Protein AF-A0A960SYK1-F1 (afdb_monomer)

pLDDT: mean 81.1, std 14.47, range [22.91, 97.88]

Structure (mmCIF, N/CA/C/O backbone):
data_AF-A0A960SYK1-F1
#
_entry.id   AF-A0A960SYK1-F1
#
loop_
_atom_site.group_PDB
_atom_site.id
_atom_site.type_symbol
_atom_site.label_atom_id
_atom_site.label_alt_id
_atom_site.label_comp_id
_atom_site.label_asym_id
_atom_site.label_entity_id
_atom_site.label_seq_id
_atom_site.pdbx_PDB_ins_code
_atom_site.Cartn_x
_atom_site.Cartn_y
_atom_site.Cartn_z
_atom_site.occupancy
_atom_site.B_iso_or_equiv
_atom_site.auth_seq_id
_atom_site.auth_comp_id
_atom_site.auth_asym_id
_atom_site.auth_atom_id
_atom_site.pdbx_PDB_model_num
ATOM 1 N N . MET A 1 1 ? 18.061 27.638 -150.164 1.00 36.31 1 MET A N 1
ATOM 2 C CA . MET A 1 1 ? 18.779 28.460 -151.161 1.00 36.31 1 MET A CA 1
ATOM 3 C C . MET A 1 1 ? 19.740 29.383 -150.427 1.00 36.31 1 MET A C 1
ATOM 5 O O . MET A 1 1 ? 19.304 30.056 -149.511 1.00 36.31 1 MET A O 1
ATOM 9 N N . CYS A 1 2 ? 21.016 29.314 -150.814 1.00 32.56 2 CYS A N 1
ATOM 10 C CA . CYS A 1 2 ? 22.099 30.304 -150.713 1.00 32.56 2 CYS A CA 1
ATOM 11 C C . CYS A 1 2 ? 22.289 31.206 -149.468 1.00 32.56 2 CYS A C 1
ATOM 13 O O . CYS A 1 2 ? 21.503 32.104 -149.204 1.00 32.56 2 CYS A O 1
ATOM 15 N N . ASN A 1 3 ? 23.497 31.050 -148.905 1.00 34.22 3 ASN A N 1
ATOM 16 C CA . ASN A 1 3 ? 24.511 32.076 -148.598 1.00 34.22 3 ASN A CA 1
ATOM 17 C C . ASN A 1 3 ? 24.341 33.053 -147.411 1.00 34.22 3 ASN A C 1
ATOM 19 O O . ASN A 1 3 ? 23.528 33.967 -147.429 1.00 34.22 3 ASN A O 1
ATOM 23 N N . SER A 1 4 ? 25.262 32.875 -146.448 1.00 40.44 4 SER A N 1
ATOM 24 C CA . SER A 1 4 ? 26.111 33.829 -145.686 1.00 40.44 4 SER A CA 1
ATOM 25 C C . SER A 1 4 ? 26.121 35.312 -146.142 1.00 40.44 4 SER A C 1
ATOM 27 O O . SER A 1 4 ? 25.877 35.525 -147.328 1.00 40.44 4 SER A O 1
ATOM 29 N N . PRO A 1 5 ? 26.573 36.329 -145.339 1.00 52.81 5 PRO A N 1
ATOM 30 C CA . PRO A 1 5 ? 27.576 36.236 -144.250 1.00 52.81 5 PRO A CA 1
ATOM 31 C C . PRO A 1 5 ? 27.509 37.235 -143.041 1.00 52.81 5 PRO A C 1
ATOM 33 O O . PRO A 1 5 ? 26.911 38.299 -143.081 1.00 52.81 5 PRO A O 1
ATOM 36 N N . CYS A 1 6 ? 28.237 36.865 -141.975 1.00 41.69 6 CYS A N 1
ATOM 37 C CA . CYS A 1 6 ? 29.142 37.638 -141.087 1.00 41.69 6 CYS A CA 1
ATOM 38 C C . CYS A 1 6 ? 28.935 39.154 -140.800 1.00 41.69 6 CYS A C 1
ATOM 40 O O . CYS A 1 6 ? 29.053 39.968 -141.713 1.00 41.69 6 CYS A O 1
ATOM 42 N N . LYS A 1 7 ? 28.891 39.546 -139.503 1.00 37.81 7 LYS A N 1
ATOM 43 C CA . LYS A 1 7 ? 29.745 40.602 -138.882 1.00 37.81 7 LYS A CA 1
ATOM 44 C C . LYS A 1 7 ? 29.579 40.712 -137.346 1.00 37.81 7 LYS A C 1
ATOM 46 O O . LYS A 1 7 ? 28.559 40.341 -136.784 1.00 37.81 7 LYS A O 1
ATOM 51 N N . ARG A 1 8 ? 30.654 41.185 -136.699 1.00 41.72 8 ARG A N 1
ATOM 52 C CA . ARG A 1 8 ? 30.982 41.229 -135.255 1.00 41.72 8 ARG A CA 1
ATOM 53 C C . ARG A 1 8 ? 30.297 42.342 -134.425 1.00 41.72 8 ARG A C 1
ATOM 55 O O . ARG A 1 8 ? 30.127 43.443 -134.927 1.00 41.72 8 ARG A O 1
ATOM 62 N N . ALA A 1 9 ? 30.192 42.033 -133.120 1.00 43.75 9 ALA A N 1
ATOM 63 C CA . ALA A 1 9 ? 30.427 42.838 -131.895 1.00 43.75 9 ALA A CA 1
ATOM 64 C C . ALA A 1 9 ? 29.453 43.953 -131.447 1.00 43.75 9 ALA A C 1
ATOM 66 O O . ALA A 1 9 ? 29.303 44.953 -132.130 1.00 43.75 9 ALA A O 1
ATOM 67 N N . SER A 1 10 ? 28.964 43.854 -130.196 1.00 39.22 10 SER A N 1
ATOM 68 C CA . SER A 1 10 ? 29.377 44.700 -129.045 1.00 39.22 10 SER A CA 1
ATOM 69 C C . SER A 1 10 ? 28.565 44.372 -127.774 1.00 39.22 10 SER A C 1
ATOM 71 O O . SER A 1 10 ? 27.373 44.096 -127.859 1.00 39.22 10 SER A O 1
ATOM 73 N N . ALA A 1 11 ? 29.223 44.400 -126.612 1.00 50.62 11 ALA A N 1
ATOM 74 C CA . ALA A 1 11 ? 28.707 44.058 -125.282 1.00 50.62 11 ALA A CA 1
ATOM 75 C C . ALA A 1 11 ? 27.834 45.155 -124.629 1.00 50.62 11 ALA A C 1
ATOM 77 O O . ALA A 1 11 ? 28.002 46.335 -124.929 1.00 50.62 11 ALA A O 1
ATOM 78 N N . GLY A 1 12 ? 26.984 44.775 -123.658 1.00 40.69 12 GLY A N 1
ATOM 79 C CA . GLY A 1 12 ? 26.256 45.732 -122.813 1.00 40.69 12 GLY A CA 1
ATOM 80 C C . GLY A 1 12 ? 25.395 45.152 -121.674 1.00 40.69 12 GLY A C 1
ATOM 81 O O . GLY A 1 12 ? 24.224 44.874 -121.884 1.00 40.69 12 GLY A O 1
ATOM 82 N N . ARG A 1 13 ? 25.989 45.147 -120.465 1.00 42.53 13 ARG A N 1
ATOM 83 C CA . ARG A 1 13 ? 25.434 45.374 -119.101 1.00 42.53 13 ARG A CA 1
ATOM 84 C C . ARG A 1 13 ? 24.610 44.312 -118.336 1.00 42.53 13 ARG A C 1
ATOM 86 O O . ARG A 1 13 ? 23.562 43.846 -118.763 1.00 42.53 13 ARG A O 1
ATOM 93 N N . SER A 1 14 ? 25.107 44.051 -117.119 1.00 48.59 14 SER A N 1
ATOM 94 C CA . SER A 1 14 ? 24.644 43.145 -116.065 1.00 48.59 14 SER A CA 1
ATOM 95 C C . SER A 1 14 ? 23.530 43.720 -115.175 1.00 48.59 14 SER A C 1
ATOM 97 O O . SER A 1 14 ? 23.407 44.932 -114.992 1.00 48.59 14 SER A O 1
ATOM 99 N N . ARG A 1 15 ? 22.751 42.809 -114.575 1.00 50.53 15 ARG A N 1
ATOM 100 C CA . ARG A 1 15 ? 21.903 43.018 -113.392 1.00 50.53 15 ARG A CA 1
ATOM 101 C C . ARG A 1 15 ? 22.462 42.154 -112.253 1.00 50.53 15 ARG A C 1
ATOM 103 O O . ARG A 1 15 ? 22.087 40.992 -112.154 1.00 50.53 15 ARG A O 1
ATOM 110 N N . ASP A 1 16 ? 23.304 42.724 -111.395 1.00 54.47 16 ASP A N 1
ATOM 111 C CA . ASP A 1 16 ? 23.771 42.086 -110.156 1.00 54.47 16 ASP A CA 1
ATOM 112 C C . ASP A 1 16 ? 23.218 42.863 -108.952 1.00 54.47 16 ASP A C 1
ATOM 114 O O . ASP A 1 16 ? 23.528 44.037 -108.765 1.00 54.47 16 ASP A O 1
ATOM 118 N N . GLY A 1 17 ? 22.349 42.226 -108.158 1.00 58.25 17 GLY A N 1
ATOM 119 C CA . GLY A 1 17 ? 21.760 42.825 -106.948 1.00 58.25 17 GLY A CA 1
ATOM 120 C C . GLY A 1 17 ? 20.874 41.886 -106.113 1.00 58.25 17 GLY A C 1
ATOM 121 O O . GLY A 1 17 ? 20.834 42.014 -104.896 1.00 58.25 17 GLY A O 1
ATOM 122 N N . TYR A 1 18 ? 20.221 40.886 -106.722 1.00 64.06 18 TYR A N 1
ATOM 123 C CA . TYR A 1 18 ? 19.350 39.932 -106.002 1.00 64.06 18 TYR A CA 1
ATOM 124 C C . TYR A 1 18 ? 20.118 38.748 -105.381 1.00 64.06 18 TYR A C 1
ATOM 126 O O . TYR A 1 18 ? 19.773 38.275 -104.301 1.00 64.06 18 TYR A O 1
ATOM 134 N N . VAL A 1 19 ? 21.219 38.316 -106.010 1.00 70.19 19 VAL A N 1
ATOM 135 C CA . VAL A 1 19 ? 22.069 37.216 -105.514 1.00 70.19 19 VAL A CA 1
ATOM 136 C C . VAL A 1 19 ? 22.728 37.571 -104.176 1.00 70.19 19 VAL A C 1
ATOM 138 O O . VAL A 1 19 ? 22.833 36.716 -103.305 1.00 70.19 19 VAL A O 1
ATOM 141 N N . LEU A 1 20 ? 23.103 38.839 -103.965 1.00 69.94 20 LEU A N 1
ATOM 142 C CA . LEU A 1 20 ? 23.733 39.280 -102.717 1.00 69.94 20 LEU A CA 1
ATOM 143 C C . LEU A 1 20 ? 22.764 39.204 -101.524 1.00 69.94 20 LEU A C 1
ATOM 145 O O . LEU A 1 20 ? 23.153 38.734 -100.462 1.00 69.94 20 LEU A O 1
ATOM 149 N N . VAL A 1 21 ? 21.497 39.599 -101.697 1.00 72.50 21 VAL A N 1
ATOM 150 C CA . VAL A 1 21 ? 20.483 39.547 -100.625 1.00 72.50 21 VAL A CA 1
ATOM 151 C C . VAL A 1 21 ? 20.119 38.101 -100.276 1.00 72.50 21 VAL A C 1
ATOM 153 O O . VAL A 1 21 ? 20.019 37.770 -99.097 1.00 72.50 21 VAL A O 1
ATOM 156 N N . VAL A 1 22 ? 19.997 37.219 -101.277 1.00 75.12 22 VAL A N 1
ATOM 157 C CA . VAL A 1 22 ? 19.767 35.779 -101.059 1.00 75.12 22 VAL A CA 1
ATOM 158 C C . VAL A 1 22 ? 20.967 35.128 -100.367 1.00 75.12 22 VAL A C 1
ATOM 160 O O . VAL A 1 22 ? 20.771 34.365 -99.426 1.00 75.12 22 VAL A O 1
ATOM 163 N N . CYS A 1 23 ? 22.200 35.473 -100.751 1.00 79.62 23 CYS A N 1
ATOM 164 C CA . CYS A 1 23 ? 23.405 34.993 -100.072 1.00 79.62 23 CYS A CA 1
ATOM 165 C C . CYS A 1 23 ? 23.509 35.507 -98.632 1.00 79.62 23 CYS A C 1
ATOM 167 O O . CYS A 1 23 ? 23.867 34.730 -97.757 1.00 79.62 23 CYS A O 1
ATOM 169 N N . VAL A 1 24 ? 23.175 36.772 -98.354 1.00 79.56 24 VAL A N 1
ATOM 170 C CA . VAL A 1 24 ? 23.206 37.322 -96.987 1.00 79.56 24 VAL A CA 1
ATOM 171 C C . VAL A 1 24 ? 22.107 36.713 -96.114 1.00 79.56 24 VAL A C 1
ATOM 173 O O . VAL A 1 24 ? 22.388 36.372 -94.971 1.00 79.56 24 VAL A O 1
ATOM 176 N N . LEU A 1 25 ? 20.891 36.502 -96.632 1.00 82.75 25 LEU A N 1
ATOM 177 C CA . LEU A 1 25 ? 19.817 35.821 -95.894 1.00 82.75 25 LEU A CA 1
ATOM 178 C C . LEU A 1 25 ? 20.120 34.334 -95.666 1.00 82.75 25 LEU A C 1
ATOM 180 O O . LEU A 1 25 ? 19.871 33.836 -94.573 1.00 82.75 25 LEU A O 1
ATOM 184 N N . LEU A 1 26 ? 20.700 33.634 -96.648 1.00 81.25 26 LEU A N 1
ATOM 185 C CA . LEU A 1 26 ? 21.166 32.253 -96.476 1.00 81.25 26 LEU A CA 1
ATOM 186 C C . LEU A 1 26 ? 22.325 32.171 -95.482 1.00 81.25 26 LEU A C 1
ATOM 188 O O . LEU A 1 26 ? 22.309 31.305 -94.618 1.00 81.25 26 LEU A O 1
ATOM 192 N N . LEU A 1 27 ? 23.303 33.077 -95.558 1.00 83.56 27 LEU A N 1
ATOM 193 C CA . LEU A 1 27 ? 24.410 33.133 -94.604 1.00 83.56 27 LEU A CA 1
ATOM 194 C C . LEU A 1 27 ? 23.917 33.473 -93.196 1.00 83.56 27 LEU A C 1
ATOM 196 O O . LEU A 1 27 ? 24.380 32.845 -92.254 1.00 83.56 27 LEU A O 1
ATOM 200 N N . ALA A 1 28 ? 22.967 34.402 -93.045 1.00 83.31 28 ALA A N 1
ATOM 201 C CA . ALA A 1 28 ? 22.344 34.741 -91.764 1.00 83.31 28 ALA A CA 1
ATOM 202 C C . ALA A 1 28 ? 21.506 33.583 -91.196 1.00 83.31 28 ALA A C 1
ATOM 204 O O . ALA A 1 28 ? 21.539 33.322 -89.996 1.00 83.31 28 ALA A O 1
ATOM 205 N N . LEU A 1 29 ? 20.785 32.850 -92.050 1.00 86.38 29 LEU A N 1
ATOM 206 C CA . LEU A 1 29 ? 20.030 31.663 -91.651 1.00 86.38 29 LEU A CA 1
ATOM 207 C C . LEU A 1 29 ? 20.968 30.527 -91.225 1.00 86.38 29 LEU A C 1
ATOM 209 O O . LEU A 1 29 ? 20.749 29.910 -90.188 1.00 86.38 29 LEU A O 1
ATOM 213 N N . ILE A 1 30 ? 22.034 30.273 -91.990 1.00 86.75 30 ILE A N 1
ATOM 214 C CA . ILE A 1 30 ? 23.039 29.250 -91.678 1.00 86.75 30 ILE A CA 1
ATOM 215 C C . ILE A 1 30 ? 23.796 29.610 -90.398 1.00 86.75 30 ILE A C 1
ATOM 217 O O . ILE A 1 30 ? 24.015 28.731 -89.569 1.00 86.75 30 ILE A O 1
ATOM 221 N N . THR A 1 31 ? 24.162 30.878 -90.184 1.00 86.56 31 THR A N 1
ATOM 222 C CA . THR A 1 31 ? 24.811 31.298 -88.932 1.00 86.56 31 THR A CA 1
ATOM 223 C C . THR A 1 31 ? 23.863 31.204 -87.742 1.00 86.56 31 THR A C 1
ATOM 225 O O . THR A 1 31 ? 24.280 30.704 -86.702 1.00 86.56 31 THR A O 1
ATOM 228 N N . MET A 1 32 ? 22.588 31.579 -87.880 1.00 88.69 32 MET A N 1
ATOM 229 C CA . MET A 1 32 ? 21.594 31.401 -86.814 1.00 88.69 32 MET A CA 1
ATOM 230 C C . MET A 1 32 ? 21.384 29.918 -86.471 1.00 88.69 32 MET A C 1
ATOM 232 O O . MET A 1 32 ? 21.338 29.556 -85.296 1.00 88.69 32 MET A O 1
ATOM 236 N N . LEU A 1 33 ? 21.322 29.049 -87.483 1.00 88.38 33 LEU A N 1
ATOM 237 C CA . LEU A 1 33 ? 21.180 27.603 -87.314 1.00 88.38 33 LEU A CA 1
ATOM 238 C C . LEU A 1 33 ? 22.428 26.984 -86.660 1.00 88.38 33 LEU A C 1
ATOM 240 O O . LEU A 1 33 ? 22.305 26.173 -85.744 1.00 88.38 33 LEU A O 1
ATOM 244 N N . ALA A 1 34 ? 23.624 27.421 -87.065 1.00 87.31 34 ALA A N 1
ATOM 245 C CA . ALA A 1 34 ? 24.888 26.998 -86.467 1.00 87.31 34 ALA A CA 1
ATOM 246 C C . ALA A 1 34 ? 25.010 27.442 -84.998 1.00 87.31 34 ALA A C 1
ATOM 248 O O . ALA A 1 34 ? 25.412 26.647 -84.150 1.00 87.31 34 ALA A O 1
ATOM 249 N N . VAL A 1 35 ? 24.611 28.677 -84.673 1.00 87.88 35 VAL A N 1
ATOM 250 C CA . VAL A 1 35 ? 24.585 29.184 -83.289 1.00 87.88 35 VAL A CA 1
ATOM 251 C C . VAL A 1 35 ? 23.549 28.432 -82.447 1.00 87.88 35 VAL A C 1
ATOM 253 O O . VAL A 1 35 ? 23.845 28.065 -81.310 1.00 87.88 35 VAL A O 1
ATOM 256 N N . GLY A 1 36 ? 22.368 28.136 -83.000 1.00 87.81 36 GLY A N 1
ATOM 257 C CA . GLY A 1 36 ? 21.337 27.337 -82.331 1.00 87.81 36 GLY A CA 1
ATOM 258 C C . GLY A 1 36 ? 21.801 25.911 -82.013 1.00 87.81 36 GLY A C 1
ATOM 259 O O . GLY A 1 36 ? 21.644 25.451 -80.883 1.00 87.81 36 GLY A O 1
ATOM 260 N N . MET A 1 37 ? 22.447 25.232 -82.968 1.00 89.25 37 MET A N 1
ATOM 261 C CA . MET A 1 37 ? 23.020 23.896 -82.753 1.00 89.25 37 MET A CA 1
ATOM 262 C C . MET A 1 37 ? 24.177 23.908 -81.753 1.00 89.25 37 MET A C 1
ATOM 264 O O . MET A 1 37 ? 24.262 23.013 -80.917 1.00 89.25 37 MET A O 1
ATOM 268 N N . LEU A 1 38 ? 25.043 24.926 -81.794 1.00 91.50 38 LEU A N 1
ATOM 269 C CA . LEU A 1 38 ? 26.138 25.072 -80.833 1.00 91.50 38 LEU A CA 1
ATOM 270 C C . LEU A 1 38 ? 25.614 25.318 -79.410 1.00 91.50 38 LEU A C 1
ATOM 272 O O . LEU A 1 38 ? 26.159 24.781 -78.447 1.00 91.50 38 LEU A O 1
ATOM 276 N N . SER A 1 39 ? 24.538 26.098 -79.270 1.00 89.06 39 SER A N 1
ATOM 277 C CA . SER A 1 39 ? 23.869 26.319 -77.985 1.00 89.06 39 SER A CA 1
ATOM 278 C C . SER A 1 39 ? 23.270 25.022 -77.434 1.00 89.06 39 SER A C 1
ATOM 280 O O . SER A 1 39 ? 23.532 24.680 -76.281 1.00 89.06 39 SER A O 1
ATOM 282 N N . LEU A 1 40 ? 22.559 24.254 -78.267 1.00 88.94 40 LEU A N 1
ATOM 283 C CA . LEU A 1 40 ? 21.983 22.967 -77.871 1.00 88.94 40 LEU A CA 1
ATOM 284 C C . LEU A 1 40 ? 23.067 21.942 -77.506 1.00 88.94 40 LEU A C 1
ATOM 286 O O . LEU A 1 40 ? 22.951 21.275 -76.483 1.00 88.94 40 LEU A O 1
ATOM 290 N N . ALA A 1 41 ? 24.152 21.863 -78.283 1.00 88.19 41 ALA A N 1
ATOM 291 C CA . ALA A 1 41 ? 25.286 20.988 -77.993 1.00 88.19 41 ALA A CA 1
ATOM 292 C C . ALA A 1 41 ? 25.971 21.354 -76.668 1.00 88.19 41 ALA A C 1
ATOM 294 O O . ALA A 1 41 ? 26.299 20.471 -75.883 1.00 88.19 41 ALA A O 1
ATOM 295 N N . ASN A 1 42 ? 26.135 22.648 -76.370 1.00 87.31 42 ASN A N 1
ATOM 296 C CA . ASN A 1 42 ? 26.672 23.096 -75.084 1.00 87.31 42 ASN A CA 1
ATOM 297 C C . ASN A 1 42 ? 25.738 22.767 -73.910 1.00 87.31 42 ASN A C 1
ATOM 299 O O . ASN A 1 42 ? 26.224 22.418 -72.835 1.00 87.31 42 ASN A O 1
ATOM 303 N N . ILE A 1 43 ? 24.417 22.871 -74.091 1.00 87.69 43 ILE A N 1
ATOM 304 C CA . ILE A 1 43 ? 23.435 22.468 -73.073 1.00 87.69 43 ILE A CA 1
ATOM 305 C C . ILE A 1 43 ? 23.502 20.955 -72.844 1.00 87.69 43 ILE A C 1
ATOM 307 O O . ILE A 1 43 ? 23.562 20.526 -71.695 1.00 87.69 43 ILE A O 1
ATOM 311 N N . GLU A 1 44 ? 23.565 20.155 -73.909 1.00 89.06 44 GLU A N 1
ATOM 312 C CA . GLU A 1 44 ? 23.626 18.695 -73.808 1.00 89.06 44 GLU A CA 1
ATOM 313 C C . GLU A 1 44 ? 24.948 18.217 -73.189 1.00 89.06 44 GLU A C 1
ATOM 315 O O . GLU A 1 44 ? 24.941 17.349 -72.320 1.00 89.06 44 GLU A O 1
ATOM 320 N N . LEU A 1 45 ? 26.080 18.846 -73.530 1.00 88.06 45 LEU A N 1
ATOM 321 C CA . LEU A 1 45 ? 27.374 18.585 -72.889 1.00 88.06 45 LEU A CA 1
ATOM 322 C C . LEU A 1 45 ? 27.353 18.938 -71.397 1.00 88.06 45 LEU A C 1
ATOM 324 O O . LEU A 1 45 ? 27.861 18.171 -70.582 1.00 88.06 45 LEU A O 1
ATOM 328 N N . ARG A 1 46 ? 26.734 20.065 -71.016 1.00 86.00 46 ARG A N 1
ATOM 329 C CA . ARG A 1 46 ? 26.557 20.434 -69.600 1.00 86.00 46 ARG A CA 1
ATOM 330 C C . ARG A 1 46 ? 25.649 19.450 -68.872 1.00 86.00 46 ARG A C 1
ATOM 332 O O . ARG A 1 46 ? 25.976 19.061 -67.757 1.00 86.00 46 ARG A O 1
ATOM 339 N N . ARG A 1 47 ? 24.550 19.020 -69.495 1.00 88.81 47 ARG A N 1
ATOM 340 C CA . ARG A 1 47 ? 23.621 18.031 -68.933 1.00 88.81 47 ARG A CA 1
ATOM 341 C C . ARG A 1 47 ? 24.285 16.666 -68.769 1.00 88.81 47 ARG A C 1
ATOM 343 O O . ARG A 1 47 ? 24.114 16.041 -67.730 1.00 88.81 47 ARG A O 1
ATOM 350 N N . SER A 1 48 ? 25.078 16.233 -69.748 1.00 88.75 48 SER A N 1
ATOM 351 C CA . SER A 1 48 ? 25.861 14.996 -69.682 1.00 88.75 48 SER A CA 1
ATOM 352 C C . SER A 1 48 ? 26.927 15.067 -68.590 1.00 88.75 48 SER A C 1
ATOM 354 O O . SER A 1 48 ? 27.051 14.128 -67.813 1.00 88.75 48 SER A O 1
ATOM 356 N N . ALA A 1 49 ? 27.658 16.181 -68.484 1.00 85.00 49 ALA A N 1
ATOM 357 C CA . ALA A 1 49 ? 28.653 16.382 -67.432 1.00 85.00 49 ALA A CA 1
ATOM 358 C C . ALA A 1 49 ? 28.012 16.435 -66.033 1.00 85.00 49 ALA A C 1
ATOM 360 O O . ALA A 1 49 ? 28.541 15.855 -65.089 1.00 85.00 49 ALA A O 1
ATOM 361 N N . GLN A 1 50 ? 26.847 17.081 -65.897 1.00 86.69 50 GLN A N 1
ATOM 362 C CA . GLN A 1 50 ? 26.056 17.059 -64.663 1.00 86.69 50 GLN A CA 1
ATOM 363 C C . GLN A 1 50 ? 25.544 15.653 -64.338 1.00 86.69 50 GLN A C 1
ATOM 365 O O . GLN A 1 50 ? 25.599 15.247 -63.182 1.00 86.69 50 GLN A O 1
ATOM 370 N N . GLY A 1 51 ? 25.082 14.903 -65.341 1.00 90.06 51 GLY A N 1
ATOM 371 C CA . GLY A 1 51 ? 24.663 13.512 -65.185 1.00 90.06 51 GLY A CA 1
ATOM 372 C C . GLY A 1 51 ? 25.808 12.627 -64.699 1.00 90.06 51 GLY A C 1
ATOM 373 O O . GLY A 1 51 ? 25.655 11.918 -63.712 1.00 90.06 51 GLY A O 1
ATOM 374 N N . GLU A 1 52 ? 26.983 12.733 -65.320 1.00 87.88 52 GLU A N 1
ATOM 375 C CA . GLU A 1 52 ? 28.184 12.008 -64.902 1.00 87.88 52 GLU A CA 1
ATOM 376 C C . GLU A 1 52 ? 28.619 12.382 -63.476 1.00 87.88 52 GLU A C 1
ATOM 378 O O . GLU A 1 52 ? 28.896 11.498 -62.666 1.00 87.88 52 GLU A O 1
ATOM 383 N N . ALA A 1 53 ? 28.635 13.675 -63.137 1.00 84.94 53 ALA A N 1
ATOM 384 C CA . ALA A 1 53 ? 28.959 14.137 -61.789 1.00 84.94 53 ALA A CA 1
ATOM 385 C C . ALA A 1 53 ? 27.953 13.624 -60.744 1.00 84.94 53 ALA A C 1
ATOM 387 O O . ALA A 1 53 ? 28.355 13.213 -59.657 1.00 84.94 53 ALA A O 1
ATOM 388 N N . MET A 1 54 ? 26.660 13.598 -61.078 1.00 88.44 54 MET A N 1
ATOM 389 C CA . MET A 1 54 ? 25.603 13.089 -60.206 1.00 88.44 54 MET A CA 1
ATOM 390 C C . MET A 1 54 ? 25.712 11.576 -59.996 1.00 88.44 54 MET A C 1
ATOM 392 O O . MET A 1 54 ? 25.576 11.114 -58.866 1.00 88.44 54 MET A O 1
ATOM 396 N N . GLU A 1 55 ? 26.005 10.803 -61.044 1.00 89.12 55 GLU A N 1
ATOM 397 C CA . GLU A 1 55 ? 26.229 9.357 -60.923 1.00 89.12 55 GLU A CA 1
ATOM 398 C C . GLU A 1 55 ? 27.482 9.040 -60.100 1.00 89.12 55 GLU A C 1
ATOM 400 O O . GLU A 1 55 ? 27.446 8.166 -59.234 1.00 89.12 55 GLU A O 1
ATOM 405 N N . ARG A 1 56 ? 28.570 9.800 -60.284 1.00 87.94 56 ARG A N 1
ATOM 406 C CA . ARG A 1 56 ? 29.769 9.684 -59.439 1.00 87.94 56 ARG A CA 1
ATOM 407 C C . ARG A 1 56 ? 29.472 10.039 -57.982 1.00 87.94 56 ARG A C 1
ATOM 409 O O . ARG A 1 56 ? 29.857 9.288 -57.093 1.00 87.94 56 ARG A O 1
ATOM 416 N N . ALA A 1 57 ? 28.742 11.125 -57.722 1.00 87.75 57 ALA A N 1
ATOM 417 C CA . ALA A 1 57 ? 28.341 11.511 -56.368 1.00 87.75 57 ALA A CA 1
ATOM 418 C C . ALA A 1 57 ? 27.461 10.440 -55.701 1.00 87.75 57 ALA A C 1
ATOM 420 O O . ALA A 1 57 ? 27.694 10.088 -54.547 1.00 87.75 57 ALA A O 1
ATOM 421 N N . ARG A 1 58 ? 26.506 9.853 -56.437 1.00 90.06 58 ARG A N 1
ATOM 422 C CA . ARG A 1 58 ? 25.695 8.716 -55.965 1.00 90.06 58 ARG A CA 1
ATOM 423 C C . ARG A 1 58 ? 26.547 7.483 -55.672 1.00 90.06 58 ARG A C 1
ATOM 425 O O . ARG A 1 58 ? 26.330 6.825 -54.656 1.00 90.06 58 ARG A O 1
ATOM 432 N N . GLY A 1 59 ? 27.518 7.178 -56.533 1.00 91.19 59 GLY A N 1
ATOM 433 C CA . GLY A 1 59 ? 28.479 6.095 -56.324 1.00 91.19 59 GLY A CA 1
ATOM 434 C C . GLY A 1 59 ? 29.300 6.292 -55.048 1.00 91.19 59 GLY A C 1
ATOM 435 O O . GLY A 1 59 ? 29.364 5.389 -54.213 1.00 91.19 59 GLY A O 1
ATOM 436 N N . ASN A 1 60 ? 29.845 7.494 -54.856 1.00 91.31 60 ASN A N 1
ATOM 437 C CA . ASN A 1 60 ? 30.608 7.868 -53.667 1.00 91.31 60 ASN A CA 1
ATOM 438 C C . ASN A 1 60 ? 29.748 7.813 -52.401 1.00 91.31 60 ASN A C 1
ATOM 440 O O . ASN A 1 60 ? 30.192 7.264 -51.399 1.00 91.31 60 ASN A O 1
ATOM 444 N N . ALA A 1 61 ? 28.508 8.308 -52.449 1.00 91.31 61 ALA A N 1
ATOM 445 C CA . ALA A 1 61 ? 27.575 8.247 -51.325 1.00 91.31 61 ALA A CA 1
ATOM 446 C C . ALA A 1 61 ? 27.208 6.800 -50.959 1.00 91.31 61 ALA A C 1
ATOM 448 O O . ALA A 1 61 ? 27.158 6.448 -49.783 1.00 91.31 61 ALA A O 1
ATOM 449 N N . ARG A 1 62 ? 27.011 5.922 -51.953 1.00 93.69 62 ARG A N 1
ATOM 450 C CA . ARG A 1 62 ? 26.770 4.493 -51.708 1.00 93.69 62 ARG A CA 1
ATOM 451 C C . ARG A 1 62 ? 27.978 3.822 -51.054 1.00 93.69 62 ARG A C 1
ATOM 453 O O . ARG A 1 62 ? 27.790 3.012 -50.150 1.00 93.69 62 ARG A O 1
ATOM 460 N N . LEU A 1 63 ? 29.192 4.150 -51.497 1.00 92.94 63 LEU A N 1
ATOM 461 C CA . LEU A 1 63 ? 30.419 3.664 -50.867 1.00 92.94 63 LEU A CA 1
ATOM 462 C C . LEU A 1 63 ? 30.553 4.196 -49.434 1.00 92.94 63 LEU A C 1
ATOM 464 O O . LEU A 1 63 ? 30.821 3.410 -48.534 1.00 92.94 63 LEU A O 1
ATOM 468 N N . ALA A 1 64 ? 30.295 5.487 -49.210 1.00 94.31 64 ALA A N 1
ATOM 469 C CA . ALA A 1 64 ? 30.294 6.105 -47.885 1.00 94.31 64 ALA A CA 1
ATOM 470 C C . ALA A 1 64 ? 29.314 5.401 -46.938 1.00 94.31 64 ALA A C 1
ATOM 472 O O . ALA A 1 64 ? 29.678 5.043 -45.827 1.00 94.31 64 ALA A O 1
ATOM 473 N N . MET A 1 65 ? 28.100 5.106 -47.413 1.00 94.69 65 MET A N 1
ATOM 474 C CA . MET A 1 65 ? 27.102 4.345 -46.662 1.00 94.69 65 MET A CA 1
ATOM 475 C C . MET A 1 65 ? 27.582 2.922 -46.342 1.00 94.69 65 MET A C 1
ATOM 477 O O . MET A 1 65 ? 27.391 2.448 -45.227 1.00 94.69 65 MET A O 1
ATOM 481 N N . MET A 1 66 ? 28.227 2.229 -47.289 1.00 95.50 66 MET A N 1
ATOM 482 C CA . MET A 1 66 ? 28.812 0.905 -47.032 1.00 95.50 66 MET A CA 1
ATOM 483 C C . MET A 1 66 ? 29.936 0.964 -45.988 1.00 95.50 66 MET A C 1
ATOM 485 O O . MET A 1 66 ? 30.009 0.081 -45.136 1.00 95.50 66 MET A O 1
ATOM 489 N N . LEU A 1 67 ? 30.781 1.999 -46.030 1.00 94.00 67 LEU A N 1
ATOM 490 C CA . LEU A 1 67 ? 31.831 2.228 -45.034 1.00 94.00 67 LEU A CA 1
ATOM 491 C C . LEU A 1 67 ? 31.239 2.547 -43.659 1.00 94.00 67 LEU A C 1
ATOM 493 O O . LEU A 1 67 ? 31.665 1.942 -42.682 1.00 94.00 67 LEU A O 1
ATOM 497 N N . ALA A 1 68 ? 30.218 3.404 -43.591 1.00 94.62 68 ALA A N 1
ATOM 498 C CA . ALA A 1 68 ? 29.503 3.731 -42.359 1.00 94.62 68 ALA A CA 1
ATOM 499 C C . ALA A 1 68 ? 28.874 2.482 -41.720 1.00 94.62 68 ALA A C 1
ATOM 501 O O . ALA A 1 68 ? 29.057 2.229 -40.532 1.00 94.62 68 ALA A O 1
ATOM 502 N N . ILE A 1 69 ? 28.201 1.641 -42.518 1.00 95.00 69 ILE A N 1
ATOM 503 C CA . ILE A 1 69 ? 27.643 0.364 -42.044 1.00 95.00 69 ILE A CA 1
ATOM 504 C C . ILE A 1 69 ? 28.758 -0.568 -41.555 1.00 95.00 69 ILE A C 1
ATOM 506 O O . ILE A 1 69 ? 28.613 -1.191 -40.505 1.00 95.00 69 ILE A O 1
ATOM 510 N N . GLY A 1 70 ? 29.876 -0.661 -42.282 1.00 94.50 70 GLY A N 1
ATOM 511 C CA . GLY A 1 70 ? 31.026 -1.469 -41.872 1.00 94.50 70 GLY A CA 1
ATOM 512 C C . GLY A 1 70 ? 31.669 -0.976 -40.572 1.00 94.50 70 GLY A C 1
ATOM 513 O O . GLY A 1 70 ? 32.025 -1.789 -39.718 1.00 94.50 70 GLY A O 1
ATOM 514 N N . GLN A 1 71 ? 31.775 0.344 -40.394 1.00 93.88 71 GLN A N 1
ATOM 515 C CA . GLN A 1 71 ? 32.240 0.976 -39.162 1.00 93.88 71 GLN A CA 1
ATOM 516 C C . GLN A 1 71 ? 31.307 0.620 -38.004 1.00 93.88 71 GLN A C 1
ATOM 518 O O . GLN A 1 71 ? 31.771 0.063 -37.014 1.00 93.88 71 GLN A O 1
ATOM 523 N N . LEU A 1 72 ? 29.998 0.826 -38.174 1.00 92.56 72 LEU A N 1
ATOM 524 C CA . LEU A 1 72 ? 28.975 0.511 -37.178 1.00 92.56 72 LEU A CA 1
ATOM 525 C C . LEU A 1 72 ? 28.984 -0.973 -36.778 1.00 92.56 72 LEU A C 1
ATOM 527 O O . LEU A 1 72 ? 28.971 -1.294 -35.596 1.00 92.56 72 LEU A O 1
ATOM 531 N N . GLN A 1 73 ? 29.062 -1.894 -37.741 1.00 91.44 73 GLN A N 1
ATOM 532 C CA . GLN A 1 73 ? 29.121 -3.334 -37.460 1.00 91.44 73 GLN A CA 1
ATOM 533 C C . GLN A 1 73 ? 30.390 -3.736 -36.700 1.00 91.44 73 GLN A C 1
ATOM 535 O O . GLN A 1 73 ? 30.345 -4.630 -35.856 1.00 91.44 73 GLN A O 1
ATOM 540 N N . ARG A 1 74 ? 31.526 -3.088 -36.983 1.00 93.06 74 ARG A N 1
ATOM 541 C CA . ARG A 1 74 ? 32.789 -3.348 -36.283 1.00 93.06 74 ARG A CA 1
ATOM 542 C C . ARG A 1 74 ? 32.776 -2.795 -34.856 1.00 93.06 74 ARG A C 1
ATOM 544 O O . ARG A 1 74 ? 33.293 -3.458 -33.959 1.00 93.06 74 ARG A O 1
ATOM 551 N N . THR A 1 75 ? 32.230 -1.597 -34.648 1.00 92.25 75 THR A N 1
ATOM 552 C CA . THR A 1 75 ? 32.299 -0.878 -33.365 1.00 92.25 75 THR A CA 1
ATOM 553 C C . THR A 1 75 ? 31.152 -1.231 -32.422 1.00 92.25 75 THR A C 1
ATOM 555 O O . THR A 1 75 ? 31.413 -1.520 -31.256 1.00 92.25 75 THR A O 1
ATOM 558 N N . LEU A 1 76 ? 29.914 -1.269 -32.926 1.00 90.50 76 LEU A N 1
ATOM 559 C CA . LEU A 1 76 ? 28.674 -1.550 -32.186 1.00 90.50 76 LEU A CA 1
ATOM 560 C C . LEU A 1 76 ? 28.151 -2.984 -32.389 1.00 90.50 76 LEU A C 1
ATOM 562 O O . LEU A 1 76 ? 27.049 -3.307 -31.957 1.00 90.50 76 LEU A O 1
ATOM 566 N N . GLY A 1 77 ? 28.918 -3.855 -33.050 1.00 88.25 77 GLY A N 1
ATOM 567 C CA . GLY A 1 77 ? 28.554 -5.264 -33.231 1.00 88.25 77 GLY A CA 1
ATOM 568 C C . GLY A 1 77 ? 28.473 -6.071 -31.926 1.00 88.25 77 GLY A C 1
ATOM 569 O O . GLY A 1 77 ? 27.528 -6.840 -31.767 1.00 88.25 77 GLY A O 1
ATOM 570 N N . PRO A 1 78 ? 29.442 -5.950 -30.994 1.00 89.00 78 PRO A N 1
ATOM 571 C CA . PRO A 1 78 ? 29.351 -6.615 -29.695 1.00 89.00 78 PRO A CA 1
ATOM 572 C C . PRO A 1 78 ? 28.224 -6.044 -28.822 1.00 89.00 78 PRO A C 1
ATOM 574 O O . PRO A 1 78 ? 28.097 -4.830 -28.706 1.00 89.00 78 PRO A O 1
ATOM 577 N N . ASP A 1 79 ? 27.494 -6.908 -28.111 1.00 89.25 79 ASP A N 1
ATOM 578 C CA . ASP A 1 79 ? 26.359 -6.515 -27.251 1.00 89.25 79 ASP A CA 1
ATOM 579 C C . ASP A 1 79 ? 26.740 -5.539 -26.119 1.00 89.25 79 ASP A C 1
ATOM 581 O O . ASP A 1 79 ? 25.912 -4.780 -25.628 1.00 89.25 79 ASP A O 1
ATOM 585 N N . GLN A 1 80 ? 28.010 -5.535 -25.705 1.00 88.69 80 GLN A N 1
ATOM 586 C CA . GLN A 1 80 ? 28.558 -4.678 -24.645 1.00 88.69 80 GLN A CA 1
ATOM 587 C C . GLN A 1 80 ? 29.061 -3.331 -25.190 1.00 88.69 80 GLN A C 1
ATOM 589 O O . GLN A 1 80 ? 30.193 -2.901 -24.919 1.00 88.69 80 GLN A O 1
ATOM 594 N N . ARG A 1 81 ? 28.259 -2.701 -26.046 1.00 88.94 81 ARG A N 1
ATOM 595 C CA . ARG A 1 81 ? 28.564 -1.419 -26.687 1.00 88.94 81 ARG A CA 1
ATOM 596 C C . ARG A 1 81 ? 27.382 -0.481 -26.541 1.00 88.94 81 ARG A C 1
ATOM 598 O O . ARG A 1 81 ? 26.235 -0.904 -26.633 1.00 88.94 81 ARG A O 1
ATOM 605 N N . VAL A 1 82 ? 27.679 0.789 -26.306 1.00 89.75 82 VAL A N 1
ATOM 606 C CA . VAL A 1 82 ? 26.680 1.855 -26.200 1.00 89.75 82 VAL A CA 1
ATOM 607 C C . VAL A 1 82 ? 27.118 3.040 -27.049 1.00 89.75 82 VAL A C 1
ATOM 609 O O . VAL A 1 82 ? 28.315 3.305 -27.166 1.00 89.75 82 VAL A O 1
ATOM 612 N N . SER A 1 83 ? 26.160 3.727 -27.656 1.00 91.44 83 SER A N 1
ATOM 613 C CA . SER A 1 83 ? 26.373 4.970 -28.394 1.00 91.44 83 SER A CA 1
ATOM 614 C C . SER A 1 83 ? 25.763 6.152 -27.645 1.00 91.44 83 SER A C 1
ATOM 616 O O . SER A 1 83 ? 24.913 5.976 -26.772 1.00 91.44 83 SER A O 1
ATOM 618 N N . ALA A 1 84 ? 26.269 7.340 -27.948 1.00 90.19 84 ALA A N 1
ATOM 619 C CA . ALA A 1 84 ? 25.820 8.633 -27.447 1.00 90.19 84 ALA A CA 1
ATOM 620 C C . ALA A 1 84 ? 26.417 9.752 -28.318 1.00 90.19 84 ALA A C 1
ATOM 622 O O . ALA A 1 84 ? 27.430 9.569 -29.002 1.00 90.19 84 ALA A O 1
ATOM 623 N N . THR A 1 85 ? 25.786 10.917 -28.293 1.00 91.44 85 THR A N 1
ATOM 624 C CA . THR A 1 85 ? 26.242 12.149 -28.947 1.00 91.44 85 THR A CA 1
ATOM 625 C C . THR A 1 85 ? 27.403 12.790 -28.181 1.00 91.44 85 THR A C 1
ATOM 627 O O . THR A 1 85 ? 27.533 12.620 -26.969 1.00 91.44 85 THR A O 1
ATOM 630 N N . ALA A 1 86 ? 28.263 13.539 -28.876 1.00 89.69 86 ALA A N 1
ATOM 631 C CA . ALA A 1 86 ? 29.423 14.213 -28.290 1.00 89.69 86 ALA A CA 1
ATOM 632 C C . ALA A 1 86 ? 29.039 15.254 -27.227 1.00 89.69 86 ALA A C 1
ATOM 634 O O . ALA A 1 86 ? 29.833 15.529 -26.329 1.00 89.69 86 ALA A O 1
ATOM 635 N N . GLU A 1 87 ? 27.815 15.786 -27.280 1.00 87.00 87 GLU A N 1
ATOM 636 C CA . GLU A 1 87 ? 27.280 16.711 -26.274 1.00 87.00 87 GLU A CA 1
ATOM 637 C C . GLU A 1 87 ? 27.342 16.159 -24.835 1.00 87.00 87 GLU A C 1
ATOM 639 O O . GLU A 1 87 ? 27.493 16.935 -23.891 1.00 87.00 87 GLU A O 1
ATOM 644 N N . ILE A 1 88 ? 27.310 14.827 -24.655 1.00 83.62 88 ILE A N 1
ATOM 645 C CA . ILE A 1 88 ? 27.385 14.183 -23.333 1.00 83.62 88 ILE A CA 1
ATOM 646 C C . ILE A 1 88 ? 28.719 14.449 -22.615 1.00 83.62 88 ILE A C 1
ATOM 648 O O . ILE A 1 88 ? 28.803 14.319 -21.395 1.00 83.62 88 ILE A O 1
ATOM 652 N N . LEU A 1 89 ? 29.769 14.821 -23.357 1.00 77.44 89 LEU A N 1
ATOM 653 C CA . LEU A 1 89 ? 31.103 15.097 -22.820 1.00 77.44 89 LEU A CA 1
ATOM 654 C C . LEU A 1 89 ? 31.215 16.495 -22.178 1.00 77.44 89 LEU A C 1
ATOM 656 O O . LEU A 1 89 ? 32.206 16.771 -21.500 1.00 77.44 89 LEU A O 1
ATOM 660 N N . GLY A 1 90 ? 30.207 17.361 -22.345 1.00 70.44 90 GLY A N 1
ATOM 661 C CA . GLY A 1 90 ? 30.230 18.751 -21.881 1.00 70.44 90 GLY A CA 1
ATOM 662 C C . GLY A 1 90 ? 31.183 19.649 -22.688 1.00 70.44 90 GLY A C 1
ATOM 663 O O . GLY A 1 90 ? 31.798 19.224 -23.660 1.00 70.44 90 GLY A O 1
ATOM 664 N N . GLY A 1 91 ? 31.300 20.928 -22.309 1.00 71.12 91 GLY A N 1
ATOM 665 C CA . GLY A 1 91 ? 32.307 21.840 -22.882 1.00 71.12 91 GLY A CA 1
ATOM 666 C C . GLY A 1 91 ? 32.005 22.429 -24.269 1.00 71.12 91 GLY A C 1
ATOM 667 O O . GLY A 1 91 ? 32.890 23.067 -24.830 1.00 71.12 91 GLY A O 1
ATOM 668 N N . ASN A 1 92 ? 30.780 22.275 -24.788 1.00 78.69 92 ASN A N 1
ATOM 669 C CA . ASN A 1 92 ? 30.333 22.781 -26.098 1.00 78.69 92 ASN A CA 1
ATOM 670 C C . ASN A 1 92 ? 31.276 22.378 -27.252 1.00 78.69 92 ASN A C 1
ATOM 672 O O . ASN A 1 92 ? 31.943 23.245 -27.825 1.00 78.69 92 ASN A O 1
ATOM 676 N N . PRO A 1 93 ? 31.361 21.075 -27.587 1.00 85.81 93 PRO A N 1
ATOM 677 C CA . PRO A 1 93 ? 32.150 20.615 -28.728 1.00 85.81 93 PRO A CA 1
ATOM 678 C C . PRO A 1 93 ? 31.720 21.324 -30.020 1.00 85.81 93 PRO A C 1
ATOM 680 O O . PRO A 1 93 ? 30.549 21.658 -30.190 1.00 85.81 93 PRO A O 1
ATOM 683 N N . ALA A 1 94 ? 32.660 21.509 -30.950 1.00 88.50 94 ALA A N 1
ATOM 684 C CA . ALA A 1 94 ? 32.389 22.117 -32.253 1.00 88.50 94 ALA A CA 1
ATOM 685 C C . ALA A 1 94 ? 31.424 21.276 -33.107 1.00 88.50 94 ALA A C 1
ATOM 687 O O . ALA A 1 94 ? 30.760 21.811 -33.986 1.00 88.50 94 ALA A O 1
ATOM 688 N N . GLN A 1 95 ? 31.354 19.965 -32.856 1.00 90.81 95 GLN A N 1
ATOM 689 C CA . GLN A 1 95 ? 30.440 19.037 -33.521 1.00 90.81 95 GLN A CA 1
ATOM 690 C C . GLN A 1 95 ? 29.658 18.206 -32.479 1.00 90.81 95 GLN A C 1
ATOM 692 O O . GLN A 1 95 ? 29.994 17.044 -32.227 1.00 90.81 95 GLN A O 1
ATOM 697 N N . PRO A 1 96 ? 28.618 18.776 -31.835 1.00 89.56 96 PRO A N 1
ATOM 698 C CA . PRO A 1 96 ? 27.911 18.144 -30.711 1.00 89.56 96 PRO A CA 1
ATOM 699 C C . PRO A 1 96 ? 27.120 16.888 -31.095 1.00 89.56 96 PRO A C 1
ATOM 701 O O . PRO A 1 96 ? 26.964 15.978 -30.280 1.00 89.56 96 PRO A O 1
ATOM 704 N N . HIS A 1 97 ? 26.674 16.796 -32.347 1.00 91.31 97 HIS A N 1
ATOM 705 C CA . HIS A 1 97 ? 25.866 15.681 -32.842 1.00 91.31 97 HIS A CA 1
ATOM 706 C C . HIS A 1 97 ? 26.695 14.499 -33.378 1.00 91.31 97 HIS A C 1
ATOM 708 O O . HIS A 1 97 ? 26.134 13.502 -33.844 1.00 91.31 97 HIS A O 1
ATOM 714 N N . TRP A 1 98 ? 28.031 14.555 -33.324 1.00 92.88 98 TRP A N 1
ATOM 715 C CA . TRP A 1 98 ? 28.864 13.392 -33.646 1.00 92.88 98 TRP A CA 1
ATOM 716 C C . TRP A 1 98 ? 28.607 12.259 -32.655 1.00 92.88 98 TRP A C 1
ATOM 718 O O . TRP A 1 98 ? 28.571 12.473 -31.449 1.00 92.88 98 TRP A O 1
ATOM 728 N N . THR A 1 99 ? 28.403 11.044 -33.166 1.00 94.06 99 THR A N 1
ATOM 729 C CA . THR A 1 99 ? 28.082 9.882 -32.326 1.00 94.06 99 THR A CA 1
ATOM 730 C C . THR A 1 99 ? 29.345 9.092 -32.021 1.00 94.06 99 THR A C 1
ATOM 732 O O . THR A 1 99 ? 30.058 8.682 -32.938 1.00 94.06 99 THR A O 1
ATOM 735 N N . GLY A 1 100 ? 29.618 8.871 -30.740 1.00 92.50 100 GLY A N 1
ATOM 736 C CA . GLY A 1 100 ? 30.692 8.003 -30.271 1.00 92.50 100 GLY A CA 1
ATOM 737 C C . GLY A 1 100 ? 30.198 6.584 -29.999 1.00 92.50 100 GLY A C 1
ATOM 738 O O . GLY A 1 100 ? 29.001 6.341 -29.829 1.00 92.50 100 GLY A O 1
ATOM 739 N N . ALA A 1 101 ? 31.127 5.636 -29.933 1.00 92.38 101 ALA A N 1
ATOM 740 C CA . ALA A 1 101 ? 30.891 4.302 -29.393 1.00 92.38 101 ALA A CA 1
ATOM 741 C C . ALA A 1 101 ? 31.733 4.095 -28.128 1.00 92.38 101 ALA A C 1
ATOM 743 O O . ALA A 1 101 ? 32.944 4.310 -28.140 1.00 92.38 101 ALA A O 1
ATOM 744 N N . TRP A 1 102 ? 31.108 3.622 -27.052 1.00 88.31 102 TRP A N 1
ATOM 745 C CA . TRP A 1 102 ? 31.755 3.310 -25.779 1.00 88.31 102 TRP A CA 1
ATOM 746 C C . TRP A 1 102 ? 31.586 1.836 -25.427 1.00 88.31 102 TRP A C 1
ATOM 748 O O . TRP A 1 102 ? 30.637 1.160 -25.840 1.00 88.31 102 TRP A O 1
ATOM 758 N N . ARG A 1 103 ? 32.499 1.341 -24.589 1.00 86.81 103 ARG A N 1
ATOM 759 C CA . ARG A 1 103 ? 32.305 0.078 -23.880 1.00 86.81 103 ARG A CA 1
ATOM 760 C C . ARG A 1 103 ? 31.342 0.296 -22.710 1.00 86.81 103 ARG A C 1
ATOM 762 O O . ARG A 1 103 ? 31.328 1.360 -22.105 1.00 86.81 103 ARG A O 1
ATOM 769 N N . SER A 1 104 ? 30.561 -0.719 -22.367 1.00 83.75 104 SER A N 1
ATOM 770 C CA . SER A 1 104 ? 29.741 -0.758 -21.142 1.00 83.75 104 SER A CA 1
ATOM 771 C C . SER A 1 104 ? 30.465 -1.395 -19.942 1.00 83.75 104 SER A C 1
ATOM 773 O O . SER A 1 104 ? 29.899 -1.523 -18.852 1.00 83.75 104 SER A O 1
ATOM 775 N N . THR A 1 105 ? 31.721 -1.792 -20.141 1.00 84.94 105 THR A N 1
ATOM 776 C CA . THR A 1 105 ? 32.579 -2.461 -19.164 1.00 84.94 105 THR A CA 1
ATOM 777 C C . THR A 1 105 ? 33.929 -1.756 -19.072 1.00 84.94 105 THR A C 1
ATOM 779 O O . THR A 1 105 ? 34.343 -1.062 -20.003 1.00 84.94 105 THR A O 1
ATOM 782 N N . LEU A 1 106 ? 34.652 -2.012 -17.989 1.00 79.69 106 LEU A N 1
ATOM 783 C CA . LEU A 1 106 ? 36.069 -1.708 -17.852 1.00 79.69 106 LEU A CA 1
ATOM 784 C C . LEU A 1 106 ? 36.915 -2.555 -18.822 1.00 79.69 106 LEU A C 1
ATOM 786 O O . LEU A 1 106 ? 36.418 -3.455 -19.520 1.00 79.69 106 LEU A O 1
ATOM 790 N N . ASP A 1 107 ? 38.214 -2.254 -18.877 1.00 78.56 107 ASP A N 1
ATOM 791 C CA . ASP A 1 107 ? 39.157 -2.955 -19.752 1.00 78.56 107 ASP A CA 1
ATOM 792 C C . ASP A 1 107 ? 39.317 -4.441 -19.420 1.00 78.56 107 ASP A C 1
ATOM 794 O O . ASP A 1 107 ? 39.552 -5.245 -20.322 1.00 78.56 107 ASP A O 1
ATOM 798 N N . ASP A 1 108 ? 39.096 -4.807 -18.159 1.00 78.62 108 ASP A N 1
ATOM 799 C CA . ASP A 1 108 ? 39.091 -6.183 -17.656 1.00 78.62 108 ASP A CA 1
ATOM 800 C C . ASP A 1 108 ? 37.766 -6.937 -17.904 1.00 78.62 108 ASP A C 1
ATOM 802 O O . ASP A 1 108 ? 37.658 -8.120 -17.582 1.00 78.62 108 ASP A O 1
ATOM 806 N N . GLY A 1 109 ? 36.764 -6.276 -18.497 1.00 76.62 109 GLY A N 1
ATOM 807 C CA . GLY A 1 109 ? 35.449 -6.849 -18.794 1.00 76.62 109 GLY A CA 1
ATOM 808 C C . GLY A 1 109 ? 34.424 -6.739 -17.661 1.00 76.62 109 GLY A C 1
ATOM 809 O O . GLY A 1 109 ? 33.295 -7.203 -17.829 1.00 76.62 109 GLY A O 1
ATOM 810 N N . THR A 1 110 ? 34.761 -6.112 -16.531 1.00 78.00 110 THR A N 1
ATOM 811 C CA . THR A 1 110 ? 33.801 -5.878 -15.442 1.00 78.00 110 THR A CA 1
ATOM 812 C C . THR A 1 110 ? 32.795 -4.771 -15.807 1.00 78.00 110 THR A C 1
ATOM 814 O O . THR A 1 110 ? 33.189 -3.757 -16.385 1.00 78.00 110 THR A O 1
ATOM 817 N N . PRO A 1 111 ? 31.483 -4.919 -15.531 1.00 77.94 111 PRO A N 1
ATOM 818 C CA . PRO A 1 111 ? 30.496 -3.884 -15.853 1.00 77.94 111 PRO A CA 1
ATOM 819 C C . PRO A 1 111 ? 30.776 -2.561 -15.134 1.00 77.94 111 PRO A C 1
ATOM 821 O O . PRO A 1 111 ? 31.155 -2.569 -13.967 1.00 77.94 111 PRO A O 1
ATOM 824 N N . PHE A 1 112 ? 30.513 -1.423 -15.787 1.00 76.06 112 PHE A N 1
ATOM 825 C CA . PHE A 1 112 ? 30.647 -0.115 -15.128 1.00 76.06 112 PHE A CA 1
ATOM 826 C C . PHE A 1 112 ? 29.663 0.077 -13.973 1.00 76.06 112 PHE A C 1
ATOM 828 O O . PHE A 1 112 ? 29.998 0.703 -12.973 1.00 76.06 112 PHE A O 1
ATOM 835 N N . LEU A 1 113 ? 28.453 -0.469 -14.102 1.00 75.00 113 LEU A N 1
ATOM 836 C CA . LEU A 1 113 ? 27.460 -0.458 -13.036 1.00 75.00 113 LEU A CA 1
ATOM 837 C C . LEU A 1 113 ? 27.708 -1.657 -12.119 1.00 75.00 113 LEU A C 1
ATOM 839 O O . LEU A 1 113 ? 27.324 -2.785 -12.435 1.00 75.00 113 LEU A O 1
ATOM 843 N N . VAL A 1 114 ? 28.344 -1.399 -10.983 1.00 72.38 114 VAL A N 1
ATOM 844 C CA . VAL A 1 114 ? 28.585 -2.381 -9.922 1.00 72.38 114 VAL A CA 1
ATOM 845 C C . VAL A 1 114 ? 27.634 -2.129 -8.759 1.00 72.38 114 VAL A C 1
ATOM 847 O O . VAL A 1 114 ? 27.124 -1.028 -8.585 1.00 72.38 114 VAL A O 1
ATOM 850 N N . ARG A 1 115 ? 27.342 -3.150 -7.954 1.00 67.62 115 ARG A N 1
ATOM 851 C CA . ARG A 1 115 ? 26.510 -2.969 -6.760 1.00 67.62 115 ARG A CA 1
ATOM 852 C C . ARG A 1 115 ? 27.398 -2.676 -5.561 1.00 67.62 115 ARG A C 1
ATOM 854 O O . ARG A 1 115 ? 28.347 -3.410 -5.312 1.00 67.62 115 ARG A O 1
ATOM 861 N N . ASP A 1 116 ? 27.062 -1.639 -4.807 1.00 66.12 116 ASP A N 1
ATOM 862 C CA . ASP A 1 116 ? 27.736 -1.331 -3.551 1.00 66.12 116 ASP A CA 1
ATOM 863 C C . ASP A 1 116 ? 27.396 -2.415 -2.499 1.00 66.12 116 ASP A C 1
ATOM 865 O O . ASP A 1 116 ? 26.212 -2.650 -2.217 1.00 66.12 116 ASP A O 1
ATOM 869 N N . PRO A 1 117 ? 28.393 -3.085 -1.894 1.00 59.59 117 PRO A N 1
ATOM 870 C CA . PRO A 1 117 ? 28.165 -4.154 -0.918 1.00 59.59 117 PRO A CA 1
ATOM 871 C C . PRO A 1 117 ? 27.619 -3.656 0.434 1.00 59.59 117 PRO A C 1
ATOM 873 O O . PRO A 1 117 ? 27.016 -4.430 1.176 1.00 59.59 117 PRO A O 1
ATOM 876 N N . VAL A 1 118 ? 27.773 -2.369 0.754 1.00 57.62 118 VAL A N 1
ATOM 877 C CA . VAL A 1 118 ? 27.322 -1.732 2.001 1.00 57.62 118 VAL A CA 1
ATOM 878 C C . VAL A 1 118 ? 25.953 -1.082 1.818 1.00 57.62 118 VAL A C 1
ATOM 880 O O . VAL A 1 118 ? 25.023 -1.325 2.596 1.00 57.62 118 VAL A O 1
ATOM 883 N N . THR A 1 119 ? 25.797 -0.247 0.790 1.00 58.00 119 THR A N 1
ATOM 884 C CA . THR A 1 119 ? 24.554 0.517 0.591 1.00 58.00 119 THR A CA 1
ATOM 885 C C . THR A 1 119 ? 23.525 -0.242 -0.236 1.00 58.00 119 THR A C 1
ATOM 887 O O . THR A 1 119 ? 22.330 -0.062 -0.020 1.00 58.00 119 THR A O 1
ATOM 890 N N . GLY A 1 120 ? 23.974 -1.126 -1.130 1.00 57.97 120 GLY A N 1
ATOM 891 C CA . GLY A 1 120 ? 23.124 -1.908 -2.035 1.00 57.97 120 GLY A CA 1
ATOM 892 C C . GLY A 1 120 ? 22.679 -1.134 -3.259 1.00 57.97 120 GLY A C 1
ATOM 893 O O . GLY A 1 120 ? 21.971 -1.689 -4.098 1.00 57.97 120 GLY A O 1
ATOM 894 N N . SER A 1 121 ? 23.117 0.118 -3.371 1.00 61.47 121 SER A N 1
ATOM 895 C CA . SER A 1 121 ? 22.900 0.970 -4.529 1.00 61.47 121 SER A CA 1
ATOM 896 C C . SER A 1 121 ? 23.692 0.474 -5.742 1.00 61.47 121 SER A C 1
ATOM 898 O O . SER A 1 121 ? 24.641 -0.307 -5.619 1.00 61.47 121 SER A O 1
ATOM 900 N N . LEU A 1 122 ? 23.272 0.900 -6.934 1.00 68.38 122 LEU A N 1
ATOM 901 C CA . LEU A 1 122 ? 24.112 0.789 -8.120 1.00 68.38 122 LEU A CA 1
ATOM 902 C C . LEU A 1 122 ? 25.132 1.926 -8.069 1.00 68.38 122 LEU A C 1
ATOM 904 O O . LEU A 1 122 ? 24.762 3.097 -8.049 1.00 68.38 122 LEU A O 1
ATOM 908 N N . HIS A 1 123 ? 26.403 1.560 -8.044 1.00 70.06 123 HIS A N 1
ATOM 909 C CA . HIS A 1 123 ? 27.534 2.454 -8.155 1.00 70.06 123 HIS A CA 1
ATOM 910 C C . HIS A 1 123 ? 28.074 2.374 -9.581 1.00 70.06 123 HIS A C 1
ATOM 912 O O . HIS A 1 123 ? 28.513 1.324 -10.050 1.00 70.06 123 HIS A O 1
ATOM 918 N N . ASP A 1 124 ? 28.031 3.492 -10.288 1.00 74.81 124 ASP A N 1
ATOM 919 C CA . ASP A 1 124 ? 28.691 3.614 -11.578 1.00 74.81 124 ASP A CA 1
ATOM 920 C C . ASP A 1 124 ? 30.174 3.870 -11.343 1.00 74.81 124 ASP A C 1
ATOM 922 O O . ASP A 1 124 ? 30.495 4.965 -10.919 1.00 74.81 124 ASP A O 1
ATOM 926 N N . ALA A 1 125 ? 31.075 2.932 -11.646 1.00 71.12 125 ALA A N 1
ATOM 927 C CA . ALA A 1 125 ? 32.534 3.100 -11.544 1.00 71.12 125 ALA A CA 1
ATOM 928 C C . ALA A 1 125 ? 33.093 4.272 -12.393 1.00 71.12 125 ALA A C 1
ATOM 930 O O . ALA A 1 125 ? 34.242 4.671 -12.224 1.00 71.12 125 ALA A O 1
ATOM 931 N N . ARG A 1 126 ? 32.245 4.833 -13.271 1.00 69.25 126 ARG A N 1
ATOM 932 C CA . ARG A 1 126 ? 32.325 6.096 -14.022 1.00 69.25 126 ARG A CA 1
ATOM 933 C C . ARG A 1 126 ? 33.098 7.204 -13.317 1.00 69.25 126 ARG A C 1
ATOM 935 O O . ARG A 1 126 ? 34.258 7.449 -13.606 1.00 69.25 126 ARG A O 1
ATOM 942 N N . ALA A 1 127 ? 32.436 7.930 -12.435 1.00 65.88 127 ALA A N 1
ATOM 943 C CA . ALA A 1 127 ? 32.964 9.212 -11.965 1.00 65.88 127 ALA A CA 1
ATOM 944 C C . ALA A 1 127 ? 34.054 9.147 -10.877 1.00 65.88 127 ALA A C 1
ATOM 946 O O . ALA A 1 127 ? 34.247 10.131 -10.168 1.00 65.88 127 ALA A O 1
ATOM 947 N N . ASP A 1 128 ? 34.697 7.991 -10.663 1.00 64.12 128 ASP A N 1
ATOM 948 C CA . ASP A 1 128 ? 35.976 7.928 -9.940 1.00 64.12 128 ASP A CA 1
ATOM 949 C C . ASP A 1 128 ? 37.101 8.215 -10.937 1.00 64.12 128 ASP A C 1
ATOM 951 O O . ASP A 1 128 ? 38.221 8.523 -10.541 1.00 64.12 128 ASP A O 1
ATOM 955 N N . ASP A 1 129 ? 36.776 8.140 -12.232 1.00 63.47 129 ASP A N 1
ATOM 956 C CA . ASP A 1 129 ? 37.615 8.497 -13.354 1.00 63.47 129 ASP A CA 1
ATOM 957 C C . ASP A 1 129 ? 37.097 9.790 -14.010 1.00 63.47 129 ASP A C 1
ATOM 959 O O . ASP A 1 129 ? 35.905 9.952 -14.282 1.00 63.47 129 ASP A O 1
ATOM 963 N N . ALA A 1 130 ? 38.007 10.734 -14.243 1.00 53.03 130 ALA A N 1
ATOM 964 C CA . ALA A 1 130 ? 37.699 12.079 -14.722 1.00 53.03 130 ALA A CA 1
ATOM 965 C C . ALA A 1 130 ? 37.697 12.203 -16.259 1.00 53.03 130 ALA A C 1
ATOM 967 O O . ALA A 1 130 ? 37.379 13.274 -16.772 1.00 53.03 130 ALA A O 1
ATOM 968 N N . ALA A 1 131 ? 38.033 11.148 -17.008 1.00 59.69 131 ALA A N 1
ATOM 969 C CA . ALA A 1 131 ? 38.230 11.238 -18.456 1.00 59.69 131 ALA A CA 1
ATOM 970 C C . ALA A 1 131 ? 37.193 10.427 -19.259 1.00 59.69 131 ALA A C 1
ATOM 972 O O . ALA A 1 131 ? 37.452 9.323 -19.736 1.00 59.69 131 ALA A O 1
ATOM 973 N N . GLY A 1 132 ? 35.988 10.983 -19.434 1.00 60.34 132 GLY A N 1
ATOM 974 C CA . GLY A 1 132 ? 34.939 10.381 -20.274 1.00 60.34 132 GLY A CA 1
ATOM 975 C C . GLY A 1 132 ? 35.265 10.364 -21.778 1.00 60.34 132 GLY A C 1
ATOM 976 O O . GLY A 1 132 ? 34.846 9.443 -22.481 1.00 60.34 132 GLY A O 1
ATOM 977 N N . ALA A 1 133 ? 36.040 11.348 -22.257 1.00 58.03 133 ALA A N 1
ATOM 978 C CA . ALA A 1 133 ? 36.441 11.485 -23.662 1.00 58.03 133 ALA A CA 1
ATOM 979 C C . ALA A 1 133 ? 37.517 10.464 -24.077 1.00 58.03 133 ALA A C 1
ATOM 981 O O . ALA A 1 133 ? 37.397 9.848 -25.133 1.00 58.03 133 ALA A O 1
ATOM 982 N N . ASP A 1 134 ? 38.491 10.182 -23.204 1.00 65.38 134 ASP A N 1
ATOM 983 C CA . ASP A 1 134 ? 39.582 9.218 -23.456 1.00 65.38 134 ASP A CA 1
ATOM 984 C C . ASP A 1 134 ? 39.096 7.759 -23.557 1.00 65.38 134 ASP A C 1
ATOM 986 O O . ASP A 1 134 ? 39.846 6.853 -23.917 1.00 65.38 134 ASP A O 1
ATOM 990 N N . ARG A 1 135 ? 37.823 7.520 -23.222 1.00 74.19 135 ARG A N 1
ATOM 991 C CA . ARG A 1 135 ? 37.173 6.205 -23.234 1.00 74.19 135 ARG A CA 1
ATOM 992 C C . ARG A 1 135 ? 36.272 5.983 -24.449 1.00 74.19 135 ARG A C 1
ATOM 994 O O . ARG A 1 135 ? 35.686 4.902 -24.571 1.00 74.19 135 ARG A O 1
ATOM 1001 N N . VAL A 1 136 ? 36.139 6.979 -25.331 1.00 84.81 136 VAL A N 1
ATOM 1002 C CA . VAL A 1 136 ? 35.472 6.803 -26.626 1.00 84.81 136 VAL A CA 1
ATOM 1003 C C . VAL A 1 136 ? 36.308 5.825 -27.441 1.00 84.81 136 VAL A C 1
ATOM 1005 O O . VAL A 1 136 ? 37.493 6.042 -27.671 1.00 84.81 136 VAL A O 1
ATOM 1008 N N . MET A 1 137 ? 35.701 4.725 -27.873 1.00 87.75 137 MET A N 1
ATOM 1009 C CA . MET A 1 137 ? 36.402 3.745 -28.699 1.00 87.75 137 MET A CA 1
ATOM 1010 C C . MET A 1 137 ? 36.621 4.276 -30.111 1.00 87.75 137 MET A C 1
ATOM 1012 O O . MET A 1 137 ? 37.678 4.064 -30.696 1.00 87.75 137 MET A O 1
ATOM 1016 N N . GLU A 1 138 ? 35.586 4.897 -30.675 1.00 91.56 138 GLU A N 1
ATOM 1017 C CA . GLU A 1 138 ? 35.606 5.436 -32.029 1.00 91.56 138 GLU A CA 1
ATOM 1018 C C . GLU A 1 138 ? 34.438 6.406 -32.239 1.00 91.56 138 GLU A C 1
ATOM 1020 O O . GLU A 1 138 ? 33.330 6.148 -31.759 1.00 91.56 138 GLU A O 1
ATOM 1025 N N . TRP A 1 139 ? 34.662 7.482 -32.995 1.00 92.75 139 TRP A N 1
ATOM 1026 C CA . TRP A 1 139 ? 33.592 8.349 -33.491 1.00 92.75 139 TRP A CA 1
ATOM 1027 C C . TRP A 1 139 ? 33.078 7.844 -34.840 1.00 92.75 139 TRP A C 1
ATOM 1029 O O . TRP A 1 139 ? 33.852 7.568 -35.757 1.00 92.75 139 TRP A O 1
ATOM 1039 N N . LEU A 1 140 ? 31.759 7.740 -34.980 1.00 94.62 140 LEU A N 1
ATOM 1040 C CA . LEU A 1 140 ? 31.076 7.178 -36.150 1.00 94.62 140 LEU A CA 1
ATOM 1041 C C . LEU A 1 140 ? 30.913 8.214 -37.276 1.00 94.62 140 LEU A C 1
ATOM 1043 O O . LEU A 1 140 ? 29.814 8.452 -37.790 1.00 94.62 140 LEU A O 1
ATOM 1047 N N . VAL A 1 141 ? 32.026 8.847 -37.640 1.00 94.50 141 VAL A N 1
ATOM 1048 C CA . VAL A 1 141 ? 32.140 9.906 -38.646 1.00 94.50 141 VAL A CA 1
ATOM 1049 C C . VAL A 1 141 ? 33.335 9.632 -39.560 1.00 94.50 141 VAL A C 1
ATOM 1051 O O . VAL A 1 141 ? 34.273 8.925 -39.188 1.00 94.50 141 VAL A O 1
ATOM 1054 N N . SER A 1 142 ? 33.304 10.170 -40.776 1.00 93.44 142 SER A N 1
ATOM 1055 C CA . SER A 1 142 ? 34.430 10.097 -41.701 1.00 93.44 142 SER A CA 1
ATOM 1056 C C . SER A 1 142 ? 35.571 11.028 -41.293 1.00 93.44 142 SER A C 1
ATOM 1058 O O . SER A 1 142 ? 35.346 12.200 -40.994 1.00 93.44 142 SER A O 1
ATOM 1060 N N . GLY A 1 143 ? 36.803 10.522 -41.347 1.00 89.00 143 GLY A N 1
ATOM 1061 C CA . GLY A 1 143 ? 38.019 11.279 -41.054 1.00 89.00 143 GLY A CA 1
ATOM 1062 C C . GLY A 1 143 ? 39.107 10.404 -40.443 1.00 89.00 143 GLY A C 1
ATOM 1063 O O . GLY A 1 143 ? 38.827 9.309 -39.957 1.00 89.00 143 GLY A O 1
ATOM 1064 N N . ASP A 1 144 ? 40.342 10.898 -40.481 1.00 83.50 144 ASP A N 1
ATOM 1065 C CA . ASP A 1 144 ? 41.451 10.310 -39.734 1.00 83.50 144 ASP A CA 1
ATOM 1066 C C . ASP A 1 144 ? 41.483 10.966 -38.348 1.00 83.50 144 ASP A C 1
ATOM 1068 O O . ASP A 1 144 ? 41.591 12.187 -38.267 1.00 83.50 144 ASP A O 1
ATOM 1072 N N . ASP A 1 145 ? 41.367 10.157 -37.291 1.00 83.06 145 ASP A N 1
ATOM 1073 C CA . ASP A 1 145 ? 41.373 10.589 -35.880 1.00 83.06 145 ASP A CA 1
ATOM 1074 C C . ASP A 1 145 ? 40.394 11.749 -35.568 1.00 83.06 145 ASP A C 1
ATOM 1076 O O . ASP A 1 145 ? 40.808 12.852 -35.208 1.00 83.06 145 ASP A O 1
ATOM 1080 N N . PRO A 1 146 ? 39.079 11.547 -35.784 1.00 87.31 146 PRO A N 1
ATOM 1081 C CA . PRO A 1 146 ? 38.076 12.586 -35.563 1.00 87.31 146 PRO A CA 1
ATOM 1082 C C . PRO A 1 146 ? 38.016 13.031 -34.092 1.00 87.31 146 PRO A C 1
ATOM 1084 O O . PRO A 1 146 ? 37.831 12.207 -33.201 1.00 87.31 146 PRO A O 1
ATOM 1087 N N . ASP A 1 147 ? 38.067 14.344 -33.859 1.00 88.56 147 ASP A N 1
ATOM 1088 C CA . ASP A 1 147 ? 37.845 14.974 -32.553 1.00 88.56 147 ASP A CA 1
ATOM 1089 C C . ASP A 1 147 ? 36.679 15.979 -32.656 1.00 88.56 147 ASP A C 1
ATOM 1091 O O . ASP A 1 147 ? 36.790 16.962 -33.395 1.00 88.56 147 ASP A O 1
ATOM 1095 N N . PRO A 1 148 ? 35.550 15.772 -31.949 1.00 88.12 148 PRO A N 1
ATOM 1096 C CA . PRO A 1 148 ? 34.416 16.696 -31.995 1.00 88.12 148 PRO A CA 1
ATOM 1097 C C . PRO A 1 148 ? 34.710 18.064 -31.357 1.00 88.12 148 PRO A C 1
ATOM 1099 O O . PRO A 1 148 ? 33.984 19.021 -31.626 1.00 88.12 148 PRO A O 1
ATOM 1102 N N . GLY A 1 149 ? 35.742 18.182 -30.514 1.00 87.00 149 GLY A N 1
ATOM 1103 C CA . GLY A 1 149 ? 36.206 19.454 -29.954 1.00 87.00 149 GLY A CA 1
ATOM 1104 C C . GLY A 1 149 ? 37.148 20.220 -30.887 1.00 87.00 149 GLY A C 1
ATOM 1105 O O . GLY A 1 149 ? 37.193 21.450 -30.842 1.00 87.00 149 GLY A O 1
ATOM 1106 N N . ALA A 1 150 ? 37.862 19.507 -31.760 1.00 87.44 150 ALA A N 1
ATOM 1107 C CA . ALA A 1 150 ? 38.824 20.063 -32.709 1.00 87.44 150 ALA A CA 1
ATOM 1108 C C . ALA A 1 150 ? 38.717 19.381 -34.091 1.00 87.44 150 ALA A C 1
ATOM 1110 O O . ALA A 1 150 ? 39.646 18.687 -34.517 1.00 87.44 150 ALA A O 1
ATOM 1111 N N . PRO A 1 151 ? 37.600 19.573 -34.820 1.00 84.00 151 PRO A N 1
ATOM 1112 C CA . PRO A 1 151 ? 37.383 18.896 -36.089 1.00 84.00 151 PRO A CA 1
ATOM 1113 C C . PRO A 1 151 ? 38.390 19.374 -37.152 1.00 84.00 151 PRO A C 1
ATOM 1115 O O . PRO A 1 151 ? 38.880 20.509 -37.104 1.00 84.00 151 PRO A O 1
ATOM 1118 N N . PRO A 1 152 ? 38.728 18.523 -38.136 1.00 84.12 152 PRO A N 1
ATOM 1119 C CA . PRO A 1 152 ? 39.719 18.854 -39.153 1.00 84.12 152 PRO A CA 1
ATOM 1120 C C . PRO A 1 152 ? 39.212 19.955 -40.098 1.00 84.12 152 PRO A C 1
ATOM 1122 O O . PRO A 1 152 ? 38.029 20.243 -40.164 1.00 84.12 152 PRO A O 1
ATOM 1125 N N . SER A 1 153 ? 40.101 20.580 -40.875 1.00 84.44 153 SER A N 1
ATOM 1126 C CA . SER A 1 153 ? 39.726 21.720 -41.740 1.00 84.44 153 SER A CA 1
ATOM 1127 C C . SER A 1 153 ? 38.996 21.344 -43.041 1.00 84.44 153 SER A C 1
ATOM 1129 O O . SER A 1 153 ? 38.446 22.210 -43.716 1.00 84.44 153 SER A O 1
ATOM 1131 N N . ASN A 1 154 ? 39.000 20.068 -43.431 1.00 90.38 154 ASN A N 1
ATOM 1132 C CA . ASN A 1 154 ? 38.433 19.560 -44.686 1.00 90.38 154 ASN A CA 1
ATOM 1133 C C . ASN A 1 154 ? 37.006 19.021 -44.508 1.00 90.38 154 ASN A C 1
ATOM 1135 O O . ASN A 1 154 ? 36.714 17.894 -44.913 1.00 90.38 154 ASN A O 1
ATOM 1139 N N . LEU A 1 155 ? 36.126 19.807 -43.901 1.00 89.75 155 LEU A N 1
ATOM 1140 C CA . LEU A 1 155 ? 34.753 19.401 -43.623 1.00 89.75 155 LEU A CA 1
ATOM 1141 C C . LEU A 1 155 ? 33.825 19.625 -44.817 1.00 89.75 155 LEU A C 1
ATOM 1143 O O . LEU A 1 155 ? 34.037 20.499 -45.659 1.00 89.75 155 LEU A O 1
ATOM 1147 N N . VAL A 1 156 ? 32.783 18.805 -44.882 1.00 91.31 156 VAL A N 1
ATOM 1148 C CA . VAL A 1 156 ? 31.618 19.031 -45.728 1.00 91.31 156 VAL A CA 1
ATOM 1149 C C . VAL A 1 156 ? 30.364 18.932 -44.874 1.00 91.31 156 VAL A C 1
ATOM 1151 O O . VAL A 1 156 ? 30.211 17.998 -44.084 1.00 91.31 156 VAL A O 1
ATOM 1154 N N . ARG A 1 157 ? 29.452 19.886 -45.064 1.00 91.50 157 ARG A N 1
ATOM 1155 C CA . ARG A 1 157 ? 28.127 19.867 -44.449 1.00 91.50 157 ARG A CA 1
ATOM 1156 C C . ARG A 1 157 ? 27.338 18.645 -44.910 1.00 91.50 157 ARG A C 1
ATOM 1158 O O . ARG A 1 157 ? 27.162 18.432 -46.114 1.00 91.50 157 ARG A O 1
ATOM 1165 N N . LEU A 1 158 ? 26.830 17.885 -43.946 1.00 89.06 158 LEU A N 1
ATOM 1166 C CA . LEU A 1 158 ? 25.931 16.755 -44.170 1.00 89.06 158 LEU A CA 1
ATOM 1167 C C . LEU A 1 158 ? 24.489 17.073 -43.758 1.00 89.06 158 LEU A C 1
ATOM 1169 O O . LEU A 1 158 ? 23.565 16.561 -44.389 1.00 89.06 158 LEU A O 1
ATOM 1173 N N . PHE A 1 159 ? 24.299 17.917 -42.740 1.00 87.38 159 PHE A N 1
ATOM 1174 C CA . PHE A 1 159 ? 22.989 18.332 -42.236 1.00 87.38 159 PHE A CA 1
ATOM 1175 C C . PHE A 1 159 ? 23.042 19.769 -41.683 1.00 87.38 159 PHE A C 1
ATOM 1177 O O . PHE A 1 159 ? 24.116 20.222 -41.289 1.00 87.38 159 PHE A O 1
ATOM 1184 N N . GLY A 1 160 ? 21.901 20.466 -41.670 1.00 82.25 160 GLY A N 1
ATOM 1185 C CA . GLY A 1 160 ? 21.752 21.827 -41.137 1.00 82.25 160 GLY A CA 1
ATOM 1186 C C . GLY A 1 160 ? 21.791 22.944 -42.183 1.00 82.25 160 GLY A C 1
ATOM 1187 O O . GLY A 1 160 ? 21.906 22.695 -43.394 1.00 82.25 160 GLY A O 1
ATOM 1188 N N . ASP A 1 161 ? 21.682 24.188 -41.717 1.00 77.12 161 ASP A N 1
ATOM 1189 C CA . ASP A 1 161 ? 21.655 25.375 -42.576 1.00 77.12 161 ASP A CA 1
ATOM 1190 C C . ASP A 1 161 ? 23.008 25.588 -43.285 1.00 77.12 161 ASP A C 1
ATOM 1192 O O . ASP A 1 161 ? 24.032 24.990 -42.956 1.00 77.12 161 ASP A O 1
ATOM 1196 N N . ALA A 1 162 ? 23.010 26.354 -44.375 1.00 74.25 162 ALA A N 1
ATOM 1197 C CA . ALA A 1 162 ? 24.202 26.611 -45.177 1.00 74.25 162 ALA A CA 1
ATOM 1198 C C . ALA A 1 162 ? 25.182 27.537 -44.460 1.00 74.25 162 ALA A C 1
ATOM 1200 O O . ALA A 1 162 ? 26.388 27.401 -44.668 1.00 74.25 162 ALA A O 1
ATOM 1201 N N . ASP A 1 163 ? 24.651 28.446 -43.645 1.00 77.06 163 ASP A N 1
ATOM 1202 C CA . ASP A 1 163 ? 25.424 29.429 -42.894 1.00 77.06 163 ASP A CA 1
ATOM 1203 C C . ASP A 1 163 ? 25.796 28.932 -41.484 1.00 77.06 163 ASP A C 1
ATOM 1205 O O . ASP A 1 163 ? 26.772 29.423 -40.917 1.00 77.06 163 ASP A O 1
ATOM 1209 N N . ASP A 1 164 ? 25.068 27.940 -40.953 1.00 78.19 164 ASP A N 1
ATOM 1210 C CA . ASP A 1 164 ? 25.311 27.312 -39.647 1.00 78.19 164 ASP A CA 1
ATOM 1211 C C . ASP A 1 164 ? 25.016 25.795 -39.719 1.00 78.19 164 ASP A C 1
ATOM 1213 O O . ASP A 1 164 ? 23.873 25.363 -39.538 1.00 78.19 164 ASP A O 1
ATOM 1217 N N . PRO A 1 165 ? 26.002 24.971 -40.121 1.00 82.62 165 PRO A N 1
ATOM 1218 C CA . PRO A 1 165 ? 25.796 23.541 -40.305 1.00 82.62 165 PRO A CA 1
ATOM 1219 C C . PRO A 1 165 ? 25.761 22.788 -38.967 1.00 82.62 165 PRO A C 1
ATOM 1221 O O . PRO A 1 165 ? 26.764 22.723 -38.263 1.00 82.62 165 PRO A O 1
ATOM 1224 N N . ASP A 1 166 ? 24.651 22.105 -38.677 1.00 86.19 166 ASP A N 1
ATOM 1225 C CA . ASP A 1 166 ? 24.512 21.271 -37.471 1.00 86.19 166 ASP A CA 1
ATOM 1226 C C . ASP A 1 166 ? 25.451 20.054 -37.469 1.00 86.19 166 ASP A C 1
ATOM 1228 O O . ASP A 1 166 ? 25.900 19.590 -36.419 1.00 86.19 166 ASP A O 1
ATOM 1232 N N . VAL A 1 167 ? 25.710 19.479 -38.652 1.00 90.94 167 VAL A N 1
ATOM 1233 C CA . VAL A 1 167 ? 26.600 18.323 -38.807 1.00 90.94 167 VAL A CA 1
ATOM 1234 C C . VAL A 1 167 ? 27.502 18.509 -40.009 1.00 90.94 167 VAL A C 1
ATOM 1236 O O . VAL A 1 167 ? 27.056 18.531 -41.164 1.00 90.94 167 VAL A O 1
ATOM 1239 N N . GLU A 1 168 ? 28.798 18.482 -39.740 1.00 93.50 168 GLU A N 1
ATOM 1240 C CA . GLU A 1 168 ? 29.827 18.374 -40.760 1.00 93.50 168 GLU A CA 1
ATOM 1241 C C . GLU A 1 168 ? 30.686 17.127 -40.550 1.00 93.50 168 GLU A C 1
ATOM 1243 O O . GLU A 1 168 ? 30.803 16.609 -39.444 1.00 93.50 168 GLU A O 1
ATOM 1248 N N . ALA A 1 169 ? 31.296 16.623 -41.620 1.00 93.44 169 ALA A N 1
ATOM 1249 C CA . ALA A 1 169 ? 32.189 15.469 -41.553 1.00 93.44 169 ALA A CA 1
ATOM 1250 C C . ALA A 1 169 ? 33.392 15.645 -42.480 1.00 93.44 169 ALA A C 1
ATOM 1252 O O . ALA A 1 169 ? 33.305 16.332 -43.502 1.00 93.44 169 ALA A O 1
ATOM 1253 N N . ALA A 1 170 ? 34.521 15.015 -42.152 1.00 93.50 170 ALA A N 1
ATOM 1254 C CA . ALA A 1 170 ? 35.741 15.190 -42.929 1.00 93.50 170 ALA A CA 1
ATOM 1255 C C . ALA A 1 170 ? 35.638 14.481 -44.284 1.00 93.50 170 ALA A C 1
ATOM 1257 O O . ALA A 1 170 ? 35.241 13.317 -44.377 1.00 93.50 170 ALA A O 1
ATOM 1258 N N . MET A 1 171 ? 36.037 15.174 -45.348 1.00 92.19 171 MET A N 1
ATOM 1259 C CA . MET A 1 171 ? 36.098 14.619 -46.694 1.00 92.19 171 MET A CA 1
ATOM 1260 C C . MET A 1 171 ? 37.269 13.643 -46.830 1.00 92.19 171 MET A C 1
ATOM 1262 O O . MET A 1 171 ? 38.433 14.046 -46.786 1.00 92.19 171 MET A O 1
ATOM 1266 N N . VAL A 1 172 ? 36.958 12.375 -47.087 1.00 91.62 172 VAL A N 1
ATOM 1267 C CA . VAL A 1 172 ? 37.933 11.310 -47.343 1.00 91.62 172 VAL A CA 1
ATOM 1268 C C . VAL A 1 172 ? 38.127 11.143 -48.858 1.00 91.62 172 VAL A C 1
ATOM 1270 O O . VAL A 1 172 ? 37.145 10.934 -49.581 1.00 91.62 172 VAL A O 1
ATOM 1273 N N . PRO A 1 173 ? 39.368 11.224 -49.373 1.00 89.88 173 PRO A N 1
ATOM 1274 C CA . PRO A 1 173 ? 39.634 11.115 -50.802 1.00 89.88 173 PRO A CA 1
ATOM 1275 C C . PRO A 1 173 ? 39.546 9.670 -51.306 1.00 89.88 173 PRO A C 1
ATOM 1277 O O . PRO A 1 173 ? 40.164 8.757 -50.763 1.00 89.88 173 PRO A O 1
ATOM 1280 N N . ILE A 1 174 ? 38.848 9.478 -52.423 1.00 87.88 174 ILE A N 1
ATOM 1281 C CA . ILE A 1 174 ? 38.804 8.226 -53.181 1.00 87.88 174 ILE A CA 1
ATOM 1282 C C . ILE A 1 174 ? 39.930 8.257 -54.207 1.00 87.88 174 ILE A C 1
ATOM 1284 O O . ILE A 1 174 ? 39.962 9.111 -55.098 1.00 87.88 174 ILE A O 1
ATOM 1288 N N . ARG A 1 175 ? 40.864 7.316 -54.075 1.00 86.88 175 ARG A N 1
ATOM 1289 C CA . ARG A 1 175 ? 42.063 7.231 -54.909 1.00 86.88 175 ARG A CA 1
ATOM 1290 C C . ARG A 1 175 ? 41.931 6.104 -55.924 1.00 86.88 175 ARG A C 1
ATOM 1292 O O . ARG A 1 175 ? 41.453 5.020 -55.597 1.00 86.88 175 ARG A O 1
ATOM 1299 N N . ASN A 1 176 ? 42.370 6.356 -57.151 1.00 82.12 176 ASN A N 1
ATOM 1300 C CA . ASN A 1 176 ? 42.402 5.345 -58.205 1.00 82.12 176 ASN A CA 1
ATOM 1301 C C . ASN A 1 176 ? 43.687 4.502 -58.174 1.00 82.12 176 ASN A C 1
ATOM 1303 O O . ASN A 1 176 ? 44.585 4.734 -57.367 1.00 82.12 176 ASN A O 1
ATOM 1307 N N . SER A 1 177 ? 43.824 3.550 -59.103 1.00 77.50 177 SER A N 1
ATOM 1308 C CA . SER A 1 177 ? 44.997 2.662 -59.200 1.00 77.50 177 SER A CA 1
ATOM 1309 C C . SER A 1 177 ? 46.331 3.376 -59.476 1.00 77.50 177 SER A C 1
ATOM 1311 O O . SER A 1 177 ? 47.380 2.740 -59.452 1.00 77.50 177 SER A O 1
ATOM 1313 N N . THR A 1 178 ? 46.302 4.679 -59.773 1.00 83.50 178 THR A N 1
ATOM 1314 C CA . THR A 1 178 ? 47.475 5.542 -59.994 1.00 83.50 178 THR A CA 1
ATOM 1315 C C . THR A 1 178 ? 47.657 6.592 -58.892 1.00 83.50 178 THR A C 1
ATOM 1317 O O . THR A 1 178 ? 48.379 7.565 -59.095 1.00 83.50 178 THR A O 1
ATOM 1320 N N . ASP A 1 179 ? 46.985 6.411 -57.751 1.00 79.81 179 ASP A N 1
ATOM 1321 C CA . ASP A 1 179 ? 47.013 7.297 -56.581 1.00 79.81 179 ASP A CA 1
ATOM 1322 C C . ASP A 1 179 ? 46.497 8.733 -56.835 1.00 79.81 179 ASP A C 1
ATOM 1324 O O . ASP A 1 179 ? 46.803 9.678 -56.108 1.00 79.81 179 ASP A O 1
ATOM 1328 N N . ARG A 1 180 ? 45.675 8.925 -57.876 1.00 84.62 180 ARG A N 1
ATOM 1329 C CA . ARG A 1 180 ? 44.991 10.202 -58.129 1.00 84.62 180 ARG A CA 1
ATOM 1330 C C . ARG A 1 180 ? 43.640 10.231 -57.431 1.00 84.62 180 ARG A C 1
A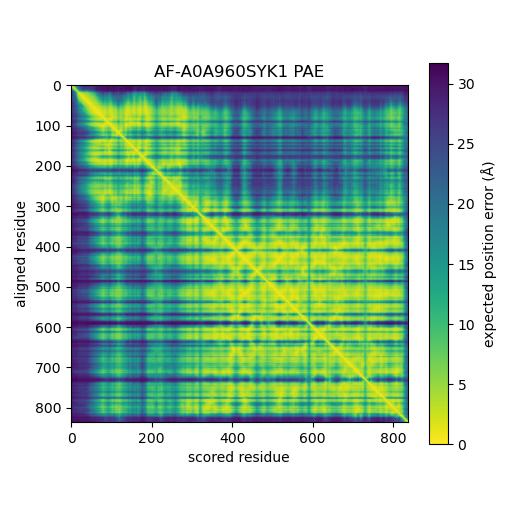TOM 1332 O O . ARG A 1 180 ? 42.908 9.245 -57.470 1.00 84.62 180 ARG A O 1
ATOM 1339 N N . ILE A 1 181 ? 43.306 11.380 -56.847 1.00 83.44 181 ILE A N 1
ATOM 1340 C CA . ILE A 1 181 ? 42.001 11.629 -56.229 1.00 83.44 181 ILE A CA 1
ATOM 1341 C C . ILE A 1 181 ? 40.956 11.763 -57.345 1.00 83.44 181 ILE A C 1
ATOM 1343 O O . ILE A 1 181 ? 41.026 12.690 -58.150 1.00 83.44 181 ILE A O 1
ATOM 1347 N N . GLU A 1 182 ? 40.009 10.829 -57.407 1.00 82.50 182 GLU A N 1
ATOM 1348 C CA . GLU A 1 182 ? 38.907 10.823 -58.385 1.00 82.50 182 GLU A CA 1
ATOM 1349 C C . GLU A 1 182 ? 37.600 11.394 -57.819 1.00 82.50 182 GLU A C 1
ATOM 1351 O O . GLU A 1 182 ? 36.698 11.762 -58.573 1.00 82.50 182 GLU A O 1
ATOM 1356 N N . GLY A 1 183 ? 37.513 11.520 -56.497 1.00 85.88 183 GLY A N 1
ATOM 1357 C CA . GLY A 1 183 ? 36.406 12.146 -55.790 1.00 85.88 183 GLY A CA 1
ATOM 1358 C C . GLY A 1 183 ? 36.630 12.100 -54.286 1.00 85.88 183 GLY A C 1
ATOM 1359 O O . GLY A 1 183 ? 37.601 11.510 -53.824 1.00 85.88 183 GLY A O 1
ATOM 1360 N N . ASN A 1 184 ? 35.716 12.700 -53.532 1.00 90.50 184 ASN A N 1
ATOM 1361 C CA . ASN A 1 184 ? 35.685 12.604 -52.078 1.00 90.50 184 ASN A CA 1
ATOM 1362 C C . ASN A 1 184 ? 34.374 11.955 -51.639 1.00 90.50 184 ASN A C 1
ATOM 1364 O O . ASN A 1 184 ? 33.376 11.980 -52.370 1.00 90.50 184 ASN A O 1
ATOM 1368 N N . LEU A 1 185 ? 34.386 11.398 -50.439 1.00 92.88 185 LEU A N 1
ATOM 1369 C CA . LEU A 1 185 ? 33.201 10.952 -49.728 1.00 92.88 185 LEU A CA 1
ATOM 1370 C C . LEU A 1 185 ? 33.259 11.435 -48.278 1.00 92.88 185 LEU A C 1
ATOM 1372 O O . LEU A 1 185 ? 34.334 11.729 -47.764 1.00 92.88 185 LEU A O 1
ATOM 1376 N N . ALA A 1 186 ? 32.105 11.526 -47.635 1.00 93.88 186 ALA A N 1
ATOM 1377 C CA . ALA A 1 186 ? 31.986 11.807 -46.213 1.00 93.88 186 ALA A CA 1
ATOM 1378 C C . ALA A 1 186 ? 30.733 11.106 -45.685 1.00 93.88 186 ALA A C 1
ATOM 1380 O O . ALA A 1 186 ? 29.786 10.879 -46.445 1.00 93.88 186 ALA A O 1
ATOM 1381 N N . TRP A 1 187 ? 30.736 10.733 -44.411 1.00 95.12 187 TRP A N 1
ATOM 1382 C CA . TRP A 1 187 ? 29.580 10.137 -43.752 1.00 95.12 187 TRP A CA 1
ATOM 1383 C C . TRP A 1 187 ? 29.543 10.518 -42.276 1.00 95.12 187 TRP A C 1
ATOM 1385 O O . TRP A 1 187 ? 30.570 10.781 -41.655 1.00 95.12 187 TRP A O 1
ATOM 1395 N N . TRP A 1 188 ? 28.340 10.488 -41.721 1.00 94.31 188 TRP A N 1
ATOM 1396 C CA . TRP A 1 188 ? 28.065 10.600 -40.297 1.00 94.31 188 TRP A CA 1
ATOM 1397 C C . TRP A 1 188 ? 26.947 9.619 -39.961 1.00 94.31 188 TRP A C 1
ATOM 1399 O O . TRP A 1 188 ? 26.005 9.451 -40.740 1.00 94.31 188 TRP A O 1
ATOM 1409 N N . THR A 1 189 ? 27.073 8.957 -38.818 1.00 93.75 189 THR A N 1
ATOM 1410 C CA . THR A 1 189 ? 26.038 8.079 -38.276 1.00 93.75 189 THR A CA 1
ATOM 1411 C C . THR A 1 189 ? 25.460 8.735 -37.035 1.00 93.75 189 THR A C 1
ATOM 1413 O O . THR A 1 189 ? 26.189 8.957 -36.074 1.00 93.75 189 THR A O 1
ATOM 1416 N N . GLY A 1 190 ? 24.165 9.047 -37.062 1.00 90.44 190 GLY A N 1
ATOM 1417 C CA . GLY A 1 190 ? 23.454 9.601 -35.913 1.00 90.44 190 GLY A CA 1
ATOM 1418 C C . GLY A 1 190 ? 22.837 8.521 -35.029 1.00 90.44 190 GLY A C 1
ATOM 1419 O O . GLY A 1 190 ? 22.354 7.503 -35.529 1.00 90.44 190 GLY A O 1
ATOM 1420 N N . ASP A 1 191 ? 22.806 8.773 -33.723 1.00 90.12 191 ASP A N 1
ATOM 1421 C CA . ASP A 1 191 ? 22.087 7.944 -32.759 1.00 90.12 191 ASP A CA 1
ATOM 1422 C C . ASP A 1 191 ? 20.584 8.290 -32.745 1.00 90.12 191 ASP A C 1
ATOM 1424 O O . ASP A 1 191 ? 20.190 9.449 -32.583 1.00 90.12 191 ASP A O 1
ATOM 1428 N N . LEU A 1 192 ? 19.729 7.282 -32.940 1.00 88.12 192 LEU A N 1
ATOM 1429 C CA . LEU A 1 192 ? 18.271 7.413 -32.822 1.00 88.12 192 LEU A CA 1
ATOM 1430 C C . LEU A 1 192 ? 17.769 7.105 -31.405 1.00 88.12 192 LEU A C 1
ATOM 1432 O O . LEU A 1 192 ? 16.651 7.484 -31.068 1.00 88.12 192 LEU A O 1
ATOM 1436 N N . GLY A 1 193 ? 18.566 6.411 -30.588 1.00 84.25 193 GLY A N 1
ATOM 1437 C CA . GLY A 1 193 ? 18.233 6.031 -29.216 1.00 84.25 193 GLY A CA 1
ATOM 1438 C C . GLY A 1 193 ? 18.225 7.204 -28.236 1.00 84.25 193 GLY A C 1
ATOM 1439 O O . GLY A 1 193 ? 17.606 7.099 -27.182 1.00 84.25 193 GLY A O 1
ATOM 1440 N N . VAL A 1 194 ? 18.851 8.325 -28.603 1.00 86.81 194 VAL A N 1
ATOM 1441 C CA . VAL A 1 194 ? 18.851 9.578 -27.826 1.00 86.81 194 VAL A CA 1
ATOM 1442 C C . VAL A 1 194 ? 17.680 10.508 -28.169 1.00 86.81 194 VAL A C 1
ATOM 1444 O O . VAL A 1 194 ? 17.560 11.576 -27.580 1.00 86.81 194 VAL A O 1
ATOM 1447 N N . ARG A 1 195 ? 16.807 10.119 -29.110 1.00 88.50 195 ARG A N 1
ATOM 1448 C CA . ARG A 1 195 ? 15.704 10.954 -29.613 1.00 88.50 195 ARG A CA 1
ATOM 1449 C C . ARG A 1 195 ? 14.346 10.471 -29.107 1.00 88.50 195 ARG A C 1
ATOM 1451 O O . ARG A 1 195 ? 14.122 9.269 -28.954 1.00 88.50 195 ARG A O 1
ATOM 1458 N N . ALA A 1 196 ? 13.403 11.388 -28.913 1.00 86.25 196 ALA A N 1
ATOM 1459 C CA . ALA A 1 196 ? 12.052 11.073 -28.459 1.00 86.25 196 ALA A CA 1
ATOM 1460 C C . ALA A 1 196 ? 11.227 10.382 -29.558 1.00 86.25 196 ALA A C 1
ATOM 1462 O O . ALA A 1 196 ? 11.089 10.896 -30.668 1.00 86.25 196 ALA A O 1
ATOM 1463 N N . ASN A 1 197 ? 10.639 9.218 -29.264 1.00 85.81 197 ASN A N 1
ATOM 1464 C CA . ASN A 1 197 ? 9.773 8.540 -30.229 1.00 85.81 197 ASN A CA 1
ATOM 1465 C C . ASN A 1 197 ? 8.359 9.145 -30.241 1.00 85.81 197 ASN A C 1
ATOM 1467 O O . ASN A 1 197 ? 7.514 8.748 -29.442 1.00 85.81 197 ASN A O 1
ATOM 1471 N N . ILE A 1 198 ? 8.095 10.043 -31.190 1.00 83.50 198 ILE A N 1
ATOM 1472 C CA . ILE A 1 198 ? 6.812 10.758 -31.334 1.00 83.50 198 ILE A CA 1
ATOM 1473 C C . ILE A 1 198 ? 5.721 9.944 -32.047 1.00 83.50 198 ILE A C 1
ATOM 1475 O O . ILE A 1 198 ? 4.578 10.377 -32.127 1.00 83.50 198 ILE A O 1
ATOM 1479 N N . SER A 1 199 ? 6.061 8.769 -32.585 1.00 80.88 199 SER A N 1
ATOM 1480 C CA . SER A 1 199 ? 5.099 7.886 -33.268 1.00 80.88 199 SER A CA 1
ATOM 1481 C C . SER A 1 199 ? 4.373 6.925 -32.319 1.00 80.88 199 SER A C 1
ATOM 1483 O O . SER A 1 199 ? 3.496 6.184 -32.746 1.00 80.88 199 SER A O 1
ATOM 1485 N N . THR A 1 200 ? 4.745 6.888 -31.033 1.00 76.38 200 THR A N 1
ATOM 1486 C CA . THR A 1 200 ? 4.105 5.991 -30.057 1.00 76.38 200 THR A CA 1
ATOM 1487 C C . THR A 1 200 ? 2.887 6.676 -29.448 1.00 76.38 200 THR A C 1
ATOM 1489 O O . THR A 1 200 ? 3.040 7.630 -28.692 1.00 76.38 200 THR A O 1
ATOM 1492 N N . GLN A 1 201 ? 1.685 6.184 -29.750 1.00 70.75 201 GLN A N 1
ATOM 1493 C CA . GLN A 1 201 ? 0.451 6.742 -29.193 1.00 70.75 201 GLN A CA 1
ATOM 1494 C C . GLN A 1 201 ? 0.198 6.307 -27.745 1.00 70.75 201 GLN A C 1
ATOM 1496 O O . GLN A 1 201 ? 0.393 5.143 -27.386 1.00 70.75 201 GLN A O 1
ATOM 1501 N N . ASP A 1 202 ? -0.333 7.233 -26.942 1.00 70.81 202 ASP A N 1
ATOM 1502 C CA . ASP A 1 202 ? -1.058 6.905 -25.713 1.00 70.81 202 ASP A CA 1
ATOM 1503 C C . ASP A 1 202 ? -2.510 6.544 -26.089 1.00 70.81 202 ASP A C 1
ATOM 1505 O O . ASP A 1 202 ? -3.278 7.437 -26.456 1.00 70.81 202 ASP A O 1
ATOM 1509 N N . PRO A 1 203 ? -2.932 5.265 -25.991 1.00 69.75 203 PRO A N 1
ATOM 1510 C CA . PRO A 1 203 ? -4.290 4.845 -26.348 1.00 69.75 203 PRO A CA 1
ATOM 1511 C C . PRO A 1 203 ? -5.372 5.421 -25.419 1.00 69.75 203 PRO A C 1
ATOM 1513 O O . PRO A 1 203 ? -6.549 5.144 -25.623 1.00 69.75 203 PRO A O 1
ATOM 1516 N N . ARG A 1 204 ? -4.984 6.165 -24.375 1.00 69.69 204 ARG A N 1
ATOM 1517 C CA . ARG A 1 204 ? -5.869 6.812 -23.400 1.00 69.69 204 ARG A CA 1
ATOM 1518 C C . ARG A 1 204 ? -5.699 8.335 -23.387 1.00 69.69 204 ARG A C 1
ATOM 1520 O O . ARG A 1 204 ? -6.101 8.974 -22.419 1.00 69.69 204 ARG A O 1
ATOM 1527 N N . ALA A 1 205 ? -5.081 8.927 -24.414 1.00 68.38 205 ALA A N 1
ATOM 1528 C CA . ALA A 1 205 ? -4.718 10.349 -24.444 1.00 68.38 205 ALA A CA 1
ATOM 1529 C C . ALA A 1 205 ? -5.898 11.315 -24.199 1.00 68.38 205 ALA A C 1
ATOM 1531 O O . ALA A 1 205 ? -5.711 12.397 -23.638 1.00 68.38 205 ALA A O 1
ATOM 1532 N N . ASP A 1 206 ? -7.109 10.908 -24.576 1.00 68.81 206 ASP A N 1
ATOM 1533 C CA . ASP A 1 206 ? -8.369 11.642 -24.446 1.00 68.81 206 ASP A CA 1
ATOM 1534 C C . ASP A 1 206 ? -8.966 11.621 -23.025 1.00 68.81 206 ASP A C 1
ATOM 1536 O O . ASP A 1 206 ? -9.829 12.440 -22.697 1.00 68.81 206 ASP A O 1
ATOM 1540 N N . LEU A 1 207 ? -8.493 10.735 -22.144 1.00 69.00 207 LEU A N 1
ATOM 1541 C CA . LEU A 1 207 ? -8.996 10.625 -20.777 1.00 69.00 207 LEU A CA 1
ATOM 1542 C C . LEU A 1 207 ? -8.324 11.658 -19.863 1.00 69.00 207 LEU A C 1
ATOM 1544 O O . LEU A 1 207 ? -7.155 11.523 -19.507 1.00 69.00 207 LEU A O 1
ATOM 1548 N N . ALA A 1 208 ? -9.051 12.691 -19.442 1.00 59.34 208 ALA A N 1
ATOM 1549 C CA . ALA A 1 208 ? -8.545 13.679 -18.488 1.00 59.34 208 ALA A CA 1
ATOM 1550 C C . ALA A 1 208 ? -8.721 13.214 -17.030 1.00 59.34 208 ALA A C 1
ATOM 1552 O O . ALA A 1 208 ? -9.776 12.700 -16.651 1.00 59.34 208 ALA A O 1
ATOM 1553 N N . PHE A 1 209 ? -7.710 13.457 -16.190 1.00 56.25 209 PHE A N 1
ATOM 1554 C CA . PHE A 1 209 ? -7.849 13.381 -14.736 1.00 56.25 209 PHE A CA 1
ATOM 1555 C C . PHE A 1 209 ? -8.114 14.788 -14.182 1.00 56.25 209 PHE A C 1
ATOM 1557 O O . PHE A 1 209 ? -7.290 15.687 -14.343 1.00 56.25 209 PHE A O 1
ATOM 1564 N N . GLY A 1 210 ? -9.285 14.991 -13.574 1.00 54.97 210 GLY A N 1
ATOM 1565 C CA . GLY A 1 210 ? -9.719 16.271 -13.005 1.00 54.97 210 GLY A CA 1
ATOM 1566 C C . GLY A 1 210 ? -9.912 16.217 -11.489 1.00 54.97 210 GLY A C 1
ATOM 1567 O O . GLY A 1 210 ? -9.820 15.158 -10.877 1.00 54.97 210 GLY A O 1
ATOM 1568 N N . LYS A 1 211 ? -10.218 17.370 -10.885 1.00 44.03 211 LYS A N 1
ATOM 1569 C CA . LYS A 1 211 ? -10.428 17.533 -9.433 1.00 44.03 211 LYS A CA 1
ATOM 1570 C C . LYS A 1 211 ? -11.665 16.790 -8.901 1.00 44.03 211 LYS A C 1
ATOM 1572 O O . LYS A 1 211 ? -11.668 16.369 -7.754 1.00 44.03 211 LYS A O 1
ATOM 1577 N N . ASP A 1 212 ? -12.645 16.544 -9.769 1.00 51.47 212 ASP A N 1
ATOM 1578 C CA . ASP A 1 212 ? -13.829 15.707 -9.500 1.00 51.47 212 ASP A CA 1
ATOM 1579 C C . ASP A 1 212 ? -13.543 14.201 -9.782 1.00 51.47 212 ASP A C 1
ATOM 1581 O O . ASP A 1 212 ? -14.419 13.331 -9.733 1.00 51.47 212 ASP A O 1
ATOM 1585 N N . GLY A 1 213 ? -12.272 13.899 -10.090 1.00 54.59 213 GLY A N 1
ATOM 1586 C CA . GLY A 1 213 ? -11.720 12.636 -10.575 1.00 54.59 213 GLY A CA 1
ATOM 1587 C C . GLY A 1 213 ? -12.167 12.264 -12.004 1.00 54.59 213 GLY A C 1
ATOM 1588 O O . GLY A 1 213 ? -13.142 12.794 -12.526 1.00 54.59 213 GLY A O 1
ATOM 1589 N N . GLY A 1 214 ? -11.465 11.329 -12.660 1.00 56.72 214 GLY A N 1
ATOM 1590 C CA . GLY A 1 214 ? -11.814 10.835 -14.013 1.00 56.72 214 GLY A CA 1
ATOM 1591 C C . GLY A 1 214 ? -12.513 9.461 -14.021 1.00 56.72 214 GLY A C 1
ATOM 1592 O O . GLY A 1 214 ? -12.938 8.990 -12.973 1.00 56.72 214 GLY A O 1
ATOM 1593 N N . THR A 1 215 ? -12.669 8.791 -15.166 1.00 61.88 215 THR A N 1
ATOM 1594 C CA . THR A 1 215 ? -13.195 7.403 -15.245 1.00 61.88 215 THR A CA 1
ATOM 1595 C C . THR A 1 215 ? -12.220 6.383 -14.629 1.00 61.88 215 THR A C 1
ATOM 1597 O O . THR A 1 215 ? -11.057 6.716 -14.401 1.00 61.88 215 THR A O 1
ATOM 1600 N N . ASP A 1 216 ? -12.639 5.132 -14.389 1.00 59.16 216 ASP A N 1
ATOM 1601 C CA . ASP A 1 216 ? -11.727 4.040 -13.976 1.00 59.16 216 ASP A CA 1
ATOM 1602 C C . ASP A 1 216 ? -10.515 3.925 -14.922 1.00 59.16 216 ASP A C 1
ATOM 1604 O O . ASP A 1 216 ? -9.397 3.654 -14.493 1.00 59.16 216 ASP A O 1
ATOM 1608 N N . GLU A 1 217 ? -10.713 4.224 -16.208 1.00 59.78 217 GLU A N 1
ATOM 1609 C CA . GLU A 1 217 ? -9.659 4.195 -17.222 1.00 59.78 217 GLU A CA 1
ATOM 1610 C C . GLU A 1 217 ? -8.679 5.379 -17.134 1.00 59.78 217 GLU A C 1
ATOM 1612 O O . GLU A 1 217 ? -7.505 5.235 -17.475 1.00 59.78 217 GLU A O 1
ATOM 1617 N N . SER A 1 218 ? -9.116 6.534 -16.622 1.00 66.69 218 SER A N 1
ATOM 1618 C CA . SER A 1 218 ? -8.253 7.713 -16.446 1.00 66.69 218 SER A CA 1
ATOM 1619 C C . SER A 1 218 ? -7.156 7.498 -15.395 1.00 66.69 218 SER A C 1
ATOM 1621 O O . SER A 1 218 ? -6.072 8.067 -15.516 1.00 66.69 218 SER A O 1
ATOM 1623 N N . TRP A 1 219 ? -7.395 6.630 -14.402 1.00 64.06 219 TRP A N 1
ATOM 1624 C CA . TRP A 1 219 ? -6.398 6.272 -13.388 1.00 64.06 219 TRP A CA 1
ATOM 1625 C C . TRP A 1 219 ? -5.176 5.590 -14.002 1.00 64.06 219 TRP A C 1
ATOM 1627 O O . TRP A 1 219 ? -4.061 5.825 -13.543 1.00 64.06 219 TRP A O 1
ATOM 1637 N N . TYR A 1 220 ? -5.344 4.841 -15.097 1.00 65.44 220 TYR A N 1
ATOM 1638 C CA . TYR A 1 220 ? -4.210 4.234 -15.796 1.00 65.44 220 TYR A CA 1
ATOM 1639 C C . TYR A 1 220 ? -3.230 5.279 -16.333 1.00 65.44 220 TYR A C 1
ATOM 1641 O O . TYR A 1 220 ? -2.033 5.014 -16.350 1.00 65.44 220 TYR A O 1
ATOM 1649 N N . ARG A 1 221 ? -3.680 6.486 -16.705 1.00 66.44 221 ARG A N 1
ATOM 1650 C CA . ARG A 1 221 ? -2.761 7.554 -17.138 1.00 66.44 221 ARG A CA 1
ATOM 1651 C C . ARG A 1 221 ? -1.884 8.089 -16.009 1.00 66.44 221 ARG A C 1
ATOM 1653 O O . ARG A 1 221 ? -0.770 8.516 -16.276 1.00 66.44 221 ARG A O 1
ATOM 1660 N N . LEU A 1 222 ? -2.355 8.043 -14.759 1.00 61.00 222 LEU A N 1
ATOM 1661 C CA . LEU A 1 222 ? -1.536 8.383 -13.586 1.00 61.00 222 LEU A CA 1
ATOM 1662 C C . LEU A 1 222 ? -0.504 7.294 -13.257 1.00 61.00 222 LEU A C 1
ATOM 1664 O O . LEU A 1 222 ? 0.446 7.550 -12.522 1.00 61.00 222 LEU A O 1
ATOM 1668 N N . MET A 1 223 ? -0.708 6.079 -13.766 1.00 60.53 223 MET A N 1
ATOM 1669 C CA . MET A 1 223 ? 0.102 4.900 -13.452 1.00 60.53 223 MET A CA 1
ATOM 1670 C C . MET A 1 223 ? 1.110 4.556 -14.556 1.00 60.53 223 MET A C 1
ATOM 1672 O O . MET A 1 223 ? 2.035 3.787 -14.307 1.00 60.53 223 MET A O 1
ATOM 1676 N N . LEU A 1 224 ? 0.936 5.101 -15.764 1.00 60.34 224 LEU A N 1
ATOM 1677 C CA . LEU A 1 224 ? 1.801 4.859 -16.918 1.00 60.34 224 LEU A CA 1
ATOM 1678 C C . LEU A 1 224 ? 2.927 5.895 -17.011 1.00 60.34 224 LEU A C 1
ATOM 1680 O O . LEU A 1 224 ? 2.770 7.057 -16.639 1.00 60.34 224 LEU A O 1
ATOM 1684 N N . SER A 1 225 ? 4.064 5.475 -17.569 1.00 55.69 225 SER A N 1
ATOM 1685 C CA . SER A 1 225 ? 5.131 6.391 -17.974 1.00 55.69 225 SER A CA 1
ATOM 1686 C C . SER A 1 225 ? 4.611 7.351 -19.045 1.00 55.69 225 SER A C 1
ATOM 1688 O O . SER A 1 225 ? 4.034 6.905 -20.039 1.00 55.69 225 SER A O 1
ATOM 1690 N N . GLN A 1 226 ? 4.834 8.651 -18.860 1.00 61.03 226 GLN A N 1
ATOM 1691 C CA . GLN A 1 226 ? 4.408 9.672 -19.817 1.00 61.03 226 GLN A CA 1
ATOM 1692 C C . GLN A 1 226 ? 5.103 9.457 -21.171 1.00 61.03 226 GLN A C 1
ATOM 1694 O O . GLN A 1 226 ? 6.325 9.308 -21.231 1.00 61.03 226 GLN A O 1
ATOM 1699 N N . ALA A 1 227 ? 4.319 9.417 -22.248 1.00 65.81 227 ALA A N 1
ATOM 1700 C CA . ALA A 1 227 ? 4.838 9.426 -23.611 1.00 65.81 227 ALA A CA 1
ATOM 1701 C C . ALA A 1 227 ? 5.304 10.847 -23.985 1.00 65.81 227 ALA A C 1
ATOM 1703 O O . ALA A 1 227 ? 4.765 11.821 -23.449 1.00 65.81 227 ALA A O 1
ATOM 1704 N N . PRO A 1 228 ? 6.292 10.992 -24.887 1.00 69.69 228 PRO A N 1
ATOM 1705 C CA . PRO A 1 228 ? 6.666 12.300 -25.406 1.00 69.69 228 PRO A CA 1
ATOM 1706 C C . PRO A 1 228 ? 5.486 12.923 -26.160 1.00 69.69 228 PRO A C 1
ATOM 1708 O O . PRO A 1 228 ? 4.906 12.300 -27.047 1.00 69.69 228 PRO A O 1
ATOM 1711 N N . ASP A 1 229 ? 5.149 14.157 -25.800 1.00 74.62 229 ASP A N 1
ATOM 1712 C CA . ASP A 1 229 ? 4.053 14.917 -26.394 1.00 74.62 229 ASP A CA 1
ATOM 1713 C C . ASP A 1 229 ? 4.619 16.006 -27.312 1.00 74.62 229 ASP A C 1
ATOM 1715 O O . ASP A 1 229 ? 5.317 16.919 -26.859 1.00 74.62 229 ASP A O 1
ATOM 1719 N N . ILE A 1 230 ? 4.320 15.900 -28.608 1.00 78.44 230 ILE A N 1
ATOM 1720 C CA . ILE A 1 230 ? 4.777 16.849 -29.627 1.00 78.44 230 ILE A CA 1
ATOM 1721 C C . ILE A 1 230 ? 4.240 18.266 -29.380 1.00 78.44 230 ILE A C 1
ATOM 1723 O O . ILE A 1 230 ? 4.931 19.239 -29.682 1.00 78.44 230 ILE A O 1
ATOM 1727 N N . GLU A 1 231 ? 3.071 18.409 -28.744 1.00 80.00 231 GLU A N 1
ATOM 1728 C CA . GLU A 1 231 ? 2.508 19.717 -28.387 1.00 80.00 231 GLU A CA 1
ATOM 1729 C C . GLU A 1 231 ? 3.315 20.416 -27.286 1.00 80.00 231 GLU A C 1
ATOM 1731 O O . GLU A 1 231 ? 3.265 21.640 -27.145 1.00 80.00 231 GLU A O 1
ATOM 1736 N N . ARG A 1 232 ? 4.072 19.646 -26.493 1.00 79.56 232 ARG A N 1
ATOM 1737 C CA . ARG A 1 232 ? 4.940 20.157 -25.423 1.00 79.56 232 ARG A CA 1
ATOM 1738 C C . ARG A 1 232 ? 6.357 20.459 -25.894 1.00 79.56 232 ARG A C 1
ATOM 1740 O O . ARG A 1 232 ? 7.103 21.093 -25.149 1.00 79.56 232 ARG A O 1
ATOM 1747 N N . MET A 1 233 ? 6.727 20.032 -27.101 1.00 80.31 233 MET A N 1
ATOM 1748 C CA . MET A 1 233 ? 7.999 20.405 -27.713 1.00 80.31 233 MET A CA 1
ATOM 1749 C C . MET A 1 233 ? 7.994 21.887 -28.101 1.00 80.31 233 MET A C 1
ATOM 1751 O O . MET A 1 233 ? 6.943 22.511 -28.282 1.00 80.31 233 MET A O 1
ATOM 1755 N N . ASN A 1 234 ? 9.184 22.473 -28.229 1.00 76.94 234 ASN A N 1
ATOM 1756 C CA . ASN A 1 234 ? 9.314 23.863 -28.644 1.00 76.94 234 ASN A CA 1
ATOM 1757 C C . ASN A 1 234 ? 8.631 24.078 -30.017 1.00 76.94 234 ASN A C 1
ATOM 1759 O O . ASN A 1 234 ? 8.624 23.209 -30.887 1.00 76.94 234 ASN A O 1
ATOM 1763 N N . GLY A 1 235 ? 7.949 25.209 -30.196 1.00 78.75 235 GLY A N 1
ATOM 1764 C CA . GLY A 1 235 ? 7.099 25.454 -31.372 1.00 78.75 235 GLY A CA 1
ATOM 1765 C C . GLY A 1 235 ? 5.687 24.839 -31.336 1.00 78.75 235 GLY A C 1
ATOM 1766 O O . GLY A 1 235 ? 4.867 25.254 -32.149 1.00 78.75 235 GLY A O 1
ATOM 1767 N N . GLY A 1 236 ? 5.376 23.939 -30.390 1.00 72.88 236 GLY A N 1
ATOM 1768 C CA . GLY A 1 236 ? 4.015 23.559 -29.973 1.00 72.88 236 GLY A CA 1
ATOM 1769 C C . GLY A 1 236 ? 3.029 23.224 -31.096 1.00 72.88 236 GLY A C 1
ATOM 1770 O O . GLY A 1 236 ? 2.010 23.903 -31.243 1.00 72.88 236 GLY A O 1
ATOM 1771 N N . ILE A 1 237 ? 3.322 22.194 -31.894 1.00 78.94 237 ILE A N 1
ATOM 1772 C CA . ILE A 1 237 ? 2.484 21.818 -33.040 1.00 78.94 237 ILE A CA 1
ATOM 1773 C C . ILE A 1 237 ? 1.493 20.724 -32.652 1.00 78.94 237 ILE A C 1
ATOM 1775 O O . ILE A 1 237 ? 1.886 19.605 -32.335 1.00 78.94 237 ILE A O 1
ATOM 1779 N N . GLY A 1 238 ? 0.202 21.045 -32.752 1.00 77.31 238 GLY A N 1
ATOM 1780 C CA . GLY A 1 238 ? -0.880 20.070 -32.636 1.00 77.31 238 GLY A CA 1
ATOM 1781 C C . GLY A 1 238 ? -0.996 19.232 -33.905 1.00 77.31 238 GLY A C 1
ATOM 1782 O O . GLY A 1 238 ? -1.321 19.757 -34.972 1.00 77.31 238 GLY A O 1
ATOM 1783 N N . ILE A 1 239 ? -0.740 17.932 -33.787 1.00 77.12 239 ILE A N 1
ATOM 1784 C CA . ILE A 1 239 ? -0.958 16.949 -34.851 1.00 77.12 239 ILE A CA 1
ATOM 1785 C C . ILE A 1 239 ? -2.022 15.973 -34.367 1.00 77.12 239 ILE A C 1
ATOM 1787 O O . ILE A 1 239 ? -1.941 15.465 -33.251 1.00 77.12 239 ILE A O 1
ATOM 1791 N N . GLU A 1 240 ? -3.015 15.689 -35.211 1.00 77.88 240 GLU A N 1
ATOM 1792 C CA . GLU A 1 240 ? -4.028 14.686 -34.881 1.00 77.88 240 GLU A CA 1
ATOM 1793 C C . GLU A 1 240 ? -3.360 13.321 -34.616 1.00 77.88 240 GLU A C 1
ATOM 1795 O O . GLU A 1 240 ? -2.559 12.874 -35.447 1.00 77.88 240 GLU A O 1
ATOM 1800 N N . PRO A 1 241 ? -3.698 12.618 -33.515 1.00 74.25 241 PRO A N 1
ATOM 1801 C CA . PRO A 1 241 ? -3.058 11.352 -33.151 1.00 74.25 241 PRO A CA 1
ATOM 1802 C C . PRO A 1 241 ? -3.058 10.312 -34.281 1.00 74.25 241 PRO A C 1
ATOM 1804 O O . PRO A 1 241 ? -2.062 9.635 -34.506 1.00 74.25 241 PRO A O 1
ATOM 1807 N N . GLU A 1 242 ? -4.129 10.256 -35.078 1.00 75.75 242 GLU A N 1
ATOM 1808 C CA . GLU A 1 242 ? -4.281 9.337 -36.217 1.00 75.75 242 GLU A CA 1
ATOM 1809 C C . GLU A 1 242 ? -3.242 9.535 -37.339 1.00 75.75 242 GLU A C 1
ATOM 1811 O O . GLU A 1 242 ? -3.038 8.644 -38.176 1.00 75.75 242 GLU A O 1
ATOM 1816 N N . ILE A 1 243 ? -2.612 10.711 -37.399 1.00 80.50 243 ILE A N 1
ATOM 1817 C CA . ILE A 1 243 ? -1.569 11.046 -38.372 1.00 80.50 243 ILE A CA 1
ATOM 1818 C C . ILE A 1 243 ? -0.198 10.567 -37.876 1.00 80.50 243 ILE A C 1
ATOM 1820 O O . ILE A 1 243 ? 0.635 10.197 -38.706 1.00 80.50 243 ILE A O 1
ATOM 1824 N N . LEU A 1 244 ? 0.023 10.492 -36.556 1.00 78.50 244 LEU A N 1
ATOM 1825 C CA . LEU A 1 244 ? 1.314 10.122 -35.959 1.00 78.50 244 LEU A CA 1
ATOM 1826 C C . LEU A 1 244 ? 1.780 8.722 -36.398 1.00 78.50 244 LEU A C 1
ATOM 1828 O O . LEU A 1 244 ? 2.938 8.554 -36.781 1.00 78.50 244 LEU A O 1
ATOM 1832 N N . ASP A 1 245 ? 0.866 7.747 -36.469 1.00 76.69 245 ASP A N 1
ATOM 1833 C CA . ASP A 1 245 ? 1.161 6.370 -36.918 1.00 76.69 245 ASP A CA 1
ATOM 1834 C C . ASP A 1 245 ? 1.512 6.271 -38.409 1.00 76.69 245 ASP A C 1
ATOM 1836 O O . ASP A 1 245 ? 2.009 5.246 -38.885 1.00 76.69 245 ASP A O 1
ATOM 1840 N N . ARG A 1 246 ? 1.224 7.320 -39.185 1.00 83.75 246 ARG A N 1
ATOM 1841 C CA . ARG A 1 246 ? 1.492 7.354 -40.628 1.00 83.75 246 ARG A CA 1
ATOM 1842 C C . ARG A 1 246 ? 2.883 7.887 -40.940 1.00 83.75 246 ARG A C 1
ATOM 1844 O O . ARG A 1 246 ? 3.304 7.811 -42.098 1.00 83.75 246 ARG A O 1
ATOM 1851 N N . PHE A 1 247 ? 3.599 8.415 -39.949 1.00 86.50 247 PHE A N 1
ATOM 1852 C CA . PHE A 1 247 ? 4.960 8.876 -40.155 1.00 86.50 247 PHE A CA 1
ATOM 1853 C C . PHE A 1 247 ? 5.912 7.691 -40.329 1.00 86.50 247 PHE A C 1
ATOM 1855 O O . PHE A 1 247 ? 6.208 6.946 -39.403 1.00 86.50 247 PHE A O 1
ATOM 1862 N N . ALA A 1 248 ? 6.414 7.524 -41.551 1.00 85.38 248 ALA A N 1
ATOM 1863 C CA . ALA A 1 248 ? 7.351 6.459 -41.905 1.00 85.38 248 ALA A CA 1
ATOM 1864 C C . ALA A 1 248 ? 8.822 6.908 -41.847 1.00 85.38 248 ALA A C 1
ATOM 1866 O O . ALA A 1 248 ? 9.728 6.076 -41.826 1.00 85.38 248 ALA A O 1
ATOM 1867 N N . SER A 1 249 ? 9.077 8.218 -41.880 1.00 86.31 249 SER A N 1
ATOM 1868 C CA . SER A 1 249 ? 10.423 8.800 -41.840 1.00 86.31 249 SER A CA 1
ATOM 1869 C C . SER A 1 249 ? 10.413 10.233 -41.303 1.00 86.31 249 SER A C 1
ATOM 1871 O O . SER A 1 249 ? 9.371 10.887 -41.268 1.00 86.31 249 SER A O 1
ATOM 1873 N N . GLN A 1 250 ? 11.589 10.762 -40.963 1.00 82.00 250 GLN A N 1
ATOM 1874 C CA . GLN A 1 250 ? 11.752 12.170 -40.585 1.00 82.00 250 GLN A CA 1
ATOM 1875 C C . GLN A 1 250 ? 11.194 13.130 -41.654 1.00 82.00 250 GLN A C 1
ATOM 1877 O O . GLN A 1 250 ? 10.554 14.121 -41.325 1.00 82.00 250 GLN A O 1
ATOM 1882 N N . LEU A 1 251 ? 11.330 12.785 -42.941 1.00 84.69 251 LEU A N 1
ATOM 1883 C CA . LEU A 1 251 ? 10.775 13.580 -44.040 1.00 84.69 251 LEU A CA 1
ATOM 1884 C C . LEU A 1 251 ? 9.240 13.568 -44.064 1.00 84.69 251 LEU A C 1
ATOM 1886 O O . LEU A 1 251 ? 8.628 14.526 -44.508 1.00 84.69 251 LEU A O 1
ATOM 1890 N N . SER A 1 252 ? 8.588 12.500 -43.601 1.00 88.19 252 SER A N 1
ATOM 1891 C CA . SER A 1 252 ? 7.121 12.498 -43.520 1.00 88.19 252 SER A CA 1
ATOM 1892 C C . SER A 1 252 ? 6.589 13.406 -42.410 1.00 88.19 252 SER A C 1
ATOM 1894 O O . SER A 1 252 ? 5.474 13.905 -42.534 1.00 88.19 252 SER A O 1
ATOM 1896 N N . VAL A 1 253 ? 7.395 13.686 -41.378 1.00 86.81 253 VAL A N 1
ATOM 1897 C CA . VAL A 1 253 ? 7.020 14.616 -40.304 1.00 86.81 253 VAL A CA 1
ATOM 1898 C C . VAL A 1 253 ? 6.905 16.040 -40.834 1.00 86.81 253 VAL A C 1
ATOM 1900 O O . VAL A 1 253 ? 5.977 16.742 -40.448 1.00 86.81 253 VAL A O 1
ATOM 1903 N N . SER A 1 254 ? 7.733 16.449 -41.802 1.00 87.31 254 SER A N 1
ATOM 1904 C CA . SER A 1 254 ? 7.617 17.788 -42.402 1.00 87.31 254 SER A CA 1
ATOM 1905 C C . SER A 1 254 ? 6.304 18.012 -43.161 1.00 87.31 254 SER A C 1
ATOM 1907 O O . SER A 1 254 ? 5.886 19.155 -43.332 1.00 87.31 254 SER A O 1
ATOM 1909 N N . LEU A 1 255 ? 5.607 16.943 -43.570 1.00 85.69 255 LEU A N 1
ATOM 1910 C CA . LEU A 1 255 ? 4.279 17.036 -44.187 1.00 85.69 255 LEU A CA 1
ATOM 1911 C C . LEU A 1 255 ? 3.168 17.321 -43.165 1.00 85.69 255 LEU A C 1
ATOM 1913 O O . LEU A 1 255 ? 2.157 17.911 -43.536 1.00 85.69 255 LEU A O 1
ATOM 1917 N N . GLY A 1 256 ? 3.335 16.875 -41.914 1.00 83.12 256 GLY A N 1
ATOM 1918 C CA . GLY A 1 256 ? 2.354 17.061 -40.838 1.00 83.12 256 GLY A CA 1
ATOM 1919 C C . GLY A 1 256 ? 2.662 18.252 -39.929 1.00 83.12 256 GLY A C 1
ATOM 1920 O O . GLY A 1 256 ? 1.751 18.975 -39.545 1.00 83.12 256 GLY A O 1
ATOM 1921 N N . ALA A 1 257 ? 3.942 18.475 -39.627 1.00 84.12 257 ALA A N 1
ATOM 1922 C CA . ALA A 1 257 ? 4.433 19.515 -38.724 1.00 84.12 257 ALA A CA 1
ATOM 1923 C C . ALA A 1 257 ? 4.988 20.758 -39.450 1.00 84.12 257 ALA A C 1
ATOM 1925 O O . ALA A 1 257 ? 5.286 21.767 -38.823 1.00 84.12 257 ALA A O 1
ATOM 1926 N N . GLY A 1 258 ? 5.142 20.705 -40.775 1.00 87.25 258 GLY A N 1
ATOM 1927 C CA . GLY A 1 258 ? 5.835 21.738 -41.546 1.00 87.25 258 GLY A CA 1
ATOM 1928 C C . GLY A 1 258 ? 7.352 21.529 -41.597 1.00 87.25 258 GLY A C 1
ATOM 1929 O O . GLY A 1 258 ? 7.951 20.881 -40.737 1.00 87.25 258 GLY A O 1
ATOM 1930 N N . THR A 1 259 ? 7.980 22.064 -42.646 1.00 86.44 259 THR A N 1
ATOM 1931 C CA . THR A 1 259 ? 9.426 21.942 -42.903 1.00 86.44 259 THR A CA 1
ATOM 1932 C C . THR A 1 259 ? 10.256 22.593 -41.811 1.00 86.44 259 THR A C 1
ATOM 1934 O O . THR A 1 259 ? 11.135 21.943 -41.260 1.00 86.44 259 THR A O 1
ATOM 1937 N N . ASP A 1 260 ? 9.908 23.819 -41.434 1.00 86.19 260 ASP A N 1
ATOM 1938 C CA . ASP A 1 260 ? 10.702 24.632 -40.511 1.00 86.19 260 ASP A CA 1
ATOM 1939 C C . ASP A 1 260 ? 10.785 23.974 -39.128 1.00 86.19 260 ASP A C 1
ATOM 1941 O O . ASP A 1 260 ? 11.851 23.903 -38.516 1.00 86.19 260 ASP A O 1
ATOM 1945 N N . TRP A 1 261 ? 9.667 23.418 -38.649 1.00 87.50 261 TRP A N 1
ATOM 1946 C CA . TRP A 1 261 ? 9.634 22.705 -37.375 1.00 87.50 261 TRP A CA 1
ATOM 1947 C C . TRP A 1 261 ? 10.419 21.394 -37.429 1.00 87.50 261 TRP A C 1
ATOM 1949 O O . TRP A 1 261 ? 11.185 21.107 -36.509 1.00 87.50 261 TRP A O 1
ATOM 1959 N N . ALA A 1 262 ? 10.245 20.612 -38.500 1.00 86.19 262 ALA A N 1
ATOM 1960 C CA . ALA A 1 262 ? 10.914 19.323 -38.660 1.00 86.19 262 ALA A CA 1
ATOM 1961 C C . ALA A 1 262 ? 12.436 19.460 -38.826 1.00 86.19 262 ALA A C 1
ATOM 1963 O O . ALA A 1 262 ? 13.172 18.571 -38.399 1.00 86.19 262 ALA A O 1
ATOM 1964 N N . GLU A 1 263 ? 12.899 20.552 -39.437 1.00 84.88 263 GLU A N 1
ATOM 1965 C CA . GLU A 1 263 ? 14.318 20.898 -39.541 1.00 84.88 263 GLU A CA 1
ATOM 1966 C C . GLU A 1 263 ? 14.867 21.370 -38.191 1.00 84.88 263 GLU A C 1
ATOM 1968 O O . GLU A 1 263 ? 15.876 20.837 -37.740 1.00 84.88 263 GLU A O 1
ATOM 1973 N N . THR A 1 264 ? 14.152 22.259 -37.492 1.00 85.62 264 THR A N 1
ATOM 1974 C CA . THR A 1 264 ? 14.565 22.766 -36.168 1.00 85.62 264 THR A CA 1
ATOM 1975 C C . THR A 1 264 ? 14.711 21.647 -35.129 1.00 85.62 264 THR A C 1
ATOM 1977 O O . THR A 1 264 ? 15.647 21.662 -34.340 1.00 85.62 264 THR A O 1
ATOM 1980 N N . HIS A 1 265 ? 13.809 20.659 -35.130 1.00 87.94 265 HIS A N 1
ATOM 1981 C CA . HIS A 1 265 ? 13.779 19.569 -34.138 1.00 87.94 265 HIS A CA 1
ATOM 1982 C C . HIS A 1 265 ? 14.365 18.258 -34.670 1.00 87.94 265 HIS A C 1
ATOM 1984 O O . HIS A 1 265 ? 14.108 17.181 -34.129 1.00 87.94 265 HIS A O 1
ATOM 1990 N N . ALA A 1 266 ? 15.142 18.314 -35.752 1.00 86.50 266 ALA A N 1
ATOM 1991 C CA . ALA A 1 266 ? 15.648 17.145 -36.461 1.00 86.50 266 ALA A CA 1
ATOM 1992 C C . ALA A 1 266 ? 16.413 16.138 -35.583 1.00 86.50 266 ALA A C 1
ATOM 1994 O O . ALA A 1 266 ? 16.470 14.951 -35.925 1.00 86.50 266 ALA A O 1
ATOM 1995 N N . PHE A 1 267 ? 17.002 16.600 -34.479 1.00 88.31 267 PHE A N 1
ATOM 1996 C CA . PHE A 1 267 ? 17.758 15.788 -33.525 1.00 88.31 267 PHE A CA 1
ATOM 1997 C C . PHE A 1 267 ? 16.964 15.411 -32.269 1.00 88.31 267 PHE A C 1
ATOM 1999 O O . PHE A 1 267 ? 17.396 14.518 -31.548 1.00 88.31 267 PHE A O 1
ATOM 2006 N N . ASP A 1 268 ? 15.784 15.993 -32.053 1.00 88.44 268 ASP A N 1
ATOM 2007 C CA . ASP A 1 268 ? 15.001 15.793 -30.829 1.00 88.44 268 ASP A CA 1
ATOM 2008 C C . ASP A 1 268 ? 14.029 14.616 -30.934 1.00 88.44 268 ASP A C 1
ATOM 2010 O O . ASP A 1 268 ? 13.663 14.018 -29.921 1.00 88.44 268 ASP A O 1
ATOM 2014 N N . PHE A 1 269 ? 13.607 14.255 -32.153 1.00 88.94 269 PHE A N 1
ATOM 2015 C CA . PHE A 1 269 ? 12.599 13.218 -32.373 1.00 88.94 269 PHE A CA 1
ATOM 2016 C C . PHE A 1 269 ? 13.052 12.076 -33.293 1.00 88.94 269 PHE A C 1
ATOM 2018 O O . PHE A 1 269 ? 13.960 12.186 -34.121 1.00 88.94 269 PHE A O 1
ATOM 2025 N N . THR A 1 270 ? 12.356 10.950 -33.166 1.00 89.31 270 THR A N 1
ATOM 2026 C CA . THR A 1 270 ? 12.365 9.834 -34.109 1.00 89.31 270 THR A CA 1
ATOM 2027 C C . THR A 1 270 ? 10.944 9.311 -34.319 1.00 89.31 270 THR A C 1
ATOM 2029 O O . THR A 1 270 ? 10.083 9.422 -33.450 1.00 89.31 270 THR A O 1
ATOM 2032 N N . VAL A 1 271 ? 10.696 8.716 -35.484 1.00 88.06 271 VAL A N 1
ATOM 2033 C CA . VAL A 1 271 ? 9.438 8.017 -35.818 1.00 88.06 271 VAL A CA 1
ATOM 2034 C C . VAL A 1 271 ? 9.610 6.497 -35.805 1.00 88.06 271 VAL A C 1
ATOM 2036 O O . VAL A 1 271 ? 8.716 5.740 -36.160 1.00 88.06 271 VAL A O 1
ATOM 2039 N N . GLY A 1 272 ? 10.803 6.028 -35.439 1.00 84.06 272 GLY A N 1
ATOM 2040 C CA . GLY A 1 272 ? 11.126 4.615 -35.397 1.00 84.06 272 GLY A CA 1
ATOM 2041 C C . GLY A 1 272 ? 12.260 4.359 -34.425 1.00 84.06 272 GLY A C 1
ATOM 2042 O O . GLY A 1 272 ? 13.391 4.785 -34.648 1.00 84.06 272 GLY A O 1
ATOM 2043 N N . SER A 1 273 ? 11.957 3.618 -33.364 1.00 80.44 273 SER A N 1
ATOM 2044 C CA . SER A 1 273 ? 12.951 3.083 -32.440 1.00 80.44 273 SER A CA 1
ATOM 2045 C C . SER A 1 273 ? 12.760 1.577 -32.338 1.00 80.44 273 SER A C 1
ATOM 2047 O O . SER A 1 273 ? 11.655 1.086 -32.099 1.00 80.44 273 SER A O 1
ATOM 2049 N N . ARG A 1 274 ? 13.828 0.824 -32.600 1.00 81.88 274 ARG A N 1
ATOM 2050 C CA . ARG A 1 274 ? 13.848 -0.635 -32.481 1.00 81.88 274 ARG A CA 1
ATOM 2051 C C . ARG A 1 274 ? 15.085 -1.020 -31.696 1.00 81.88 274 ARG A C 1
ATOM 2053 O O . ARG A 1 274 ? 16.184 -0.607 -32.044 1.00 81.88 274 ARG A O 1
ATOM 2060 N N . GLY A 1 275 ? 14.893 -1.831 -30.667 1.00 80.94 275 GLY A N 1
ATOM 2061 C CA . GLY A 1 275 ? 15.975 -2.386 -29.869 1.00 80.94 275 GLY A CA 1
ATOM 2062 C C . GLY A 1 275 ? 16.022 -3.899 -30.004 1.00 80.94 275 GLY A C 1
ATOM 2063 O O . GLY A 1 275 ? 14.987 -4.560 -30.097 1.00 80.94 275 GLY A O 1
ATOM 2064 N N . VAL A 1 276 ? 17.230 -4.451 -29.977 1.00 82.56 276 VAL A N 1
ATOM 2065 C CA . VAL A 1 276 ? 17.429 -5.859 -29.631 1.00 82.56 276 VAL A CA 1
ATOM 2066 C C . VAL A 1 276 ? 17.465 -5.938 -28.108 1.00 82.56 276 VAL A C 1
ATOM 2068 O O . VAL A 1 276 ? 18.023 -5.060 -27.450 1.00 82.56 276 VAL A O 1
ATOM 2071 N N . LEU A 1 277 ? 16.867 -6.976 -27.524 1.00 83.25 277 LEU A N 1
ATOM 2072 C CA . LEU A 1 277 ? 16.913 -7.217 -26.081 1.00 83.25 277 LEU A CA 1
ATOM 2073 C C . LEU A 1 277 ? 18.299 -7.736 -25.671 1.00 83.25 277 LEU A C 1
ATOM 2075 O O . LEU A 1 277 ? 18.400 -8.833 -25.142 1.00 83.25 277 LEU A O 1
ATOM 2079 N N . ALA A 1 278 ? 19.362 -6.985 -25.944 1.00 87.31 278 ALA A N 1
ATOM 2080 C CA . ALA A 1 278 ? 20.720 -7.323 -25.541 1.00 87.31 278 ALA A CA 1
ATOM 2081 C C . ALA A 1 278 ? 20.957 -6.957 -24.063 1.00 87.31 278 ALA A C 1
ATOM 2083 O O . ALA A 1 278 ? 20.434 -5.956 -23.559 1.00 87.31 278 ALA A O 1
ATOM 2084 N N . ASP A 1 279 ? 21.729 -7.775 -23.350 1.00 84.19 279 ASP A N 1
ATOM 2085 C CA . ASP A 1 279 ? 22.284 -7.435 -22.042 1.00 84.19 279 ASP A CA 1
ATOM 2086 C C . ASP A 1 279 ? 23.575 -6.647 -22.271 1.00 84.19 279 ASP A C 1
ATOM 2088 O O . ASP A 1 279 ? 24.653 -7.213 -22.438 1.00 84.19 279 ASP A O 1
ATOM 2092 N N . VAL A 1 280 ? 23.469 -5.318 -22.270 1.00 84.50 280 VAL A N 1
ATOM 2093 C CA . VAL A 1 280 ? 24.630 -4.445 -22.488 1.00 84.50 280 VAL A CA 1
ATOM 2094 C C . VAL A 1 280 ? 25.684 -4.576 -21.392 1.00 84.50 280 VAL A C 1
ATOM 2096 O O . VAL A 1 280 ? 26.821 -4.194 -21.619 1.00 84.50 280 VAL A O 1
ATOM 2099 N N . SER A 1 281 ? 25.366 -5.126 -20.217 1.00 78.19 281 SER A N 1
ATOM 2100 C CA . SER A 1 281 ? 26.338 -5.289 -19.132 1.00 78.19 281 SER A CA 1
ATOM 2101 C C . SER A 1 281 ? 27.162 -6.571 -19.281 1.00 78.19 281 SER A C 1
ATOM 2103 O O . SER A 1 281 ? 28.386 -6.539 -19.163 1.00 78.19 281 SER A O 1
ATOM 2105 N N . ARG A 1 282 ? 26.517 -7.703 -19.589 1.00 76.19 282 ARG A N 1
ATOM 2106 C CA . ARG A 1 282 ? 27.155 -9.036 -19.634 1.00 76.19 282 ARG A CA 1
ATOM 2107 C C . ARG A 1 282 ? 27.355 -9.594 -21.042 1.00 76.19 282 ARG A C 1
ATOM 2109 O O . ARG A 1 282 ? 28.086 -10.566 -21.209 1.00 76.19 282 ARG A O 1
ATOM 2116 N N . GLY A 1 283 ? 26.730 -8.978 -22.035 1.00 82.12 283 GLY A N 1
ATOM 2117 C CA . GLY A 1 283 ? 26.623 -9.490 -23.393 1.00 82.12 283 GLY A CA 1
ATOM 2118 C C . GLY A 1 283 ? 25.568 -10.591 -23.539 1.00 82.12 283 GLY A C 1
ATOM 2119 O O . GLY A 1 283 ? 25.089 -11.165 -22.560 1.00 82.12 283 GLY A O 1
ATOM 2120 N N . GLY A 1 284 ? 25.210 -10.901 -24.784 1.00 84.69 284 GLY A N 1
ATOM 2121 C CA . GLY A 1 284 ? 24.137 -11.826 -25.129 1.00 84.69 284 GLY A CA 1
ATOM 2122 C C . GLY A 1 284 ? 22.747 -11.191 -25.070 1.00 84.69 284 GLY A C 1
ATOM 2123 O O . GLY A 1 284 ? 22.579 -9.998 -24.826 1.00 84.69 284 GLY A O 1
ATOM 2124 N N . LEU A 1 285 ? 21.720 -12.014 -25.289 1.00 82.94 285 LEU A N 1
ATOM 2125 C CA . LEU A 1 285 ? 20.323 -11.609 -25.133 1.00 82.94 285 LEU A CA 1
ATOM 2126 C C . LEU A 1 285 ? 19.916 -11.628 -23.652 1.00 82.94 285 LEU A C 1
ATOM 2128 O O . LEU A 1 285 ? 20.352 -12.487 -22.882 1.00 82.94 285 LEU A O 1
ATOM 2132 N N . LYS A 1 286 ? 19.025 -10.712 -23.266 1.00 80.56 286 LYS A N 1
ATOM 2133 C CA . LYS A 1 286 ? 18.334 -10.716 -21.975 1.00 80.56 286 LYS A CA 1
ATOM 2134 C C . LYS A 1 286 ? 17.661 -12.073 -21.763 1.00 80.56 286 LYS A C 1
ATOM 2136 O O . LYS A 1 286 ? 17.143 -12.682 -22.699 1.00 80.56 286 LYS A O 1
ATOM 2141 N N . ARG A 1 287 ? 17.684 -12.546 -20.516 1.00 77.75 287 ARG A N 1
ATOM 2142 C CA . ARG A 1 287 ? 17.149 -13.862 -20.145 1.00 77.75 287 ARG A CA 1
ATOM 2143 C C . ARG A 1 287 ? 15.624 -13.884 -20.303 1.00 77.75 287 ARG A C 1
ATOM 2145 O O . ARG A 1 287 ? 14.944 -12.961 -19.861 1.00 77.75 287 ARG A O 1
ATOM 2152 N N . ASP A 1 288 ? 15.114 -14.958 -20.897 1.00 78.25 288 ASP A N 1
ATOM 2153 C CA . ASP A 1 288 ? 13.681 -15.230 -21.009 1.00 78.25 288 ASP A CA 1
ATOM 2154 C C . ASP A 1 288 ? 13.168 -15.895 -19.722 1.00 78.25 288 ASP A C 1
ATOM 2156 O O . ASP A 1 288 ? 13.701 -16.918 -19.283 1.00 78.25 288 ASP A O 1
ATOM 2160 N N . LEU A 1 289 ? 12.139 -15.305 -19.110 1.00 81.06 289 LEU A N 1
ATOM 2161 C CA . LEU A 1 289 ? 11.520 -15.813 -17.884 1.00 81.06 289 LEU A CA 1
ATOM 2162 C C . LEU A 1 289 ? 10.470 -16.901 -18.147 1.00 81.06 289 LEU A C 1
ATOM 2164 O O . LEU A 1 289 ? 10.096 -17.594 -17.203 1.00 81.06 289 LEU A O 1
ATOM 2168 N N . THR A 1 290 ? 10.025 -17.089 -19.395 1.00 81.88 290 THR A N 1
ATOM 2169 C CA . THR A 1 290 ? 8.939 -18.017 -19.765 1.00 81.88 290 THR A CA 1
ATOM 2170 C C . THR A 1 290 ? 9.230 -19.436 -19.295 1.00 81.88 290 THR A C 1
ATOM 2172 O O . THR A 1 290 ? 8.420 -20.042 -18.599 1.00 81.88 290 THR A O 1
ATOM 2175 N N . ALA A 1 291 ? 10.440 -19.934 -19.572 1.00 83.12 291 ALA A N 1
ATOM 2176 C CA . ALA A 1 291 ? 10.835 -21.276 -19.162 1.00 83.12 291 ALA A CA 1
ATOM 2177 C C . ALA A 1 291 ? 10.701 -21.471 -17.644 1.00 83.12 291 ALA A C 1
ATOM 2179 O O . ALA A 1 291 ? 10.258 -22.527 -17.196 1.00 83.12 291 ALA A O 1
ATOM 2180 N N . TRP A 1 292 ? 11.088 -20.469 -16.846 1.00 87.12 292 TRP A N 1
ATOM 2181 C CA . TRP A 1 292 ? 11.042 -20.562 -15.388 1.00 87.12 292 TRP A CA 1
ATOM 2182 C C . TRP A 1 292 ? 9.618 -20.413 -14.846 1.00 87.12 292 TRP A C 1
ATOM 2184 O O . TRP A 1 292 ? 9.257 -21.168 -13.941 1.00 87.12 292 TRP A O 1
ATOM 2194 N N . LEU A 1 293 ? 8.799 -19.530 -15.424 1.00 88.00 293 LEU A N 1
ATOM 2195 C CA . LEU A 1 293 ? 7.379 -19.411 -15.081 1.00 88.00 293 LEU A CA 1
ATOM 2196 C C . LEU A 1 293 ? 6.655 -20.755 -15.260 1.00 88.00 293 LEU A C 1
ATOM 2198 O O . LEU A 1 293 ? 5.961 -21.192 -14.339 1.00 88.00 293 LEU A O 1
ATOM 2202 N N . ASP A 1 294 ? 6.933 -21.451 -16.367 1.00 85.31 294 ASP A N 1
ATOM 2203 C CA . ASP A 1 294 ? 6.376 -22.772 -16.698 1.00 85.31 294 ASP A CA 1
ATOM 2204 C C . ASP A 1 294 ? 7.043 -23.939 -15.946 1.00 85.31 294 ASP A C 1
ATOM 2206 O O . ASP A 1 294 ? 6.551 -25.071 -15.958 1.00 85.31 294 ASP A O 1
ATOM 2210 N N . SER A 1 295 ? 8.184 -23.699 -15.295 1.00 88.25 295 SER A N 1
ATOM 2211 C CA . SER A 1 295 ? 8.910 -24.726 -14.541 1.00 88.25 295 SER A CA 1
ATOM 2212 C C . SER A 1 295 ? 8.200 -25.081 -13.231 1.00 88.25 295 SER A C 1
ATOM 2214 O O . SER A 1 295 ? 7.170 -24.511 -12.887 1.00 88.25 295 SER A O 1
ATOM 2216 N N . ALA A 1 296 ? 8.786 -25.986 -12.441 1.00 87.69 296 ALA A N 1
ATOM 2217 C CA . ALA A 1 296 ? 8.363 -26.268 -11.065 1.00 87.69 296 ALA A CA 1
ATOM 2218 C C . ALA A 1 296 ? 9.033 -25.349 -10.015 1.00 87.69 296 ALA A C 1
ATOM 2220 O O . ALA A 1 296 ? 9.056 -25.693 -8.836 1.00 87.69 296 ALA A O 1
ATOM 2221 N N . GLY A 1 297 ? 9.584 -24.199 -10.428 1.00 87.94 297 GLY A N 1
ATOM 2222 C CA . GLY A 1 297 ? 10.231 -23.220 -9.538 1.00 87.94 297 GLY A CA 1
ATOM 2223 C C . GLY A 1 297 ? 11.747 -23.339 -9.457 1.00 87.94 297 GLY A C 1
ATOM 2224 O O . GLY A 1 297 ? 12.387 -22.800 -8.554 1.00 87.94 297 GLY A O 1
ATOM 2225 N N . SER A 1 298 ? 12.335 -24.085 -10.389 1.00 89.94 298 SER A N 1
ATOM 2226 C CA . SER A 1 298 ? 13.776 -24.262 -10.497 1.00 89.94 298 SER A CA 1
ATOM 2227 C C . SER A 1 298 ? 14.159 -24.593 -11.932 1.00 89.94 298 SER A C 1
ATOM 2229 O O . SER A 1 298 ? 13.570 -25.480 -12.555 1.00 89.94 298 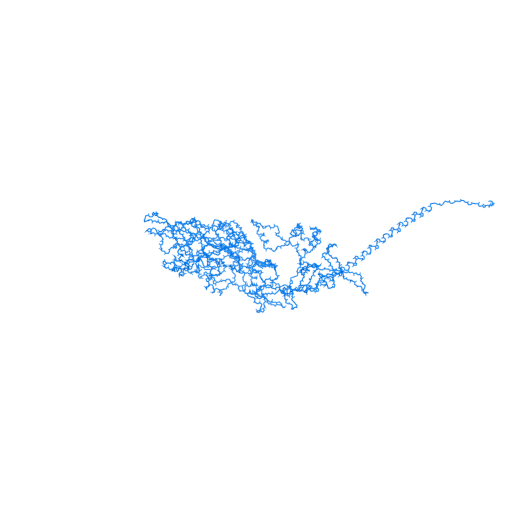SER A O 1
ATOM 2231 N N . ILE A 1 299 ? 15.168 -23.890 -12.438 1.00 88.44 299 ILE A N 1
ATOM 2232 C CA . ILE A 1 299 ? 15.817 -24.146 -13.719 1.00 88.44 299 ILE A CA 1
ATOM 2233 C C . ILE A 1 299 ? 17.317 -24.250 -13.497 1.00 88.44 299 ILE A C 1
ATOM 2235 O O . ILE A 1 299 ? 17.940 -23.352 -12.931 1.00 88.44 299 ILE A O 1
ATOM 2239 N N . ALA A 1 300 ? 17.906 -25.342 -13.982 1.00 86.25 300 ALA A N 1
ATOM 2240 C CA . ALA A 1 300 ? 19.349 -25.524 -13.978 1.00 86.25 300 ALA A CA 1
ATOM 2241 C C . ALA A 1 300 ? 20.027 -24.584 -14.985 1.00 86.25 300 ALA A C 1
ATOM 2243 O O . ALA A 1 300 ? 19.493 -24.313 -16.060 1.00 86.25 300 ALA A O 1
ATOM 2244 N N . GLY A 1 301 ? 21.234 -24.126 -14.651 1.00 82.19 301 GLY A N 1
ATOM 2245 C CA . GLY A 1 301 ? 22.037 -23.318 -15.564 1.00 82.19 301 GLY A CA 1
ATOM 2246 C C . GLY A 1 301 ? 22.356 -24.050 -16.870 1.00 82.19 301 GLY A C 1
ATOM 2247 O O . GLY A 1 301 ? 22.483 -25.277 -16.903 1.00 82.19 301 GLY A O 1
ATOM 2248 N N . TRP A 1 302 ? 22.514 -23.296 -17.957 1.00 74.81 302 TRP A N 1
ATOM 2249 C CA . TRP A 1 302 ? 22.780 -23.844 -19.287 1.00 74.81 302 TRP A CA 1
ATOM 2250 C C . TRP A 1 302 ? 23.815 -23.011 -20.043 1.00 74.81 302 TRP A C 1
ATOM 2252 O O . TRP A 1 302 ? 23.624 -21.819 -20.247 1.00 74.81 302 TRP A O 1
ATOM 2262 N N . LYS A 1 303 ? 24.914 -23.647 -20.481 1.00 75.31 303 LYS A N 1
ATOM 2263 C CA . LYS A 1 303 ? 25.980 -23.043 -21.312 1.00 75.31 303 LYS A CA 1
ATOM 2264 C C . LYS A 1 303 ? 26.411 -21.631 -20.867 1.00 75.31 303 LYS A C 1
ATOM 2266 O O . LYS A 1 303 ? 26.402 -20.698 -21.662 1.00 75.31 303 LYS A O 1
ATOM 2271 N N . GLY A 1 304 ? 26.795 -21.480 -19.600 1.00 67.06 304 GLY A N 1
ATOM 2272 C CA . GLY A 1 304 ? 27.247 -20.195 -19.046 1.00 67.06 304 GLY A CA 1
ATOM 2273 C C . GLY A 1 304 ? 26.125 -19.280 -18.540 1.00 67.06 304 GLY A C 1
ATOM 2274 O O . GLY A 1 304 ? 26.421 -18.254 -17.938 1.00 67.06 304 GLY A O 1
ATOM 2275 N N . LEU A 1 305 ? 24.853 -19.656 -18.714 1.00 72.06 305 LEU A N 1
ATOM 2276 C CA . LEU A 1 305 ? 23.729 -19.031 -18.017 1.00 72.06 305 LEU A CA 1
ATOM 2277 C C . LEU A 1 305 ? 23.568 -19.655 -16.630 1.00 72.06 305 LEU A C 1
ATOM 2279 O O . LEU A 1 305 ? 23.516 -20.880 -16.499 1.00 72.06 305 LEU A O 1
ATOM 2283 N N . GLU A 1 306 ? 23.457 -18.817 -15.605 1.00 75.50 306 GLU A N 1
ATOM 2284 C CA . GLU A 1 306 ? 23.138 -19.254 -14.245 1.00 75.50 306 GLU A CA 1
ATOM 2285 C C . GLU A 1 306 ? 21.689 -19.749 -14.165 1.00 75.50 306 GLU A C 1
ATOM 2287 O O . GLU A 1 306 ? 20.792 -19.201 -14.811 1.00 75.50 306 GLU A O 1
ATOM 2292 N N . GLY A 1 307 ? 21.472 -20.784 -13.354 1.00 80.25 307 GLY A N 1
ATOM 2293 C CA . GLY A 1 307 ? 20.133 -21.256 -13.018 1.00 80.25 307 GLY A CA 1
ATOM 2294 C C . GLY A 1 307 ? 19.394 -20.282 -12.100 1.00 80.25 307 GLY A C 1
ATOM 2295 O O . GLY A 1 307 ? 20.005 -19.412 -11.480 1.00 80.25 307 GLY A O 1
ATOM 2296 N N . ILE A 1 308 ? 18.077 -20.447 -12.004 1.00 85.75 308 ILE A N 1
ATOM 2297 C CA . ILE A 1 308 ? 17.204 -19.640 -11.141 1.00 85.75 308 ILE A CA 1
ATOM 2298 C C . ILE A 1 308 ? 16.308 -20.585 -10.345 1.00 85.75 308 ILE A C 1
ATOM 2300 O O . ILE A 1 308 ? 15.786 -21.560 -10.887 1.00 85.75 308 ILE A O 1
ATOM 2304 N N . THR A 1 309 ? 16.120 -20.281 -9.064 1.00 88.69 309 THR A N 1
ATOM 2305 C CA . THR A 1 309 ? 15.151 -20.935 -8.175 1.00 88.69 309 THR A CA 1
ATOM 2306 C C . THR A 1 309 ? 14.165 -19.915 -7.617 1.00 88.69 309 THR A C 1
ATOM 2308 O O . THR A 1 309 ? 14.448 -18.718 -7.596 1.00 88.69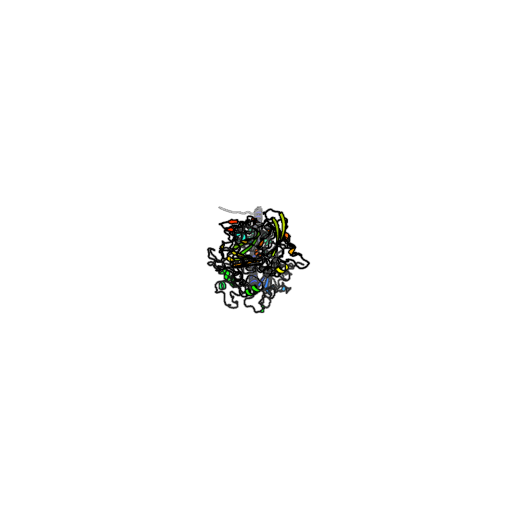 309 THR A O 1
ATOM 2311 N N . ASP A 1 310 ? 13.040 -20.380 -7.081 1.00 90.62 310 ASP A N 1
ATOM 2312 C CA . ASP A 1 310 ? 12.047 -19.508 -6.443 1.00 90.62 310 ASP A CA 1
ATOM 2313 C C . ASP A 1 310 ? 12.616 -18.700 -5.262 1.00 90.62 310 ASP A C 1
ATOM 2315 O O . ASP A 1 310 ? 12.162 -17.593 -5.006 1.00 90.62 310 ASP A O 1
ATOM 2319 N N . THR A 1 311 ? 13.651 -19.188 -4.578 1.00 87.25 311 THR A N 1
ATOM 2320 C CA . THR A 1 311 ? 14.321 -18.462 -3.483 1.00 87.25 311 THR A CA 1
ATOM 2321 C C . THR A 1 311 ? 15.414 -17.507 -3.962 1.00 87.25 311 THR A C 1
ATOM 2323 O O . THR A 1 311 ? 16.045 -16.843 -3.145 1.00 87.25 311 THR A O 1
ATOM 2326 N N . THR A 1 312 ? 15.691 -17.457 -5.267 1.00 84.56 312 THR A N 1
ATOM 2327 C CA . THR A 1 312 ? 16.696 -16.546 -5.821 1.00 84.56 312 THR A CA 1
ATOM 2328 C C . THR A 1 312 ? 16.190 -15.104 -5.676 1.00 84.56 312 THR A C 1
ATOM 2330 O O . THR A 1 312 ? 15.061 -14.828 -6.091 1.00 84.56 312 THR A O 1
ATOM 2333 N N . PRO A 1 313 ? 16.975 -14.175 -5.104 1.00 79.88 313 PRO A N 1
ATOM 2334 C CA . PRO A 1 313 ? 16.576 -12.775 -5.002 1.00 79.88 313 PRO A CA 1
ATOM 2335 C C . PRO A 1 313 ? 16.583 -12.095 -6.384 1.00 79.88 313 PRO A C 1
ATOM 2337 O O . PRO A 1 313 ? 17.460 -12.352 -7.208 1.00 79.88 313 PRO A O 1
ATOM 2340 N N . LEU A 1 314 ? 15.618 -11.206 -6.639 1.00 78.69 314 LEU A N 1
ATOM 2341 C CA . LEU A 1 314 ? 15.565 -10.341 -7.830 1.00 78.69 314 LEU A CA 1
ATOM 2342 C C . LEU A 1 314 ? 16.688 -9.304 -7.794 1.00 78.69 314 LEU A C 1
ATOM 2344 O O . LEU A 1 314 ? 17.246 -8.943 -8.829 1.00 78.69 314 LEU A O 1
ATOM 2348 N N . ILE A 1 315 ? 16.971 -8.784 -6.598 1.00 72.94 315 ILE A N 1
ATOM 2349 C CA . ILE A 1 315 ? 17.975 -7.750 -6.365 1.00 72.94 315 ILE A CA 1
ATOM 2350 C C . ILE A 1 315 ? 19.132 -8.385 -5.597 1.00 72.94 315 ILE A C 1
ATOM 2352 O O . ILE A 1 315 ? 18.947 -8.875 -4.486 1.00 72.94 315 ILE A O 1
ATOM 2356 N N . GLY A 1 316 ? 20.322 -8.359 -6.190 1.00 61.06 316 GLY A N 1
ATOM 2357 C CA . GLY A 1 316 ? 21.482 -9.113 -5.709 1.00 61.06 316 GLY A CA 1
ATOM 2358 C C . GLY A 1 316 ? 21.847 -10.210 -6.706 1.00 61.06 316 GLY A C 1
ATOM 2359 O O . GLY A 1 316 ? 21.019 -10.641 -7.506 1.00 61.06 316 GLY A O 1
ATOM 2360 N N . ARG A 1 317 ? 23.121 -10.594 -6.762 1.00 53.09 317 ARG A N 1
ATOM 2361 C CA . ARG A 1 317 ? 23.601 -11.531 -7.780 1.00 53.09 317 ARG A CA 1
ATOM 2362 C C . ARG A 1 317 ? 23.103 -12.945 -7.471 1.00 53.09 317 ARG A C 1
ATOM 2364 O O . ARG A 1 317 ? 23.355 -13.468 -6.389 1.00 53.09 317 ARG A O 1
ATOM 2371 N N . ALA A 1 318 ? 22.444 -13.584 -8.436 1.00 49.25 318 ALA A N 1
ATOM 2372 C CA . ALA A 1 318 ? 22.163 -15.014 -8.373 1.00 49.25 318 ALA A CA 1
ATOM 2373 C C . ALA A 1 318 ? 23.496 -15.783 -8.416 1.00 49.25 318 ALA A C 1
ATOM 2375 O O . ALA A 1 318 ? 24.207 -15.716 -9.410 1.00 49.25 318 ALA A O 1
ATOM 2376 N N . GLY A 1 319 ? 23.860 -16.474 -7.331 1.00 49.06 319 GLY A N 1
ATOM 2377 C CA . GLY A 1 319 ? 25.074 -17.301 -7.285 1.00 49.06 319 GLY A CA 1
ATOM 2378 C C . GLY A 1 319 ? 26.407 -16.547 -7.164 1.00 49.06 319 GLY A C 1
ATOM 2379 O O . GLY A 1 319 ? 27.434 -17.104 -7.545 1.00 49.06 319 GLY A O 1
ATOM 2380 N N . GLY A 1 320 ? 26.410 -15.306 -6.660 1.00 44.22 320 GLY A N 1
ATOM 2381 C CA . GLY A 1 320 ? 27.648 -14.590 -6.311 1.00 44.22 320 GLY A CA 1
ATOM 2382 C C . GLY A 1 320 ? 28.391 -15.210 -5.120 1.00 44.22 320 GLY A C 1
ATOM 2383 O O . GLY A 1 320 ? 27.788 -15.912 -4.307 1.00 44.22 320 GLY A O 1
ATOM 2384 N N . GLU A 1 321 ? 29.699 -14.958 -5.019 1.00 43.25 321 GLU A N 1
ATOM 2385 C CA . GLU A 1 321 ? 30.498 -15.320 -3.836 1.00 43.25 321 GLU A CA 1
ATOM 2386 C C . GLU A 1 321 ? 29.992 -14.562 -2.591 1.00 43.25 321 GLU A C 1
ATOM 2388 O O . GLU A 1 321 ? 29.274 -13.574 -2.707 1.00 43.25 321 GLU A O 1
ATOM 2393 N N . GLU A 1 322 ? 30.367 -14.989 -1.380 1.00 45.00 322 GLU A N 1
ATOM 2394 C CA . GLU A 1 322 ? 29.902 -14.415 -0.097 1.00 45.00 322 GLU A CA 1
ATOM 2395 C C . GLU A 1 322 ? 30.117 -12.883 0.014 1.00 45.00 322 GLU A C 1
ATOM 2397 O O . GLU A 1 322 ? 29.407 -12.197 0.745 1.00 45.00 322 GLU A O 1
ATOM 2402 N N . GLN A 1 323 ? 31.045 -12.331 -0.775 1.00 43.91 323 GLN A N 1
ATOM 2403 C CA . GLN A 1 323 ? 31.332 -10.896 -0.899 1.00 43.91 323 GLN A CA 1
ATOM 2404 C C . GLN A 1 323 ? 30.272 -10.101 -1.695 1.00 43.91 323 GLN A C 1
ATOM 2406 O O . GLN A 1 323 ? 30.216 -8.880 -1.565 1.00 43.91 323 GLN A O 1
ATOM 2411 N N . ASP A 1 324 ? 29.408 -10.771 -2.468 1.00 49.00 324 ASP A N 1
ATOM 2412 C CA . ASP A 1 324 ? 28.285 -10.176 -3.214 1.00 49.00 324 ASP A CA 1
ATOM 2413 C C . ASP A 1 324 ? 26.988 -10.095 -2.368 1.00 49.00 324 ASP A C 1
ATOM 2415 O O . ASP A 1 324 ? 25.978 -9.537 -2.816 1.00 49.00 324 ASP A O 1
ATOM 2419 N N . VAL A 1 325 ? 26.990 -10.642 -1.141 1.00 53.69 325 VAL A N 1
ATOM 2420 C CA . VAL A 1 325 ? 25.842 -10.627 -0.220 1.00 53.69 325 VAL A CA 1
ATOM 2421 C C . VAL A 1 325 ? 25.801 -9.297 0.533 1.00 53.69 325 VAL A C 1
ATOM 2423 O O . VAL A 1 325 ? 26.478 -9.083 1.534 1.00 53.69 325 VAL A O 1
ATOM 2426 N N . ASN A 1 326 ? 24.959 -8.382 0.062 1.00 60.22 326 ASN A N 1
ATOM 2427 C CA . ASN A 1 326 ? 24.680 -7.126 0.753 1.00 60.22 326 ASN A CA 1
ATOM 2428 C C . ASN A 1 326 ? 23.719 -7.349 1.942 1.00 60.22 326 ASN A C 1
ATOM 2430 O O . ASN A 1 326 ? 22.865 -8.237 1.881 1.00 60.22 326 ASN A O 1
ATOM 2434 N N . ARG A 1 327 ? 23.768 -6.489 2.973 1.00 61.81 327 ARG A N 1
ATOM 2435 C CA . ARG A 1 327 ? 22.773 -6.404 4.072 1.00 61.81 327 ARG A CA 1
ATOM 2436 C C . ARG A 1 327 ? 21.296 -6.385 3.628 1.00 61.81 327 ARG A C 1
ATOM 2438 O O . ARG A 1 327 ? 20.425 -6.708 4.425 1.00 61.81 327 ARG A O 1
ATOM 2445 N N . LEU A 1 328 ? 21.008 -5.983 2.389 1.00 64.75 328 LEU A N 1
ATOM 2446 C CA . LEU A 1 328 ? 19.674 -5.919 1.786 1.00 64.75 328 LEU A CA 1
ATOM 2447 C C . LEU A 1 328 ? 19.243 -7.234 1.118 1.00 64.75 328 LEU A C 1
ATOM 2449 O O . LEU A 1 328 ? 18.070 -7.379 0.790 1.00 64.75 328 LEU A O 1
ATOM 2453 N N . SER A 1 329 ? 20.154 -8.193 0.921 1.00 68.81 329 SER A N 1
ATOM 2454 C CA . SER A 1 329 ? 19.851 -9.478 0.269 1.00 68.81 329 SER A CA 1
ATOM 2455 C C . SER A 1 329 ? 18.738 -10.267 0.971 1.00 68.81 329 SER A C 1
ATOM 2457 O O . SER A 1 329 ? 17.878 -10.779 0.259 1.00 68.81 329 SER A O 1
ATOM 2459 N N . PRO A 1 330 ? 18.675 -10.326 2.321 1.00 70.06 330 PRO A N 1
ATOM 2460 C CA . PRO A 1 330 ? 17.595 -11.030 3.011 1.00 70.06 330 PRO A CA 1
ATOM 2461 C C . PRO A 1 330 ? 16.214 -10.419 2.748 1.00 70.06 330 PRO A C 1
ATOM 2463 O O . PRO A 1 330 ? 15.242 -11.136 2.607 1.00 70.06 330 PRO A O 1
ATOM 2466 N N . VAL A 1 331 ? 16.098 -9.094 2.621 1.00 70.56 331 VAL A N 1
ATOM 2467 C CA . VAL A 1 331 ? 14.802 -8.418 2.379 1.00 70.56 331 VAL A CA 1
ATOM 2468 C C . VAL A 1 331 ? 14.501 -8.206 0.891 1.00 70.56 331 VAL A C 1
ATOM 2470 O O . VAL A 1 331 ? 13.554 -7.503 0.534 1.00 70.56 331 VAL A O 1
ATOM 2473 N N . SER A 1 332 ? 15.324 -8.781 0.014 1.00 77.44 332 SER A N 1
ATOM 2474 C CA . SER A 1 332 ? 15.166 -8.671 -1.431 1.00 77.44 332 SER A CA 1
ATOM 2475 C C . SER A 1 332 ? 13.964 -9.499 -1.902 1.00 77.44 332 SER A C 1
ATOM 2477 O O . SER A 1 332 ? 13.819 -10.650 -1.479 1.00 77.44 332 SER A O 1
ATOM 2479 N N . PRO A 1 333 ? 13.103 -8.968 -2.793 1.00 83.31 333 PRO A N 1
ATOM 2480 C CA . PRO A 1 333 ? 12.048 -9.768 -3.405 1.00 83.31 333 PRO A CA 1
ATOM 2481 C C . PRO A 1 333 ? 12.629 -11.015 -4.071 1.00 83.31 333 PRO A C 1
ATOM 2483 O O . PRO A 1 333 ? 13.687 -10.943 -4.691 1.00 83.31 333 PRO A O 1
ATOM 2486 N N . THR A 1 334 ? 11.924 -12.143 -3.997 1.00 88.44 334 THR A N 1
ATOM 2487 C CA . THR A 1 334 ? 12.359 -13.405 -4.613 1.00 88.44 334 THR A CA 1
ATOM 2488 C C . THR A 1 334 ? 11.676 -13.656 -5.953 1.00 88.44 334 THR A C 1
ATOM 2490 O O . THR A 1 334 ? 10.551 -13.201 -6.187 1.00 88.44 334 THR A O 1
ATOM 2493 N N . PHE A 1 335 ? 12.335 -14.406 -6.843 1.00 88.88 335 PHE A N 1
ATOM 2494 C CA . PHE A 1 335 ? 11.740 -14.801 -8.119 1.00 88.88 335 PHE A CA 1
ATOM 2495 C C . PHE A 1 335 ? 10.457 -15.598 -7.873 1.00 88.88 335 PHE A C 1
ATOM 2497 O O . PHE A 1 335 ? 9.449 -15.339 -8.518 1.00 88.88 335 PHE A O 1
ATOM 2504 N N . GLY A 1 336 ? 10.413 -16.467 -6.864 1.00 91.19 336 GLY A N 1
ATOM 2505 C CA . GLY A 1 336 ? 9.217 -17.235 -6.511 1.00 91.19 336 GLY A CA 1
ATOM 2506 C C . GLY A 1 336 ? 7.982 -16.364 -6.298 1.00 91.19 336 GLY A C 1
ATOM 2507 O O . GLY A 1 336 ? 6.906 -16.706 -6.778 1.00 91.19 336 GLY A O 1
ATOM 2508 N N . ARG A 1 337 ? 8.151 -15.176 -5.706 1.00 91.00 337 ARG A N 1
ATOM 2509 C CA . ARG A 1 337 ? 7.062 -14.213 -5.500 1.00 91.00 337 ARG A CA 1
ATOM 2510 C C . ARG A 1 337 ? 6.472 -13.682 -6.810 1.00 91.00 337 ARG A C 1
ATOM 2512 O O . ARG A 1 337 ? 5.251 -13.556 -6.917 1.00 91.00 337 ARG A O 1
ATOM 2519 N N . LEU A 1 338 ? 7.316 -13.427 -7.817 1.00 90.50 338 LEU A N 1
ATOM 2520 C CA . LEU A 1 338 ? 6.873 -13.087 -9.176 1.00 90.50 338 LEU A CA 1
ATOM 2521 C C . LEU A 1 338 ? 6.115 -14.250 -9.827 1.00 90.50 338 LEU A C 1
ATOM 2523 O O . LEU A 1 338 ? 5.076 -14.026 -10.445 1.00 90.50 338 LEU A O 1
ATOM 2527 N N . ARG A 1 339 ? 6.609 -15.486 -9.681 1.00 90.94 339 ARG A N 1
ATOM 2528 C CA . ARG A 1 339 ? 5.952 -16.675 -10.248 1.00 90.94 339 ARG A CA 1
ATOM 2529 C C . ARG A 1 339 ? 4.600 -16.919 -9.615 1.00 90.94 339 ARG A C 1
ATOM 2531 O O . ARG A 1 339 ? 3.637 -17.169 -10.324 1.00 90.94 339 ARG A O 1
ATOM 2538 N N . ASP A 1 340 ? 4.521 -16.797 -8.297 1.00 91.94 340 ASP A N 1
ATOM 2539 C CA . ASP A 1 340 ? 3.283 -16.958 -7.547 1.00 91.94 340 ASP A CA 1
ATOM 2540 C C . ASP A 1 340 ? 2.216 -15.934 -7.964 1.00 91.94 340 ASP A C 1
ATOM 2542 O O . ASP A 1 340 ? 1.039 -16.273 -8.050 1.00 91.94 340 ASP A O 1
ATOM 2546 N N . TRP A 1 341 ? 2.628 -14.701 -8.287 1.00 91.56 341 TRP A N 1
ATOM 2547 C CA . TRP A 1 341 ? 1.738 -13.690 -8.863 1.00 91.56 341 TRP A CA 1
ATOM 2548 C C . TRP A 1 341 ? 1.313 -14.027 -10.298 1.00 91.56 341 TRP A C 1
ATOM 2550 O O . TRP A 1 341 ? 0.138 -13.910 -10.635 1.00 91.56 341 TRP A O 1
ATOM 2560 N N . ALA A 1 342 ? 2.251 -14.466 -11.144 1.00 90.50 342 ALA A N 1
ATOM 2561 C CA . ALA A 1 342 ? 1.961 -14.847 -12.528 1.00 90.50 342 ALA A CA 1
ATOM 2562 C C . ALA A 1 342 ? 1.008 -16.046 -12.628 1.00 90.50 342 ALA A C 1
ATOM 2564 O O . ALA A 1 342 ? 0.191 -16.112 -13.543 1.00 90.50 342 ALA A O 1
ATOM 2565 N N . LEU A 1 343 ? 1.118 -16.975 -11.678 1.00 89.12 343 LEU A N 1
ATOM 2566 C CA . LEU A 1 343 ? 0.300 -18.179 -11.557 1.00 89.12 343 LEU A CA 1
ATOM 2567 C C . LEU A 1 343 ? -0.868 -17.989 -10.575 1.00 89.12 343 LEU A C 1
ATOM 2569 O O . LEU A 1 343 ? -1.385 -18.970 -10.031 1.00 89.12 343 LEU A O 1
ATOM 2573 N N . ALA A 1 344 ? -1.272 -16.742 -10.305 1.00 85.94 344 ALA A N 1
ATOM 2574 C CA . ALA A 1 344 ? -2.393 -16.464 -9.421 1.00 85.94 344 ALA A CA 1
ATOM 2575 C C . ALA A 1 344 ? -3.655 -17.204 -9.915 1.00 85.94 344 ALA A C 1
ATOM 2577 O O . ALA A 1 344 ? -4.006 -17.106 -11.093 1.00 85.94 344 ALA A O 1
ATOM 2578 N N . PRO A 1 345 ? -4.371 -17.933 -9.038 1.00 80.25 345 PRO A N 1
ATOM 2579 C CA . PRO A 1 345 ? -5.509 -18.763 -9.426 1.00 80.25 345 PRO A CA 1
ATOM 2580 C C . PRO A 1 345 ? -6.788 -17.924 -9.595 1.00 80.25 345 PRO A C 1
ATOM 2582 O O . PRO A 1 345 ? -7.826 -18.235 -9.014 1.00 80.25 345 PRO A O 1
ATOM 2585 N N . ALA A 1 346 ? -6.720 -16.812 -10.330 1.00 89.75 346 ALA A N 1
ATOM 2586 C CA . ALA A 1 346 ? -7.884 -15.975 -10.585 1.00 89.75 346 ALA A CA 1
ATOM 2587 C C . ALA A 1 346 ? -8.610 -16.473 -11.846 1.00 89.75 346 ALA A C 1
ATOM 2589 O O . ALA A 1 346 ? -8.024 -16.429 -12.929 1.00 89.75 346 ALA A O 1
ATOM 2590 N N . PRO A 1 347 ? -9.885 -16.889 -11.758 1.00 89.00 347 PRO A N 1
ATOM 2591 C CA . PRO A 1 347 ? -10.615 -17.377 -12.918 1.00 89.00 347 PRO A CA 1
ATOM 2592 C C . PRO A 1 347 ? -10.850 -16.246 -13.918 1.00 89.00 347 PRO A C 1
ATOM 2594 O O . PRO A 1 347 ? -10.866 -15.064 -13.558 1.00 89.00 347 PRO A O 1
ATOM 2597 N N . MET A 1 348 ? -11.138 -16.604 -15.169 1.00 86.69 348 MET A N 1
ATOM 2598 C CA . MET A 1 348 ? -11.468 -15.638 -16.229 1.00 86.69 348 MET A CA 1
ATOM 2599 C C . MET A 1 348 ? -12.620 -14.687 -15.893 1.00 86.69 348 MET A C 1
ATOM 2601 O O . MET A 1 348 ? -12.606 -13.540 -16.328 1.00 86.69 348 MET A O 1
ATOM 2605 N N . SER A 1 349 ? -13.603 -15.134 -15.106 1.00 87.69 349 SER A N 1
ATOM 2606 C CA . SER A 1 349 ? -14.700 -14.275 -14.639 1.00 87.69 349 SER A CA 1
ATOM 2607 C C . SER A 1 349 ? -14.245 -13.202 -13.646 1.00 87.69 349 SER A C 1
ATOM 2609 O O . SER A 1 349 ? -14.950 -12.220 -13.440 1.00 87.69 349 SER A O 1
ATOM 2611 N N . GLY A 1 350 ? -13.110 -13.422 -12.979 1.00 86.31 350 GLY A N 1
ATOM 2612 C CA . GLY A 1 350 ? -12.645 -12.647 -11.834 1.00 86.31 350 GLY A CA 1
ATOM 2613 C C . GLY A 1 350 ? -13.489 -12.745 -10.578 1.00 86.31 350 GLY A C 1
ATOM 2614 O O . GLY A 1 350 ? -13.232 -11.995 -9.642 1.00 86.31 350 GLY A O 1
ATOM 2615 N N . GLY A 1 351 ? -14.458 -13.659 -10.550 1.00 90.88 351 GLY A N 1
ATOM 2616 C CA . GLY A 1 351 ? -15.315 -13.918 -9.400 1.00 90.88 351 GLY A CA 1
ATOM 2617 C C . GLY A 1 351 ? -14.755 -14.999 -8.470 1.00 90.88 351 GLY A C 1
ATOM 2618 O O . GLY A 1 351 ? -14.190 -15.976 -8.951 1.00 90.88 351 GLY A O 1
ATOM 2619 N N . GLY A 1 352 ? -14.987 -14.862 -7.162 1.00 87.38 352 GLY A N 1
ATOM 2620 C CA . GLY A 1 352 ? -14.720 -15.883 -6.141 1.00 87.38 352 GLY A CA 1
ATOM 2621 C C . GLY A 1 352 ? -13.242 -16.207 -5.922 1.00 87.38 352 GLY A C 1
ATOM 2622 O O . GLY A 1 352 ? -12.889 -17.380 -5.855 1.00 87.38 352 GLY A O 1
ATOM 2623 N N . VAL A 1 353 ? -12.371 -15.193 -5.875 1.00 93.75 353 VAL A N 1
ATOM 2624 C CA . VAL A 1 353 ? -10.945 -15.402 -5.597 1.00 93.75 353 VAL A CA 1
ATOM 2625 C C . VAL A 1 353 ? -10.716 -15.396 -4.091 1.00 93.75 353 VAL A C 1
ATOM 2627 O O . VAL A 1 353 ? -10.945 -14.385 -3.430 1.00 93.75 353 VAL A O 1
ATOM 2630 N N . ASP A 1 354 ? -10.227 -16.509 -3.552 1.00 93.19 354 ASP A N 1
ATOM 2631 C CA . ASP A 1 354 ? -9.890 -16.606 -2.134 1.00 93.19 354 ASP A CA 1
ATOM 2632 C C . ASP A 1 354 ? -8.712 -15.694 -1.775 1.00 93.19 354 ASP A C 1
ATOM 2634 O O . ASP A 1 354 ? -7.705 -15.604 -2.489 1.00 93.19 354 ASP A O 1
ATOM 2638 N N . THR A 1 355 ? -8.811 -15.042 -0.618 1.00 93.31 355 THR A N 1
ATOM 2639 C CA . THR A 1 355 ? -7.711 -14.231 -0.089 1.00 93.31 355 THR A CA 1
ATOM 2640 C C . THR A 1 355 ? -6.508 -15.082 0.327 1.00 93.31 355 THR A C 1
ATOM 2642 O O . THR A 1 355 ? -6.626 -16.184 0.870 1.00 93.31 355 THR A O 1
ATOM 2645 N N . ARG A 1 356 ? -5.301 -14.548 0.112 1.00 91.38 356 ARG A N 1
ATOM 2646 C CA . ARG A 1 356 ? -4.030 -15.237 0.383 1.00 91.38 356 ARG A CA 1
ATOM 2647 C C . ARG A 1 356 ? -3.096 -14.361 1.211 1.00 91.38 356 ARG A C 1
ATOM 2649 O O . ARG A 1 356 ? -2.776 -13.256 0.790 1.00 91.38 356 ARG A O 1
ATOM 2656 N N . VAL A 1 357 ? -2.627 -14.868 2.352 1.00 90.38 357 VAL A N 1
ATOM 2657 C CA . VAL A 1 357 ? -1.521 -14.252 3.111 1.00 90.38 357 VAL A CA 1
ATOM 2658 C C . VAL A 1 357 ? -0.177 -14.599 2.465 1.00 90.38 357 VAL A C 1
ATOM 2660 O O . VAL A 1 357 ? -0.037 -15.675 1.872 1.00 90.38 357 VAL A O 1
ATOM 2663 N N . SER A 1 358 ? 0.814 -13.723 2.637 1.00 91.38 358 SER A N 1
ATOM 2664 C CA . SER A 1 358 ? 2.236 -14.033 2.432 1.00 91.38 358 SER A CA 1
ATOM 2665 C C . SER A 1 358 ? 2.686 -15.234 3.289 1.00 91.38 358 SER A C 1
ATOM 2667 O O . SER A 1 358 ? 1.972 -15.670 4.197 1.00 91.38 358 SER A O 1
ATOM 2669 N N . GLU A 1 359 ? 3.865 -15.805 3.011 1.00 93.31 359 GLU A N 1
ATOM 2670 C CA . GLU A 1 359 ? 4.456 -16.798 3.922 1.00 93.31 359 GLU A CA 1
ATOM 2671 C C . GLU A 1 359 ? 4.637 -16.205 5.323 1.00 93.31 359 GLU A C 1
ATOM 2673 O O . GLU A 1 359 ? 4.883 -15.010 5.468 1.00 93.31 359 GLU A O 1
ATOM 2678 N N . LEU A 1 360 ? 4.530 -17.042 6.353 1.00 92.06 360 LEU A N 1
ATOM 2679 C CA . LEU A 1 360 ? 4.682 -16.639 7.751 1.00 92.06 360 LEU A CA 1
ATOM 2680 C C . LEU A 1 360 ? 5.975 -17.226 8.325 1.00 92.06 360 LEU A C 1
ATOM 2682 O O . LEU A 1 360 ? 6.402 -18.302 7.902 1.00 92.06 360 LEU A O 1
ATOM 2686 N N . ASP A 1 361 ? 6.569 -16.557 9.310 1.00 89.19 361 ASP A N 1
ATOM 2687 C CA . ASP A 1 361 ? 7.729 -17.060 10.050 1.00 89.19 361 ASP A CA 1
ATOM 2688 C C . ASP A 1 361 ? 7.464 -17.070 11.557 1.00 89.19 361 ASP A C 1
ATOM 2690 O O . ASP A 1 361 ? 7.777 -16.129 12.284 1.00 89.19 361 ASP A O 1
ATOM 2694 N N . THR A 1 362 ? 6.903 -18.173 12.052 1.00 84.88 362 THR A N 1
ATOM 2695 C CA . THR A 1 362 ? 6.611 -18.347 13.484 1.00 84.88 362 THR A CA 1
ATOM 2696 C C . THR A 1 362 ? 7.868 -18.363 14.356 1.00 84.88 362 THR A C 1
ATOM 2698 O O . THR A 1 362 ? 7.782 -18.095 15.551 1.00 84.88 362 THR A O 1
ATOM 2701 N N . ARG A 1 363 ? 9.057 -18.619 13.784 1.00 83.19 363 ARG A N 1
ATOM 2702 C CA . ARG A 1 363 ? 10.327 -18.533 14.527 1.00 83.19 363 ARG A CA 1
ATOM 2703 C C . ARG A 1 363 ? 10.697 -17.088 14.841 1.00 83.19 363 ARG A C 1
ATOM 2705 O O . ARG A 1 363 ? 11.245 -16.838 15.905 1.00 83.19 363 ARG A O 1
ATOM 2712 N N . ALA A 1 364 ? 10.360 -16.146 13.960 1.00 76.56 364 ALA A N 1
ATOM 2713 C CA . ALA A 1 364 ? 10.480 -14.716 14.244 1.00 76.56 364 ALA A CA 1
ATOM 2714 C C . ALA A 1 364 ? 9.445 -14.249 15.288 1.00 76.56 364 ALA A C 1
ATOM 2716 O O . ALA A 1 364 ? 9.648 -13.245 15.970 1.00 76.56 364 ALA A O 1
ATOM 2717 N N . GLY A 1 365 ? 8.361 -15.012 15.457 1.00 72.75 365 GLY A N 1
ATOM 2718 C CA . GLY A 1 365 ? 7.314 -14.769 16.441 1.00 72.75 365 GLY A CA 1
ATOM 2719 C C . GLY A 1 365 ? 7.768 -14.837 17.898 1.00 72.75 365 GLY A C 1
ATOM 2720 O O . GLY A 1 365 ? 7.176 -14.158 18.729 1.00 72.75 365 GLY A O 1
ATOM 2721 N N . SER A 1 366 ? 8.842 -15.563 18.239 1.00 68.31 366 SER A N 1
ATOM 2722 C CA . SER A 1 366 ? 9.325 -15.608 19.631 1.00 68.31 366 SER A CA 1
ATOM 2723 C C . SER A 1 366 ? 9.761 -14.232 20.140 1.00 68.31 366 SER A C 1
ATOM 2725 O O . SER A 1 366 ? 9.549 -13.914 21.304 1.00 68.31 366 SER A O 1
ATOM 2727 N N . SER A 1 367 ? 10.294 -13.378 19.259 1.00 68.12 367 SER A N 1
ATOM 2728 C CA . SER A 1 367 ? 10.618 -11.988 19.598 1.00 68.12 367 SER A CA 1
ATOM 2729 C C . SER A 1 367 ? 9.368 -11.136 19.850 1.00 68.12 367 SER A C 1
ATOM 2731 O O . SER A 1 367 ? 9.445 -10.143 20.563 1.00 68.12 367 SER A O 1
ATOM 2733 N N . SER A 1 368 ? 8.198 -11.513 19.320 1.00 69.06 368 SER A N 1
ATOM 2734 C CA . SER A 1 368 ? 6.946 -10.796 19.592 1.00 69.06 368 SER A CA 1
ATOM 2735 C C . SER A 1 368 ? 6.550 -10.851 21.066 1.00 69.06 368 SER A C 1
ATOM 2737 O O . SER A 1 368 ? 5.984 -9.877 21.562 1.00 69.06 368 SER A O 1
ATOM 2739 N N . ALA A 1 369 ? 6.828 -11.961 21.756 1.00 64.69 369 ALA A N 1
ATOM 2740 C CA . ALA A 1 369 ? 6.505 -12.113 23.172 1.00 64.69 369 ALA A CA 1
ATOM 2741 C C . ALA A 1 369 ? 7.352 -11.168 24.043 1.00 64.69 369 ALA A C 1
ATOM 2743 O O . ALA A 1 369 ? 6.822 -10.509 24.934 1.00 64.69 369 ALA A O 1
ATOM 2744 N N . ASP A 1 370 ? 8.640 -11.032 23.717 1.00 67.00 370 ASP A N 1
ATOM 2745 C CA . ASP A 1 370 ? 9.584 -10.183 24.455 1.00 67.00 370 ASP A CA 1
ATOM 2746 C C . ASP A 1 370 ? 9.324 -8.675 24.259 1.00 67.00 370 ASP A C 1
ATOM 2748 O O . ASP A 1 370 ? 9.643 -7.874 25.137 1.00 67.00 370 ASP A O 1
ATOM 2752 N N . PHE A 1 371 ? 8.738 -8.282 23.120 1.00 69.62 371 PHE A N 1
ATOM 2753 C CA . PHE A 1 371 ? 8.494 -6.879 22.746 1.00 69.62 371 PHE A CA 1
ATOM 2754 C C . PHE A 1 371 ? 7.006 -6.491 22.688 1.00 69.62 371 PHE A C 1
ATOM 2756 O O . PHE A 1 371 ? 6.671 -5.435 22.156 1.00 69.62 371 PHE A O 1
ATOM 2763 N N . ALA A 1 372 ? 6.106 -7.337 23.201 1.00 70.50 372 ALA A N 1
ATOM 2764 C CA . ALA A 1 372 ? 4.659 -7.099 23.228 1.00 70.50 372 ALA A CA 1
ATOM 2765 C C . ALA A 1 372 ? 4.054 -6.674 21.866 1.00 70.50 372 ALA A C 1
ATOM 2767 O O . ALA A 1 372 ? 3.227 -5.759 21.773 1.00 70.50 372 ALA A O 1
ATOM 2768 N N . LEU A 1 373 ? 4.473 -7.333 20.779 1.00 74.19 373 LEU A N 1
ATOM 2769 C CA . LEU A 1 373 ? 4.087 -6.966 19.405 1.00 74.19 373 LEU A CA 1
ATOM 2770 C C . LEU A 1 373 ? 2.742 -7.567 18.955 1.00 74.19 373 LEU A C 1
ATOM 2772 O O . LEU A 1 373 ? 2.316 -7.321 17.827 1.00 74.19 373 LEU A O 1
ATOM 2776 N N . ALA A 1 374 ? 2.073 -8.346 19.814 1.00 80.19 374 ALA A N 1
ATOM 2777 C CA . ALA A 1 374 ? 0.827 -9.059 19.514 1.00 80.19 374 ALA A CA 1
ATOM 2778 C C . ALA A 1 374 ? 0.873 -9.923 18.235 1.00 80.19 374 ALA A C 1
ATOM 2780 O O . ALA A 1 374 ? -0.145 -10.063 17.555 1.00 80.19 374 ALA A O 1
ATOM 2781 N N . ASN A 1 375 ? 2.030 -10.449 17.819 1.00 85.81 375 ASN A N 1
ATOM 2782 C CA . ASN A 1 375 ? 2.195 -11.092 16.515 1.00 85.81 375 ASN A CA 1
ATOM 2783 C C . ASN A 1 375 ? 3.224 -12.237 16.501 1.00 85.81 375 ASN A C 1
ATOM 2785 O O . ASN A 1 375 ? 4.346 -12.087 16.024 1.00 85.81 375 ASN A O 1
ATOM 2789 N N . GLU A 1 376 ? 2.811 -13.414 16.972 1.00 90.00 376 GLU A N 1
ATOM 2790 C CA . GLU A 1 376 ? 3.635 -14.632 17.002 1.00 90.00 376 GLU A CA 1
ATOM 2791 C C . GLU A 1 376 ? 3.684 -15.377 15.657 1.00 90.00 376 GLU A C 1
ATOM 2793 O O . GLU A 1 376 ? 4.469 -16.307 15.476 1.00 90.00 376 GLU A O 1
ATOM 2798 N N . SER A 1 377 ? 2.857 -14.984 14.686 1.00 91.00 377 SER A N 1
ATOM 2799 C CA . SER A 1 377 ? 2.874 -15.525 13.319 1.00 91.00 377 SER A CA 1
ATOM 2800 C C . SER A 1 377 ? 3.033 -14.404 12.284 1.00 91.00 377 SER A C 1
ATOM 2802 O O . SER A 1 377 ? 2.118 -14.182 11.479 1.00 91.00 377 SER A O 1
ATOM 2804 N N . PRO A 1 378 ? 4.171 -13.680 12.305 1.00 91.25 378 PRO A N 1
ATOM 2805 C CA . PRO A 1 378 ? 4.401 -12.555 11.415 1.00 91.25 378 PRO A CA 1
ATOM 2806 C C . PRO A 1 378 ? 4.635 -13.006 9.973 1.00 91.25 378 PRO A C 1
ATOM 2808 O O . PRO A 1 378 ? 5.061 -14.136 9.720 1.00 91.25 378 PRO A O 1
ATOM 2811 N N . VAL A 1 379 ? 4.413 -12.096 9.023 1.00 91.31 379 VAL A N 1
ATOM 2812 C CA . VAL A 1 379 ? 4.807 -12.307 7.625 1.00 91.31 379 VAL A CA 1
ATOM 2813 C C . VAL A 1 379 ? 6.328 -12.445 7.523 1.00 91.31 379 VAL A C 1
ATOM 2815 O O . VAL A 1 379 ? 7.090 -11.647 8.068 1.00 91.31 379 VAL A O 1
ATOM 2818 N N . LYS A 1 380 ? 6.766 -13.477 6.805 1.00 89.38 380 LYS A N 1
ATOM 2819 C CA . LYS A 1 380 ? 8.162 -13.780 6.511 1.00 89.38 380 LYS A CA 1
ATOM 2820 C C . LYS A 1 380 ? 8.720 -12.715 5.567 1.00 89.38 380 LYS A C 1
ATOM 2822 O O . LYS A 1 380 ? 8.200 -12.526 4.470 1.00 89.38 380 LYS A O 1
ATOM 2827 N N . LEU A 1 381 ? 9.781 -12.033 5.993 1.00 85.00 381 LEU A N 1
ATOM 2828 C CA . LEU A 1 381 ? 10.495 -11.062 5.156 1.00 85.00 381 LEU A CA 1
ATOM 2829 C C . LEU A 1 381 ? 11.598 -11.736 4.331 1.00 85.00 381 LEU A C 1
ATOM 2831 O O . LEU A 1 381 ? 11.711 -11.472 3.139 1.00 85.00 381 LEU A O 1
ATOM 2835 N N . ASP A 1 382 ? 12.369 -12.630 4.955 1.00 84.25 382 ASP A N 1
ATOM 2836 C CA . ASP A 1 382 ? 13.510 -13.288 4.315 1.00 84.25 382 ASP A CA 1
ATOM 2837 C C . ASP A 1 382 ? 13.100 -14.490 3.470 1.00 84.25 382 ASP A C 1
ATOM 2839 O O . ASP A 1 382 ? 12.510 -15.437 3.986 1.00 84.25 382 ASP A O 1
ATOM 2843 N N . GLY A 1 383 ? 13.412 -14.465 2.172 1.00 84.06 383 GLY A N 1
ATOM 2844 C CA . GLY A 1 383 ? 13.179 -15.592 1.268 1.00 84.06 383 GLY A CA 1
ATOM 2845 C C . GLY A 1 383 ? 11.700 -15.954 1.081 1.00 84.06 383 GLY A C 1
ATOM 2846 O O . GLY A 1 383 ? 11.379 -17.122 0.858 1.00 84.06 383 GLY A O 1
ATOM 2847 N N . ASN A 1 384 ? 10.790 -14.989 1.235 1.00 89.56 384 ASN A N 1
ATOM 2848 C CA . ASN A 1 384 ? 9.356 -15.181 1.015 1.00 89.56 384 ASN A CA 1
ATOM 2849 C C . ASN A 1 384 ? 9.054 -15.319 -0.484 1.00 89.56 384 ASN A C 1
ATOM 2851 O O . ASN A 1 384 ? 9.407 -14.440 -1.275 1.00 89.56 384 ASN A O 1
ATOM 2855 N N . THR A 1 385 ? 8.392 -16.413 -0.866 1.00 92.25 385 THR A N 1
ATOM 2856 C CA . THR A 1 385 ? 8.057 -16.734 -2.262 1.00 92.25 385 THR A CA 1
ATOM 2857 C C . THR A 1 385 ? 6.579 -16.550 -2.596 1.00 92.25 385 THR A C 1
ATOM 2859 O O . THR A 1 385 ? 6.176 -16.782 -3.731 1.00 92.25 385 THR A O 1
ATOM 2862 N N . ARG A 1 386 ? 5.753 -16.110 -1.640 1.00 91.19 386 ARG A N 1
ATOM 2863 C CA . ARG A 1 386 ? 4.305 -15.974 -1.814 1.00 91.19 386 ARG A CA 1
ATOM 2864 C C . ARG A 1 386 ? 3.880 -14.513 -1.897 1.00 91.19 386 ARG A C 1
ATOM 2866 O O . ARG A 1 386 ? 4.185 -13.714 -1.015 1.00 91.19 386 ARG A O 1
ATOM 2873 N N . SER A 1 387 ? 3.110 -14.193 -2.929 1.00 90.81 387 SER A N 1
ATOM 2874 C CA . SER A 1 387 ? 2.448 -12.902 -3.083 1.00 90.81 387 SER A CA 1
ATOM 2875 C C . SER A 1 387 ? 1.136 -12.880 -2.296 1.00 90.81 387 SER A C 1
ATOM 2877 O O . SER A 1 387 ? 0.294 -13.772 -2.439 1.00 90.81 387 SER A O 1
ATOM 2879 N N . ALA A 1 388 ? 0.948 -11.855 -1.464 1.00 91.38 388 ALA A N 1
ATOM 2880 C CA . ALA A 1 388 ? -0.318 -11.623 -0.777 1.00 91.38 388 ALA A CA 1
ATOM 2881 C C . ALA A 1 388 ? -1.399 -11.120 -1.749 1.00 91.38 388 ALA A C 1
ATOM 2883 O O . ALA A 1 388 ? -1.130 -10.312 -2.639 1.00 91.38 388 ALA A O 1
ATOM 2884 N N . LEU A 1 389 ? -2.636 -11.566 -1.536 1.00 93.50 389 LEU A N 1
ATOM 2885 C CA . LEU A 1 389 ? -3.827 -11.102 -2.244 1.00 93.50 389 LEU A CA 1
ATOM 2886 C C . LEU A 1 389 ? -4.952 -10.907 -1.223 1.00 93.50 389 LEU A C 1
ATOM 2888 O O . LEU A 1 389 ? -5.658 -11.855 -0.878 1.00 93.50 389 LEU A O 1
ATOM 2892 N N . GLN A 1 390 ? -5.049 -9.698 -0.665 1.00 93.94 390 GLN A N 1
ATOM 2893 C CA . GLN A 1 390 ? -5.930 -9.371 0.463 1.00 93.94 390 GLN A CA 1
ATOM 2894 C C . GLN A 1 390 ? -6.451 -7.934 0.360 1.00 93.94 390 GLN A C 1
ATOM 2896 O O . GLN A 1 390 ? -5.772 -7.096 -0.243 1.00 93.94 390 GLN A O 1
ATOM 2901 N N . PRO A 1 391 ? -7.612 -7.623 0.963 1.00 96.44 391 PRO A N 1
ATOM 2902 C CA . PRO A 1 391 ? -8.045 -6.246 1.144 1.00 96.44 391 PRO A CA 1
ATOM 2903 C C . PRO A 1 391 ? -7.035 -5.437 1.969 1.00 96.44 391 PRO A C 1
ATOM 2905 O O . PRO A 1 391 ? -6.412 -5.953 2.897 1.00 96.44 391 PRO A O 1
ATOM 2908 N N . VAL A 1 392 ? -6.906 -4.157 1.641 1.00 96.44 392 VAL A N 1
ATOM 2909 C CA . VAL A 1 392 ? -6.087 -3.177 2.359 1.00 96.44 392 VAL A CA 1
ATOM 2910 C C . VAL A 1 392 ? -6.846 -2.685 3.589 1.00 96.44 392 VAL A C 1
ATOM 2912 O O . VAL A 1 392 ? -8.017 -2.317 3.477 1.00 96.44 392 VAL A O 1
ATOM 2915 N N . LEU A 1 393 ? -6.174 -2.632 4.745 1.00 97.12 393 LEU A N 1
ATOM 2916 C CA . LEU A 1 393 ? -6.682 -1.952 5.937 1.00 97.12 393 LEU A CA 1
ATOM 2917 C C . LEU A 1 393 ? -6.561 -0.437 5.743 1.00 97.12 393 LEU A C 1
ATOM 2919 O O . LEU A 1 393 ? -5.497 0.138 5.926 1.00 97.12 393 LEU A O 1
ATOM 2923 N N . VAL A 1 394 ? -7.657 0.203 5.349 1.00 95.94 394 VAL A N 1
ATOM 2924 C CA . VAL A 1 394 ? -7.703 1.648 5.085 1.00 95.94 394 VAL A CA 1
ATOM 2925 C C . VAL A 1 394 ? -7.817 2.431 6.382 1.00 95.94 394 VAL A C 1
ATOM 2927 O O . VAL A 1 394 ? -7.194 3.473 6.536 1.00 95.94 394 VAL A O 1
ATOM 2930 N N . GLU A 1 395 ? -8.636 1.959 7.313 1.00 95.44 395 GLU A N 1
ATOM 2931 C CA . GLU A 1 395 ? -8.951 2.693 8.530 1.00 95.44 395 GLU A CA 1
ATOM 2932 C C . GLU A 1 395 ? -9.209 1.712 9.671 1.00 95.44 395 GLU A C 1
ATOM 2934 O O . GLU A 1 395 ? -9.904 0.711 9.495 1.00 95.44 395 GLU A O 1
ATOM 2939 N N . ALA A 1 396 ? -8.672 2.030 10.844 1.00 95.88 396 ALA A N 1
ATOM 2940 C CA . ALA A 1 396 ? -8.992 1.386 12.107 1.00 95.88 396 ALA A CA 1
ATOM 2941 C C . ALA A 1 396 ? -9.129 2.480 13.168 1.00 95.88 396 ALA A C 1
ATOM 2943 O O . ALA A 1 396 ? -8.137 3.022 13.664 1.00 95.88 396 ALA A O 1
ATOM 2944 N N . THR A 1 397 ? -10.373 2.835 13.482 1.00 93.38 397 THR A N 1
ATOM 2945 C CA . THR A 1 397 ? -10.697 3.899 14.434 1.00 93.38 397 THR A CA 1
ATOM 2946 C C . THR A 1 397 ? -11.713 3.441 15.452 1.00 93.38 397 THR A C 1
ATOM 2948 O O . THR A 1 397 ? -12.474 2.504 15.222 1.00 93.38 397 THR A O 1
ATOM 2951 N N . ASN A 1 398 ? -11.712 4.092 16.606 1.00 92.94 398 ASN A N 1
ATOM 2952 C CA . ASN A 1 398 ? -12.696 3.867 17.644 1.00 92.94 398 ASN A CA 1
ATOM 2953 C C . ASN A 1 398 ? -13.120 5.215 18.220 1.00 92.94 398 ASN A C 1
ATOM 2955 O O . ASN A 1 398 ? -12.280 5.970 18.712 1.00 92.94 398 ASN A O 1
ATOM 2959 N N . PHE A 1 399 ? -14.415 5.517 18.155 1.00 93.12 399 PHE A N 1
ATOM 2960 C CA . PHE A 1 399 ? -14.980 6.622 18.923 1.00 93.12 399 PHE A CA 1
ATOM 2961 C C . PHE A 1 399 ? -15.441 6.109 20.281 1.00 93.12 399 PHE A C 1
ATOM 2963 O O . PHE A 1 399 ? -15.986 5.008 20.385 1.00 93.12 399 PHE A O 1
ATOM 2970 N N . ILE A 1 400 ? -15.266 6.931 21.312 1.00 91.44 400 ILE A N 1
ATOM 2971 C CA . ILE A 1 400 ? -15.678 6.599 22.675 1.00 91.44 400 ILE A CA 1
ATOM 2972 C C . ILE A 1 400 ? -16.714 7.610 23.154 1.00 91.44 400 ILE A C 1
ATOM 2974 O O . ILE A 1 400 ? -16.496 8.816 23.102 1.00 91.44 400 ILE A O 1
ATOM 2978 N N . GLN A 1 401 ? -17.836 7.123 23.677 1.00 93.62 401 GLN A N 1
ATOM 2979 C CA . GLN A 1 401 ? -18.818 7.960 24.362 1.00 93.62 401 GLN A CA 1
ATOM 2980 C C . GLN A 1 401 ? -19.153 7.399 25.740 1.00 93.62 401 GLN A C 1
ATOM 2982 O O . GLN A 1 401 ? -19.077 6.192 25.952 1.00 93.62 401 GLN A O 1
ATOM 2987 N N . LEU A 1 402 ? -19.542 8.263 26.678 1.00 93.31 402 LEU A N 1
ATOM 2988 C CA . LEU A 1 402 ? -19.905 7.848 28.032 1.00 93.31 402 LEU A CA 1
ATOM 2989 C C . LEU A 1 402 ? -21.397 7.979 28.303 1.00 93.31 402 LEU A C 1
ATOM 2991 O O . LEU A 1 402 ? -22.039 8.971 27.957 1.00 93.31 402 LEU A O 1
ATOM 2995 N N . SER A 1 403 ? -21.924 6.994 29.018 1.00 95.00 403 SER A N 1
ATOM 2996 C CA . SER A 1 403 ? -23.200 7.093 29.714 1.00 95.00 403 SER A CA 1
ATOM 2997 C C . SER A 1 403 ? -23.024 6.708 31.181 1.00 95.00 403 SER A C 1
ATOM 2999 O O . SER A 1 403 ? -21.954 6.283 31.622 1.00 95.00 403 SER A O 1
ATOM 3001 N N . CYS A 1 404 ? -24.075 6.892 31.966 1.00 94.12 404 CYS A N 1
ATOM 3002 C CA . CYS A 1 404 ? -24.147 6.421 33.334 1.00 94.12 404 CYS A CA 1
ATOM 3003 C C . CYS A 1 404 ? -25.478 5.712 33.578 1.00 94.12 404 CYS A C 1
ATOM 3005 O O . CYS A 1 404 ? -26.464 5.942 32.879 1.00 94.12 404 CYS A O 1
ATOM 3007 N N . TYR A 1 405 ? -25.522 4.859 34.593 1.00 92.94 405 TYR A N 1
ATOM 3008 C CA . TYR A 1 405 ? -26.748 4.209 35.047 1.00 92.94 405 TYR A CA 1
ATOM 3009 C C . TYR A 1 405 ? -26.787 4.182 36.573 1.00 92.94 405 TYR A C 1
ATOM 3011 O O . TYR A 1 405 ? -25.750 4.195 37.239 1.00 92.94 405 TYR A O 1
ATOM 3019 N N . GLN A 1 406 ? -27.989 4.165 37.143 1.00 91.06 406 GLN A N 1
ATOM 3020 C CA . GLN A 1 406 ? -28.162 4.040 38.587 1.00 91.06 406 GLN A CA 1
ATOM 3021 C C . GLN A 1 406 ? -28.185 2.560 38.985 1.00 91.06 406 GLN A C 1
ATOM 3023 O O . GLN A 1 406 ? -28.917 1.767 38.399 1.00 91.06 406 GLN A O 1
ATOM 3028 N N . LEU A 1 407 ? -27.425 2.191 40.015 1.00 88.19 407 LEU A N 1
ATOM 3029 C CA . LEU A 1 407 ? -27.424 0.841 40.568 1.00 88.19 407 LEU A CA 1
ATOM 3030 C C . LEU A 1 407 ? -28.771 0.520 41.218 1.00 88.19 407 LEU A C 1
ATOM 3032 O O . LEU A 1 407 ? -29.215 1.222 42.138 1.00 88.19 407 LEU A O 1
ATOM 3036 N N . ALA A 1 408 ? -29.394 -0.572 40.776 1.00 83.88 408 ALA A N 1
ATOM 3037 C CA . ALA A 1 408 ? -30.638 -1.069 41.348 1.00 83.88 408 ALA A CA 1
ATOM 3038 C C . ALA A 1 408 ? -30.529 -1.257 42.876 1.00 83.88 408 ALA A C 1
ATOM 3040 O O . ALA A 1 408 ? -29.580 -1.850 43.386 1.00 83.88 408 ALA A O 1
ATOM 3041 N N . GLY A 1 409 ? -31.510 -0.737 43.622 1.00 80.69 409 GLY A N 1
ATOM 3042 C CA . GLY A 1 409 ? -31.584 -0.883 45.083 1.00 80.69 409 GLY A CA 1
ATOM 3043 C C . GLY A 1 409 ? -30.680 0.049 45.903 1.00 80.69 409 GLY A C 1
ATOM 3044 O O . GLY A 1 409 ? -30.651 -0.069 47.127 1.00 80.69 409 GLY A O 1
ATOM 3045 N N . SER A 1 410 ? -29.966 0.992 45.279 1.00 79.69 410 SER A N 1
ATOM 3046 C CA . SER A 1 410 ? -29.128 1.969 45.992 1.00 79.69 410 SER A CA 1
ATOM 3047 C C . SER A 1 410 ? -29.937 3.149 46.571 1.00 79.69 410 SER A C 1
ATOM 3049 O O . SER A 1 410 ? -30.739 3.767 45.870 1.00 79.69 410 SER A O 1
ATOM 3051 N N . ASN A 1 411 ? -29.723 3.484 47.855 1.00 73.44 411 ASN A N 1
ATOM 3052 C CA . ASN A 1 411 ? -30.290 4.675 48.509 1.00 73.44 411 ASN A CA 1
ATOM 3053 C C . ASN A 1 411 ? -29.286 5.324 49.501 1.00 73.44 411 ASN A C 1
ATOM 3055 O O . ASN A 1 411 ? -28.936 4.681 50.494 1.00 73.44 411 ASN A O 1
ATOM 3059 N N . PRO A 1 412 ? -28.833 6.580 49.294 1.00 73.31 412 PRO A N 1
ATOM 3060 C CA . PRO A 1 412 ? -29.070 7.405 48.106 1.00 73.31 412 PRO A CA 1
ATOM 3061 C C . PRO A 1 412 ? -28.516 6.731 46.843 1.00 73.31 412 PRO A C 1
ATOM 3063 O O . PRO A 1 412 ? -27.637 5.869 46.929 1.00 73.31 412 PRO A O 1
ATOM 3066 N N . GLY A 1 413 ? -29.075 7.093 45.687 1.00 81.00 413 GLY A N 1
ATOM 3067 C CA . GLY A 1 413 ? -28.734 6.479 44.405 1.00 81.00 413 GLY A CA 1
ATOM 3068 C C . GLY A 1 413 ? -27.232 6.509 44.136 1.00 81.00 413 GLY A C 1
ATOM 3069 O O . GLY A 1 413 ? -26.604 7.563 44.242 1.00 81.00 413 GLY A O 1
ATOM 3070 N N . ARG A 1 414 ? -26.664 5.349 43.806 1.00 88.38 414 ARG A N 1
ATOM 3071 C CA . ARG A 1 414 ? -25.289 5.220 43.324 1.00 88.38 414 ARG A CA 1
ATOM 3072 C C . ARG A 1 414 ? -25.291 5.077 41.812 1.00 88.38 414 ARG A C 1
ATOM 3074 O O . ARG A 1 414 ? -26.100 4.319 41.283 1.00 88.38 414 ARG A O 1
ATOM 3081 N N . TYR A 1 415 ? -24.386 5.775 41.144 1.00 90.69 415 TYR A N 1
ATOM 3082 C CA . TYR A 1 415 ? -24.270 5.800 39.691 1.00 90.69 415 TYR A CA 1
ATOM 3083 C C . TYR A 1 415 ? -22.970 5.140 39.249 1.00 90.69 415 TYR A C 1
ATOM 3085 O O . TYR A 1 415 ? -21.948 5.290 39.907 1.00 90.69 415 TYR A O 1
ATOM 3093 N N . GLN A 1 416 ? -23.018 4.411 38.148 1.00 90.69 416 GLN A N 1
ATOM 3094 C CA . GLN A 1 416 ? -21.867 3.764 37.526 1.00 90.69 416 GLN A CA 1
ATOM 3095 C C . GLN A 1 416 ? -21.665 4.342 36.131 1.00 90.69 416 GLN A C 1
ATOM 3097 O O . GLN A 1 416 ? -22.649 4.582 35.421 1.00 90.69 416 GLN A O 1
ATOM 3102 N N . LEU A 1 417 ? -20.410 4.559 35.751 1.00 90.56 417 LEU A N 1
ATOM 3103 C CA . LEU A 1 417 ? -20.032 4.907 34.391 1.00 90.56 417 LEU A CA 1
ATOM 3104 C C . LEU A 1 417 ? -20.099 3.683 33.466 1.00 90.56 417 LEU A C 1
ATOM 3106 O O . LEU A 1 417 ? -19.987 2.518 33.871 1.00 90.56 417 LEU A O 1
ATOM 3110 N N . ARG A 1 418 ? -20.346 3.976 32.192 1.00 91.56 418 ARG A N 1
ATOM 3111 C CA . ARG A 1 418 ? -20.358 3.020 31.093 1.00 91.56 418 ARG A CA 1
ATOM 3112 C C . ARG A 1 418 ? -19.683 3.649 29.886 1.00 91.56 418 ARG A C 1
ATOM 3114 O O . ARG A 1 418 ? -20.058 4.745 29.466 1.00 91.56 418 ARG A O 1
ATOM 3121 N N . HIS A 1 419 ? -18.743 2.918 29.306 1.00 91.31 419 HIS A N 1
ATOM 3122 C CA . HIS A 1 419 ? -18.083 3.299 28.064 1.00 91.31 419 HIS A CA 1
ATOM 3123 C C . HIS A 1 419 ? -18.825 2.680 26.886 1.00 91.31 419 HIS A C 1
ATOM 3125 O O . HIS A 1 419 ? -19.253 1.533 26.961 1.00 91.31 419 HIS A O 1
ATOM 3131 N N . HIS A 1 420 ? -18.983 3.438 25.809 1.00 94.31 420 HIS A N 1
ATOM 3132 C CA . HIS A 1 420 ? -19.556 3.004 24.543 1.00 94.31 420 HIS A CA 1
ATOM 3133 C C . HIS A 1 420 ? -18.487 3.109 23.465 1.00 94.31 420 HIS A C 1
ATOM 3135 O O . HIS A 1 420 ? -17.993 4.202 23.194 1.00 94.31 420 HIS A O 1
ATOM 3141 N N . LEU A 1 421 ? -18.145 1.972 22.869 1.00 94.94 421 LEU A N 1
ATOM 3142 C CA . LEU A 1 421 ? -17.169 1.843 21.798 1.00 94.94 421 LEU A CA 1
ATOM 3143 C C . LEU A 1 421 ? -17.900 1.807 20.456 1.00 94.94 421 LEU A C 1
ATOM 3145 O O . LEU A 1 421 ? -18.786 0.970 20.243 1.00 94.94 421 LEU A O 1
ATOM 3149 N N . TYR A 1 422 ? -17.489 2.682 19.546 1.00 96.56 422 TYR A N 1
ATOM 3150 C CA . TYR A 1 422 ? -17.957 2.722 18.165 1.00 96.56 422 TYR A CA 1
ATOM 3151 C C . TYR A 1 422 ? -16.759 2.509 17.239 1.00 96.56 422 TYR A C 1
ATOM 3153 O O . TYR A 1 422 ? -16.220 3.471 16.677 1.00 96.56 422 TYR A O 1
ATOM 3161 N N . PRO A 1 423 ? -16.300 1.254 17.109 1.00 96.00 423 PRO A N 1
ATOM 3162 C CA . PRO A 1 423 ? -15.247 0.913 16.175 1.00 96.00 423 PRO A CA 1
ATOM 3163 C C . PRO A 1 423 ? -15.708 1.145 14.742 1.00 96.00 423 PRO A C 1
ATOM 3165 O O . PRO A 1 423 ? -16.839 0.825 14.364 1.00 96.00 423 PRO A O 1
ATOM 3168 N N . ARG A 1 424 ? -14.791 1.643 13.927 1.00 95.31 424 ARG A N 1
ATOM 3169 C CA . ARG A 1 424 ? -14.945 1.740 12.490 1.00 95.31 424 ARG A CA 1
ATOM 3170 C C . ARG A 1 424 ? -13.704 1.178 11.822 1.00 95.31 424 ARG A C 1
ATOM 3172 O O . ARG A 1 424 ? -12.588 1.647 12.034 1.00 95.31 424 ARG A O 1
ATOM 3179 N N . VAL A 1 425 ? -13.927 0.153 11.013 1.00 97.50 425 VAL A N 1
ATOM 3180 C CA . VAL A 1 425 ? -12.871 -0.545 10.285 1.00 97.50 425 VAL A CA 1
ATOM 3181 C C . VAL A 1 425 ? -13.203 -0.470 8.812 1.00 97.50 425 VAL A C 1
ATOM 3183 O O . VAL A 1 425 ? -14.298 -0.857 8.414 1.00 97.50 425 VAL A O 1
ATOM 3186 N N . VAL A 1 426 ? -12.288 0.042 7.999 1.00 97.00 426 VAL A N 1
ATOM 3187 C CA . VAL A 1 426 ? -12.503 0.168 6.556 1.00 97.00 426 VAL A CA 1
ATOM 3188 C C . VAL A 1 426 ? -11.528 -0.738 5.831 1.00 97.00 426 VAL A C 1
ATOM 3190 O O . VAL A 1 426 ? -10.316 -0.645 6.031 1.00 97.00 426 VAL A O 1
ATOM 3193 N N . LEU A 1 427 ? -12.072 -1.617 4.991 1.00 97.88 427 LEU A N 1
ATOM 3194 C CA . LEU A 1 427 ? -11.303 -2.521 4.146 1.00 97.88 427 LEU A CA 1
ATOM 3195 C C . LEU A 1 427 ? -11.606 -2.232 2.681 1.00 97.88 427 LEU A C 1
ATOM 3197 O O . LEU A 1 427 ? -12.764 -2.058 2.301 1.00 97.88 427 LEU A O 1
ATOM 3201 N N . TRP A 1 428 ? -10.567 -2.222 1.857 1.00 96.88 428 TRP A N 1
ATOM 3202 C CA . TRP A 1 428 ? -10.682 -1.938 0.432 1.00 96.88 428 TRP A CA 1
ATOM 3203 C C . TRP A 1 428 ? -10.054 -3.047 -0.399 1.00 96.88 428 TRP A C 1
ATOM 3205 O O . TRP A 1 428 ? -8.925 -3.454 -0.142 1.00 96.88 428 TRP A O 1
ATOM 3215 N N . ASN A 1 429 ? -10.777 -3.531 -1.404 1.00 96.38 429 ASN A N 1
ATOM 3216 C CA . ASN A 1 429 ? -10.253 -4.431 -2.419 1.00 96.38 429 ASN A CA 1
ATOM 3217 C C . ASN A 1 429 ? -9.677 -3.611 -3.586 1.00 96.38 429 ASN A C 1
ATOM 3219 O O . ASN A 1 429 ? -10.453 -3.120 -4.402 1.00 96.38 429 ASN A O 1
ATOM 3223 N N . PRO A 1 430 ? -8.345 -3.481 -3.724 1.00 94.31 430 PRO A N 1
ATOM 3224 C CA . PRO A 1 430 ? -7.755 -2.651 -4.769 1.00 94.31 430 PRO A CA 1
ATOM 3225 C C . PRO A 1 430 ? -7.603 -3.379 -6.117 1.00 94.31 430 PRO A C 1
ATOM 3227 O O . PRO A 1 430 ? -6.988 -2.837 -7.039 1.00 94.31 430 PRO A O 1
ATOM 3230 N N . TYR A 1 431 ? -8.100 -4.615 -6.235 1.00 94.62 431 TYR A N 1
ATOM 3231 C CA . TYR A 1 431 ? -7.865 -5.489 -7.382 1.00 94.62 431 TYR A CA 1
ATOM 3232 C C . TYR A 1 431 ? -9.044 -5.521 -8.362 1.00 94.62 431 TYR A C 1
ATOM 3234 O O . TYR A 1 431 ? -10.194 -5.264 -8.007 1.00 94.62 431 TYR A O 1
ATOM 3242 N N . ASN A 1 432 ? -8.764 -5.920 -9.604 1.00 92.12 432 ASN A N 1
ATOM 3243 C CA . ASN A 1 432 ? -9.759 -6.154 -10.660 1.00 92.12 432 ASN A CA 1
ATOM 3244 C C . ASN A 1 432 ? -10.525 -7.496 -10.524 1.00 92.12 432 ASN A C 1
ATOM 3246 O O . ASN A 1 432 ? -11.124 -7.980 -11.491 1.00 92.12 432 ASN A O 1
ATOM 3250 N N . VAL A 1 433 ? -10.473 -8.132 -9.352 1.00 94.56 433 VAL A N 1
ATOM 3251 C CA . VAL A 1 433 ? -11.103 -9.426 -9.044 1.00 94.56 433 VAL A CA 1
ATOM 3252 C C . VAL A 1 433 ? -11.877 -9.314 -7.741 1.00 94.56 433 VAL A C 1
ATOM 3254 O O . VAL A 1 433 ? -11.505 -8.521 -6.880 1.00 94.56 433 VAL A O 1
ATOM 3257 N N . SER A 1 434 ? -12.949 -10.085 -7.577 1.00 96.25 434 SER A N 1
ATOM 3258 C CA . SER A 1 434 ? -13.639 -10.153 -6.291 1.00 96.25 434 SER A CA 1
ATOM 3259 C C . SER A 1 434 ? -12.815 -10.979 -5.307 1.00 96.25 434 SER A C 1
ATOM 3261 O O . SER A 1 434 ? -12.345 -12.054 -5.687 1.00 96.25 434 SER A O 1
ATOM 3263 N N . LEU A 1 435 ? -12.708 -10.524 -4.063 1.00 96.69 435 LEU A N 1
ATOM 3264 C CA . LEU A 1 435 ? -11.981 -11.221 -3.007 1.00 96.69 435 LEU A CA 1
ATOM 3265 C C . LEU A 1 435 ? -12.930 -11.802 -1.962 1.00 96.69 435 LEU A C 1
ATOM 3267 O O . LEU A 1 435 ? -13.743 -11.074 -1.395 1.00 96.69 435 LEU A O 1
ATOM 3271 N N . ASP A 1 436 ? -12.762 -13.084 -1.659 1.00 96.12 436 ASP A N 1
ATOM 3272 C CA . ASP A 1 436 ? -13.423 -13.762 -0.549 1.00 96.12 436 ASP A CA 1
ATOM 3273 C C . ASP A 1 436 ? -12.498 -13.711 0.682 1.00 96.12 436 ASP A C 1
ATOM 3275 O O . ASP A 1 436 ? -11.527 -14.466 0.825 1.00 96.12 436 ASP A O 1
ATOM 3279 N N . LEU A 1 437 ? -12.757 -12.726 1.549 1.00 95.88 437 LEU A N 1
ATOM 3280 C CA . LEU A 1 437 ? -12.051 -12.547 2.812 1.00 95.88 437 LEU A CA 1
ATOM 3281 C C . LEU A 1 437 ? -12.662 -13.470 3.861 1.00 95.88 437 LEU A C 1
ATOM 3283 O O . LEU A 1 437 ? -13.839 -13.342 4.204 1.00 95.88 437 LEU A O 1
ATOM 3287 N N . ASP A 1 438 ? -11.841 -14.352 4.417 1.00 95.56 438 ASP A N 1
ATOM 3288 C CA . ASP A 1 438 ? -12.237 -15.152 5.569 1.00 95.56 438 ASP A CA 1
ATOM 3289 C C . ASP A 1 438 ? -12.469 -14.297 6.806 1.00 95.56 438 ASP A C 1
ATOM 3291 O O . ASP A 1 438 ? -11.920 -13.201 6.951 1.00 95.56 438 ASP A O 1
ATOM 3295 N N . ARG A 1 439 ? -13.215 -14.859 7.763 1.00 96.00 439 ARG A N 1
ATOM 3296 C CA . ARG A 1 439 ? -13.383 -14.244 9.076 1.00 96.00 439 ARG A CA 1
ATOM 3297 C C . ARG A 1 439 ? -12.028 -13.796 9.628 1.00 96.00 439 ARG A C 1
ATOM 3299 O O . ARG A 1 439 ? -11.082 -14.581 9.759 1.00 96.00 439 ARG A O 1
ATOM 3306 N N . SER A 1 440 ? -11.961 -12.513 9.937 1.00 97.25 440 SER A N 1
ATOM 3307 C CA . SER A 1 440 ? -10.746 -11.824 10.349 1.00 97.25 440 SER A CA 1
ATOM 3308 C C . SER A 1 440 ? -10.997 -11.089 11.658 1.00 97.25 440 SER A C 1
ATOM 3310 O O . SER A 1 440 ? -12.138 -10.931 12.082 1.00 97.25 440 SER A O 1
ATOM 3312 N N . MET A 1 441 ? -9.940 -10.676 12.337 1.00 97.50 441 MET A N 1
ATOM 3313 C CA . MET A 1 441 ? -10.031 -9.914 13.575 1.00 97.50 441 MET A CA 1
ATOM 3314 C C . MET A 1 441 ? -9.017 -8.786 13.542 1.00 97.50 441 MET A C 1
ATOM 3316 O O . MET A 1 441 ? -7.875 -8.992 13.129 1.00 97.50 441 MET A O 1
ATOM 3320 N N . VAL A 1 442 ? -9.440 -7.603 13.972 1.00 97.31 442 VAL A N 1
ATOM 3321 C CA . VAL A 1 442 ? -8.583 -6.429 14.090 1.00 97.31 442 VAL A CA 1
ATOM 3322 C C . VAL A 1 442 ? -8.434 -6.032 15.549 1.00 97.31 442 VAL A C 1
ATOM 3324 O O . VAL A 1 442 ? -9.421 -5.904 16.271 1.00 97.31 442 VAL A O 1
ATOM 3327 N N . MET A 1 443 ? -7.191 -5.834 15.972 1.00 95.88 443 MET A N 1
ATOM 3328 C CA . MET A 1 443 ? -6.858 -5.120 17.196 1.00 95.88 443 MET A CA 1
ATOM 3329 C C . MET A 1 443 ? -6.668 -3.644 16.853 1.00 95.88 443 MET A C 1
ATOM 3331 O O . MET A 1 443 ? -5.890 -3.335 15.954 1.00 95.88 443 MET A O 1
ATOM 3335 N N . ILE A 1 444 ? -7.339 -2.747 17.570 1.00 94.69 444 ILE A N 1
ATOM 3336 C CA . ILE A 1 444 ? -7.160 -1.293 17.495 1.00 94.69 444 ILE A CA 1
ATOM 3337 C C . ILE A 1 444 ? -6.602 -0.841 18.839 1.00 94.69 444 ILE A C 1
ATOM 3339 O O . ILE A 1 444 ? -7.250 -1.053 19.861 1.00 94.69 444 ILE A O 1
ATOM 3343 N N . GLN A 1 445 ? -5.418 -0.235 18.843 1.00 90.62 445 GLN A N 1
ATOM 3344 C CA . GLN A 1 445 ? -4.768 0.277 20.044 1.00 90.62 445 GLN A CA 1
ATOM 3345 C C . GLN A 1 445 ? -4.512 1.780 19.918 1.00 90.62 445 GLN A C 1
ATOM 3347 O O . GLN A 1 445 ? -3.889 2.231 18.957 1.00 90.62 445 GLN A O 1
ATOM 3352 N N . GLY A 1 446 ? -4.990 2.537 20.903 1.00 87.38 446 GLY A N 1
ATOM 3353 C CA . GLY A 1 446 ? -4.766 3.977 21.040 1.00 87.38 446 GLY A CA 1
ATOM 3354 C C . GLY A 1 446 ? -4.540 4.360 22.502 1.00 87.38 446 GLY A C 1
ATOM 3355 O O . GLY A 1 446 ? -4.042 3.558 23.290 1.00 87.38 446 GLY A O 1
ATOM 3356 N N . ASN A 1 447 ? -4.919 5.577 22.896 1.00 83.81 447 ASN A N 1
ATOM 3357 C CA . ASN A 1 447 ? -4.752 6.039 24.277 1.00 83.81 447 ASN A CA 1
ATOM 3358 C C . ASN A 1 447 ? -5.640 5.255 25.265 1.00 83.81 447 ASN A C 1
ATOM 3360 O O . ASN A 1 447 ? -6.853 5.438 25.285 1.00 83.81 447 ASN A O 1
ATOM 3364 N N . GLY A 1 448 ? -5.021 4.435 26.123 1.00 83.75 448 GLY A N 1
ATOM 3365 C CA . GLY A 1 448 ? -5.706 3.616 27.134 1.00 83.75 448 GLY A CA 1
ATOM 3366 C C . GLY A 1 448 ? -5.673 4.153 28.568 1.00 83.75 448 GLY A C 1
ATOM 3367 O O . GLY A 1 448 ? -6.481 3.727 29.380 1.00 83.75 448 GLY A O 1
ATOM 3368 N N . ARG A 1 449 ? -4.759 5.079 28.902 1.00 82.75 449 ARG A N 1
ATOM 3369 C CA . ARG A 1 449 ? -4.584 5.679 30.247 1.00 82.75 449 ARG A CA 1
ATOM 3370 C C . ARG A 1 449 ? -5.009 7.146 30.230 1.00 82.75 449 ARG A C 1
ATOM 3372 O O . ARG A 1 449 ? -4.179 8.053 30.312 1.00 82.75 449 ARG A O 1
ATOM 3379 N N . GLN A 1 450 ? -6.289 7.396 30.012 1.00 81.88 450 GLN A N 1
ATOM 3380 C CA . GLN A 1 450 ? -6.793 8.734 29.726 1.00 81.88 450 GLN A CA 1
ATOM 3381 C C . GLN A 1 450 ? -7.055 9.538 31.005 1.00 81.88 450 GLN A C 1
ATOM 3383 O O . GLN A 1 450 ? -7.630 9.060 31.981 1.00 81.88 450 GLN A O 1
ATOM 3388 N N . GLU A 1 451 ? -6.655 10.805 30.981 1.00 82.69 451 GLU A N 1
ATOM 3389 C CA . GLU A 1 451 ? -6.968 11.777 32.027 1.00 82.69 451 GLU A CA 1
ATOM 3390 C C . GLU A 1 451 ? -8.301 12.456 31.716 1.00 82.69 451 GLU A C 1
ATOM 3392 O O . GLU A 1 451 ? -8.417 13.215 30.751 1.00 82.69 451 GLU A O 1
ATOM 3397 N N . MET A 1 452 ? -9.314 12.161 32.526 1.00 87.31 452 MET A N 1
ATOM 3398 C CA . MET A 1 452 ? -10.697 12.552 32.277 1.00 87.31 452 MET A CA 1
ATOM 3399 C C . MET A 1 452 ? -11.236 13.410 33.411 1.00 87.31 452 MET A C 1
ATOM 3401 O O . MET A 1 452 ? -10.914 13.226 34.579 1.00 87.31 452 MET A O 1
ATOM 3405 N N . TRP A 1 453 ? -12.124 14.328 33.073 1.00 89.44 453 TRP A N 1
ATOM 3406 C CA . TRP A 1 453 ? -12.897 15.097 34.027 1.00 89.44 453 TRP A CA 1
ATOM 3407 C C . TRP A 1 453 ? -14.376 14.853 33.816 1.00 89.44 453 TRP A C 1
ATOM 3409 O O . TRP A 1 453 ? -14.822 14.718 32.679 1.00 89.44 453 TRP A O 1
ATOM 3419 N N . THR A 1 454 ? -15.141 14.869 34.904 1.00 92.25 454 THR A N 1
ATOM 3420 C CA . THR A 1 454 ? -16.601 14.909 34.840 1.00 92.25 454 THR A CA 1
ATOM 3421 C C . THR A 1 454 ? -17.150 16.105 35.602 1.00 92.25 454 THR A C 1
ATOM 3423 O O . THR A 1 454 ? -16.630 16.483 36.651 1.00 92.25 454 THR A O 1
ATOM 3426 N N . GLU A 1 455 ? -18.221 16.705 35.086 1.00 94.31 455 GLU A N 1
ATOM 3427 C CA . GLU A 1 455 ? -19.078 17.613 35.846 1.00 94.31 455 GLU A CA 1
ATOM 3428 C C . GLU A 1 455 ? -20.253 16.815 36.398 1.00 94.31 455 GLU A C 1
ATOM 3430 O O . GLU A 1 455 ? -20.961 16.144 35.648 1.00 94.31 455 GLU A O 1
ATOM 3435 N N . ASN A 1 456 ? -20.445 16.882 37.712 1.00 94.06 456 ASN A N 1
ATOM 3436 C CA . ASN A 1 456 ? -21.308 15.967 38.439 1.00 94.06 456 ASN A CA 1
ATOM 3437 C C . ASN A 1 456 ? -22.383 16.705 39.233 1.00 94.06 456 ASN A C 1
ATOM 3439 O O . ASN A 1 456 ? -22.127 17.755 39.827 1.00 94.06 456 ASN A O 1
ATOM 3443 N N . GLN A 1 457 ? -23.563 16.099 39.320 1.00 92.75 457 GLN A N 1
ATOM 3444 C CA . GLN A 1 457 ? -24.681 16.538 40.142 1.00 92.75 457 GLN A CA 1
ATOM 3445 C C . GLN A 1 457 ? -24.805 15.658 41.394 1.00 92.75 457 GLN A C 1
ATOM 3447 O O . GLN A 1 457 ? -24.867 14.430 41.307 1.00 92.75 457 GLN A O 1
ATOM 3452 N N . TYR A 1 458 ? -24.859 16.292 42.566 1.00 90.31 458 TYR A N 1
ATOM 3453 C CA . TYR A 1 458 ? -25.004 15.615 43.858 1.00 90.31 458 TYR A CA 1
ATOM 3454 C C . TYR A 1 458 ? -26.440 15.705 44.355 1.00 90.31 458 TYR A C 1
ATOM 3456 O O . TYR A 1 458 ? -27.075 16.754 44.232 1.00 90.31 458 TYR A O 1
ATOM 3464 N N . PHE A 1 459 ? -26.923 14.625 44.969 1.00 86.69 459 PHE A N 1
ATOM 3465 C CA . PHE A 1 459 ? -28.302 14.510 45.435 1.00 86.69 459 PHE A CA 1
ATOM 3466 C C . PHE A 1 459 ? -28.379 14.320 46.948 1.00 86.69 459 PHE A C 1
ATOM 3468 O O . PHE A 1 459 ? -27.495 13.721 47.562 1.00 86.69 459 PHE A O 1
ATOM 3475 N N . ASP A 1 460 ? -29.457 14.820 47.549 1.00 83.75 460 ASP A N 1
ATOM 3476 C CA . ASP A 1 460 ? -29.808 14.498 48.930 1.00 83.75 460 ASP A CA 1
ATOM 3477 C C . ASP A 1 460 ? -30.478 13.116 49.039 1.00 83.75 460 ASP A C 1
ATOM 3479 O O . ASP A 1 460 ? -30.750 12.437 48.047 1.00 83.75 460 ASP A O 1
ATOM 3483 N N . ALA A 1 461 ? -30.787 12.697 50.268 1.00 79.50 461 ALA A N 1
ATOM 3484 C CA . ALA A 1 461 ? -31.483 11.436 50.537 1.00 79.50 461 ALA A CA 1
ATOM 3485 C C . ALA A 1 461 ? -32.917 11.367 49.961 1.00 79.50 461 ALA A C 1
ATOM 3487 O O . ALA A 1 461 ? -33.545 10.314 50.019 1.00 79.50 461 ALA A O 1
ATOM 3488 N N . LYS A 1 462 ? -33.455 12.474 49.431 1.00 79.94 462 LYS A N 1
ATOM 3489 C CA . LYS A 1 462 ? -34.761 12.554 48.761 1.00 79.94 462 LYS A CA 1
ATOM 3490 C C . LYS A 1 462 ? -34.621 12.635 47.234 1.00 79.94 462 LYS A C 1
ATOM 3492 O O . LYS A 1 462 ? -35.629 12.807 46.553 1.00 79.94 462 LYS A O 1
ATOM 3497 N N . GLY A 1 463 ? -33.401 12.526 46.700 1.00 76.69 463 GLY A N 1
ATOM 3498 C CA . GLY A 1 463 ? -33.122 12.597 45.267 1.00 76.69 463 GLY A CA 1
ATOM 3499 C C . GLY A 1 463 ? -33.150 14.016 44.692 1.00 76.69 463 GLY A C 1
ATOM 3500 O O . GLY A 1 463 ? -33.254 14.171 43.478 1.00 76.69 463 GLY A O 1
ATOM 3501 N N . LYS A 1 464 ? -33.068 15.064 45.523 1.00 84.00 464 LYS A N 1
ATOM 3502 C CA . LYS A 1 464 ? -33.043 16.456 45.053 1.00 84.00 464 LYS A CA 1
ATOM 3503 C C . LYS A 1 464 ? -31.601 16.928 44.806 1.00 84.00 464 LYS A C 1
ATOM 3505 O O . LYS A 1 464 ? -30.759 16.712 45.679 1.00 84.00 464 LYS A O 1
ATOM 3510 N N . PRO A 1 465 ? -31.309 17.618 43.684 1.00 86.19 465 PRO A N 1
ATOM 3511 C CA . PRO A 1 465 ? -29.995 18.211 43.443 1.00 86.19 465 PRO A CA 1
ATOM 3512 C C . PRO A 1 465 ? -29.614 19.230 44.525 1.00 86.19 465 PRO A C 1
ATOM 3514 O O . PRO A 1 465 ? -30.409 20.122 44.834 1.00 86.19 465 PRO A O 1
ATOM 3517 N N . ILE A 1 466 ? -28.402 19.118 45.072 1.00 88.56 466 ILE A N 1
ATOM 3518 C CA . ILE A 1 466 ? -27.876 20.025 46.105 1.00 88.56 466 ILE A CA 1
ATOM 3519 C C . ILE A 1 466 ? -26.848 20.992 45.510 1.00 88.56 466 ILE A C 1
ATOM 3521 O O . ILE A 1 466 ? -26.981 22.204 45.658 1.00 88.56 466 ILE A O 1
ATOM 3525 N N . TYR A 1 467 ? -25.815 20.460 44.853 1.00 91.75 467 TYR A N 1
ATOM 3526 C CA . TYR A 1 467 ? -24.725 21.234 44.257 1.00 91.75 467 TYR A CA 1
ATOM 3527 C C . TYR A 1 467 ? -24.097 20.486 43.075 1.00 91.75 467 TYR A C 1
ATOM 3529 O O . TYR A 1 467 ? -24.363 19.298 42.859 1.00 91.75 467 TYR A O 1
ATOM 3537 N N . ARG A 1 468 ? -23.265 21.205 42.316 1.00 92.00 468 ARG A N 1
ATOM 3538 C CA . ARG A 1 468 ? -22.439 20.664 41.234 1.00 92.00 468 ARG A CA 1
ATOM 3539 C C . ARG A 1 468 ? -20.967 20.720 41.606 1.00 92.00 468 ARG A C 1
ATOM 3541 O O . ARG A 1 468 ? -20.539 21.664 42.268 1.00 92.00 468 ARG A O 1
ATOM 3548 N N . TRP A 1 469 ? -20.210 19.719 41.178 1.00 92.25 469 TRP A N 1
ATOM 3549 C CA . TRP A 1 469 ? -18.770 19.646 41.409 1.00 92.25 469 TRP A CA 1
ATOM 3550 C C . TRP A 1 469 ? -18.076 18.925 40.258 1.00 92.25 469 TRP A C 1
ATOM 3552 O O . TRP A 1 469 ? -18.682 18.076 39.604 1.00 92.25 469 TRP A O 1
ATOM 3562 N N . THR A 1 470 ? -16.810 19.251 40.018 1.00 90.56 470 THR A N 1
ATOM 3563 C CA . THR A 1 470 ? -15.990 18.585 39.009 1.00 90.56 470 THR A CA 1
ATOM 3564 C C . THR A 1 470 ? -15.071 17.551 39.648 1.00 90.56 470 THR A C 1
ATOM 3566 O O . THR A 1 470 ? -14.414 17.818 40.653 1.00 90.56 470 THR A O 1
ATOM 3569 N N . THR A 1 471 ? -15.013 16.362 39.059 1.00 88.00 471 THR A N 1
ATOM 3570 C CA . THR A 1 471 ? -14.155 15.269 39.533 1.00 88.00 471 THR A CA 1
ATOM 3571 C C . THR A 1 471 ? -13.119 14.956 38.467 1.00 88.00 471 THR A C 1
ATOM 3573 O O . THR A 1 471 ? -13.461 14.853 37.290 1.00 88.00 471 THR A O 1
ATOM 3576 N N . ALA A 1 472 ? -11.861 14.835 38.886 1.00 85.44 472 ALA A N 1
ATOM 3577 C CA . ALA A 1 472 ? -10.769 14.346 38.056 1.00 85.44 472 ALA A CA 1
ATOM 3578 C C . ALA A 1 472 ? -10.671 12.823 38.171 1.00 85.44 472 ALA A C 1
ATOM 3580 O O . ALA A 1 472 ? -10.797 12.275 39.267 1.00 85.44 472 ALA A O 1
ATOM 3581 N N . TRP A 1 473 ? -10.393 12.172 37.051 1.00 82.25 473 TRP A N 1
ATOM 3582 C CA . TRP A 1 473 ? -10.326 10.729 36.897 1.00 82.25 473 TRP A CA 1
ATOM 3583 C C . TRP A 1 473 ? -9.070 10.333 36.141 1.00 82.25 473 TRP A C 1
ATOM 3585 O O . TRP A 1 473 ? -8.634 11.027 35.219 1.00 82.25 473 TRP A O 1
ATOM 3595 N N . VAL A 1 474 ? -8.553 9.158 36.481 1.00 80.25 474 VAL A N 1
ATOM 3596 C CA . VAL A 1 474 ? -7.671 8.411 35.592 1.00 80.25 474 VAL A CA 1
ATOM 3597 C C . VAL A 1 474 ? -8.465 7.211 35.099 1.00 80.25 474 VAL A C 1
ATOM 3599 O O . VAL A 1 474 ? -8.840 6.354 35.894 1.00 80.25 474 VAL A O 1
ATOM 3602 N N . SER A 1 475 ? -8.788 7.211 33.811 1.00 79.88 475 SER A N 1
ATOM 3603 C CA . SER A 1 475 ? -9.560 6.164 33.148 1.00 79.88 475 SER A CA 1
ATOM 3604 C C . SER A 1 475 ? -8.598 5.185 32.476 1.00 79.88 475 SER A C 1
ATOM 3606 O O . SER A 1 475 ? -7.685 5.607 31.762 1.00 79.88 475 SER A O 1
ATOM 3608 N N . PHE A 1 476 ? -8.789 3.892 32.746 1.00 79.06 476 PHE A N 1
ATOM 3609 C CA . PHE A 1 476 ? -8.033 2.796 32.142 1.00 79.06 476 PHE A CA 1
ATOM 3610 C C . PHE A 1 476 ? -8.995 1.929 31.363 1.00 79.06 476 PHE A C 1
ATOM 3612 O O . PHE A 1 476 ? -9.887 1.329 31.956 1.00 79.06 476 PHE A O 1
ATOM 3619 N N . GLU A 1 477 ? -8.815 1.869 30.054 1.00 75.88 477 GLU A N 1
ATOM 3620 C CA . GLU A 1 477 ? -9.707 1.109 29.191 1.00 75.88 477 GLU A CA 1
ATOM 3621 C C . GLU A 1 477 ? -8.915 0.360 28.121 1.00 75.88 477 GLU A C 1
ATOM 3623 O O . GLU A 1 477 ? -7.851 0.806 27.679 1.00 75.88 477 GLU A O 1
ATOM 3628 N N . GLY A 1 478 ? -9.444 -0.793 27.709 1.00 81.75 478 GLY A N 1
ATOM 3629 C CA . GLY A 1 478 ? -8.732 -1.745 26.858 1.00 81.75 478 GLY A CA 1
ATOM 3630 C C . GLY A 1 478 ? -7.547 -2.412 27.569 1.00 81.75 478 GLY A C 1
ATOM 3631 O O . GLY A 1 478 ? -7.236 -2.106 28.718 1.00 81.75 478 GLY A O 1
ATOM 3632 N N . GLY A 1 479 ? -6.869 -3.326 26.880 1.00 86.56 479 GLY A N 1
ATOM 3633 C CA . GLY A 1 479 ? -5.778 -4.118 27.460 1.00 86.56 479 GLY A CA 1
ATOM 3634 C C . GLY A 1 479 ? -6.167 -5.534 27.854 1.00 86.56 479 GLY A C 1
ATOM 3635 O O . GLY A 1 479 ? -7.265 -6.012 27.573 1.00 86.56 479 GLY A O 1
ATOM 3636 N N . ARG A 1 480 ? -5.199 -6.230 28.444 1.00 87.50 480 ARG A N 1
ATOM 3637 C CA . ARG A 1 480 ? -5.232 -7.663 28.736 1.00 87.50 480 ARG A CA 1
ATOM 3638 C C . ARG A 1 480 ? -5.158 -7.966 30.227 1.00 87.50 480 ARG A C 1
ATOM 3640 O O . ARG A 1 480 ? -5.671 -9.000 30.644 1.00 87.50 480 ARG A O 1
ATOM 3647 N N . SER A 1 481 ? -4.557 -7.092 31.035 1.00 86.88 481 SER A N 1
ATOM 3648 C CA . SER A 1 481 ? -4.460 -7.292 32.484 1.00 86.88 481 SER A CA 1
ATOM 3649 C C . SER A 1 481 ? -5.582 -6.581 33.244 1.00 86.88 481 SER A C 1
ATOM 3651 O O . SER A 1 481 ? -5.898 -5.417 33.012 1.00 86.88 481 SER A O 1
ATOM 3653 N N . THR A 1 482 ? -6.177 -7.284 34.210 1.00 83.75 482 THR A N 1
ATOM 3654 C CA . THR A 1 482 ? -7.226 -6.750 35.098 1.00 83.75 482 THR A CA 1
ATOM 3655 C C . THR A 1 482 ? -6.691 -6.346 36.470 1.00 83.75 482 THR A C 1
ATOM 3657 O O . THR A 1 482 ? -7.454 -5.956 37.355 1.00 83.75 482 THR A O 1
ATOM 3660 N N . ALA A 1 483 ? -5.386 -6.491 36.694 1.00 85.69 483 ALA A N 1
ATOM 3661 C CA . ALA A 1 483 ? -4.768 -6.350 38.001 1.00 85.69 483 ALA A CA 1
ATOM 3662 C C . ALA A 1 483 ? -4.358 -4.894 38.277 1.00 85.69 483 ALA A C 1
ATOM 3664 O O . ALA A 1 483 ? -3.177 -4.563 38.243 1.00 85.69 483 ALA A O 1
ATOM 3665 N N . PHE A 1 484 ? -5.333 -4.031 38.583 1.00 78.88 484 PHE A N 1
ATOM 3666 C CA . PHE A 1 484 ? -5.115 -2.616 38.949 1.00 78.88 484 PHE A CA 1
ATOM 3667 C C . PHE A 1 484 ? -4.920 -2.373 40.460 1.00 78.88 484 PHE A C 1
ATOM 3669 O O . PHE A 1 484 ? -4.620 -1.258 40.882 1.00 78.88 484 PHE A O 1
ATOM 3676 N N . GLY A 1 485 ? -5.040 -3.421 41.286 1.00 68.88 485 GLY A N 1
ATOM 3677 C CA . GLY A 1 485 ? -4.891 -3.344 42.746 1.00 68.88 485 GLY A CA 1
ATOM 3678 C C . GLY A 1 485 ? -6.047 -2.623 43.460 1.00 68.88 485 GLY A C 1
ATOM 3679 O O . GLY A 1 485 ? -6.984 -2.141 42.835 1.00 68.88 485 GLY A O 1
ATOM 3680 N N . SER A 1 486 ? -5.995 -2.575 44.796 1.00 58.38 486 SER A N 1
ATOM 3681 C CA . SER A 1 486 ? -7.001 -1.919 45.658 1.00 58.38 486 SER A CA 1
ATOM 3682 C C . SER A 1 486 ? -6.440 -0.714 46.434 1.00 58.38 486 SER A C 1
ATOM 3684 O O . SER A 1 486 ? -6.986 -0.334 47.471 1.00 58.38 486 SER A O 1
ATOM 3686 N N . GLY A 1 487 ? -5.288 -0.184 46.011 1.00 53.50 487 GLY A N 1
ATOM 3687 C CA . GLY A 1 487 ? -4.561 0.883 46.706 1.00 53.50 487 GLY A CA 1
ATOM 3688 C C . GLY A 1 487 ? -5.142 2.263 46.400 1.00 53.50 487 GLY A C 1
ATOM 3689 O O . GLY A 1 487 ? -5.317 2.622 45.240 1.00 53.50 487 GLY A O 1
ATOM 3690 N N . GLY A 1 488 ? -5.456 3.046 47.435 1.00 60.09 488 GLY A N 1
ATOM 3691 C CA . GLY A 1 488 ? -6.136 4.343 47.315 1.00 60.09 488 GLY A CA 1
ATOM 3692 C C . GLY A 1 488 ? -5.261 5.504 46.820 1.00 60.09 488 GLY A C 1
ATOM 3693 O O . GLY A 1 488 ? -5.713 6.649 46.860 1.00 60.09 488 GLY A O 1
ATOM 3694 N N . SER A 1 489 ? -4.014 5.252 46.400 1.00 70.56 489 SER A N 1
ATOM 3695 C CA . SER A 1 489 ? -3.086 6.277 45.902 1.00 70.56 489 SER A CA 1
ATOM 3696 C C . SER A 1 489 ? -2.684 6.058 44.438 1.00 70.56 489 SER A C 1
ATOM 3698 O O . SER A 1 489 ? -2.484 4.929 43.992 1.00 70.56 489 SER A O 1
ATOM 3700 N N . LEU A 1 490 ? -2.481 7.151 43.687 1.00 71.81 490 LEU A N 1
ATOM 3701 C CA . LEU A 1 490 ? -2.025 7.082 42.290 1.00 71.81 490 LEU A CA 1
ATOM 3702 C C . LEU A 1 490 ? -0.665 6.369 42.153 1.00 71.81 490 LEU A C 1
ATOM 3704 O O . LEU A 1 490 ? -0.437 5.667 41.175 1.00 71.81 490 LEU A O 1
ATOM 3708 N N . SER A 1 491 ? 0.227 6.506 43.138 1.00 73.00 491 SER A N 1
ATOM 3709 C CA . SER A 1 491 ? 1.536 5.839 43.139 1.00 73.00 491 SER A CA 1
ATOM 3710 C C . SER A 1 491 ? 1.442 4.315 43.201 1.00 73.00 491 SER A C 1
ATOM 3712 O O . SER A 1 491 ? 2.253 3.635 42.583 1.00 73.00 491 SER A O 1
ATOM 3714 N N . GLU A 1 492 ? 0.466 3.778 43.936 1.00 76.56 492 GLU A N 1
ATOM 3715 C CA . GLU A 1 492 ? 0.237 2.331 44.005 1.00 76.56 492 GLU A CA 1
ATOM 3716 C C . GLU A 1 492 ? -0.357 1.824 42.693 1.00 76.56 492 GLU A C 1
ATOM 3718 O O . GLU A 1 492 ? 0.115 0.826 42.153 1.00 76.56 492 GLU A O 1
ATOM 3723 N N . LEU A 1 493 ? -1.321 2.564 42.137 1.00 77.38 493 LEU A N 1
ATOM 3724 C CA . LEU A 1 493 ? -1.934 2.268 40.846 1.00 77.38 493 LEU A CA 1
ATOM 3725 C C . LEU A 1 493 ? -0.897 2.203 39.719 1.00 77.38 493 LEU A C 1
ATOM 3727 O O . LEU A 1 493 ? -0.868 1.235 38.964 1.00 77.38 493 LEU A O 1
ATOM 3731 N N . MET A 1 494 ? 0.011 3.182 39.657 1.00 78.38 494 MET A N 1
ATOM 3732 C CA . MET A 1 494 ? 1.099 3.220 38.672 1.00 78.38 494 MET A CA 1
ATOM 3733 C C . MET A 1 494 ? 2.091 2.054 38.796 1.00 78.38 494 MET A C 1
ATOM 3735 O O . MET A 1 494 ? 2.823 1.781 37.848 1.00 78.38 494 MET A O 1
ATOM 3739 N N . GLY A 1 495 ? 2.141 1.371 39.942 1.00 79.31 495 GLY A N 1
ATOM 3740 C CA . GLY A 1 495 ? 2.976 0.187 40.157 1.00 79.31 495 GLY A CA 1
ATOM 3741 C C . GLY A 1 495 ? 2.302 -1.134 39.782 1.00 79.31 495 GLY A C 1
ATOM 3742 O O . GLY A 1 495 ? 2.933 -2.182 39.890 1.00 79.31 495 GLY A O 1
ATOM 3743 N N . THR A 1 496 ? 1.032 -1.111 39.376 1.00 84.06 496 THR A N 1
ATOM 3744 C CA . THR A 1 496 ? 0.263 -2.334 39.113 1.00 84.06 496 THR A CA 1
ATOM 3745 C C . THR A 1 496 ? 0.495 -2.903 37.719 1.00 84.06 496 THR A C 1
ATOM 3747 O O . THR A 1 496 ? 0.916 -2.194 36.803 1.00 84.06 496 THR A O 1
ATOM 3750 N N . GLU A 1 497 ? 0.216 -4.196 37.557 1.00 87.38 497 GLU A N 1
ATOM 3751 C CA . GLU A 1 497 ? 0.333 -4.888 36.270 1.00 87.38 497 GLU A CA 1
ATOM 3752 C C . GLU A 1 497 ? -0.659 -4.321 35.245 1.00 87.38 497 GLU A C 1
ATOM 3754 O O . GLU A 1 497 ? -0.256 -4.016 34.131 1.00 87.38 497 GLU A O 1
ATOM 3759 N N . GLY A 1 498 ? -1.911 -4.063 35.646 1.00 84.75 498 GLY A N 1
ATOM 3760 C CA . GLY A 1 498 ? -2.925 -3.451 34.779 1.00 84.75 498 GLY A CA 1
ATOM 3761 C C . GLY A 1 498 ? -2.512 -2.074 34.261 1.00 84.75 498 GLY A C 1
ATOM 3762 O O . GLY A 1 498 ? -2.646 -1.782 33.076 1.00 84.75 498 GLY A O 1
ATOM 3763 N N . TYR A 1 499 ? -1.934 -1.227 35.120 1.00 82.31 499 TYR A N 1
ATOM 3764 C CA . TYR A 1 499 ? -1.438 0.081 34.685 1.00 82.31 499 TYR A CA 1
ATOM 3765 C C . TYR A 1 499 ? -0.255 -0.042 33.716 1.00 82.31 499 TYR A C 1
ATOM 3767 O O . TYR A 1 499 ? -0.170 0.718 32.750 1.00 82.31 499 TYR A O 1
ATOM 3775 N N . ASN A 1 500 ? 0.668 -0.972 33.968 1.00 83.19 500 ASN A N 1
ATOM 3776 C CA . ASN A 1 500 ? 1.878 -1.166 33.163 1.00 83.19 500 ASN A CA 1
ATOM 3777 C C . ASN A 1 500 ? 1.688 -2.135 31.987 1.00 83.19 500 ASN A C 1
ATOM 3779 O O . ASN A 1 500 ? 2.663 -2.459 31.316 1.00 83.19 500 ASN A O 1
ATOM 3783 N N . ASP A 1 501 ? 0.454 -2.556 31.709 1.00 86.44 501 ASP A N 1
ATOM 3784 C CA . ASP A 1 501 ? 0.136 -3.416 30.577 1.00 86.44 501 ASP A CA 1
ATOM 3785 C C . ASP A 1 501 ? 0.535 -2.730 29.251 1.00 86.44 501 ASP A C 1
ATOM 3787 O O . ASP A 1 501 ? 0.031 -1.634 28.951 1.00 86.44 501 ASP A O 1
ATOM 3791 N N . PRO A 1 502 ? 1.424 -3.332 28.436 1.00 84.81 502 PRO A N 1
ATOM 3792 C CA . PRO A 1 502 ? 1.796 -2.782 27.130 1.00 84.81 502 PRO A CA 1
ATOM 3793 C C . PRO A 1 502 ? 0.618 -2.752 26.142 1.00 84.81 502 PRO A C 1
ATOM 3795 O O . PRO A 1 502 ? 0.649 -2.023 25.152 1.00 84.81 502 PRO A O 1
ATOM 3798 N N . TYR A 1 503 ? -0.449 -3.507 26.413 1.00 87.56 503 TYR A N 1
ATOM 3799 C CA . TYR A 1 503 ? -1.641 -3.580 25.575 1.00 87.56 503 TYR A CA 1
ATOM 3800 C C . TYR A 1 503 ? -2.775 -2.660 26.025 1.00 87.56 503 TYR A C 1
ATOM 3802 O O . TYR A 1 503 ? -3.835 -2.691 25.399 1.00 87.56 503 TYR A O 1
ATOM 3810 N N . ILE A 1 504 ? -2.615 -1.847 27.076 1.00 87.25 504 ILE A N 1
ATOM 3811 C CA . ILE A 1 504 ? -3.683 -0.923 27.489 1.00 87.25 504 ILE A CA 1
ATOM 3812 C C . ILE A 1 504 ? -4.146 -0.066 26.295 1.00 87.25 504 ILE A C 1
ATOM 3814 O O . ILE A 1 504 ? -3.341 0.334 25.448 1.00 87.25 504 ILE A O 1
ATOM 3818 N N . GLY A 1 505 ? -5.447 0.207 26.209 1.00 88.19 505 GLY A N 1
ATOM 3819 C CA . GLY A 1 505 ? -6.040 0.905 25.068 1.00 88.19 505 GLY A CA 1
ATOM 3820 C C . GLY A 1 505 ? -6.274 0.025 23.842 1.00 88.19 505 GLY A C 1
ATOM 3821 O O . GLY A 1 505 ? -6.718 0.553 22.824 1.00 88.19 505 GLY A O 1
ATOM 3822 N N . SER A 1 506 ? -5.987 -1.284 23.912 1.00 91.56 506 SER A N 1
ATOM 3823 C CA . SER A 1 506 ? -6.304 -2.238 22.845 1.00 91.56 506 SER A CA 1
ATOM 3824 C C . SER A 1 506 ? -7.730 -2.780 22.948 1.00 91.56 506 SER A C 1
ATOM 3826 O O . SER A 1 506 ? -8.185 -3.206 24.012 1.00 91.56 506 SER A O 1
ATOM 3828 N N . TYR A 1 507 ? -8.412 -2.798 21.805 1.00 94.25 507 TYR A N 1
ATOM 3829 C CA . TYR A 1 507 ? -9.727 -3.399 21.606 1.00 94.25 507 TYR A CA 1
ATOM 3830 C C . TYR A 1 507 ? -9.705 -4.318 20.387 1.00 94.25 507 TYR A C 1
ATOM 3832 O O . TYR A 1 507 ? -8.973 -4.063 19.435 1.00 94.25 507 TYR A O 1
ATOM 3840 N N . PHE A 1 508 ? -10.515 -5.371 20.406 1.00 96.38 508 PHE A N 1
ATOM 3841 C CA . PHE A 1 508 ? -10.506 -6.455 19.433 1.00 96.38 508 PHE A CA 1
ATOM 3842 C C . PHE A 1 508 ? -11.895 -6.609 18.832 1.00 96.38 508 PHE A C 1
ATOM 3844 O O . PHE A 1 508 ? -12.877 -6.784 19.556 1.00 96.38 508 PHE A O 1
ATOM 3851 N N . PHE A 1 509 ? -11.964 -6.570 17.506 1.00 97.69 509 PHE A N 1
ATOM 3852 C CA . PHE A 1 509 ? -13.217 -6.639 16.767 1.00 97.69 509 PHE A CA 1
ATOM 3853 C C . PHE A 1 509 ? -13.126 -7.673 15.654 1.00 97.69 509 PHE A C 1
ATOM 3855 O O . PHE A 1 509 ? -12.152 -7.708 14.898 1.00 97.69 509 PHE A O 1
ATOM 3862 N N . ALA A 1 510 ? -14.149 -8.515 15.544 1.00 97.62 510 ALA A N 1
ATOM 3863 C CA . ALA A 1 510 ? -14.245 -9.511 14.492 1.00 97.62 510 ALA A CA 1
ATOM 3864 C C . ALA A 1 510 ? -14.884 -8.906 13.235 1.00 97.62 510 ALA A C 1
ATOM 3866 O O . ALA A 1 510 ? -15.858 -8.157 13.299 1.00 97.62 510 ALA A O 1
ATOM 3867 N N . ILE A 1 511 ? -14.340 -9.269 12.082 1.00 97.50 511 ILE A N 1
ATOM 3868 C CA . ILE A 1 511 ? -14.859 -8.954 10.757 1.00 97.50 511 ILE A CA 1
ATOM 3869 C C . ILE A 1 511 ? -15.417 -10.263 10.190 1.00 97.50 511 ILE A C 1
ATOM 3871 O O . ILE A 1 511 ? -14.674 -11.252 10.113 1.00 97.50 511 ILE A O 1
ATOM 3875 N N . PRO A 1 512 ? -16.706 -10.314 9.819 1.00 96.25 512 PRO A N 1
ATOM 3876 C CA . PRO A 1 512 ? -17.311 -11.522 9.284 1.00 96.25 512 PRO A CA 1
ATOM 3877 C C . PRO A 1 512 ? -16.672 -11.890 7.943 1.00 96.25 512 PRO A C 1
ATOM 3879 O O . PRO A 1 512 ? -16.064 -11.055 7.268 1.00 96.25 512 PRO A O 1
ATOM 3882 N N . GLN A 1 513 ? -16.832 -13.150 7.537 1.00 96.06 513 GLN A N 1
ATOM 3883 C CA . GLN A 1 513 ? -16.457 -13.556 6.186 1.00 96.06 513 GLN A CA 1
ATOM 3884 C C . GLN A 1 513 ? -17.192 -12.661 5.183 1.00 96.06 513 GLN A C 1
ATOM 3886 O O . GLN A 1 513 ? -18.416 -12.547 5.234 1.00 96.06 513 GLN A O 1
ATOM 3891 N N . THR A 1 514 ? -16.443 -12.008 4.300 1.00 96.31 514 THR A N 1
ATOM 3892 C CA . THR A 1 514 ? -16.982 -10.965 3.426 1.00 96.31 514 THR A CA 1
ATOM 3893 C C . THR A 1 514 ? -16.440 -11.120 2.015 1.00 96.31 514 THR A C 1
ATOM 3895 O O . THR A 1 514 ? -15.230 -11.207 1.810 1.00 96.31 514 THR A O 1
ATOM 3898 N N . ARG A 1 515 ? -17.346 -11.105 1.034 1.00 96.31 515 ARG A N 1
ATOM 3899 C CA . ARG A 1 515 ? -16.997 -10.980 -0.382 1.00 96.31 515 ARG A CA 1
ATOM 3900 C C . ARG A 1 515 ? -16.929 -9.510 -0.769 1.00 96.31 515 ARG A C 1
ATOM 3902 O O . ARG A 1 515 ? -17.951 -8.822 -0.706 1.00 96.31 515 ARG A O 1
ATOM 3909 N N . PHE A 1 516 ? -15.761 -9.079 -1.222 1.00 96.31 516 PHE A N 1
ATOM 3910 C CA . PHE A 1 516 ? -15.530 -7.761 -1.796 1.00 96.31 516 PHE A CA 1
ATOM 3911 C C . PHE A 1 516 ? -15.608 -7.841 -3.314 1.00 96.31 516 PHE A C 1
ATOM 3913 O O . PHE A 1 516 ? -14.881 -8.618 -3.931 1.00 96.31 516 PHE A O 1
ATOM 3920 N N . GLU A 1 517 ? -16.437 -7.008 -3.929 1.00 94.94 517 GLU A N 1
ATOM 3921 C CA . GLU A 1 517 ? -16.422 -6.826 -5.382 1.00 94.94 517 GLU A CA 1
ATOM 3922 C C . GLU A 1 517 ? -15.130 -6.108 -5.839 1.00 94.94 517 GLU A C 1
ATOM 3924 O O . GLU A 1 517 ? -14.450 -5.483 -5.016 1.00 94.94 517 GLU A O 1
ATOM 3929 N N . PRO A 1 518 ? -14.743 -6.186 -7.130 1.00 94.50 518 PRO A N 1
ATOM 3930 C CA . PRO A 1 518 ? -13.574 -5.469 -7.643 1.00 94.50 518 PRO A CA 1
ATOM 3931 C C . PRO A 1 518 ? -13.632 -3.974 -7.315 1.00 94.50 518 PRO A C 1
ATOM 3933 O O . PRO A 1 518 ? -14.626 -3.311 -7.618 1.00 94.50 518 PRO A O 1
ATOM 3936 N N . GLY A 1 519 ? -12.578 -3.441 -6.699 1.00 92.19 519 GLY A N 1
ATOM 3937 C CA . GLY A 1 519 ? -12.496 -2.031 -6.315 1.00 92.19 519 GLY A CA 1
ATOM 3938 C C . GLY A 1 519 ? -13.356 -1.614 -5.115 1.00 92.19 519 GLY A C 1
ATOM 3939 O O . GLY A 1 519 ? -13.382 -0.427 -4.793 1.00 92.19 519 GLY A O 1
ATOM 3940 N N . GLU A 1 520 ? -14.093 -2.531 -4.482 1.00 93.50 520 GLU A N 1
ATOM 3941 C CA . GLU A 1 520 ? -15.055 -2.202 -3.426 1.00 93.50 520 GLU A CA 1
ATOM 3942 C C . GLU A 1 520 ? -14.360 -1.817 -2.111 1.00 93.50 520 GLU A C 1
ATOM 3944 O O . GLU A 1 520 ? -13.448 -2.503 -1.644 1.00 93.50 520 GLU A O 1
ATOM 3949 N N . CYS A 1 521 ? -14.814 -0.722 -1.498 1.00 95.62 521 CYS A N 1
ATOM 3950 C CA . CYS A 1 521 ? -14.371 -0.250 -0.188 1.00 95.62 521 CYS A CA 1
ATOM 3951 C C . CYS A 1 521 ? -15.551 -0.281 0.791 1.00 95.62 521 CYS A C 1
ATOM 3953 O O . CYS A 1 521 ? -16.561 0.386 0.555 1.00 95.62 521 CYS A O 1
ATOM 3955 N N . LEU A 1 522 ? -15.439 -1.062 1.869 1.00 96.12 522 LEU A N 1
ATOM 3956 C CA . LEU A 1 522 ? -16.518 -1.307 2.829 1.00 96.12 522 LEU A CA 1
ATOM 3957 C C . LEU A 1 522 ? -16.160 -0.793 4.220 1.00 96.12 522 LEU A C 1
ATOM 3959 O O . LEU A 1 522 ? -15.036 -0.966 4.690 1.00 96.12 522 LEU A O 1
ATOM 3963 N N . VAL A 1 523 ? -17.153 -0.206 4.886 1.00 95.88 523 VAL A N 1
ATOM 3964 C CA . VAL A 1 523 ? -17.065 0.303 6.256 1.00 95.88 523 VAL A CA 1
ATOM 3965 C C . VAL A 1 523 ? -17.777 -0.663 7.196 1.00 95.88 523 VAL A C 1
ATOM 3967 O O . VAL A 1 523 ? -18.983 -0.871 7.084 1.00 95.88 523 VAL A O 1
ATOM 3970 N N . PHE A 1 524 ? -17.036 -1.224 8.146 1.00 97.75 524 PHE A N 1
ATOM 3971 C CA . PHE A 1 524 ? -17.538 -2.120 9.179 1.00 97.75 524 PHE A CA 1
ATOM 3972 C C . PHE A 1 524 ? -17.730 -1.360 10.490 1.00 97.75 524 PHE A C 1
ATOM 3974 O O . PHE A 1 524 ? -16.814 -0.684 10.962 1.00 97.75 524 PHE A O 1
ATOM 3981 N N . SER A 1 525 ? -18.914 -1.493 11.084 1.00 96.31 525 SER A N 1
ATOM 3982 C CA . SER A 1 525 ? -19.295 -0.857 12.352 1.00 96.31 525 SER A CA 1
ATOM 3983 C C . SER A 1 525 ? -20.228 -1.768 13.169 1.00 96.31 525 SER A C 1
ATOM 3985 O O . SER A 1 525 ? -20.667 -2.800 12.651 1.00 96.31 525 SER A O 1
ATOM 3987 N N . PRO A 1 526 ? -20.533 -1.464 14.443 1.00 96.94 526 PRO A N 1
ATOM 3988 C CA . PRO A 1 526 ? -21.437 -2.293 15.236 1.00 96.94 526 PRO A CA 1
ATOM 3989 C C . PRO A 1 526 ? -22.847 -2.365 14.630 1.00 96.94 526 PRO A C 1
ATOM 3991 O O . PRO A 1 526 ? -23.495 -1.351 14.383 1.00 96.94 526 PRO A O 1
ATOM 3994 N N . ALA A 1 527 ? -23.372 -3.580 14.456 1.00 96.12 527 ALA A N 1
ATOM 3995 C CA . ALA A 1 527 ? -24.737 -3.789 13.957 1.00 96.12 527 ALA A CA 1
ATOM 3996 C C . ALA A 1 527 ? -25.818 -3.626 15.045 1.00 96.12 527 ALA A C 1
ATOM 3998 O O . ALA A 1 527 ? -27.009 -3.518 14.745 1.00 96.12 527 ALA A O 1
ATOM 3999 N N . ARG A 1 528 ? -25.419 -3.649 16.322 1.00 94.88 528 ARG A N 1
ATOM 4000 C CA . ARG A 1 528 ? -26.313 -3.664 17.487 1.00 94.88 528 ARG A CA 1
ATOM 4001 C C . ARG A 1 528 ? -25.641 -3.067 18.718 1.00 94.88 528 ARG A C 1
ATOM 4003 O O . ARG A 1 528 ? -24.418 -2.989 18.775 1.00 94.88 528 ARG A O 1
ATOM 4010 N N . GLN A 1 529 ? -26.451 -2.737 19.721 1.00 94.44 529 GLN A N 1
ATOM 4011 C CA . GLN A 1 529 ? -25.972 -2.553 21.087 1.00 94.44 529 GLN A CA 1
ATOM 4012 C C . GLN A 1 529 ? -25.648 -3.919 21.707 1.00 94.44 529 GLN A C 1
ATOM 4014 O O . GLN A 1 529 ? -26.488 -4.822 21.681 1.00 94.44 529 GLN A O 1
ATOM 4019 N N . ALA A 1 530 ? -24.454 -4.074 22.269 1.00 94.50 530 ALA A N 1
ATOM 4020 C CA . ALA A 1 530 ? -24.051 -5.279 22.990 1.00 94.50 530 ALA A CA 1
ATOM 4021 C C . ALA A 1 530 ? -23.033 -4.945 24.083 1.00 94.50 530 ALA A C 1
ATOM 4023 O O . ALA A 1 530 ? -22.352 -3.929 24.000 1.00 94.50 530 ALA A O 1
ATOM 4024 N N . GLU A 1 531 ? -22.909 -5.800 25.095 1.00 92.88 531 GLU A N 1
ATOM 4025 C CA . GLU A 1 531 ? -21.784 -5.714 26.029 1.00 92.88 531 GLU A CA 1
ATOM 4026 C C . GLU A 1 531 ? -20.510 -6.188 25.314 1.00 92.88 531 GLU A C 1
ATOM 4028 O O . GLU A 1 531 ? -20.534 -7.208 24.622 1.00 92.88 531 GLU A O 1
ATOM 4033 N N . TYR A 1 532 ? -19.414 -5.448 25.465 1.00 94.00 532 TYR A N 1
ATOM 4034 C CA . TYR A 1 532 ? -18.112 -5.806 24.918 1.00 94.00 532 TYR A CA 1
ATOM 4035 C C . TYR A 1 532 ? -17.588 -7.070 25.612 1.00 94.00 532 TYR A C 1
ATOM 4037 O O . TYR A 1 532 ? -17.599 -7.181 26.843 1.00 94.00 532 TYR A O 1
ATOM 4045 N N . ASP A 1 533 ? -17.167 -8.053 24.821 1.00 93.38 533 ASP A N 1
ATOM 4046 C CA . ASP A 1 533 ? -16.710 -9.343 25.321 1.00 93.38 533 ASP A CA 1
ATOM 4047 C C . ASP A 1 533 ? -15.182 -9.398 25.347 1.00 93.38 533 ASP A C 1
ATOM 4049 O O . ASP A 1 533 ? -14.522 -9.633 24.335 1.00 93.38 533 ASP A O 1
ATOM 4053 N N . CYS A 1 534 ? -14.615 -9.110 26.515 1.00 90.38 534 CYS A N 1
ATOM 4054 C CA . CYS A 1 534 ? -13.187 -9.198 26.784 1.00 90.38 534 CYS A CA 1
ATOM 4055 C C . CYS A 1 534 ? -12.946 -9.527 28.258 1.00 90.38 534 CYS A C 1
ATOM 4057 O O . CYS A 1 534 ? -13.852 -9.438 29.095 1.00 90.38 534 CYS A O 1
ATOM 4059 N N . LEU A 1 535 ? -11.699 -9.853 28.591 1.00 86.44 535 LEU A N 1
ATOM 4060 C CA . LEU A 1 535 ? -11.266 -9.855 29.980 1.00 86.44 535 LEU A CA 1
ATOM 4061 C C . LEU A 1 535 ? -11.271 -8.413 30.505 1.00 86.44 535 LEU A C 1
ATOM 4063 O O . LEU A 1 535 ? -10.667 -7.531 29.900 1.00 86.44 535 LEU A O 1
ATOM 4067 N N . SER A 1 536 ? -11.964 -8.158 31.613 1.00 78.25 536 SER A N 1
ATOM 4068 C CA . SER A 1 536 ? -12.047 -6.826 32.219 1.00 78.25 536 SER A CA 1
ATOM 4069 C C . SER A 1 536 ? -12.058 -6.928 33.740 1.00 78.25 536 SER A C 1
ATOM 4071 O O . SER A 1 536 ? -12.577 -7.895 34.302 1.00 78.25 536 SER A O 1
ATOM 4073 N N . ALA A 1 537 ? -11.524 -5.910 34.423 1.00 73.94 537 ALA A N 1
ATOM 4074 C CA . ALA A 1 537 ? -11.557 -5.815 35.885 1.00 73.94 537 ALA A CA 1
ATOM 4075 C C . ALA A 1 537 ? -12.989 -5.849 36.447 1.00 73.94 537 ALA A C 1
ATOM 4077 O O . ALA A 1 537 ? -13.207 -6.283 37.577 1.00 73.94 537 ALA A O 1
ATOM 4078 N N . TYR A 1 538 ? -13.965 -5.448 35.632 1.00 72.25 538 TYR A N 1
ATOM 4079 C CA . TYR A 1 538 ? -15.376 -5.343 35.999 1.00 72.25 538 TYR A CA 1
ATOM 4080 C C . TYR A 1 538 ? -16.201 -6.566 35.567 1.00 72.25 538 TYR A C 1
ATOM 4082 O O . TYR A 1 538 ? -17.317 -6.768 36.045 1.00 72.25 538 TYR A O 1
ATOM 4090 N N . ARG A 1 539 ? -15.637 -7.416 34.698 1.00 72.50 539 ARG A N 1
ATOM 4091 C CA . ARG A 1 539 ? -16.244 -8.653 34.193 1.00 72.50 539 ARG A CA 1
ATOM 4092 C C . ARG A 1 539 ? -15.224 -9.788 34.291 1.00 72.50 539 ARG A C 1
ATOM 4094 O O . ARG A 1 539 ? -14.565 -10.146 33.319 1.00 72.50 539 ARG A O 1
ATOM 4101 N N . THR A 1 540 ? -15.094 -10.357 35.488 1.00 67.06 540 THR A N 1
ATOM 4102 C CA . THR A 1 540 ? -14.220 -11.511 35.726 1.00 67.06 540 THR A CA 1
ATOM 4103 C C . THR A 1 540 ? -14.904 -12.797 35.250 1.00 67.06 540 THR A C 1
ATOM 4105 O O . THR A 1 540 ? -16.036 -13.093 35.630 1.00 67.06 540 THR A O 1
ATOM 4108 N N . GLY A 1 541 ? -14.245 -13.564 34.377 1.00 78.94 541 GLY A N 1
ATOM 4109 C CA . GLY A 1 541 ? -14.800 -14.806 33.833 1.00 78.94 541 GLY A CA 1
ATOM 4110 C C . GLY A 1 541 ? -14.248 -15.177 32.458 1.00 78.94 541 GLY A C 1
ATOM 4111 O O . GLY A 1 541 ? -13.295 -14.573 31.972 1.00 78.94 541 GLY A O 1
ATOM 4112 N N . SER A 1 542 ? -14.856 -16.190 31.836 1.00 87.81 542 SER A N 1
ATOM 4113 C CA . SER A 1 542 ? -14.590 -16.540 30.439 1.00 87.81 542 SER A CA 1
ATOM 4114 C C . SER A 1 542 ? -15.076 -15.428 29.511 1.00 87.81 542 SER A C 1
ATOM 4116 O O . SER A 1 542 ? -16.187 -14.922 29.695 1.00 87.81 542 SER A O 1
ATOM 4118 N N . TYR A 1 543 ? -14.280 -15.117 28.498 1.00 92.44 543 TYR A N 1
ATOM 4119 C CA . TYR A 1 543 ? -14.583 -14.126 27.474 1.00 92.44 543 TYR A CA 1
ATOM 4120 C C . TYR A 1 543 ? -14.284 -14.701 26.088 1.00 92.44 543 TYR A C 1
ATOM 4122 O O . TYR A 1 543 ? -13.576 -15.704 25.964 1.00 92.44 543 TYR A O 1
ATOM 4130 N N . ASP A 1 544 ? -14.833 -14.068 25.060 1.00 95.00 544 ASP A N 1
ATOM 4131 C CA . ASP A 1 544 ? -14.600 -14.433 23.667 1.00 95.00 544 ASP A CA 1
ATOM 4132 C C . ASP A 1 544 ? -14.540 -13.183 22.787 1.00 95.00 544 ASP A C 1
ATOM 4134 O O . ASP A 1 544 ? -15.568 -12.601 22.434 1.00 95.00 544 ASP A O 1
ATOM 4138 N N . LEU A 1 545 ? -13.327 -12.810 22.367 1.00 95.31 545 LEU A N 1
ATOM 4139 C CA . LEU A 1 545 ? -13.103 -11.638 21.514 1.00 95.31 545 LEU A CA 1
ATOM 4140 C C . LEU A 1 545 ? -13.845 -11.753 20.172 1.00 95.31 545 LEU A C 1
ATOM 4142 O O . LEU A 1 545 ? -14.122 -10.750 19.514 1.00 95.31 545 LEU A O 1
ATOM 4146 N N . ASN A 1 546 ? -14.194 -12.976 19.764 1.00 94.69 546 ASN A N 1
ATOM 4147 C CA . ASN A 1 546 ? -14.887 -13.260 18.517 1.00 94.69 546 ASN A CA 1
ATOM 4148 C C . ASN A 1 546 ? -16.351 -12.785 18.507 1.00 94.69 546 ASN A C 1
ATOM 4150 O O . ASN A 1 546 ? -16.935 -12.671 17.428 1.00 94.69 546 ASN A O 1
ATOM 4154 N N . GLN A 1 547 ? -16.936 -12.498 19.678 1.00 95.00 547 GLN A N 1
ATOM 4155 C CA . GLN A 1 547 ? -18.308 -11.987 19.819 1.00 95.00 547 GLN A CA 1
ATOM 4156 C C . GLN A 1 547 ? -18.441 -10.500 19.469 1.00 95.00 547 GLN A C 1
ATOM 4158 O O . GLN A 1 547 ? -19.551 -10.025 19.209 1.00 95.00 547 GLN A O 1
ATOM 4163 N N . ASN A 1 548 ? -17.324 -9.767 19.432 1.00 96.56 548 ASN A N 1
ATOM 4164 C CA . ASN A 1 548 ? -17.279 -8.341 19.107 1.00 96.56 548 ASN A CA 1
ATOM 4165 C C . ASN A 1 548 ? -17.324 -8.125 17.582 1.00 96.56 548 ASN A C 1
ATOM 4167 O O . ASN A 1 548 ? -16.428 -7.526 16.991 1.00 96.56 548 ASN A O 1
ATOM 4171 N N . GLU A 1 549 ? -18.338 -8.691 16.926 1.00 97.06 549 GLU A N 1
ATOM 4172 C CA . GLU A 1 549 ? -18.466 -8.724 15.468 1.00 97.06 549 GLU A CA 1
ATOM 4173 C C . GLU A 1 549 ? -19.047 -7.426 14.889 1.00 97.06 549 GLU A C 1
ATOM 4175 O O . GLU A 1 549 ? -20.103 -6.944 15.310 1.00 97.06 549 GLU A O 1
ATOM 4180 N N . LEU A 1 550 ? -18.364 -6.886 13.881 1.00 97.88 550 LEU A N 1
ATOM 4181 C CA . LEU A 1 550 ? -18.799 -5.735 13.095 1.00 97.88 550 LEU A CA 1
ATOM 4182 C C . LEU A 1 550 ? -19.596 -6.168 11.862 1.00 97.88 550 LEU A C 1
ATOM 4184 O O . LEU A 1 550 ? -19.528 -7.308 11.419 1.00 97.88 550 LEU A O 1
ATOM 4188 N N . SER A 1 551 ? -20.312 -5.232 11.250 1.00 97.25 551 SER A N 1
ATOM 4189 C CA . SER A 1 551 ? -21.033 -5.454 9.999 1.00 97.25 551 SER A CA 1
ATOM 4190 C C . SER A 1 551 ? -20.841 -4.282 9.049 1.00 97.25 551 SER A C 1
ATOM 4192 O O . SER A 1 551 ? -20.743 -3.130 9.474 1.00 97.25 551 SER A O 1
ATOM 4194 N N . CYS A 1 552 ? -20.808 -4.595 7.756 1.00 96.25 552 CYS A N 1
ATOM 4195 C CA . CYS A 1 552 ? -20.897 -3.608 6.688 1.00 96.25 552 CYS A CA 1
ATOM 4196 C C . CYS A 1 552 ? -22.319 -3.475 6.125 1.00 96.25 552 CYS A C 1
ATOM 4198 O O . CYS A 1 552 ? -22.540 -2.622 5.281 1.00 96.25 552 CYS A O 1
ATOM 4200 N N . ASP A 1 553 ? -23.299 -4.255 6.585 1.00 95.44 553 ASP A N 1
ATOM 4201 C CA . ASP A 1 553 ? -24.676 -4.225 6.058 1.00 95.44 553 ASP A CA 1
ATOM 4202 C C . ASP A 1 553 ? -25.541 -3.144 6.721 1.00 95.44 553 ASP A C 1
ATOM 4204 O O . ASP A 1 553 ? -26.685 -2.890 6.340 1.00 95.44 553 ASP A O 1
ATOM 4208 N N . VAL A 1 554 ? -25.008 -2.527 7.773 1.00 91.44 554 VAL A N 1
ATOM 4209 C CA . VAL A 1 554 ? -25.724 -1.590 8.626 1.00 91.44 554 VAL A CA 1
ATOM 4210 C C . VAL A 1 554 ? -24.871 -0.330 8.787 1.00 91.44 554 VAL A C 1
ATOM 4212 O O . VAL A 1 554 ? -23.677 -0.442 9.077 1.00 91.44 554 VAL A O 1
ATOM 4215 N N . PRO A 1 555 ? -25.440 0.873 8.593 1.00 89.25 555 PRO A N 1
ATOM 4216 C CA . PRO A 1 555 ? -24.704 2.103 8.834 1.00 89.25 555 PRO A CA 1
ATOM 4217 C C . PRO A 1 555 ? -24.485 2.331 10.344 1.00 89.25 555 PRO A C 1
ATOM 4219 O O . PRO A 1 555 ? -25.335 1.923 11.153 1.00 89.25 555 PRO A O 1
ATOM 4222 N N . PRO A 1 556 ? -23.390 3.016 10.726 1.00 92.06 556 PRO A N 1
ATOM 4223 C CA . PRO A 1 556 ? -23.144 3.457 12.093 1.00 92.06 556 PRO A CA 1
ATOM 4224 C C . PRO A 1 556 ? -24.326 4.254 12.649 1.00 92.06 556 PRO A C 1
ATOM 4226 O O . PRO A 1 556 ? -24.877 5.122 11.973 1.00 92.06 556 PRO A O 1
ATOM 4229 N N . ASP A 1 557 ? -24.693 3.980 13.898 1.00 93.62 557 ASP A N 1
ATOM 4230 C CA . ASP A 1 557 ? -25.752 4.686 14.618 1.00 93.62 557 ASP A CA 1
ATOM 4231 C C . ASP A 1 557 ? -25.361 4.809 16.102 1.00 93.62 557 ASP A C 1
ATOM 4233 O O . ASP A 1 557 ? -24.823 3.842 16.651 1.00 93.62 557 ASP A O 1
ATOM 4237 N N . PRO A 1 558 ? -25.619 5.948 16.776 1.00 93.69 558 PRO A N 1
ATOM 4238 C CA . PRO A 1 558 ? -25.345 6.098 18.207 1.00 93.69 558 PRO A CA 1
ATOM 4239 C C . PRO A 1 558 ? -25.999 5.023 19.091 1.00 93.69 558 PRO A C 1
ATOM 4241 O O . PRO A 1 558 ? -25.467 4.681 20.142 1.00 93.69 558 PRO A O 1
ATOM 4244 N N . SER A 1 559 ? -27.114 4.425 18.670 1.00 94.38 559 SER A N 1
ATOM 4245 C CA . SER A 1 559 ? -27.777 3.356 19.418 1.00 94.38 559 SER A CA 1
ATOM 4246 C C . SER A 1 559 ? -27.099 1.984 19.264 1.00 94.38 559 SER A C 1
ATOM 4248 O O . SER A 1 559 ? -27.603 0.991 19.795 1.00 94.38 559 SER A O 1
ATOM 4250 N N . ARG A 1 560 ? -26.021 1.875 18.475 1.00 94.94 560 ARG A N 1
ATOM 4251 C CA . ARG A 1 560 ? -25.309 0.625 18.174 1.00 94.94 560 ARG A CA 1
ATOM 4252 C C . ARG A 1 560 ? -23.845 0.753 18.580 1.00 94.94 560 ARG A C 1
ATOM 4254 O O . ARG A 1 560 ? -23.020 1.277 17.839 1.00 94.94 560 ARG A O 1
ATOM 4261 N N . SER A 1 561 ? -23.524 0.242 19.761 1.00 95.81 561 SER A N 1
ATOM 4262 C CA . SER A 1 561 ? -22.161 0.238 20.298 1.00 95.81 561 SER A CA 1
ATOM 4263 C C . SER A 1 561 ? -21.853 -1.042 21.058 1.00 95.81 561 SER A C 1
ATOM 4265 O O . SER A 1 561 ? -22.760 -1.733 21.534 1.00 95.81 561 SER A O 1
ATOM 4267 N N . PHE A 1 562 ? -20.564 -1.312 21.245 1.00 95.50 562 PHE A N 1
ATOM 4268 C CA . PHE A 1 562 ? -20.131 -2.233 22.288 1.00 95.50 562 PHE A CA 1
ATOM 4269 C C . PHE A 1 562 ? -19.947 -1.450 23.583 1.00 95.50 562 PHE A C 1
ATOM 4271 O O . PHE A 1 562 ? -19.137 -0.528 23.627 1.00 95.50 562 PHE A O 1
ATOM 4278 N N . CYS A 1 563 ? -20.709 -1.768 24.627 1.00 92.56 563 CYS A N 1
ATOM 4279 C CA . CYS A 1 563 ? -20.579 -1.107 25.917 1.00 92.56 563 CYS A CA 1
ATOM 4280 C C . CYS A 1 563 ? -19.741 -1.907 26.911 1.00 92.56 563 CYS A C 1
ATOM 4282 O O . CYS A 1 563 ? -19.821 -3.129 26.954 1.00 92.56 563 CYS A O 1
ATOM 4284 N N . ILE A 1 564 ? -18.978 -1.199 27.737 1.00 90.12 564 ILE A N 1
ATOM 4285 C CA . ILE A 1 564 ? -18.298 -1.744 28.911 1.00 90.12 564 ILE A CA 1
ATOM 4286 C C . ILE A 1 564 ? -19.007 -1.165 30.131 1.00 90.12 564 ILE A C 1
ATOM 4288 O O . ILE A 1 564 ? -18.988 0.046 30.367 1.00 90.12 564 ILE A O 1
ATOM 4292 N N . THR A 1 565 ? -19.701 -2.022 30.869 1.00 87.44 565 THR A N 1
ATOM 4293 C CA . THR A 1 565 ? -20.528 -1.647 32.012 1.00 87.44 565 THR A CA 1
ATOM 4294 C C . THR A 1 565 ? -19.739 -1.748 33.317 1.00 87.44 565 THR A C 1
ATOM 4296 O O . THR A 1 565 ? -19.071 -2.743 33.579 1.00 87.44 565 THR A O 1
ATOM 4299 N N . GLY A 1 566 ? -19.911 -0.751 34.193 1.00 76.69 566 GLY A N 1
ATOM 4300 C CA . GLY A 1 56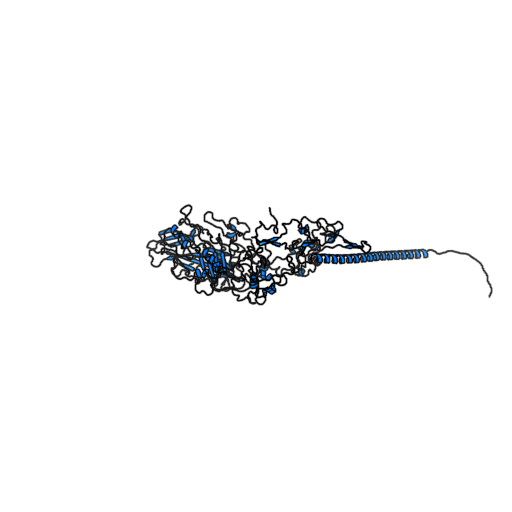6 ? -19.404 -0.820 35.563 1.00 76.69 566 GLY A CA 1
ATOM 4301 C C . GLY A 1 566 ? -17.953 -0.382 35.700 1.00 76.69 566 GLY A C 1
ATOM 4302 O O . GLY A 1 566 ? -17.233 -0.982 36.486 1.00 76.69 566 GLY A O 1
ATOM 4303 N N . THR A 1 567 ? -17.533 0.640 34.949 1.00 71.25 567 THR A N 1
ATOM 4304 C CA . THR A 1 567 ? -16.130 1.075 34.862 1.00 71.25 567 THR A CA 1
ATOM 4305 C C . THR A 1 567 ? -15.615 1.831 36.098 1.00 71.25 567 THR A C 1
ATOM 4307 O O . THR A 1 567 ? -14.490 2.324 36.097 1.00 71.25 567 THR A O 1
ATOM 4310 N N . ASP A 1 568 ? -16.396 1.894 37.185 1.00 69.62 568 ASP A N 1
ATOM 4311 C CA . ASP A 1 568 ? -15.952 2.379 38.494 1.00 69.62 568 ASP A CA 1
ATOM 4312 C C . ASP A 1 568 ? -15.646 1.221 39.467 1.00 69.62 568 ASP A C 1
ATOM 4314 O O . ASP A 1 568 ? -16.525 0.417 39.801 1.00 69.62 568 ASP A O 1
ATOM 4318 N N . ILE A 1 569 ? -14.433 1.217 40.036 1.00 59.75 569 ILE A N 1
ATOM 4319 C CA . ILE A 1 569 ? -13.897 0.156 40.918 1.00 59.75 569 ILE A CA 1
ATOM 4320 C C . ILE A 1 569 ? -14.641 0.040 42.278 1.00 59.75 569 ILE A C 1
ATOM 4322 O O . ILE A 1 569 ? -14.684 -1.038 42.866 1.00 59.75 569 ILE A O 1
ATOM 4326 N N . ASP A 1 570 ? -15.322 1.093 42.756 1.00 66.25 570 ASP A N 1
ATOM 4327 C CA . ASP A 1 570 ? -15.877 1.174 44.130 1.00 66.25 570 ASP A CA 1
ATOM 4328 C C . ASP A 1 570 ? -17.394 0.894 44.266 1.00 66.25 570 ASP A C 1
ATOM 4330 O O . ASP A 1 570 ? -18.051 1.311 45.232 1.00 66.25 570 ASP A O 1
ATOM 4334 N N . GLY A 1 571 ? -18.003 0.196 43.302 1.00 70.69 571 GLY A N 1
ATOM 4335 C CA . GLY A 1 571 ? -19.432 -0.144 43.383 1.00 70.69 571 GLY A CA 1
ATOM 4336 C C . GLY A 1 571 ? -20.350 1.086 43.289 1.00 70.69 571 GLY A C 1
ATOM 4337 O O . GLY A 1 571 ? -21.391 1.156 43.951 1.00 70.69 571 GLY A O 1
ATOM 4338 N N . GLY A 1 572 ? -19.951 2.058 42.465 1.00 81.12 572 GLY A N 1
ATOM 4339 C CA . GLY A 1 572 ? -20.732 3.219 42.048 1.00 81.12 572 GLY A CA 1
ATOM 4340 C C . GLY A 1 572 ? -20.552 4.465 42.919 1.00 81.12 572 GLY A C 1
ATOM 4341 O O . GLY A 1 572 ? -20.399 4.401 44.141 1.00 81.12 572 GLY A O 1
ATOM 4342 N N . GLN A 1 573 ? -20.639 5.619 42.267 1.00 86.88 573 GLN A N 1
ATOM 4343 C CA . GLN A 1 573 ? -20.441 6.953 42.818 1.00 86.88 573 GLN A CA 1
ATOM 4344 C C . GLN A 1 573 ? -21.716 7.542 43.416 1.00 86.88 573 GLN A C 1
ATOM 4346 O O . GLN A 1 573 ? -22.827 7.270 42.972 1.00 86.88 573 GLN A O 1
ATOM 4351 N N . LYS A 1 574 ? -21.569 8.423 44.410 1.00 87.75 574 LYS A N 1
ATOM 4352 C CA . LYS A 1 574 ? -22.697 9.123 45.069 1.00 87.75 574 LYS A CA 1
ATOM 4353 C C . LYS A 1 574 ? -23.232 10.325 44.279 1.00 87.75 574 LYS A C 1
ATOM 4355 O O . LYS A 1 574 ? -24.087 11.058 44.774 1.00 87.75 574 LYS A O 1
ATOM 4360 N N . PHE A 1 575 ? -22.690 10.568 43.096 1.00 89.88 575 PHE A N 1
ATOM 4361 C CA . PHE A 1 575 ? -23.042 11.679 42.226 1.00 89.88 575 PHE A CA 1
ATOM 4362 C C . PHE A 1 575 ? -23.352 11.153 40.832 1.00 89.88 575 PHE A C 1
ATOM 4364 O O . PHE A 1 575 ? -22.839 10.110 40.436 1.00 89.88 575 PHE A O 1
ATOM 4371 N N . ARG A 1 576 ? -24.173 11.893 40.088 1.00 91.94 576 ARG A N 1
ATOM 4372 C CA . ARG A 1 576 ? -24.460 11.605 38.683 1.00 91.94 576 ARG A CA 1
ATOM 4373 C C . ARG A 1 576 ? -23.575 12.478 37.794 1.00 91.94 576 ARG A C 1
ATOM 4375 O O . ARG A 1 576 ? -23.703 13.701 37.878 1.00 91.94 576 ARG A O 1
ATOM 4382 N N . PRO A 1 577 ? -22.731 11.901 36.933 1.00 93.12 577 PRO A N 1
ATOM 4383 C CA . PRO A 1 577 ? -22.058 12.653 35.881 1.00 93.12 577 PRO A CA 1
ATOM 4384 C C . PRO A 1 577 ? -23.080 13.225 34.886 1.00 93.12 577 PRO A C 1
ATOM 4386 O O . PRO A 1 577 ? -23.958 12.507 34.414 1.00 93.12 577 PRO A O 1
ATOM 4389 N N . GLU A 1 578 ? -22.995 14.523 34.594 1.00 94.06 578 GLU A N 1
ATOM 4390 C CA . GLU A 1 578 ? -23.790 15.193 33.550 1.00 94.06 578 GLU A CA 1
ATOM 4391 C C . GLU A 1 578 ? -22.956 15.429 32.285 1.00 94.06 578 GLU A C 1
ATOM 4393 O O . GLU A 1 578 ? -23.488 15.362 31.179 1.00 94.06 578 GLU A O 1
ATOM 4398 N N . PHE A 1 579 ? -21.653 15.685 32.439 1.00 94.81 579 PHE A N 1
ATOM 4399 C CA . PHE A 1 579 ? -20.742 15.919 31.323 1.00 94.81 579 PHE A CA 1
ATOM 4400 C C . PHE A 1 579 ? -19.344 15.353 31.585 1.00 94.81 579 PHE A C 1
ATOM 4402 O O . PHE A 1 579 ? -18.947 15.248 32.744 1.00 94.81 579 PHE A O 1
ATOM 4409 N N . PHE A 1 580 ? -18.572 15.085 30.529 1.00 93.19 580 PHE A N 1
ATOM 4410 C CA . PHE A 1 580 ? -17.155 14.723 30.601 1.00 93.19 580 PHE A CA 1
ATOM 4411 C C . PHE A 1 580 ? -16.289 15.433 29.550 1.00 93.19 580 PHE A C 1
ATOM 4413 O O . PHE A 1 580 ? -16.788 15.968 28.557 1.00 93.19 580 PHE A O 1
ATOM 4420 N N . TRP A 1 581 ? -14.979 15.476 29.787 1.00 91.62 581 TRP A N 1
ATOM 4421 C CA . TRP A 1 581 ? -13.966 15.898 28.815 1.00 91.62 581 TRP A CA 1
ATOM 4422 C C . TRP A 1 581 ? -12.590 15.335 29.189 1.00 91.62 581 TRP A C 1
ATOM 4424 O O . TRP A 1 581 ? -12.336 15.075 30.365 1.00 91.62 581 TRP A O 1
ATOM 4434 N N . TYR A 1 582 ? -11.687 15.187 28.217 1.00 86.06 582 TYR A N 1
ATOM 4435 C CA . TYR A 1 582 ? -10.293 14.829 28.496 1.00 86.06 582 TYR A CA 1
ATOM 4436 C C . TYR A 1 582 ? -9.427 16.083 28.649 1.00 86.06 582 TYR A C 1
ATOM 4438 O O . TYR A 1 582 ? -9.449 16.989 27.808 1.00 86.06 582 TYR A O 1
ATOM 4446 N N . ALA A 1 583 ? -8.683 16.144 29.751 1.00 80.75 583 ALA A N 1
ATOM 4447 C CA . ALA A 1 583 ? -7.713 17.192 30.052 1.00 80.75 583 ALA A CA 1
ATOM 4448 C C . ALA A 1 583 ? -6.768 16.723 31.171 1.00 80.75 583 ALA A C 1
ATOM 4450 O O . ALA A 1 583 ? -7.205 15.962 32.038 1.00 80.75 583 ALA A O 1
ATOM 4451 N N . PRO A 1 584 ? -5.514 17.215 31.220 1.00 78.06 584 PRO A N 1
ATOM 4452 C CA . PRO A 1 584 ? -4.580 16.887 32.289 1.00 78.06 584 PRO A CA 1
ATOM 4453 C C . PRO A 1 584 ? -5.185 17.111 33.678 1.00 78.06 584 PRO A C 1
ATOM 4455 O O . PRO A 1 584 ? -5.888 18.098 33.919 1.00 78.06 584 PRO A O 1
ATOM 4458 N N . THR A 1 585 ? -4.905 16.198 34.601 1.00 73.12 585 THR A N 1
ATOM 4459 C CA . THR A 1 585 ? -5.448 16.204 35.960 1.00 73.12 585 THR A CA 1
ATOM 4460 C C . THR A 1 585 ? -4.371 16.568 36.987 1.00 73.12 585 THR A C 1
ATOM 4462 O O . THR A 1 585 ? -3.192 16.245 36.819 1.00 73.12 585 THR A O 1
ATOM 4465 N N . PRO A 1 586 ? -4.746 17.211 38.109 1.00 65.69 586 PRO A N 1
ATOM 4466 C CA . PRO A 1 586 ? -3.818 17.485 39.201 1.00 65.69 586 PRO A CA 1
ATOM 4467 C C . PRO A 1 586 ? -3.452 16.229 40.004 1.00 65.69 586 PRO A C 1
ATOM 4469 O O . PRO A 1 586 ? -2.516 16.272 40.800 1.00 65.69 586 PRO A O 1
ATOM 4472 N N . LEU A 1 587 ? -4.148 15.102 39.789 1.00 59.81 587 LEU A N 1
ATOM 4473 C CA . LEU A 1 587 ? -3.854 13.822 40.441 1.00 59.81 587 LEU A CA 1
ATOM 4474 C C . LEU A 1 587 ? -2.423 13.344 40.136 1.00 59.81 587 LEU A C 1
ATOM 4476 O O . LEU A 1 587 ? -1.834 12.665 40.968 1.00 59.81 587 LEU A O 1
ATOM 4480 N N . GLY A 1 588 ? -1.836 13.779 39.011 1.00 52.06 588 GLY A N 1
ATOM 4481 C CA . GLY A 1 588 ? -0.433 13.559 38.647 1.00 52.06 588 GLY A CA 1
ATOM 4482 C C . GLY A 1 588 ? 0.499 14.773 38.805 1.00 52.06 588 GLY A C 1
ATOM 4483 O O . GLY A 1 588 ? 1.654 14.703 38.399 1.00 52.06 588 GLY A O 1
ATOM 4484 N N . SER A 1 589 ? 0.072 15.912 39.357 1.00 46.91 589 SER A N 1
ATOM 4485 C CA . SER A 1 589 ? 0.896 17.138 39.372 1.00 46.91 589 SER A CA 1
ATOM 4486 C C . SER A 1 589 ? 1.633 17.397 40.692 1.00 46.91 589 SER A C 1
ATOM 4488 O O . SER A 1 589 ? 1.852 18.554 41.058 1.00 46.91 589 SER A O 1
ATOM 4490 N N . VAL A 1 590 ? 2.031 16.353 41.426 1.00 39.50 590 VAL A N 1
ATOM 4491 C CA . VAL A 1 590 ? 2.833 16.514 42.653 1.00 39.50 590 VAL A CA 1
ATOM 4492 C C . VAL A 1 590 ? 4.329 16.485 42.321 1.00 39.50 590 VAL A C 1
ATOM 4494 O O . VAL A 1 590 ? 5.005 15.465 42.408 1.00 39.50 590 VAL A O 1
ATOM 4497 N N . GLY A 1 591 ? 4.853 17.652 41.941 1.00 40.34 591 GLY A N 1
ATOM 4498 C CA . GLY A 1 591 ? 6.290 17.932 41.891 1.00 40.34 591 GLY A CA 1
ATOM 4499 C C . GLY A 1 591 ? 7.029 17.449 40.639 1.00 40.34 591 GLY A C 1
ATOM 4500 O O . GLY A 1 591 ? 6.528 16.659 39.845 1.00 40.34 591 GLY A O 1
ATOM 4501 N N . LEU A 1 592 ? 8.253 17.966 40.487 1.00 35.66 592 LEU A N 1
ATOM 4502 C CA . LEU A 1 592 ? 9.135 17.957 39.307 1.00 35.66 592 LEU A CA 1
ATOM 4503 C C . LEU A 1 592 ? 9.386 16.609 38.587 1.00 35.66 592 LEU A C 1
ATOM 4505 O O . LEU A 1 592 ? 10.110 16.622 37.598 1.00 35.66 592 LEU A O 1
ATOM 4509 N N . TRP A 1 593 ? 8.807 15.471 39.000 1.00 40.56 593 TRP A N 1
ATOM 4510 C CA . TRP A 1 593 ? 9.097 14.154 38.410 1.00 40.56 593 TRP A CA 1
ATOM 4511 C C . TRP A 1 593 ? 7.954 13.099 38.387 1.00 40.56 593 TRP A C 1
ATOM 4513 O O . TRP A 1 593 ? 8.252 11.969 37.999 1.00 40.56 593 TRP A O 1
ATOM 4523 N N . GLY A 1 594 ? 6.680 13.397 38.712 1.00 47.00 594 GLY A N 1
ATOM 4524 C CA . GLY A 1 594 ? 5.718 12.342 39.138 1.00 47.00 594 GLY A CA 1
ATOM 4525 C C . GLY A 1 594 ? 4.338 12.155 38.464 1.00 47.00 594 GLY A C 1
ATOM 4526 O O . GLY A 1 594 ? 3.551 11.389 39.006 1.00 47.00 594 GLY A O 1
ATOM 4527 N N . GLY A 1 595 ? 3.994 12.813 37.349 1.00 55.59 595 GLY A N 1
ATOM 4528 C CA . GLY A 1 595 ? 2.657 12.676 36.721 1.00 55.59 595 GLY A CA 1
ATOM 4529 C C . GLY A 1 595 ? 2.503 11.584 35.664 1.00 55.59 595 GLY A C 1
ATOM 4530 O O . GLY A 1 595 ? 3.496 10.988 35.251 1.00 55.59 595 GLY A O 1
ATOM 4531 N N . ILE A 1 596 ? 1.273 11.363 35.172 1.00 66.00 596 ILE A N 1
ATOM 4532 C CA . ILE A 1 596 ? 1.013 10.546 33.972 1.00 66.00 596 ILE A CA 1
ATOM 4533 C C . ILE A 1 596 ? 1.693 11.238 32.790 1.00 66.00 596 ILE A C 1
ATOM 4535 O O . ILE A 1 596 ? 1.291 12.321 32.362 1.00 66.00 596 ILE A O 1
ATOM 4539 N N . LYS A 1 597 ? 2.787 10.642 32.310 1.00 65.56 597 LYS A N 1
ATOM 4540 C CA . LYS A 1 597 ? 3.600 11.210 31.225 1.00 65.56 597 LYS A CA 1
ATOM 4541 C C . LYS A 1 597 ? 3.058 10.822 29.852 1.00 65.56 597 LYS A C 1
ATOM 4543 O O . LYS A 1 597 ? 3.082 11.654 28.953 1.00 65.56 597 LYS A O 1
ATOM 4548 N N . ASN A 1 598 ? 2.538 9.599 29.731 1.00 71.19 598 ASN A N 1
ATOM 4549 C CA . ASN A 1 598 ? 2.082 9.015 28.469 1.00 71.19 598 ASN A CA 1
ATOM 4550 C C . ASN A 1 598 ? 0.784 8.241 28.695 1.00 71.19 598 ASN A C 1
ATOM 4552 O O . ASN A 1 598 ? 0.621 7.616 29.747 1.00 71.19 598 ASN A O 1
ATOM 4556 N N . GLN A 1 599 ? -0.111 8.273 27.710 1.00 74.50 599 GLN A N 1
ATOM 4557 C CA . GLN A 1 599 ? -1.436 7.652 27.814 1.00 74.50 599 GLN A CA 1
ATOM 4558 C C . GLN A 1 599 ? -1.559 6.321 27.055 1.00 74.50 599 GLN A C 1
ATOM 4560 O O . GLN A 1 599 ? -2.494 5.565 27.298 1.00 74.50 599 GLN A O 1
ATOM 4565 N N . SER A 1 600 ? -0.599 5.993 26.194 1.00 75.06 600 SER A N 1
ATOM 4566 C CA . SER A 1 600 ? -0.414 4.666 25.596 1.00 75.06 600 SER A CA 1
ATOM 4567 C C . SER A 1 600 ? 1.076 4.365 25.469 1.00 75.06 600 SER A C 1
ATOM 4569 O O . SER A 1 600 ? 1.903 5.268 25.634 1.00 75.06 600 SER A O 1
ATOM 4571 N N . ASP A 1 601 ? 1.376 3.094 25.216 1.00 72.69 601 ASP A N 1
ATOM 4572 C CA . ASP A 1 601 ? 2.694 2.641 24.769 1.00 72.69 601 ASP A CA 1
ATOM 4573 C C . ASP A 1 601 ? 2.780 2.505 23.241 1.00 72.69 601 ASP A C 1
ATOM 4575 O O . ASP A 1 601 ? 3.863 2.602 22.685 1.00 72.69 601 ASP A O 1
ATOM 4579 N N . ASP A 1 602 ? 1.655 2.319 22.542 1.00 80.12 602 ASP A N 1
ATOM 4580 C CA . ASP A 1 602 ? 1.620 2.291 21.079 1.00 80.12 602 ASP A CA 1
ATOM 4581 C C . ASP A 1 602 ? 0.278 2.803 20.532 1.00 80.12 602 ASP A C 1
ATOM 4583 O O . ASP A 1 602 ? -0.779 2.587 21.135 1.00 80.12 602 ASP A O 1
ATOM 4587 N N . THR A 1 603 ? 0.316 3.423 19.348 1.00 84.31 603 THR A N 1
ATOM 4588 C CA . THR A 1 603 ? -0.860 3.629 18.487 1.00 84.31 603 THR A CA 1
ATOM 4589 C C . THR A 1 603 ? -0.734 2.713 17.278 1.00 84.31 603 THR A C 1
ATOM 4591 O O . THR A 1 603 ? 0.101 2.941 16.400 1.00 84.31 603 THR A O 1
ATOM 4594 N N . ARG A 1 604 ? -1.538 1.650 17.214 1.00 88.50 604 ARG A N 1
ATOM 4595 C CA . ARG A 1 604 ? -1.398 0.624 16.172 1.00 88.50 604 ARG A CA 1
ATOM 4596 C C . ARG A 1 604 ? -2.696 -0.107 15.865 1.00 88.50 604 ARG A C 1
ATOM 4598 O O . ARG A 1 604 ? -3.590 -0.193 16.702 1.00 88.50 604 ARG A O 1
ATOM 4605 N N . ALA A 1 605 ? -2.762 -0.684 14.673 1.00 93.94 605 ALA A N 1
ATOM 4606 C CA . ALA A 1 605 ? -3.811 -1.595 14.254 1.00 93.94 605 ALA A CA 1
ATOM 4607 C C . ALA A 1 605 ? -3.202 -2.896 13.717 1.00 93.94 605 ALA A C 1
ATOM 4609 O O . ALA A 1 605 ? -2.251 -2.863 12.938 1.00 93.94 605 ALA A O 1
ATOM 4610 N N . VAL A 1 606 ? -3.737 -4.046 14.125 1.00 94.62 606 VAL A N 1
ATOM 4611 C CA . VAL A 1 606 ? -3.245 -5.364 13.690 1.00 94.62 606 VAL A CA 1
ATOM 4612 C C . VAL A 1 606 ? -4.416 -6.198 13.198 1.00 94.62 606 VAL A C 1
ATOM 4614 O O . VAL A 1 606 ? -5.286 -6.558 13.984 1.00 94.62 606 VAL A O 1
ATOM 4617 N N . LEU A 1 607 ? -4.435 -6.506 11.904 1.00 97.00 607 LEU A N 1
ATOM 4618 C CA . LEU A 1 607 ? -5.445 -7.333 11.250 1.00 97.00 607 LEU A CA 1
ATOM 4619 C C . LEU A 1 607 ? -4.903 -8.751 11.050 1.00 97.00 607 LEU A C 1
ATOM 4621 O O . LEU A 1 607 ? -3.796 -8.938 10.534 1.00 97.00 607 LEU A O 1
ATOM 4625 N N . LYS A 1 608 ? -5.695 -9.753 11.435 1.00 96.44 608 LYS A N 1
ATOM 4626 C CA . LYS A 1 608 ? -5.325 -11.171 11.383 1.00 96.44 608 LYS A CA 1
ATOM 4627 C C . LYS A 1 608 ? -6.463 -12.060 10.907 1.00 96.44 608 LYS A C 1
ATOM 4629 O O . LYS A 1 608 ? -7.635 -11.724 11.068 1.00 96.44 608 LYS A O 1
ATOM 4634 N N . ARG A 1 609 ? -6.117 -13.227 10.361 1.00 95.62 609 ARG A N 1
ATOM 4635 C CA . ARG A 1 609 ? -7.086 -14.249 9.929 1.00 95.62 609 ARG A CA 1
ATOM 4636 C C . ARG A 1 609 ? -7.456 -15.161 11.102 1.00 95.62 609 ARG A C 1
ATOM 4638 O O . ARG A 1 609 ? -6.584 -15.818 11.665 1.00 95.62 609 ARG A O 1
ATOM 4645 N N . VAL A 1 610 ? -8.747 -15.267 11.427 1.00 95.19 610 VAL A N 1
ATOM 4646 C CA . VAL A 1 610 ? -9.232 -16.081 12.565 1.00 95.19 610 VAL A CA 1
ATOM 4647 C C . VAL A 1 610 ? -9.143 -17.581 12.259 1.00 95.19 610 VAL A C 1
ATOM 4649 O O . VAL A 1 610 ? -8.758 -18.383 13.119 1.00 95.19 610 VAL A O 1
ATOM 4652 N N . GLY A 1 611 ? -9.457 -17.964 11.018 1.00 87.81 611 GLY A N 1
ATOM 4653 C CA . GLY A 1 611 ? -9.568 -19.361 10.599 1.00 87.81 611 GLY A CA 1
ATOM 4654 C C . GLY A 1 611 ? -10.822 -20.026 11.174 1.00 87.81 611 GLY A C 1
ATOM 4655 O O . GLY A 1 611 ? -11.868 -19.396 11.284 1.00 87.81 611 GLY A O 1
ATOM 4656 N N . ASN A 1 612 ? -10.716 -21.294 11.575 1.00 85.88 612 ASN A N 1
ATOM 4657 C CA . ASN A 1 612 ? -11.861 -22.103 12.026 1.00 85.88 612 ASN A CA 1
ATOM 4658 C C . ASN A 1 612 ? -12.131 -22.015 13.540 1.00 85.88 612 ASN A C 1
ATOM 4660 O O . ASN A 1 612 ? -12.801 -22.882 14.101 1.00 85.88 612 ASN A O 1
ATOM 4664 N N . ARG A 1 613 ? -11.563 -21.019 14.230 1.00 90.38 613 ARG A N 1
ATOM 4665 C CA . ARG A 1 613 ? -11.712 -20.872 15.684 1.00 90.38 613 ARG A CA 1
ATOM 4666 C C . ARG A 1 613 ? -13.112 -20.365 16.021 1.00 90.38 613 ARG A C 1
ATOM 4668 O O . ARG A 1 613 ? -13.555 -19.352 15.486 1.00 90.38 613 ARG A O 1
ATOM 4675 N N . SER A 1 614 ? -13.794 -21.065 16.924 1.00 86.75 614 SER A N 1
ATOM 4676 C CA . SER A 1 614 ? -15.106 -20.652 17.431 1.00 86.75 614 SER A CA 1
ATOM 4677 C C . SER A 1 614 ? -14.999 -19.570 18.503 1.00 86.75 614 SER A C 1
ATOM 4679 O O . SER A 1 614 ? -15.833 -18.674 18.531 1.00 86.75 614 SER A O 1
ATOM 4681 N N . THR A 1 615 ? -13.964 -19.645 19.341 1.00 93.12 615 THR A N 1
ATOM 4682 C CA . THR A 1 615 ? -13.663 -18.697 20.420 1.00 93.12 615 THR A CA 1
ATOM 4683 C C . THR A 1 615 ? -12.233 -18.197 20.284 1.00 93.12 615 THR A C 1
ATOM 4685 O O . THR A 1 615 ? -11.382 -18.928 19.770 1.00 93.12 615 THR A O 1
ATOM 4688 N N . VAL A 1 616 ? -11.968 -16.977 20.741 1.00 96.12 616 VAL A N 1
ATOM 4689 C CA . VAL A 1 616 ? -10.649 -16.342 20.638 1.00 96.12 616 VAL A CA 1
ATOM 4690 C C . VAL A 1 616 ? -10.268 -15.676 21.962 1.00 96.12 616 VAL A C 1
ATOM 4692 O O . VAL A 1 616 ? -10.942 -14.736 22.389 1.00 96.12 616 VAL A O 1
ATOM 4695 N N . SER A 1 617 ? -9.173 -16.135 22.579 1.00 94.81 617 SER A N 1
ATOM 4696 C CA . SER A 1 617 ? -8.467 -15.425 23.660 1.00 94.81 617 SER A CA 1
ATOM 4697 C C . SER A 1 617 ? -7.402 -14.453 23.121 1.00 94.81 617 SER A C 1
ATOM 4699 O O . SER A 1 617 ? -7.169 -14.368 21.912 1.00 94.81 617 SER A O 1
ATOM 4701 N N . PHE A 1 618 ? -6.719 -13.722 24.008 1.00 92.81 618 PHE A N 1
ATOM 4702 C CA . PHE A 1 618 ? -5.576 -12.887 23.614 1.00 92.81 618 PHE A CA 1
ATOM 4703 C C . PHE A 1 618 ? -4.409 -13.703 23.040 1.00 92.81 618 PHE A C 1
ATOM 4705 O O . PHE A 1 618 ? -3.832 -13.318 22.026 1.00 92.81 618 PHE A O 1
ATOM 4712 N N . GLU A 1 619 ? -4.090 -14.843 23.648 1.00 91.31 619 GLU A N 1
ATOM 4713 C CA . GLU A 1 619 ? -3.028 -15.748 23.196 1.00 91.31 619 GLU A CA 1
ATOM 4714 C C . GLU A 1 619 ? -3.391 -16.383 21.848 1.00 91.31 619 GLU A C 1
ATOM 4716 O O . GLU A 1 619 ? -2.552 -16.482 20.952 1.00 91.31 619 GLU A O 1
ATOM 4721 N N . ASP A 1 620 ? -4.667 -16.746 21.659 1.00 94.31 620 ASP A N 1
ATOM 4722 C CA . ASP A 1 620 ? -5.153 -17.206 20.358 1.00 94.31 620 ASP A CA 1
ATOM 4723 C C . ASP A 1 620 ? -4.957 -16.133 19.284 1.00 94.31 620 ASP A C 1
ATOM 4725 O O . ASP A 1 620 ? -4.518 -16.461 18.179 1.00 94.31 620 ASP A O 1
ATOM 4729 N N . PHE A 1 621 ? -5.275 -14.867 19.591 1.00 94.94 621 PHE A N 1
ATOM 4730 C CA . PHE A 1 621 ? -5.066 -13.743 18.677 1.00 94.94 621 PHE A CA 1
ATOM 4731 C C . PHE A 1 621 ? -3.587 -13.574 18.325 1.00 94.94 621 PHE A C 1
ATOM 4733 O O . PHE A 1 621 ? -3.259 -13.398 17.150 1.00 94.94 621 PHE A O 1
ATOM 4740 N N . ASP A 1 622 ? -2.676 -13.664 19.293 1.00 92.19 622 ASP A N 1
ATOM 4741 C CA . ASP A 1 622 ? -1.235 -13.524 19.061 1.00 92.19 622 ASP A CA 1
ATOM 4742 C C . ASP A 1 622 ? -0.705 -14.576 18.077 1.00 92.19 622 ASP A C 1
ATOM 4744 O O . ASP A 1 622 ? 0.043 -14.227 17.156 1.00 92.19 622 ASP A O 1
ATOM 4748 N N . ALA A 1 623 ? -1.202 -15.810 18.179 1.00 91.81 623 ALA A N 1
ATOM 4749 C CA . ALA A 1 623 ? -0.861 -16.933 17.308 1.00 91.81 623 ALA A CA 1
ATOM 4750 C C . ALA A 1 623 ? -1.594 -16.950 15.947 1.00 91.81 623 ALA A C 1
ATOM 4752 O O . ALA A 1 623 ? -1.357 -17.841 15.124 1.00 91.81 623 ALA A O 1
ATOM 4753 N N . MET A 1 624 ? -2.517 -16.019 15.677 1.00 94.25 624 MET A N 1
ATOM 4754 C CA . MET A 1 624 ? -3.196 -15.956 14.378 1.00 94.25 624 MET A CA 1
ATOM 4755 C C . MET A 1 624 ? -2.267 -15.455 13.256 1.00 94.25 624 MET A C 1
ATOM 4757 O O . MET A 1 624 ? -1.443 -14.569 13.494 1.00 94.25 624 MET A O 1
ATOM 4761 N N . PRO A 1 625 ? -2.452 -15.939 12.010 1.00 94.25 625 PRO A N 1
ATOM 4762 C CA . PRO A 1 625 ? -1.779 -15.406 10.828 1.00 94.25 625 PRO A CA 1
ATOM 4763 C C . PRO A 1 625 ? -1.970 -13.897 10.643 1.00 94.25 625 PRO A C 1
ATOM 4765 O O . PRO A 1 625 ? -3.108 -13.424 10.542 1.00 94.25 625 PRO A O 1
ATOM 4768 N N . GLN A 1 626 ? -0.863 -13.161 10.526 1.00 94.25 626 GLN A N 1
ATOM 4769 C CA . GLN A 1 626 ? -0.872 -11.743 10.165 1.00 94.25 626 GLN A CA 1
ATOM 4770 C C . GLN A 1 626 ? -1.448 -11.528 8.756 1.00 94.25 626 GLN A C 1
ATOM 4772 O O . GLN A 1 626 ? -1.047 -12.193 7.801 1.00 94.25 626 GLN A O 1
ATOM 4777 N N . ILE A 1 627 ? -2.350 -10.552 8.634 1.00 95.31 627 ILE A N 1
ATOM 4778 C CA . ILE A 1 627 ? -2.763 -9.942 7.361 1.00 95.31 627 ILE A CA 1
ATOM 4779 C C . ILE A 1 627 ? -2.029 -8.608 7.198 1.00 95.31 627 ILE A C 1
ATOM 4781 O O . ILE A 1 627 ? -1.317 -8.398 6.221 1.00 95.31 627 ILE A O 1
ATOM 4785 N N . SER A 1 628 ? -2.153 -7.717 8.186 1.00 94.06 628 SER A N 1
ATOM 4786 C CA . SER A 1 628 ? -1.504 -6.404 8.171 1.00 94.06 628 SER A CA 1
ATOM 4787 C C . SER A 1 628 ? -1.240 -5.894 9.588 1.00 94.06 628 SER A C 1
ATOM 4789 O O . SER A 1 628 ? -2.013 -6.159 10.507 1.00 94.06 628 SER A O 1
ATOM 4791 N N . VAL A 1 629 ? -0.143 -5.164 9.762 1.00 92.25 629 VAL A N 1
ATOM 4792 C CA . VAL A 1 629 ? 0.231 -4.432 10.974 1.00 92.25 629 VAL A CA 1
ATOM 4793 C C . VAL A 1 629 ? 0.489 -2.990 10.565 1.00 92.25 629 VAL A C 1
ATOM 4795 O O . VAL A 1 629 ? 1.350 -2.730 9.726 1.00 92.25 629 VAL A O 1
ATOM 4798 N N . VAL A 1 630 ? -0.231 -2.059 11.181 1.00 91.25 630 VAL A N 1
ATOM 4799 C CA . VAL A 1 630 ? -0.060 -0.619 11.008 1.00 91.25 630 VAL A CA 1
ATOM 4800 C C . VAL A 1 630 ? 0.357 -0.027 12.344 1.00 91.25 630 VAL A C 1
ATOM 4802 O O . VAL A 1 630 ? -0.378 -0.123 13.320 1.00 91.25 630 VAL A O 1
ATOM 4805 N N . SER A 1 631 ? 1.530 0.591 12.391 1.00 87.19 631 SER A N 1
ATOM 4806 C CA . SER A 1 631 ? 2.072 1.272 13.563 1.00 87.19 631 SER A CA 1
ATOM 4807 C C . SER A 1 631 ? 2.216 2.760 13.275 1.00 87.19 631 SER A C 1
ATOM 4809 O O . SER A 1 631 ? 3.042 3.164 12.456 1.00 87.19 631 SER A O 1
ATOM 4811 N N . ALA A 1 632 ? 1.453 3.561 14.010 1.00 81.75 632 ALA A N 1
ATOM 4812 C CA . ALA A 1 632 ? 1.488 5.017 14.027 1.00 81.75 632 ALA A CA 1
ATOM 4813 C C . ALA A 1 632 ? 2.035 5.535 15.375 1.00 81.75 632 ALA A C 1
ATOM 4815 O O . ALA A 1 632 ? 1.564 6.537 15.910 1.00 81.75 632 ALA A O 1
ATOM 4816 N N . SER A 1 633 ? 2.999 4.817 15.954 1.00 76.69 633 SER A N 1
ATOM 4817 C CA . SER A 1 633 ? 3.687 5.212 17.185 1.00 76.69 633 SER A CA 1
ATOM 4818 C C . SER A 1 633 ? 4.884 6.124 16.898 1.00 76.69 633 SER A C 1
ATOM 4820 O O . SER A 1 633 ? 5.664 5.883 15.972 1.00 76.69 633 SER A O 1
ATOM 4822 N N . LEU A 1 634 ? 5.104 7.129 17.755 1.00 67.69 634 LEU A N 1
ATOM 4823 C CA . LEU A 1 634 ? 6.261 8.042 17.678 1.00 67.69 634 LEU A CA 1
ATOM 4824 C C . LEU A 1 634 ? 7.622 7.323 17.711 1.00 67.69 634 LEU A C 1
ATOM 4826 O O . LEU A 1 634 ? 8.574 7.747 17.047 1.00 67.69 634 LEU A O 1
ATOM 4830 N N . GLN A 1 635 ? 7.704 6.250 18.494 1.00 61.09 635 GLN A N 1
ATOM 4831 C CA . GLN A 1 635 ? 8.874 5.399 18.671 1.00 61.09 635 GLN A CA 1
ATOM 4832 C C . GLN A 1 635 ? 8.438 3.943 18.508 1.00 61.09 635 GLN A C 1
ATOM 4834 O O . GLN A 1 635 ? 7.403 3.548 19.035 1.00 61.09 635 GLN A O 1
ATOM 4839 N N . TYR A 1 636 ? 9.230 3.148 17.791 1.00 52.66 636 TYR A N 1
ATOM 4840 C CA . TYR A 1 636 ? 8.947 1.729 17.592 1.00 52.66 636 TYR A CA 1
ATOM 4841 C C . TYR A 1 636 ? 9.012 0.963 18.924 1.00 52.66 636 TYR A C 1
ATOM 4843 O O . TYR A 1 636 ? 10.064 0.962 19.568 1.00 52.66 636 TYR A O 1
ATOM 4851 N N . GLY A 1 637 ? 7.901 0.326 19.316 1.00 50.91 637 GLY A N 1
ATOM 4852 C CA . GLY A 1 637 ? 7.815 -0.583 20.468 1.00 50.91 637 GLY A CA 1
ATOM 4853 C C . GLY A 1 637 ? 8.037 0.065 21.840 1.00 50.91 637 GLY A C 1
ATOM 4854 O O . GLY A 1 637 ? 8.458 -0.620 22.767 1.00 50.91 637 GLY A O 1
ATOM 4855 N N . ALA A 1 638 ? 7.851 1.385 21.946 1.00 53.38 638 ALA A N 1
ATOM 4856 C CA . ALA A 1 638 ? 7.980 2.161 23.189 1.00 53.38 638 ALA A CA 1
ATOM 4857 C C . ALA A 1 638 ? 7.334 3.560 23.055 1.00 53.38 638 ALA A C 1
ATOM 4859 O O . ALA A 1 638 ? 7.796 4.543 23.651 1.00 53.38 638 ALA A O 1
ATOM 4860 N N . GLY A 1 639 ? 6.353 3.689 22.159 1.00 58.28 639 GLY A N 1
ATOM 4861 C CA . GLY A 1 639 ? 5.728 4.936 21.736 1.00 58.28 639 GLY A CA 1
ATOM 4862 C C . GLY A 1 639 ? 4.952 5.612 22.858 1.00 58.28 639 GLY A C 1
ATOM 4863 O O . GLY A 1 639 ? 3.778 5.371 23.099 1.00 58.28 639 GLY A O 1
ATOM 4864 N N . ARG A 1 640 ? 5.606 6.547 23.535 1.00 67.56 640 ARG A N 1
ATOM 4865 C CA . ARG A 1 640 ? 5.019 7.342 24.613 1.00 67.56 640 ARG A CA 1
ATOM 4866 C C . ARG A 1 640 ? 3.990 8.345 24.087 1.00 67.56 640 ARG A C 1
ATOM 4868 O O . ARG A 1 640 ? 4.308 9.519 23.898 1.00 67.56 640 ARG A O 1
ATOM 4875 N N . GLU A 1 641 ? 2.763 7.878 23.868 1.00 74.44 641 GLU A N 1
ATOM 4876 C CA . GLU A 1 641 ? 1.712 8.695 23.262 1.00 74.44 641 GLU A CA 1
ATOM 4877 C C . GLU A 1 641 ? 1.351 9.904 24.135 1.00 74.44 641 GLU A C 1
ATOM 4879 O O . GLU A 1 641 ? 1.151 9.757 25.354 1.00 74.44 641 GLU A O 1
ATOM 4884 N N . PRO A 1 642 ? 1.259 11.109 23.534 1.00 69.88 642 PRO A N 1
ATOM 4885 C CA . PRO A 1 642 ? 1.001 12.330 24.271 1.00 69.88 642 PRO A CA 1
ATOM 4886 C C . PRO A 1 642 ? -0.410 12.330 24.861 1.00 69.88 642 PRO A C 1
ATOM 4888 O O . PRO A 1 642 ? -1.310 11.599 24.438 1.00 69.88 642 PRO A O 1
ATOM 4891 N N . ARG A 1 643 ? -0.609 13.197 25.855 1.00 76.12 643 ARG A N 1
ATOM 4892 C CA . ARG A 1 643 ? -1.903 13.334 26.518 1.00 76.12 643 ARG A CA 1
ATOM 4893 C C . ARG A 1 643 ? -2.917 13.990 25.587 1.00 76.12 643 ARG A C 1
ATOM 4895 O O . ARG A 1 643 ? -2.650 15.060 25.032 1.00 76.12 643 ARG A O 1
ATOM 4902 N N . ILE A 1 644 ? -4.097 13.390 25.485 1.00 75.25 644 ILE A N 1
ATOM 4903 C CA . ILE A 1 644 ? -5.258 14.023 24.860 1.00 75.25 644 ILE A CA 1
ATOM 4904 C C . ILE A 1 644 ? -5.754 15.119 25.795 1.00 75.25 644 ILE A C 1
ATOM 4906 O O . ILE A 1 644 ? -5.918 14.917 26.999 1.00 75.25 644 ILE A O 1
ATOM 4910 N N . SER A 1 645 ? -5.990 16.299 25.236 1.00 75.81 645 SER A N 1
ATOM 4911 C CA . SER A 1 645 ? -6.553 17.421 25.971 1.00 75.81 645 SER A CA 1
ATOM 4912 C C . SER A 1 645 ? -7.362 18.295 25.034 1.00 75.81 645 SER A C 1
ATOM 4914 O O . SER A 1 645 ? -6.871 18.701 23.982 1.00 75.81 645 SER A O 1
ATOM 4916 N N . TRP A 1 646 ? -8.558 18.689 25.462 1.00 79.06 646 TRP A N 1
ATOM 4917 C CA . TRP A 1 646 ? -9.277 19.799 24.844 1.00 79.06 646 TRP A CA 1
ATOM 4918 C C . TRP A 1 646 ? -9.915 20.712 25.890 1.00 79.06 646 TRP A C 1
ATOM 4920 O O . TRP A 1 646 ? -9.827 20.504 27.096 1.00 79.06 646 TRP A O 1
ATOM 4930 N N . ASN A 1 647 ? -10.521 21.790 25.404 1.00 74.12 647 ASN A N 1
ATOM 4931 C CA . ASN A 1 647 ? -11.047 22.861 26.234 1.00 74.12 647 ASN A CA 1
ATOM 4932 C C . ASN A 1 647 ? -12.267 22.420 27.069 1.00 74.12 647 ASN A C 1
ATOM 4934 O O . ASN A 1 647 ? -13.267 21.970 26.507 1.00 74.12 647 ASN A O 1
ATOM 4938 N N . GLU A 1 648 ? -12.239 22.679 28.382 1.00 78.00 648 GLU A N 1
ATOM 4939 C CA . GLU A 1 648 ? -13.358 22.462 29.316 1.00 78.00 648 GLU A CA 1
ATOM 4940 C C . GLU A 1 648 ? -14.669 23.154 28.900 1.00 78.00 648 GLU A C 1
ATOM 4942 O O . GLU A 1 648 ? -15.740 22.789 29.364 1.00 78.00 648 GLU A O 1
ATOM 4947 N N . LYS A 1 649 ? -14.628 24.147 28.007 1.00 83.75 649 LYS A N 1
ATOM 4948 C CA . LYS A 1 649 ? -15.823 24.813 27.465 1.00 83.75 649 LYS A CA 1
ATOM 4949 C C . LYS A 1 649 ? -16.624 23.940 26.500 1.00 83.75 649 LYS A C 1
ATOM 4951 O O . LYS A 1 649 ? -17.759 24.281 26.187 1.00 83.75 649 LYS A O 1
ATOM 4956 N N . ARG A 1 650 ? -16.047 22.844 25.999 1.00 83.94 650 ARG A N 1
ATOM 4957 C CA . ARG A 1 650 ? -16.691 21.921 25.057 1.00 83.94 650 ARG A CA 1
ATOM 4958 C C . ARG A 1 650 ? -16.794 20.524 25.668 1.00 83.94 650 ARG A C 1
ATOM 4960 O O . ARG A 1 650 ? -16.111 19.596 25.228 1.00 83.94 650 ARG A O 1
ATOM 4967 N N . LYS A 1 651 ? -17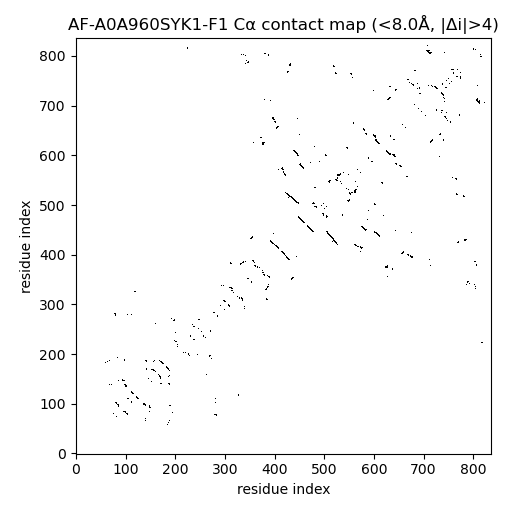.621 20.406 26.704 1.00 91.25 651 LYS A N 1
ATOM 4968 C CA . LYS A 1 651 ? -17.885 19.147 27.413 1.00 91.25 651 LYS A CA 1
ATOM 4969 C C . LYS A 1 651 ? -18.858 18.275 26.623 1.00 91.25 651 LYS A C 1
ATOM 4971 O O . LYS A 1 651 ? -19.741 18.797 25.946 1.00 91.25 651 LYS A O 1
ATOM 4976 N N . MET A 1 652 ? -18.698 16.968 26.744 1.00 93.56 652 MET A N 1
ATOM 4977 C CA . MET A 1 652 ? -19.583 15.965 26.163 1.00 93.56 652 MET A CA 1
ATOM 4978 C C . MET A 1 652 ? -20.636 15.547 27.185 1.00 93.56 652 MET A C 1
ATOM 4980 O O . MET A 1 652 ? -20.277 15.362 28.344 1.00 93.56 652 MET A O 1
ATOM 4984 N N . PRO A 1 653 ? -21.920 15.424 26.818 1.00 95.44 653 PRO A N 1
ATOM 4985 C CA . PRO A 1 653 ? -22.948 15.007 27.763 1.00 95.44 653 PRO A CA 1
ATOM 4986 C C . PRO A 1 653 ? -22.791 13.525 28.127 1.00 95.44 653 PRO A C 1
ATOM 4988 O O . PRO A 1 653 ? -22.405 12.714 27.286 1.00 95.44 653 PRO A O 1
ATOM 4991 N N . VAL A 1 654 ? -23.125 13.192 29.375 1.00 95.38 654 VAL A N 1
ATOM 4992 C CA . VAL A 1 654 ? -23.234 11.820 29.885 1.00 95.38 654 VAL A CA 1
ATOM 4993 C C . VAL A 1 654 ? -24.713 11.514 30.109 1.00 95.38 654 VAL A C 1
ATOM 4995 O O . VAL A 1 654 ? -25.367 12.097 30.979 1.00 95.38 654 VAL A O 1
ATOM 4998 N N . GLU A 1 655 ? -25.268 10.615 29.299 1.00 95.25 655 GLU A N 1
ATOM 4999 C CA . GLU A 1 655 ? -26.679 10.231 29.399 1.00 95.25 655 GLU A CA 1
ATOM 5000 C C . GLU A 1 655 ? -26.929 9.336 30.617 1.00 95.25 655 GLU A C 1
ATOM 5002 O O . GLU A 1 655 ? -26.089 8.515 30.975 1.00 95.25 655 GLU A O 1
ATOM 5007 N N . LEU A 1 656 ? -28.099 9.470 31.250 1.00 94.12 656 LEU A N 1
ATOM 5008 C CA . LEU A 1 656 ? -28.571 8.501 32.240 1.00 94.12 656 LEU A CA 1
ATOM 5009 C C . LEU A 1 656 ? -29.405 7.442 31.514 1.00 94.12 656 LEU A C 1
ATOM 5011 O O . LEU A 1 656 ? -30.517 7.738 31.080 1.00 94.12 656 LEU A O 1
ATOM 5015 N N . LEU A 1 657 ? -28.865 6.234 31.384 1.00 94.94 657 LEU A N 1
ATOM 5016 C CA . LEU A 1 657 ? -29.470 5.126 30.648 1.00 94.94 657 LEU A CA 1
ATOM 5017 C C . LEU A 1 657 ? -29.858 3.970 31.579 1.00 94.94 657 LEU A C 1
ATOM 5019 O O . LEU A 1 657 ? -29.460 3.911 32.745 1.00 94.94 657 LEU A O 1
ATOM 5023 N N . ASP A 1 658 ? -30.644 3.037 31.041 1.00 91.12 658 ASP A N 1
ATOM 5024 C CA . ASP A 1 658 ? -30.998 1.798 31.731 1.00 91.12 658 ASP A CA 1
ATOM 5025 C C . ASP A 1 658 ? -29.757 0.928 32.006 1.00 91.12 658 ASP A C 1
ATOM 5027 O O . ASP A 1 658 ? -28.785 0.907 31.238 1.00 91.12 658 ASP A O 1
ATOM 5031 N N . GLN A 1 659 ? -29.788 0.194 33.119 1.00 88.25 659 GLN A N 1
ATOM 5032 C CA . GLN A 1 659 ? -28.681 -0.661 33.534 1.00 88.25 659 GLN A CA 1
ATOM 5033 C C . GLN A 1 659 ? -28.468 -1.858 32.596 1.00 88.25 659 GLN A C 1
ATOM 5035 O O . GLN A 1 659 ? -27.322 -2.241 32.394 1.00 88.25 659 GLN A O 1
ATOM 5040 N N . PHE A 1 660 ? -29.510 -2.452 32.017 1.00 86.44 660 PHE A N 1
ATOM 5041 C CA . PHE A 1 660 ? -29.399 -3.722 31.286 1.00 86.44 660 PHE A CA 1
ATOM 5042 C C . PHE A 1 660 ? -29.575 -3.583 29.774 1.00 86.44 660 PHE A C 1
ATOM 5044 O O . PHE A 1 660 ? -29.069 -4.418 29.030 1.00 86.44 660 PHE A O 1
ATOM 5051 N N . ASN A 1 661 ? -30.267 -2.543 29.308 1.00 88.12 661 ASN A N 1
ATOM 5052 C CA . ASN A 1 661 ? -30.461 -2.299 27.879 1.00 88.12 661 ASN A CA 1
ATOM 5053 C C . ASN A 1 661 ? -30.289 -0.810 27.539 1.00 88.12 661 ASN A C 1
ATOM 5055 O O . ASN A 1 661 ? -31.283 -0.117 27.296 1.00 88.12 661 ASN A O 1
ATOM 5059 N N . PRO A 1 662 ? -29.049 -0.284 27.563 1.00 92.44 662 PRO A N 1
ATOM 5060 C CA . PRO A 1 662 ? -28.812 1.107 27.206 1.00 92.44 662 PRO A CA 1
ATOM 5061 C C . PRO A 1 662 ? -29.240 1.392 25.770 1.00 92.44 662 PRO A C 1
ATOM 5063 O O . PRO A 1 662 ? -29.002 0.594 24.870 1.00 92.44 662 PRO A O 1
ATOM 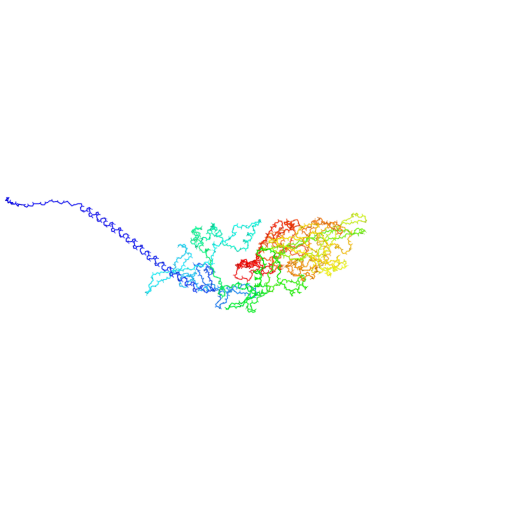5066 N N . GLN A 1 663 ? -29.818 2.570 25.561 1.00 92.25 663 GLN A N 1
ATOM 5067 C CA . GLN A 1 663 ? -30.136 3.106 24.239 1.00 92.25 663 GLN A CA 1
ATOM 5068 C C . GLN A 1 663 ? -29.513 4.500 24.141 1.00 92.25 663 GLN A C 1
ATOM 5070 O O . GLN A 1 663 ? -30.193 5.485 24.434 1.00 92.25 663 GLN A O 1
ATOM 5075 N N . PRO A 1 664 ? -28.204 4.590 23.846 1.00 93.50 664 PRO A N 1
ATOM 5076 C CA . PRO A 1 664 ? -27.532 5.875 23.708 1.00 93.50 664 PRO A CA 1
ATOM 5077 C C . PRO A 1 664 ? -28.114 6.652 22.530 1.00 93.50 664 PRO A C 1
ATOM 5079 O O . PRO A 1 664 ? -28.440 6.073 21.494 1.00 93.50 664 PRO A O 1
ATOM 5082 N N . THR A 1 665 ? -28.239 7.965 22.689 1.00 94.75 665 THR A N 1
ATOM 5083 C CA . THR A 1 665 ? -28.726 8.862 21.630 1.00 94.75 665 THR A CA 1
ATOM 5084 C C . THR A 1 665 ? -27.712 9.934 21.262 1.00 94.75 665 THR A C 1
ATOM 5086 O O . THR A 1 665 ? -27.819 10.556 20.203 1.00 94.75 665 THR A O 1
ATOM 5089 N N . VAL A 1 666 ? -26.697 10.147 22.104 1.00 94.25 666 VAL A N 1
ATOM 5090 C CA . VAL A 1 666 ? -25.669 11.146 21.833 1.00 94.25 666 VAL A CA 1
ATOM 5091 C C . VAL A 1 666 ? -24.647 10.613 20.837 1.00 94.25 666 VAL A C 1
ATOM 5093 O O . VAL A 1 666 ? -23.937 9.644 21.100 1.00 94.25 666 VAL A O 1
ATOM 5096 N N . THR A 1 667 ? -24.513 11.326 19.723 1.00 93.12 667 THR A N 1
ATOM 5097 C CA . THR A 1 667 ? -23.451 11.108 18.746 1.00 93.12 667 THR A CA 1
ATOM 5098 C C . THR A 1 667 ? -22.062 11.343 19.358 1.00 93.12 667 THR A C 1
ATOM 5100 O O . THR A 1 667 ? -21.847 12.399 19.965 1.00 93.12 667 THR A O 1
ATOM 5103 N N . PRO A 1 668 ? -21.104 10.413 19.182 1.00 92.19 668 PRO A N 1
ATOM 5104 C CA . PRO A 1 668 ? -19.720 10.626 19.590 1.00 92.19 668 PRO A CA 1
ATOM 5105 C C . PRO A 1 668 ? -19.093 11.842 18.903 1.00 92.19 668 PRO A C 1
ATOM 5107 O O . PRO A 1 668 ? -19.379 12.150 17.746 1.00 92.19 668 PRO A O 1
ATOM 5110 N N . ASP A 1 669 ? -18.207 12.533 19.610 1.00 91.44 669 ASP A N 1
ATOM 5111 C CA . ASP A 1 669 ? -17.521 13.713 19.084 1.00 91.44 669 ASP A CA 1
ATOM 5112 C C . ASP A 1 669 ? -16.165 13.334 18.488 1.00 91.44 669 ASP A C 1
ATOM 5114 O O . ASP A 1 669 ? -15.489 12.436 18.990 1.00 91.44 669 ASP A O 1
ATOM 5118 N N . VAL A 1 670 ? -15.734 14.058 17.452 1.00 89.69 670 VAL A N 1
ATOM 5119 C CA . VAL A 1 670 ? -14.433 13.860 16.790 1.00 89.69 670 VAL A CA 1
ATOM 5120 C C . VAL A 1 670 ? -13.255 13.810 17.765 1.00 89.69 670 VAL A C 1
ATOM 5122 O O . VAL A 1 670 ? -12.278 13.113 17.529 1.00 89.69 670 VAL A O 1
ATOM 5125 N N . ARG A 1 671 ? -13.349 14.497 18.904 1.00 86.81 671 ARG A N 1
ATOM 5126 C CA . ARG A 1 671 ? -12.292 14.542 19.921 1.00 86.81 671 ARG A CA 1
ATOM 5127 C C . ARG A 1 671 ? -12.132 13.254 20.720 1.00 86.81 671 ARG A C 1
ATOM 5129 O O . ARG A 1 671 ? -11.138 13.093 21.415 1.00 86.81 671 ARG A O 1
ATOM 5136 N N . THR A 1 672 ? -13.112 12.364 20.636 1.00 88.19 672 THR A N 1
ATOM 5137 C CA . THR A 1 672 ? -13.094 11.033 21.261 1.00 88.19 672 THR A CA 1
ATOM 5138 C C . THR A 1 672 ? -12.645 9.937 20.296 1.00 88.19 672 THR A C 1
ATOM 5140 O O . THR A 1 672 ? -12.640 8.763 20.661 1.00 88.19 672 THR A O 1
ATOM 5143 N N . ARG A 1 673 ? -12.312 10.313 19.056 1.00 88.62 673 ARG A N 1
ATOM 5144 C CA . ARG A 1 673 ? -11.837 9.415 18.011 1.00 88.62 673 ARG A CA 1
ATOM 5145 C C . ARG A 1 673 ? -10.357 9.121 18.218 1.00 88.62 673 ARG A C 1
ATOM 5147 O O . ARG A 1 673 ? -9.518 9.991 18.007 1.00 88.62 673 ARG A O 1
ATOM 5154 N N . GLU A 1 674 ? -10.042 7.872 18.521 1.00 85.12 674 GLU A N 1
ATOM 5155 C CA . GLU A 1 674 ? -8.681 7.345 18.430 1.00 85.12 674 GLU A CA 1
ATOM 5156 C C . GLU A 1 674 ? -8.541 6.562 17.126 1.00 85.12 674 GLU A C 1
ATOM 5158 O O . GLU A 1 674 ? -9.421 5.776 16.773 1.00 85.12 674 GLU A O 1
ATOM 5163 N N . SER A 1 675 ? -7.485 6.825 16.356 1.00 73.06 675 SER A N 1
ATOM 5164 C CA . SER A 1 675 ? -7.483 6.480 14.935 1.00 73.06 675 SER A CA 1
ATOM 5165 C C . SER A 1 675 ? -6.106 6.241 14.349 1.00 73.06 675 SER A C 1
ATOM 5167 O O . SER A 1 675 ? -5.160 6.964 14.656 1.00 73.06 675 SER A O 1
ATOM 5169 N N . VAL A 1 676 ? -6.068 5.340 13.369 1.00 88.88 676 VAL A N 1
ATOM 5170 C CA . VAL A 1 676 ? -5.105 5.362 12.269 1.00 88.88 676 VAL A CA 1
ATOM 5171 C C . VAL A 1 676 ? -5.868 5.173 10.958 1.00 88.88 676 VAL A C 1
ATOM 5173 O O . VAL A 1 676 ? -6.737 4.301 10.863 1.00 88.88 676 VAL A O 1
ATOM 5176 N N . ARG A 1 677 ? -5.550 5.977 9.940 1.00 92.50 677 ARG A N 1
ATOM 5177 C CA . ARG A 1 677 ? -6.077 5.781 8.584 1.00 92.50 677 ARG A CA 1
ATOM 5178 C C . ARG A 1 677 ? -5.026 6.015 7.514 1.00 92.50 677 ARG A C 1
ATOM 5180 O O . ARG A 1 677 ? -4.057 6.742 7.735 1.00 92.50 677 ARG A O 1
ATOM 5187 N N . LEU A 1 678 ? -5.247 5.411 6.356 1.00 92.31 678 LEU A N 1
ATOM 5188 C CA . LEU A 1 678 ? -4.517 5.694 5.137 1.00 92.31 678 LEU A CA 1
ATOM 5189 C C . LEU A 1 678 ? -4.706 7.174 4.782 1.00 92.31 678 LEU A C 1
ATOM 5191 O O . LEU A 1 678 ? -5.802 7.736 4.914 1.00 92.31 678 LEU A O 1
ATOM 5195 N N . ARG A 1 679 ? -3.617 7.819 4.368 1.00 88.62 679 ARG A N 1
ATOM 5196 C CA . ARG A 1 679 ? -3.641 9.230 3.999 1.00 88.62 679 ARG A CA 1
ATOM 5197 C C . ARG A 1 679 ? -4.571 9.451 2.808 1.00 88.62 679 ARG A C 1
ATOM 5199 O O . ARG A 1 679 ? -4.592 8.666 1.859 1.00 88.62 679 ARG A O 1
ATOM 5206 N N . TRP A 1 680 ? -5.312 10.549 2.848 1.00 88.00 680 TRP A N 1
ATOM 5207 C CA . TRP A 1 680 ? -6.111 10.983 1.709 1.00 88.00 680 TRP A CA 1
ATOM 5208 C C . TRP A 1 680 ? -5.221 11.627 0.645 1.00 88.00 680 TRP A C 1
ATOM 5210 O O . TRP A 1 680 ? -4.144 12.135 0.956 1.00 88.00 680 TRP A O 1
ATOM 5220 N N . PHE A 1 681 ? -5.651 11.612 -0.619 1.00 82.75 681 PHE A N 1
ATOM 5221 C CA . PHE A 1 681 ? -4.900 12.319 -1.668 1.00 82.75 681 PHE A CA 1
ATOM 5222 C C . PHE A 1 681 ? -4.891 13.825 -1.429 1.00 82.75 681 PHE A C 1
ATOM 5224 O O . PHE A 1 681 ? -3.883 14.481 -1.667 1.00 82.75 681 PHE A O 1
ATOM 5231 N N . GLN A 1 682 ? -5.999 14.348 -0.908 1.00 83.69 682 GLN A N 1
ATOM 5232 C CA . GLN A 1 682 ? -6.083 15.695 -0.383 1.00 83.69 682 GLN A CA 1
ATOM 5233 C C . GLN A 1 682 ? -6.357 15.608 1.117 1.00 83.69 682 GLN A C 1
ATOM 5235 O O . GLN A 1 682 ? -7.452 15.262 1.552 1.00 83.69 682 GLN A O 1
ATOM 5240 N N . GLU A 1 683 ? -5.322 15.871 1.906 1.00 87.69 683 GLU A N 1
ATOM 5241 C CA . GLU A 1 683 ? -5.388 15.784 3.362 1.00 87.69 683 GLU A CA 1
ATOM 5242 C C . GLU A 1 683 ? -6.201 16.955 3.947 1.00 87.69 683 GLU A C 1
ATOM 5244 O O . GLU A 1 683 ? -6.189 18.048 3.378 1.00 87.69 683 GLU A O 1
ATOM 5249 N N . HIS A 1 684 ? -6.920 16.759 5.058 1.00 89.12 684 HIS A N 1
ATOM 5250 C CA . HIS A 1 684 ? -7.813 17.797 5.593 1.00 89.12 684 HIS A CA 1
ATOM 5251 C C . HIS A 1 684 ? -7.044 18.965 6.231 1.00 89.12 684 HIS A C 1
ATOM 5253 O O . HIS A 1 684 ? -5.894 18.835 6.672 1.00 89.12 684 HIS A O 1
ATOM 5259 N N . LEU A 1 685 ? -7.692 20.133 6.304 1.00 88.19 685 LEU A N 1
ATOM 5260 C CA . LEU A 1 685 ? -7.038 21.401 6.644 1.00 88.19 685 LEU A CA 1
ATOM 5261 C C . LEU A 1 685 ? -6.330 21.361 8.005 1.00 88.19 685 LEU A C 1
ATOM 5263 O O . LEU A 1 685 ? -5.211 21.861 8.120 1.00 88.19 685 LEU A O 1
ATOM 5267 N N . SER A 1 686 ? -6.940 20.752 9.028 1.00 86.75 686 SER A N 1
ATOM 5268 C CA . SER A 1 686 ? -6.327 20.690 10.361 1.00 86.75 686 SER A CA 1
ATOM 5269 C C . SER A 1 686 ? -5.003 19.933 10.370 1.00 86.75 686 SER A C 1
ATOM 5271 O O . SER A 1 686 ? -4.100 20.350 11.097 1.00 86.75 686 SER A O 1
ATOM 5273 N N . ASN A 1 687 ? -4.846 18.887 9.553 1.00 86.31 687 ASN A N 1
ATOM 5274 C CA . ASN A 1 687 ? -3.577 18.172 9.428 1.00 86.31 687 ASN A CA 1
ATOM 5275 C C . ASN A 1 687 ? -2.521 19.022 8.703 1.00 86.31 687 ASN A C 1
ATOM 5277 O O . ASN A 1 687 ? -1.371 19.068 9.138 1.00 86.31 687 ASN A O 1
ATOM 5281 N N . GLN A 1 688 ? -2.917 19.758 7.660 1.00 85.12 688 GLN A N 1
ATOM 5282 C CA . GLN A 1 688 ? -2.012 20.610 6.880 1.00 85.12 688 GLN A CA 1
ATOM 5283 C C . GLN A 1 688 ? -1.457 21.798 7.681 1.00 85.12 688 GLN A C 1
ATOM 5285 O O . GLN A 1 688 ? -0.265 22.093 7.605 1.00 85.12 688 GLN A O 1
ATOM 5290 N N . ILE A 1 689 ? -2.307 22.501 8.442 1.00 85.25 689 ILE A N 1
ATOM 5291 C CA . ILE A 1 689 ? -1.902 23.741 9.129 1.00 85.25 689 ILE A CA 1
ATOM 5292 C C . ILE A 1 689 ? -1.208 23.484 10.470 1.00 85.25 689 ILE A C 1
ATOM 5294 O O . ILE A 1 689 ? -0.408 24.313 10.906 1.00 85.25 689 ILE A O 1
ATOM 5298 N N . ASN A 1 690 ? -1.489 22.351 11.124 1.00 79.62 690 ASN A N 1
ATOM 5299 C CA . ASN A 1 690 ? -0.945 22.015 12.446 1.00 79.62 690 ASN A CA 1
ATOM 5300 C C . ASN A 1 690 ? 0.198 20.984 12.390 1.00 79.62 690 ASN A C 1
ATOM 5302 O O . ASN A 1 690 ? 0.524 20.362 13.402 1.00 79.62 690 ASN A O 1
ATOM 5306 N N . SER A 1 691 ? 0.857 20.827 11.242 1.00 78.75 691 SER A N 1
ATOM 5307 C CA . SER A 1 691 ? 2.020 19.945 11.063 1.00 78.75 691 SER A CA 1
ATOM 5308 C C . SER A 1 691 ? 3.335 20.521 11.616 1.00 78.75 691 SER A C 1
ATOM 5310 O O . SER A 1 691 ? 4.428 20.045 11.303 1.00 78.75 691 SER A O 1
ATOM 5312 N N . GLY A 1 692 ? 3.253 21.518 12.502 1.00 79.31 692 GLY A N 1
ATOM 5313 C CA . GLY A 1 692 ? 4.409 22.114 13.166 1.00 79.31 692 GLY A CA 1
ATOM 5314 C C . GLY A 1 692 ? 5.355 22.788 12.161 1.00 79.31 692 GLY A C 1
ATOM 5315 O O . GLY A 1 692 ? 4.888 23.606 11.368 1.00 79.31 692 GLY A O 1
ATOM 5316 N N . PRO A 1 693 ? 6.666 22.470 12.161 1.00 78.88 693 PRO A N 1
ATOM 5317 C CA . PRO A 1 693 ? 7.631 23.045 11.217 1.00 78.88 693 PRO A CA 1
ATOM 5318 C C . PRO A 1 693 ? 7.327 22.779 9.736 1.00 78.88 693 PRO A C 1
ATOM 5320 O O . PRO A 1 693 ? 7.852 23.486 8.883 1.00 78.88 693 PRO A O 1
ATOM 5323 N N . LEU A 1 694 ? 6.503 21.769 9.429 1.00 80.19 694 LEU A N 1
ATOM 5324 C CA . LEU A 1 694 ? 6.104 21.434 8.060 1.00 80.19 694 LEU A CA 1
ATOM 5325 C C . LEU A 1 694 ? 4.886 22.236 7.576 1.00 80.19 694 LEU A C 1
ATOM 5327 O O . LEU A 1 694 ? 4.503 22.124 6.410 1.00 80.19 694 LEU A O 1
ATOM 5331 N N . SER A 1 695 ? 4.279 23.058 8.435 1.00 84.50 695 SER A N 1
ATOM 5332 C CA . SER A 1 695 ? 3.118 23.870 8.067 1.00 84.50 695 SER A CA 1
ATOM 5333 C C . SER A 1 695 ? 3.465 24.821 6.916 1.00 84.50 695 SER A C 1
ATOM 5335 O O . SER A 1 695 ? 4.487 25.507 6.948 1.00 84.50 695 SER A O 1
ATOM 5337 N N . GLY A 1 696 ? 2.633 24.834 5.870 1.00 83.00 696 GLY A N 1
ATOM 5338 C CA . GLY A 1 696 ? 2.866 25.618 4.650 1.00 83.00 696 GLY A CA 1
ATOM 5339 C C . GLY A 1 696 ? 3.888 25.026 3.667 1.00 83.00 696 GLY A C 1
ATOM 5340 O O . GLY A 1 696 ? 4.181 25.662 2.658 1.00 83.00 696 GLY A O 1
ATOM 5341 N N . THR A 1 697 ? 4.420 23.828 3.927 1.00 83.88 697 THR A N 1
ATOM 5342 C CA . THR A 1 697 ? 5.276 23.083 2.984 1.00 83.88 697 THR A CA 1
ATOM 5343 C C . THR A 1 697 ? 4.458 22.039 2.206 1.00 83.88 697 THR A C 1
ATOM 5345 O O . THR A 1 697 ? 3.444 21.571 2.728 1.00 83.88 697 THR A O 1
ATOM 5348 N N . PRO A 1 698 ? 4.907 21.583 1.022 1.00 78.56 698 PRO A N 1
ATOM 5349 C CA . PRO A 1 698 ? 4.237 20.539 0.231 1.00 78.56 698 PRO A CA 1
ATOM 5350 C C . PRO A 1 698 ? 4.444 19.109 0.785 1.00 78.56 698 PRO A C 1
ATOM 5352 O O . PRO A 1 698 ? 4.447 18.136 0.041 1.00 78.56 698 PRO A O 1
ATOM 5355 N N . HIS A 1 699 ? 4.642 18.940 2.097 1.00 78.88 699 HIS A N 1
ATOM 5356 C CA . HIS A 1 699 ? 4.927 17.649 2.749 1.00 78.88 699 HIS A CA 1
ATOM 5357 C C . HIS A 1 699 ? 3.850 16.563 2.562 1.00 78.88 699 HIS A C 1
ATOM 5359 O O . HIS A 1 699 ? 4.145 15.386 2.771 1.00 78.88 699 HIS A O 1
ATOM 5365 N N . PHE A 1 700 ? 2.627 16.939 2.173 1.00 78.50 700 PHE A N 1
ATOM 5366 C CA . PHE A 1 700 ? 1.546 16.015 1.812 1.00 78.50 700 PHE A CA 1
ATOM 5367 C C . PHE A 1 700 ? 1.349 15.844 0.297 1.00 78.50 700 PHE A C 1
ATOM 5369 O O . PHE A 1 700 ? 0.615 14.943 -0.101 1.00 78.50 700 PHE A O 1
ATOM 5376 N N . ASP A 1 701 ? 2.048 16.620 -0.538 1.00 74.12 701 ASP A N 1
ATOM 5377 C CA . ASP A 1 701 ? 1.932 16.580 -2.005 1.00 74.12 701 ASP A CA 1
ATOM 5378 C C . ASP A 1 701 ? 2.751 15.433 -2.633 1.00 74.12 701 ASP A C 1
ATOM 5380 O O . ASP A 1 701 ? 2.932 15.361 -3.849 1.00 74.12 701 ASP A O 1
ATOM 5384 N N . GLU A 1 702 ? 3.263 14.507 -1.820 1.00 74.38 702 GLU A N 1
ATOM 5385 C CA . GLU A 1 702 ? 3.891 13.294 -2.330 1.00 74.38 702 GLU A CA 1
ATOM 5386 C C . GLU A 1 702 ? 2.858 12.290 -2.861 1.00 74.38 702 GLU A C 1
ATOM 5388 O O . GLU A 1 702 ? 1.842 11.978 -2.229 1.00 74.38 702 GLU A O 1
ATOM 5393 N N . ALA A 1 703 ? 3.165 11.718 -4.025 1.00 77.25 703 ALA A N 1
ATOM 5394 C CA . ALA A 1 703 ? 2.329 10.721 -4.672 1.00 77.25 703 ALA A CA 1
ATOM 5395 C C . ALA A 1 703 ? 2.289 9.423 -3.844 1.00 77.25 703 ALA A C 1
ATOM 5397 O O . ALA A 1 703 ? 3.194 8.590 -3.910 1.00 77.25 703 ALA A O 1
ATOM 5398 N N . LEU A 1 704 ? 1.206 9.243 -3.077 1.00 79.31 704 LEU A N 1
ATOM 5399 C CA . LEU A 1 704 ? 1.031 8.136 -2.130 1.00 79.31 704 LEU A CA 1
ATOM 5400 C C . LEU A 1 704 ? 1.287 6.769 -2.781 1.00 79.31 704 LEU A C 1
ATOM 5402 O O . LEU A 1 704 ? 2.057 5.972 -2.265 1.00 79.31 704 LEU A O 1
ATOM 5406 N N . LEU A 1 705 ? 0.681 6.518 -3.943 1.00 81.50 705 LEU A N 1
ATOM 5407 C CA . LEU A 1 705 ? 0.792 5.239 -4.653 1.00 81.50 705 LEU A CA 1
ATOM 5408 C C . LEU A 1 705 ? 2.141 5.051 -5.357 1.00 81.50 705 LEU A C 1
ATOM 5410 O O . LEU A 1 705 ? 2.555 3.921 -5.606 1.00 81.50 705 LEU A O 1
ATOM 5414 N N . ALA A 1 706 ? 2.833 6.143 -5.675 1.00 77.00 706 ALA A N 1
ATOM 5415 C CA . ALA A 1 706 ? 4.169 6.069 -6.244 1.00 77.00 706 ALA A CA 1
ATOM 5416 C C . ALA A 1 706 ? 5.208 5.725 -5.180 1.00 77.00 706 ALA A C 1
ATOM 5418 O O . ALA A 1 706 ? 6.057 4.881 -5.423 1.00 77.00 706 ALA A O 1
ATOM 5419 N N . ASN A 1 707 ? 5.121 6.345 -4.002 1.00 78.75 707 ASN A N 1
ATOM 5420 C CA . ASN A 1 707 ? 6.163 6.257 -2.978 1.00 78.75 707 ASN A CA 1
ATOM 5421 C C . ASN A 1 707 ? 5.882 5.200 -1.907 1.00 78.75 707 ASN A C 1
ATOM 5423 O O . ASN A 1 707 ? 6.794 4.824 -1.169 1.00 78.75 707 ASN A O 1
ATOM 5427 N N . TRP A 1 708 ? 4.636 4.739 -1.796 1.00 84.50 708 TRP A N 1
ATOM 5428 C CA . TRP A 1 708 ? 4.202 3.808 -0.762 1.00 84.50 708 TRP A CA 1
ATOM 5429 C C . TRP A 1 708 ? 3.381 2.659 -1.344 1.00 84.50 708 TRP A C 1
ATOM 5431 O O . TRP A 1 708 ? 2.691 2.807 -2.356 1.00 84.50 708 TRP A O 1
ATOM 5441 N N . ASN A 1 709 ? 3.428 1.512 -0.671 1.00 88.75 709 ASN A N 1
ATOM 5442 C CA . ASN A 1 709 ? 2.635 0.327 -0.967 1.00 88.75 709 ASN A CA 1
ATOM 5443 C C . ASN A 1 709 ? 1.603 0.092 0.148 1.00 88.75 709 ASN A C 1
ATOM 5445 O O . ASN A 1 709 ? 1.928 -0.543 1.154 1.00 88.75 709 ASN A O 1
ATOM 5449 N N . PRO A 1 710 ? 0.340 0.530 -0.017 1.00 89.62 710 PRO A N 1
ATOM 5450 C CA . PRO A 1 710 ? -0.697 0.331 0.994 1.00 89.62 710 PRO A CA 1
ATOM 5451 C C . PRO A 1 710 ? -1.085 -1.148 1.171 1.00 89.62 710 PRO A C 1
ATOM 5453 O O . PRO A 1 710 ? -1.710 -1.497 2.165 1.00 89.62 710 PRO A O 1
ATOM 5456 N N . ARG A 1 711 ? -0.693 -2.037 0.243 1.00 91.62 711 ARG A N 1
ATOM 5457 C CA . ARG A 1 711 ? -0.911 -3.494 0.343 1.00 91.62 711 ARG A CA 1
ATOM 5458 C C . ARG A 1 711 ? 0.095 -4.204 1.251 1.00 91.62 711 ARG A C 1
ATOM 5460 O O . ARG A 1 711 ? -0.003 -5.416 1.425 1.00 91.62 711 ARG A O 1
ATOM 5467 N N . ALA A 1 712 ? 1.099 -3.490 1.752 1.00 90.81 712 ALA A N 1
ATOM 5468 C CA . ALA A 1 712 ? 2.155 -4.056 2.574 1.00 90.81 712 ALA A CA 1
ATOM 5469 C C . ALA A 1 712 ? 1.608 -4.659 3.878 1.00 90.81 712 ALA A C 1
ATOM 5471 O O . ALA A 1 712 ? 0.769 -4.063 4.559 1.00 90.81 712 ALA A O 1
ATOM 5472 N N . ALA A 1 713 ? 2.135 -5.823 4.264 1.00 92.06 713 ALA A N 1
ATOM 5473 C CA . ALA A 1 713 ? 1.783 -6.448 5.535 1.00 92.06 713 ALA A CA 1
ATOM 5474 C C . ALA A 1 713 ? 2.340 -5.670 6.739 1.00 92.06 713 ALA A C 1
ATOM 5476 O O . ALA A 1 713 ? 1.765 -5.745 7.822 1.00 92.06 713 ALA A O 1
ATOM 5477 N N . PHE A 1 714 ? 3.432 -4.922 6.562 1.00 89.81 714 PHE A N 1
ATOM 5478 C CA . PHE A 1 714 ? 4.031 -4.064 7.578 1.00 89.81 714 PHE A CA 1
ATOM 5479 C C . PHE A 1 714 ? 3.991 -2.602 7.142 1.00 89.81 714 PHE A C 1
ATOM 5481 O O . PHE A 1 714 ? 4.655 -2.193 6.186 1.00 89.81 714 PHE A O 1
ATOM 5488 N N . SER A 1 715 ? 3.250 -1.806 7.903 1.00 88.88 715 SER A N 1
ATOM 5489 C CA . SER A 1 715 ? 3.225 -0.355 7.806 1.00 88.88 715 SER A CA 1
ATOM 5490 C C . SER A 1 715 ? 3.752 0.241 9.100 1.00 88.88 715 SER A C 1
ATOM 5492 O O . SER A 1 715 ? 3.119 0.143 10.145 1.00 88.88 715 SER A O 1
ATOM 5494 N N . ALA A 1 716 ? 4.941 0.827 9.038 1.00 82.12 716 ALA A N 1
ATOM 5495 C CA . ALA A 1 716 ? 5.582 1.478 10.168 1.00 82.12 716 ALA A CA 1
ATOM 5496 C C . ALA A 1 716 ? 6.447 2.635 9.671 1.00 82.12 716 ALA A C 1
ATOM 5498 O O . ALA A 1 716 ? 6.805 2.700 8.492 1.00 82.12 716 ALA A O 1
ATOM 5499 N N . ARG A 1 717 ? 6.796 3.523 10.600 1.00 76.00 717 ARG A N 1
ATOM 5500 C CA . ARG A 1 717 ? 7.655 4.673 10.344 1.00 76.00 717 ARG A CA 1
ATOM 5501 C C . ARG A 1 717 ? 9.054 4.259 9.884 1.00 76.00 717 ARG A C 1
ATOM 5503 O O . ARG A 1 717 ? 9.649 3.348 10.461 1.00 76.00 717 ARG A O 1
ATOM 5510 N N . THR A 1 718 ? 9.630 5.014 8.950 1.00 70.62 718 THR A N 1
ATOM 5511 C CA . THR A 1 718 ? 11.063 4.945 8.620 1.00 70.62 718 THR A CA 1
ATOM 5512 C C . THR A 1 718 ? 11.847 6.162 9.139 1.00 70.62 718 THR A C 1
ATOM 5514 O O . THR A 1 718 ? 11.257 7.209 9.426 1.00 70.62 718 THR A O 1
ATOM 5517 N N . PRO A 1 719 ? 13.189 6.082 9.250 1.00 64.19 719 PRO A N 1
ATOM 5518 C CA . PRO A 1 719 ? 14.025 7.240 9.579 1.00 64.19 719 PRO A CA 1
ATOM 5519 C C . PRO A 1 719 ? 13.915 8.412 8.590 1.00 64.19 719 PRO A C 1
ATOM 5521 O O . PRO A 1 719 ? 14.300 9.523 8.945 1.00 64.19 719 PRO A O 1
ATOM 5524 N N . TRP A 1 720 ? 13.404 8.171 7.379 1.00 68.56 720 TRP A N 1
ATOM 5525 C CA . TRP A 1 720 ? 13.244 9.172 6.320 1.00 68.56 720 TRP A CA 1
ATOM 5526 C C . TRP A 1 720 ? 11.838 9.775 6.260 1.00 68.56 720 TRP A C 1
ATOM 5528 O O . TRP A 1 720 ? 11.583 10.638 5.425 1.00 68.56 720 TRP A O 1
ATOM 5538 N N . ASP A 1 721 ? 10.920 9.331 7.119 1.00 72.88 721 ASP A N 1
ATOM 5539 C CA . ASP A 1 721 ? 9.559 9.854 7.129 1.00 72.88 721 ASP A CA 1
ATOM 5540 C C . ASP A 1 721 ? 9.531 11.273 7.697 1.00 72.88 721 ASP A C 1
ATOM 5542 O O . ASP A 1 721 ? 10.137 11.567 8.735 1.00 72.88 721 ASP A O 1
ATOM 5546 N N . ASN A 1 722 ? 8.744 12.133 7.051 1.00 71.25 722 ASN A N 1
ATOM 5547 C CA . ASN A 1 722 ? 8.394 13.440 7.584 1.00 71.25 722 ASN A CA 1
ATOM 5548 C C . ASN A 1 722 ? 7.675 13.271 8.925 1.00 71.25 722 ASN A C 1
ATOM 5550 O O . ASN A 1 722 ? 6.626 12.644 9.003 1.00 71.25 722 ASN A O 1
ATOM 5554 N N . VAL A 1 723 ? 8.191 13.874 9.990 1.00 69.62 723 VAL A N 1
ATOM 5555 C CA . VAL A 1 723 ? 7.465 13.928 11.261 1.00 69.62 723 VAL A CA 1
ATOM 5556 C C . VAL A 1 723 ? 6.771 15.278 11.347 1.00 69.62 723 VAL A C 1
ATOM 5558 O O . VAL A 1 723 ? 7.384 16.284 11.700 1.00 69.62 723 VAL A O 1
ATOM 5561 N N . ALA A 1 724 ? 5.492 15.294 10.980 1.00 70.19 724 ALA A N 1
ATOM 5562 C CA . ALA A 1 724 ? 4.609 16.435 11.183 1.00 70.19 724 ALA A CA 1
ATOM 5563 C C . ALA A 1 724 ? 4.230 16.570 12.664 1.00 70.19 724 ALA A C 1
ATOM 5565 O O . ALA A 1 724 ? 4.061 15.574 13.356 1.00 70.19 724 ALA A O 1
ATOM 5566 N N . GLY A 1 725 ? 4.088 17.805 13.145 1.00 68.38 725 GLY A N 1
ATOM 5567 C CA . GLY A 1 725 ? 3.638 18.119 14.502 1.00 68.38 725 GLY A CA 1
ATOM 5568 C C . GLY A 1 725 ? 4.738 18.631 15.436 1.00 68.38 725 GLY A C 1
ATOM 5569 O O . GLY A 1 725 ? 5.927 18.623 15.126 1.00 68.38 725 GLY A O 1
ATOM 5570 N N . SER A 1 726 ? 4.337 19.139 16.602 1.00 61.44 726 SER A N 1
ATOM 5571 C CA . SER A 1 726 ? 5.253 19.588 17.657 1.00 61.44 726 SER A CA 1
ATOM 5572 C C . SER A 1 726 ? 5.380 18.531 18.748 1.00 61.44 726 SER A C 1
ATOM 5574 O O . SER A 1 726 ? 4.372 18.138 19.331 1.00 61.44 726 SER A O 1
ATOM 5576 N N . MET A 1 727 ? 6.604 18.100 19.077 1.00 56.91 727 MET A N 1
ATOM 5577 C CA . MET A 1 727 ? 6.832 17.263 20.263 1.00 56.91 727 MET A CA 1
ATOM 5578 C C . MET A 1 727 ? 6.541 18.118 21.502 1.00 56.91 727 MET A C 1
ATOM 5580 O O . MET A 1 727 ? 7.195 19.150 21.682 1.00 56.91 727 MET A O 1
ATOM 5584 N N . PRO A 1 728 ? 5.564 17.763 22.353 1.00 50.84 728 PRO A N 1
ATOM 5585 C CA . PRO A 1 728 ? 5.208 18.625 23.466 1.00 50.84 728 PRO A CA 1
ATOM 5586 C C . PRO A 1 728 ? 6.344 18.657 24.500 1.00 50.84 728 PRO A C 1
ATOM 5588 O O . PRO A 1 728 ? 6.709 17.630 25.066 1.00 50.84 728 PRO A O 1
ATOM 5591 N N . LEU A 1 729 ? 6.866 19.854 24.802 1.00 47.31 729 LEU A N 1
ATOM 5592 C CA . LEU A 1 729 ? 7.860 20.077 25.871 1.00 47.31 729 LEU A CA 1
ATOM 5593 C C . LEU A 1 729 ? 7.295 19.753 27.271 1.00 47.31 729 LEU A C 1
ATOM 5595 O O . LEU A 1 729 ? 8.046 19.471 28.202 1.00 47.31 729 LEU A O 1
ATOM 5599 N N . SER A 1 730 ? 5.966 19.784 27.421 1.00 44.97 730 SER A N 1
ATOM 5600 C CA . SER A 1 730 ? 5.236 19.446 28.647 1.00 44.97 730 SER A CA 1
ATOM 5601 C C . SER A 1 730 ? 3.834 18.900 28.341 1.00 44.97 730 SER A C 1
ATOM 5603 O O . SER A 1 730 ? 2.813 19.462 28.720 1.00 44.97 730 SER A O 1
ATOM 5605 N N . GLY A 1 731 ? 3.781 17.764 27.646 1.00 47.31 731 GLY A N 1
ATOM 5606 C CA . GLY A 1 731 ? 2.629 16.857 27.575 1.00 47.31 731 GLY A CA 1
ATOM 5607 C C . GLY A 1 731 ? 1.258 17.420 27.167 1.00 47.31 731 GLY A C 1
ATOM 5608 O O . GLY A 1 731 ? 0.275 16.743 27.419 1.00 47.31 731 GLY A O 1
ATOM 5609 N N . SER A 1 732 ? 1.128 18.600 26.573 1.00 46.62 732 SER A N 1
ATOM 5610 C CA . SER A 1 732 ? -0.165 19.069 26.060 1.00 46.62 732 SER A CA 1
ATOM 5611 C C . SER A 1 732 ? 0.018 19.556 24.627 1.00 46.62 732 SER A C 1
ATOM 5613 O O . SER A 1 732 ? 0.828 20.449 24.398 1.00 46.62 732 SER A O 1
ATOM 5615 N N . ALA A 1 733 ? -0.738 18.944 23.707 1.00 51.53 733 ALA A N 1
ATOM 5616 C CA . ALA A 1 733 ? -0.740 19.134 22.250 1.00 51.53 733 ALA A CA 1
ATOM 5617 C C . ALA A 1 733 ? 0.517 18.623 21.506 1.00 51.53 733 ALA A C 1
ATOM 5619 O O . ALA A 1 733 ? 1.500 19.340 21.328 1.00 51.53 733 ALA A O 1
ATOM 5620 N N . GLY A 1 734 ? 0.452 17.366 21.045 1.00 55.94 734 GLY A N 1
ATOM 5621 C CA . GLY A 1 734 ? 1.246 16.870 19.914 1.00 55.94 734 GLY A CA 1
ATOM 5622 C C . GLY A 1 734 ? 0.447 17.031 18.617 1.00 55.94 734 GLY A C 1
ATOM 5623 O O . GLY A 1 734 ? -0.773 16.876 18.651 1.00 55.94 734 GLY A O 1
ATOM 5624 N N . GLY A 1 735 ? 1.103 17.413 17.515 1.00 57.41 735 GLY A N 1
ATOM 5625 C CA . GLY A 1 735 ? 0.446 17.553 16.203 1.00 57.41 735 GLY A CA 1
ATOM 5626 C C . GLY A 1 735 ? 0.051 16.197 15.598 1.00 57.41 735 GLY A C 1
ATOM 5627 O O . GLY A 1 735 ? 0.312 15.167 16.222 1.00 57.41 735 GLY A O 1
ATOM 5628 N N . PRO A 1 736 ? -0.572 16.164 14.406 1.00 61.62 736 PRO A N 1
ATOM 5629 C CA . PRO A 1 736 ? -0.839 14.902 13.739 1.00 61.62 736 PRO A CA 1
ATOM 5630 C C . PRO A 1 736 ? 0.495 14.328 13.292 1.00 61.62 736 PRO A C 1
ATOM 5632 O O . PRO A 1 736 ? 1.279 14.997 12.615 1.00 61.62 736 PRO A O 1
ATOM 5635 N N . TRP A 1 737 ? 0.753 13.095 13.691 1.00 72.25 737 TRP A N 1
ATOM 5636 C CA . TRP A 1 737 ? 1.993 12.427 13.361 1.00 72.25 737 TRP A CA 1
ATOM 5637 C C . TRP A 1 737 ? 1.789 11.619 12.081 1.00 72.25 737 TRP A C 1
ATOM 5639 O O . TRP A 1 737 ? 0.933 10.733 12.007 1.00 72.25 737 TRP A O 1
ATOM 5649 N N . PHE A 1 738 ? 2.570 11.973 11.066 1.00 74.31 738 PHE A N 1
ATOM 5650 C CA . PHE A 1 738 ? 2.628 11.263 9.797 1.00 74.31 738 PHE A CA 1
ATOM 5651 C C . PHE A 1 738 ? 3.592 10.079 9.916 1.00 74.31 738 PHE A C 1
ATOM 5653 O O . PHE A 1 738 ? 4.736 10.245 10.346 1.00 74.31 738 PHE A O 1
ATOM 5660 N N . PHE A 1 739 ? 3.123 8.886 9.550 1.00 76.75 739 PHE A N 1
ATOM 5661 C CA . PHE A 1 739 ? 3.885 7.642 9.642 1.00 76.75 739 PHE A CA 1
ATOM 5662 C C . PHE A 1 739 ? 3.727 6.848 8.351 1.00 76.75 739 PHE A C 1
ATOM 5664 O O . PHE A 1 739 ? 2.801 6.050 8.178 1.00 76.75 739 PHE A O 1
ATOM 5671 N N . GLY A 1 740 ? 4.638 7.096 7.420 1.00 78.81 740 GLY A N 1
ATOM 5672 C CA . GLY A 1 740 ? 4.557 6.591 6.063 1.00 78.81 740 GLY A CA 1
ATOM 5673 C C . GLY A 1 740 ? 3.199 6.837 5.413 1.00 78.81 740 GLY A C 1
ATOM 5674 O O . GLY A 1 740 ? 2.689 7.940 5.441 1.00 78.81 740 GLY A O 1
ATOM 5675 N N . ALA A 1 741 ? 2.555 5.821 4.848 1.00 85.25 741 ALA A N 1
ATOM 5676 C CA . ALA A 1 741 ? 1.262 5.998 4.176 1.00 85.25 741 ALA A CA 1
ATOM 5677 C C . ALA A 1 741 ? 0.075 6.343 5.106 1.00 85.25 741 ALA A C 1
ATOM 5679 O O . ALA A 1 741 ? -1.029 6.576 4.613 1.00 85.25 741 ALA A O 1
ATOM 5680 N N . TYR A 1 742 ? 0.271 6.345 6.428 1.00 89.56 742 TYR A N 1
ATOM 5681 C CA . TYR A 1 742 ? -0.798 6.461 7.417 1.00 89.56 742 TYR A CA 1
ATOM 5682 C C . TYR A 1 742 ? -0.658 7.720 8.274 1.00 89.56 742 TYR A C 1
ATOM 5684 O O . TYR A 1 742 ? 0.437 8.231 8.515 1.00 89.56 742 TYR A O 1
ATOM 5692 N N . THR A 1 743 ? -1.794 8.210 8.762 1.00 85.31 743 THR A N 1
ATOM 5693 C CA . THR A 1 743 ? -1.871 9.392 9.620 1.00 85.31 743 THR A CA 1
ATOM 5694 C C . THR A 1 743 ? -2.740 9.128 10.846 1.00 85.31 743 THR A C 1
ATOM 5696 O O . THR A 1 743 ? -3.751 8.415 10.784 1.00 85.31 743 THR A O 1
ATOM 5699 N N . ARG A 1 744 ? -2.339 9.724 11.973 1.00 83.62 744 ARG A N 1
ATOM 5700 C CA . ARG A 1 744 ? -3.212 9.949 13.127 1.00 83.62 744 ARG A CA 1
ATOM 5701 C C . ARG A 1 744 ? -3.784 11.356 13.006 1.00 83.62 744 ARG A C 1
ATOM 5703 O O . ARG A 1 744 ? -3.039 12.331 13.043 1.00 83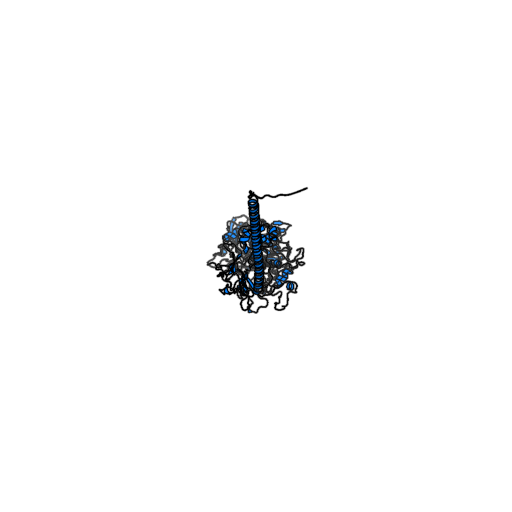.62 744 ARG A O 1
ATOM 5710 N N . ASP A 1 745 ? -5.099 11.450 12.881 1.00 83.38 745 ASP A N 1
ATOM 5711 C CA . ASP A 1 745 ? -5.761 12.721 12.603 1.00 83.38 745 ASP A CA 1
ATOM 5712 C C . ASP A 1 745 ? -5.833 13.647 13.814 1.00 83.38 745 ASP A C 1
ATOM 5714 O O . ASP A 1 745 ? -6.057 13.218 14.949 1.00 83.38 745 ASP A O 1
ATOM 5718 N N . LEU A 1 746 ? -5.740 14.946 13.537 1.00 81.69 746 LEU A N 1
ATOM 5719 C CA . LEU A 1 746 ? -6.257 15.970 14.433 1.00 81.69 746 LEU A CA 1
ATOM 5720 C C . LEU A 1 746 ? -7.778 16.106 14.331 1.00 81.69 746 LEU A C 1
ATOM 5722 O O . LEU A 1 746 ? -8.434 15.600 13.425 1.00 81.69 746 LEU A O 1
ATOM 5726 N N . PHE A 1 747 ? -8.337 16.857 15.276 1.00 84.88 747 PHE A N 1
ATOM 5727 C CA . PHE A 1 747 ? -9.757 17.177 15.297 1.00 84.88 747 PHE A CA 1
ATOM 5728 C C . PHE A 1 747 ? -10.124 18.074 14.112 1.00 84.88 747 PHE A C 1
ATOM 5730 O O . PHE A 1 747 ? -9.730 19.238 14.072 1.00 84.88 747 PHE A O 1
ATOM 5737 N N . ASP A 1 748 ? -10.919 17.542 13.190 1.00 89.25 748 ASP A N 1
ATOM 5738 C CA . ASP A 1 748 ? -11.433 18.254 12.023 1.00 89.25 748 ASP A CA 1
ATOM 5739 C C . ASP A 1 748 ? -12.894 17.865 11.770 1.00 89.25 748 ASP A C 1
ATOM 5741 O O . ASP A 1 748 ? -13.328 16.772 12.144 1.00 89.25 748 ASP A O 1
ATOM 5745 N N . GLN A 1 749 ? -13.662 18.756 11.147 1.00 91.50 749 GLN A N 1
ATOM 5746 C CA . GLN A 1 749 ? -15.029 18.447 10.744 1.00 91.50 749 GLN A CA 1
ATOM 5747 C C . GLN A 1 749 ? -15.047 17.299 9.731 1.00 91.50 749 GLN A C 1
ATOM 5749 O O . GLN A 1 749 ? -15.899 16.4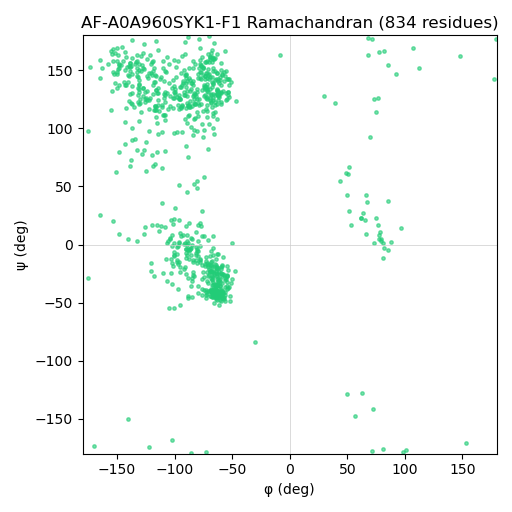21 9.854 1.00 91.50 749 GLN A O 1
ATOM 5754 N N . ASP A 1 750 ? -14.070 17.244 8.822 1.00 91.44 750 ASP A N 1
ATOM 5755 C CA . ASP A 1 750 ? -13.998 16.223 7.770 1.00 91.44 750 ASP A CA 1
ATOM 5756 C C . ASP A 1 750 ? -13.877 14.803 8.338 1.00 91.44 750 ASP A C 1
ATOM 5758 O O . ASP A 1 750 ? -14.310 13.845 7.705 1.00 91.44 750 ASP A O 1
ATOM 5762 N N . VAL A 1 751 ? -13.346 14.648 9.557 1.00 91.75 751 VAL A N 1
ATOM 5763 C CA . VAL A 1 751 ? -13.223 13.357 10.261 1.00 91.75 751 VAL A CA 1
ATOM 5764 C C . VAL A 1 751 ? -14.195 13.213 11.441 1.00 91.75 751 VAL A C 1
ATOM 5766 O O . VAL A 1 751 ? -14.046 12.321 12.281 1.00 91.75 751 VAL A O 1
ATOM 5769 N N . SER A 1 752 ? -15.207 14.081 11.511 1.00 92.25 752 SER A N 1
ATOM 5770 C CA . SER A 1 752 ? -16.304 13.984 12.477 1.00 92.25 752 SER A CA 1
ATOM 5771 C C . SER A 1 752 ? -17.222 12.797 12.190 1.00 92.25 752 SER A C 1
ATOM 5773 O O . SER A 1 752 ? -17.263 12.281 11.078 1.00 92.25 752 SER A O 1
ATOM 5775 N N . TRP A 1 753 ? -18.011 12.382 13.184 1.00 91.94 753 TRP A N 1
ATOM 5776 C CA . TRP A 1 753 ? -18.977 11.290 13.028 1.00 91.94 753 TRP A CA 1
ATOM 5777 C C . TRP A 1 753 ? -19.903 11.477 11.816 1.00 91.94 753 TRP A C 1
ATOM 5779 O O . TRP A 1 753 ? -20.150 10.537 11.063 1.00 91.94 753 TRP A O 1
ATOM 5789 N N . GLN A 1 754 ? -20.420 12.695 11.626 1.00 90.44 754 GLN A N 1
ATOM 5790 C CA . GLN A 1 754 ? -21.368 13.000 10.558 1.00 90.44 754 GLN A CA 1
ATOM 5791 C C . GLN A 1 754 ? -20.716 12.863 9.178 1.00 90.44 754 GLN A C 1
ATOM 5793 O O . GLN A 1 754 ? -21.233 12.123 8.345 1.00 90.44 754 GLN A O 1
ATOM 5798 N N . GLU A 1 755 ? -19.555 13.486 8.963 1.00 91.62 755 GLU A N 1
ATOM 5799 C CA . GLU A 1 755 ? -18.851 13.427 7.668 1.00 91.62 755 GLU A CA 1
ATOM 5800 C C . GLU A 1 755 ? -18.275 12.035 7.369 1.00 91.62 755 GLU A C 1
ATOM 5802 O O . GLU A 1 755 ? -18.094 11.642 6.218 1.00 91.62 755 GLU A O 1
ATOM 5807 N N . GLN A 1 756 ? -18.035 11.246 8.415 1.00 91.12 756 GLN A N 1
ATOM 5808 C CA . GLN A 1 756 ? -17.559 9.871 8.318 1.00 91.12 756 GLN A CA 1
ATOM 5809 C C . GLN A 1 756 ? -18.679 8.826 8.223 1.00 91.12 756 GLN A C 1
ATOM 5811 O O . GLN A 1 756 ? -18.401 7.624 8.170 1.00 91.12 756 GLN A O 1
ATOM 5816 N N . THR A 1 757 ? -19.943 9.253 8.172 1.00 90.94 757 THR A N 1
ATOM 5817 C CA . THR A 1 757 ? -21.058 8.342 7.901 1.00 90.94 757 THR A CA 1
ATOM 5818 C C . THR A 1 757 ? -20.882 7.751 6.491 1.00 90.94 757 THR A C 1
ATOM 5820 O O . THR A 1 757 ? -20.632 8.504 5.555 1.00 90.94 757 THR A O 1
ATOM 5823 N N . PRO A 1 758 ? -20.962 6.425 6.297 1.00 92.38 758 PRO A N 1
ATOM 5824 C CA . PRO A 1 758 ? -20.779 5.795 4.993 1.00 92.38 758 PRO A CA 1
ATOM 5825 C C . PRO A 1 758 ? -21.977 6.004 4.061 1.00 92.38 758 PRO A C 1
ATOM 5827 O O . PRO A 1 758 ? -23.114 6.173 4.506 1.00 92.38 758 PRO A O 1
ATOM 5830 N N . VAL A 1 759 ? -21.731 5.904 2.754 1.00 89.69 759 VAL A N 1
ATOM 5831 C CA . VAL A 1 759 ? -22.792 5.884 1.739 1.00 89.69 759 VAL A CA 1
ATOM 5832 C C . VAL A 1 759 ? -23.330 4.461 1.622 1.00 89.69 759 VAL A C 1
ATOM 5834 O O . VAL A 1 759 ? -22.584 3.530 1.324 1.00 89.69 759 VAL A O 1
ATOM 5837 N N . VAL A 1 760 ? -24.629 4.261 1.850 1.00 89.94 760 VAL A N 1
ATOM 5838 C CA . VAL A 1 760 ? -25.243 2.930 1.728 1.00 89.94 760 VAL A CA 1
ATOM 5839 C C . VAL A 1 760 ? -25.623 2.665 0.272 1.00 89.94 760 VAL A C 1
ATOM 5841 O O . VAL A 1 760 ? -26.458 3.366 -0.296 1.00 89.94 760 VAL A O 1
ATOM 5844 N N . SER A 1 761 ? -25.048 1.622 -0.325 1.00 86.88 761 SER A N 1
ATOM 5845 C CA . SER A 1 761 ? -25.349 1.180 -1.691 1.00 86.88 761 SER A CA 1
ATOM 5846 C C . SER A 1 761 ? -25.326 -0.344 -1.774 1.00 86.88 761 SER A C 1
ATOM 5848 O O . SER A 1 761 ? -24.481 -1.001 -1.167 1.00 86.88 761 SER A O 1
ATOM 5850 N N . GLY A 1 762 ? -26.302 -0.934 -2.472 1.00 84.44 762 GLY A N 1
ATOM 5851 C CA . GLY A 1 762 ? -26.452 -2.394 -2.542 1.00 84.44 762 GLY A CA 1
ATOM 5852 C C . GLY A 1 762 ? -26.709 -3.064 -1.184 1.00 84.44 762 GLY A C 1
ATOM 5853 O O . GLY A 1 762 ? -26.409 -4.242 -1.022 1.00 84.44 762 GLY A O 1
ATOM 5854 N N . GLY A 1 763 ? -27.231 -2.315 -0.204 1.00 89.12 763 GLY A N 1
ATOM 5855 C CA . GLY A 1 763 ? -27.432 -2.791 1.168 1.00 89.12 763 GLY A CA 1
ATOM 5856 C C . GLY A 1 763 ? -26.162 -2.825 2.023 1.00 89.12 763 GLY A C 1
ATOM 5857 O O . GLY A 1 763 ? -26.221 -3.341 3.130 1.00 89.12 763 GLY A O 1
ATOM 5858 N N . ARG A 1 764 ? -25.041 -2.274 1.536 1.00 93.06 764 ARG A N 1
ATOM 5859 C CA . ARG A 1 764 ? -23.766 -2.217 2.260 1.00 93.06 764 ARG A CA 1
ATOM 5860 C C . ARG A 1 764 ? -23.275 -0.782 2.432 1.00 93.06 764 ARG A C 1
ATOM 5862 O O . ARG A 1 764 ? -23.477 0.067 1.566 1.00 93.06 764 ARG A O 1
ATOM 5869 N N . SER A 1 765 ? -22.598 -0.533 3.541 1.00 94.06 765 SER A N 1
ATOM 5870 C CA . SER A 1 765 ? -21.923 0.703 3.919 1.00 94.06 765 SER A CA 1
ATOM 5871 C C . SER A 1 765 ? -20.614 0.843 3.143 1.00 94.06 765 SER A C 1
ATOM 5873 O O . SER A 1 765 ? -19.624 0.176 3.452 1.00 94.06 765 SER A O 1
ATOM 5875 N N . ARG A 1 766 ? -20.603 1.712 2.129 1.00 92.12 766 ARG A N 1
ATOM 5876 C CA . ARG A 1 766 ? -19.434 1.986 1.286 1.00 92.12 766 ARG A CA 1
ATOM 5877 C C . ARG A 1 766 ? -18.582 3.120 1.842 1.00 92.12 766 ARG A C 1
ATOM 5879 O O . ARG A 1 766 ? -19.091 4.060 2.454 1.00 92.12 766 ARG A O 1
ATOM 5886 N N . GLY A 1 767 ? -17.276 3.001 1.627 1.00 91.25 767 GLY A N 1
ATOM 5887 C CA . GLY A 1 767 ? -16.266 3.967 2.048 1.00 91.25 767 GLY A CA 1
ATOM 5888 C C . GLY A 1 767 ? -15.429 4.498 0.888 1.00 91.25 767 GLY A C 1
ATOM 5889 O O . GLY A 1 767 ? -15.661 4.177 -0.276 1.00 91.25 767 GLY A O 1
ATOM 5890 N N . ASN A 1 768 ? -14.415 5.290 1.227 1.00 91.62 768 ASN A N 1
ATOM 5891 C CA . ASN A 1 768 ? -13.434 5.824 0.291 1.00 91.62 768 ASN A CA 1
ATOM 5892 C C . ASN A 1 768 ? -12.023 5.602 0.866 1.00 91.62 768 ASN A C 1
ATOM 5894 O O . ASN A 1 768 ? -11.762 6.054 1.980 1.00 91.62 768 ASN A O 1
ATOM 5898 N N . PRO A 1 769 ? -11.114 4.904 0.161 1.00 91.44 769 PRO A N 1
ATOM 5899 C CA . PRO A 1 769 ? -9.748 4.701 0.638 1.00 91.44 769 PRO A CA 1
ATOM 5900 C C . PRO A 1 769 ? -8.898 5.980 0.679 1.00 91.44 769 PRO A C 1
ATOM 5902 O O . PRO A 1 769 ? -7.935 6.029 1.438 1.00 91.44 769 PRO A O 1
ATOM 5905 N N . PHE A 1 770 ? -9.235 7.005 -0.111 1.00 89.56 770 PHE A N 1
ATOM 5906 C CA . PHE A 1 770 ? -8.383 8.182 -0.328 1.00 89.56 770 PHE A CA 1
ATOM 5907 C C . PHE A 1 770 ? -9.078 9.520 -0.045 1.00 89.56 770 PHE A C 1
ATOM 5909 O O . PHE A 1 770 ? -8.565 10.565 -0.448 1.00 89.56 770 PHE A O 1
ATOM 5916 N N . GLY A 1 771 ? -10.223 9.491 0.635 1.00 89.25 771 GLY A N 1
ATOM 5917 C CA . GLY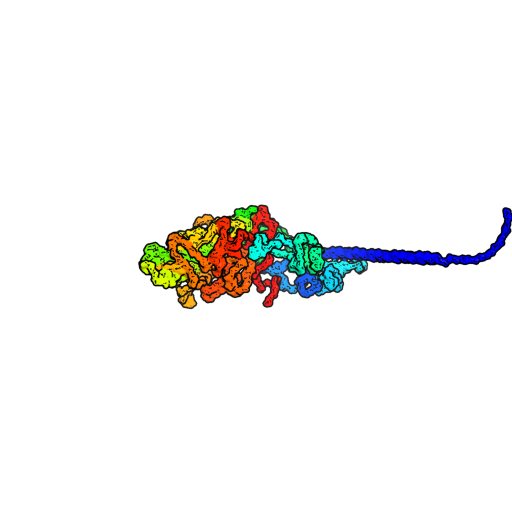 A 1 771 ? -11.024 10.668 0.963 1.00 89.25 771 GLY A CA 1
ATOM 5918 C C . GLY A 1 771 ? -12.140 10.346 1.961 1.00 89.25 771 GLY A C 1
ATOM 5919 O O . GLY A 1 771 ? -12.210 9.221 2.472 1.00 89.25 771 GLY A O 1
ATOM 5920 N N . PRO A 1 772 ? -13.036 11.303 2.244 1.00 89.31 772 PRO A N 1
ATOM 5921 C CA . PRO A 1 772 ? -14.214 11.050 3.060 1.00 89.31 772 PRO A CA 1
ATOM 5922 C C . PRO A 1 772 ? -15.167 10.058 2.360 1.00 89.31 772 PRO A C 1
ATOM 5924 O O . PRO A 1 772 ? -15.248 10.033 1.126 1.00 89.31 772 PRO A O 1
ATOM 5927 N N . PRO A 1 773 ? -15.931 9.244 3.118 1.00 88.62 773 PRO A N 1
ATOM 5928 C CA . PRO A 1 773 ? -16.865 8.269 2.547 1.00 88.62 773 PRO A CA 1
ATOM 5929 C C . PRO A 1 773 ? -17.907 8.872 1.600 1.00 88.62 773 PRO A C 1
ATOM 5931 O O . PRO A 1 773 ? -18.318 8.205 0.656 1.00 88.62 773 PRO A O 1
ATOM 5934 N N . GLN A 1 774 ? -18.303 10.128 1.828 1.00 84.81 774 GLN A N 1
ATOM 5935 C CA . GLN A 1 774 ? -19.283 10.855 1.009 1.00 84.81 774 GLN A CA 1
ATOM 5936 C C . GLN A 1 774 ? -18.794 11.138 -0.419 1.00 84.81 774 GLN A C 1
ATOM 5938 O O . GLN A 1 774 ? -19.597 11.243 -1.340 1.00 84.81 774 GLN A O 1
ATOM 5943 N N . GLU A 1 775 ? -17.477 11.213 -0.613 1.00 82.19 775 GLU A N 1
ATOM 5944 C CA . GLU A 1 775 ? -16.833 11.349 -1.926 1.00 82.19 775 GLU A CA 1
ATOM 5945 C C . GLU A 1 775 ? -16.472 9.983 -2.536 1.00 82.19 775 GLU A C 1
ATOM 5947 O O . GLU A 1 775 ? -15.879 9.897 -3.613 1.00 82.19 775 GLU A O 1
ATOM 5952 N N . GLY A 1 776 ? -16.789 8.894 -1.826 1.00 67.25 776 GLY A N 1
ATOM 5953 C CA . GLY A 1 776 ? -16.473 7.534 -2.228 1.00 67.25 776 GLY A CA 1
ATOM 5954 C C . GLY A 1 776 ? -17.146 7.150 -3.536 1.00 67.25 776 GLY A C 1
ATOM 5955 O O . GLY A 1 776 ? -18.365 7.208 -3.681 1.00 67.25 776 GLY A O 1
ATOM 5956 N N . ARG A 1 777 ? -16.327 6.720 -4.494 1.00 66.50 777 ARG A N 1
ATOM 5957 C CA . ARG A 1 777 ? -16.786 6.136 -5.756 1.00 66.50 777 ARG A CA 1
ATOM 5958 C C . ARG A 1 777 ? -17.271 4.712 -5.551 1.00 66.50 777 ARG A C 1
ATOM 5960 O O . ARG A 1 777 ? -16.873 4.035 -4.606 1.00 66.50 777 ARG A O 1
ATOM 5967 N N . ASP A 1 778 ? -18.052 4.221 -6.509 1.00 67.94 778 ASP A N 1
ATOM 5968 C CA . ASP A 1 778 ? -18.556 2.851 -6.461 1.00 67.94 778 ASP A CA 1
ATOM 5969 C C . ASP A 1 778 ? -17.443 1.794 -6.455 1.00 67.94 778 ASP A C 1
ATOM 5971 O O . ASP A 1 778 ? -17.622 0.745 -5.825 1.00 67.94 778 ASP A O 1
ATOM 5975 N N . ARG A 1 779 ? -16.332 2.038 -7.170 1.00 82.12 779 ARG A N 1
ATOM 5976 C CA . ARG A 1 779 ? -15.181 1.129 -7.302 1.00 82.12 779 ARG A CA 1
ATOM 5977 C C . ARG A 1 779 ? -13.894 1.923 -7.545 1.00 82.12 779 ARG A C 1
ATOM 5979 O O . ARG A 1 779 ? -13.904 2.887 -8.303 1.00 82.12 779 ARG A O 1
ATOM 5986 N N . ILE A 1 780 ? -12.791 1.519 -6.912 1.00 86.31 780 ILE A N 1
ATOM 5987 C CA . ILE A 1 780 ? -11.440 2.039 -7.182 1.00 86.31 780 ILE A CA 1
ATOM 5988 C C . ILE A 1 780 ? -10.497 0.851 -7.363 1.00 86.31 780 ILE A C 1
ATOM 5990 O O . ILE A 1 780 ? -10.154 0.176 -6.393 1.00 86.31 780 ILE A O 1
ATOM 5994 N N . ILE A 1 781 ? -10.091 0.585 -8.604 1.00 89.12 781 ILE A N 1
ATOM 5995 C CA . ILE A 1 781 ? -9.224 -0.541 -8.973 1.00 89.12 781 ILE A CA 1
ATOM 5996 C C . ILE A 1 781 ? -7.846 0.001 -9.352 1.00 89.12 781 ILE A C 1
ATOM 5998 O O . ILE A 1 781 ? -7.750 0.858 -10.224 1.00 89.12 781 ILE A O 1
ATOM 6002 N N . LEU A 1 782 ? -6.786 -0.517 -8.724 1.00 86.25 782 LEU A N 1
ATOM 6003 C CA . LEU A 1 782 ? -5.395 -0.129 -9.003 1.00 86.25 782 LEU A CA 1
ATOM 6004 C C . LEU A 1 782 ? -4.503 -1.290 -9.458 1.00 86.25 782 LEU A C 1
ATOM 6006 O O . LEU A 1 782 ? -3.453 -1.064 -10.057 1.00 86.25 782 LEU A O 1
ATOM 6010 N N . PHE A 1 783 ? -4.858 -2.535 -9.139 1.00 89.56 783 PHE A N 1
ATOM 6011 C CA . PHE A 1 783 ? -3.988 -3.680 -9.406 1.00 89.56 783 PHE A CA 1
ATOM 6012 C C . PHE A 1 783 ? -4.693 -4.737 -10.248 1.00 89.56 783 PHE A C 1
ATOM 6014 O O . PHE A 1 783 ? -5.752 -5.251 -9.887 1.00 89.56 783 PHE A O 1
ATOM 6021 N N . GLU A 1 784 ? -4.073 -5.086 -11.370 1.00 88.81 784 GLU A N 1
ATOM 6022 C CA . GLU A 1 784 ? -4.529 -6.172 -12.227 1.00 88.81 784 GLU A CA 1
ATOM 6023 C C . GLU A 1 784 ? -3.935 -7.501 -11.754 1.00 88.81 784 GLU A C 1
ATOM 6025 O O . GLU A 1 784 ? -2.715 -7.662 -11.725 1.00 88.81 784 GLU A O 1
ATOM 6030 N N . VAL A 1 785 ? -4.792 -8.458 -11.395 1.00 91.69 785 VAL A N 1
ATOM 6031 C CA . VAL A 1 785 ? -4.389 -9.838 -11.102 1.00 91.69 785 VAL A CA 1
ATOM 6032 C C . VAL A 1 785 ? -4.436 -10.652 -12.403 1.00 91.69 785 VAL A C 1
ATOM 6034 O O . VAL A 1 785 ? -5.486 -10.650 -13.061 1.00 91.69 785 VAL A O 1
ATOM 6037 N N . PRO A 1 786 ? -3.353 -11.362 -12.779 1.00 90.56 786 PRO A N 1
ATOM 6038 C CA . PRO A 1 786 ? -3.347 -12.251 -13.940 1.00 90.56 786 PRO A CA 1
ATOM 6039 C C . PRO A 1 786 ? -4.442 -13.320 -13.855 1.00 90.56 786 PRO A C 1
ATOM 6041 O O . PRO A 1 786 ? -4.753 -13.811 -12.771 1.00 90.56 786 PRO A O 1
ATOM 6044 N N . ARG A 1 787 ? -5.028 -13.686 -15.001 1.00 88.19 787 ARG A N 1
ATOM 6045 C CA . ARG A 1 787 ? -6.035 -14.757 -15.082 1.00 88.19 787 ARG A CA 1
ATOM 6046 C C . ARG A 1 787 ? -5.361 -16.107 -15.272 1.00 88.19 787 ARG A C 1
ATOM 6048 O O . ARG A 1 787 ? -4.419 -16.214 -16.049 1.00 88.19 787 ARG A O 1
ATOM 6055 N N . ASP A 1 788 ? -5.911 -17.143 -14.657 1.00 84.62 788 ASP A N 1
ATOM 6056 C CA . ASP A 1 788 ? -5.423 -18.521 -14.736 1.00 84.62 788 ASP A CA 1
ATOM 6057 C C . ASP A 1 788 ? -5.290 -19.048 -16.177 1.00 84.62 788 ASP A C 1
ATOM 6059 O O . ASP A 1 788 ? -4.333 -19.747 -16.498 1.00 84.62 788 ASP A O 1
ATOM 6063 N N . SER A 1 789 ? -6.223 -18.692 -17.064 1.00 82.19 789 SER A N 1
ATOM 6064 C CA . SER A 1 789 ? -6.244 -19.203 -18.439 1.00 82.19 789 SER A CA 1
ATOM 6065 C C . SER A 1 789 ? -5.347 -18.439 -19.417 1.00 82.19 789 SER A C 1
ATOM 6067 O O . SER A 1 789 ? -4.966 -18.996 -20.445 1.00 82.19 789 SER A O 1
ATOM 6069 N N . THR A 1 790 ? -5.024 -17.174 -19.126 1.00 81.94 790 THR A N 1
ATOM 6070 C CA . THR A 1 790 ? -4.171 -16.339 -19.990 1.00 81.94 790 THR A CA 1
ATOM 6071 C C . THR A 1 790 ? -2.755 -16.203 -19.447 1.00 81.94 790 THR A C 1
ATOM 6073 O O . THR A 1 790 ? -1.842 -15.920 -20.217 1.00 81.94 790 THR A O 1
ATOM 6076 N N . GLY A 1 791 ? -2.573 -16.375 -18.136 1.00 80.19 791 GLY A N 1
ATOM 6077 C CA . GLY A 1 791 ? -1.334 -16.070 -17.437 1.00 80.19 791 GLY A CA 1
ATOM 6078 C C . GLY A 1 791 ? -0.908 -14.617 -17.642 1.00 80.19 791 GLY A C 1
ATOM 6079 O O . GLY A 1 791 ? -1.737 -13.713 -17.804 1.00 80.19 791 GLY A O 1
ATOM 6080 N N . VAL A 1 792 ? 0.408 -14.415 -17.653 1.00 84.44 792 VAL A N 1
ATOM 6081 C CA . VAL A 1 792 ? 1.049 -13.134 -17.956 1.00 84.44 792 VAL A CA 1
ATOM 6082 C C . VAL A 1 792 ? 1.403 -13.086 -19.443 1.00 84.44 792 VAL A C 1
ATOM 6084 O O . VAL A 1 792 ? 2.181 -13.903 -19.925 1.00 84.44 792 VAL A O 1
ATOM 6087 N N . VAL A 1 793 ? 0.859 -12.106 -20.165 1.00 80.44 793 VAL A N 1
ATOM 6088 C CA . VAL A 1 793 ? 1.091 -11.899 -21.608 1.00 80.44 793 VAL A CA 1
ATOM 6089 C C . VAL A 1 793 ? 2.182 -10.866 -21.899 1.00 80.44 793 VAL A C 1
ATOM 6091 O O . VAL A 1 793 ? 2.670 -10.774 -23.023 1.00 80.44 793 VAL A O 1
ATOM 6094 N N . SER A 1 794 ? 2.567 -10.066 -20.900 1.00 78.06 794 SER A N 1
ATOM 6095 C CA . SER A 1 794 ? 3.603 -9.037 -21.014 1.00 78.06 794 SER A CA 1
ATOM 6096 C C . SER A 1 794 ? 4.313 -8.823 -19.683 1.00 78.06 794 SER A C 1
ATOM 6098 O O . SER A 1 794 ? 3.684 -8.842 -18.626 1.00 78.06 794 SER A O 1
ATOM 6100 N N . ILE A 1 795 ? 5.610 -8.502 -19.736 1.00 77.50 795 ILE A N 1
ATOM 6101 C CA . ILE A 1 795 ? 6.387 -8.107 -18.553 1.00 77.50 795 ILE A CA 1
ATOM 6102 C C . ILE A 1 795 ? 5.771 -6.899 -17.828 1.00 77.50 795 ILE A C 1
ATOM 6104 O O . ILE A 1 795 ? 5.923 -6.769 -16.617 1.00 77.50 795 ILE A O 1
ATOM 6108 N N . GLY A 1 796 ? 5.025 -6.053 -18.550 1.00 78.38 796 GLY A N 1
ATOM 6109 C CA . GLY A 1 796 ? 4.324 -4.904 -17.981 1.00 78.38 796 GLY A CA 1
ATOM 6110 C C . GLY A 1 796 ? 3.293 -5.285 -16.918 1.00 78.38 796 GLY A C 1
ATOM 6111 O O . GLY A 1 796 ? 3.123 -4.543 -15.961 1.00 78.38 796 GLY A O 1
ATOM 6112 N N . GLN A 1 797 ? 2.669 -6.468 -16.989 1.00 83.69 797 GLN A N 1
ATOM 6113 C CA . GLN A 1 797 ? 1.694 -6.894 -15.970 1.00 83.69 797 GLN A CA 1
ATOM 6114 C C . GLN A 1 797 ? 2.336 -7.145 -14.595 1.00 83.69 797 GLN A C 1
ATOM 6116 O O . GLN A 1 797 ? 1.651 -7.083 -13.572 1.00 83.69 797 GLN A O 1
ATOM 6121 N N . PHE A 1 798 ? 3.658 -7.348 -14.533 1.00 88.12 798 PHE A N 1
ATOM 6122 C CA . PHE A 1 798 ? 4.376 -7.414 -13.260 1.00 88.12 798 PHE A CA 1
ATOM 6123 C C . PHE A 1 798 ? 4.450 -6.068 -12.529 1.00 88.12 798 PHE A C 1
ATOM 6125 O O . PHE A 1 798 ? 4.789 -6.066 -11.348 1.00 88.12 798 PHE A O 1
ATOM 6132 N N . GLN A 1 799 ? 4.056 -4.946 -13.150 1.00 86.88 799 GLN A N 1
ATOM 6133 C CA . GLN A 1 799 ? 3.907 -3.661 -12.453 1.00 86.88 799 GLN A CA 1
ATOM 6134 C C . GLN A 1 799 ? 2.950 -3.748 -11.255 1.00 86.88 799 GLN A C 1
ATOM 6136 O O . GLN A 1 799 ? 3.127 -3.038 -10.270 1.00 86.88 799 GLN A O 1
ATOM 6141 N N . HIS A 1 800 ? 1.963 -4.651 -11.306 1.00 88.50 800 HIS A N 1
ATOM 6142 C CA . HIS A 1 800 ? 0.972 -4.837 -10.244 1.00 88.50 800 HIS A CA 1
ATOM 6143 C C . HIS A 1 800 ? 1.390 -5.876 -9.190 1.00 88.50 800 HIS A C 1
ATOM 6145 O O . HIS A 1 800 ? 0.723 -6.009 -8.155 1.00 88.50 800 HIS A O 1
ATOM 6151 N N . ALA A 1 801 ? 2.496 -6.595 -9.411 1.00 89.94 801 ALA A N 1
ATOM 6152 C CA . ALA A 1 801 ? 2.959 -7.633 -8.499 1.00 89.94 801 ALA A CA 1
ATOM 6153 C C . ALA A 1 801 ? 3.361 -7.023 -7.141 1.00 89.94 801 ALA A C 1
ATOM 6155 O O . ALA A 1 801 ? 4.137 -6.064 -7.097 1.00 89.94 801 ALA A O 1
ATOM 6156 N N . PRO A 1 802 ? 2.855 -7.542 -6.008 1.00 89.31 802 PRO A N 1
ATOM 6157 C CA . PRO A 1 802 ? 3.283 -7.089 -4.691 1.00 89.31 802 PRO A CA 1
ATOM 6158 C C . PRO A 1 802 ? 4.669 -7.662 -4.399 1.00 89.31 802 PRO A C 1
ATOM 6160 O O . PRO A 1 802 ? 4.770 -8.772 -3.892 1.00 89.31 802 PRO A O 1
ATOM 6163 N N . LEU A 1 803 ? 5.740 -6.930 -4.712 1.00 86.88 803 LEU A N 1
ATOM 6164 C CA . LEU A 1 803 ? 7.120 -7.398 -4.507 1.00 86.88 803 LEU A CA 1
ATOM 6165 C C . LEU A 1 803 ? 7.628 -7.237 -3.069 1.00 86.88 803 LEU A C 1
ATOM 6167 O O . LEU A 1 803 ? 8.648 -7.809 -2.709 1.00 86.88 803 LEU A O 1
ATOM 6171 N N . SER A 1 804 ? 6.925 -6.478 -2.235 1.00 84.12 804 SER A N 1
ATOM 6172 C CA . SER A 1 804 ? 7.357 -6.182 -0.873 1.00 84.12 804 SER A CA 1
ATOM 6173 C C . SER A 1 804 ? 6.201 -6.201 0.109 1.00 84.12 804 SER A C 1
ATOM 6175 O O . SER A 1 804 ? 5.102 -5.749 -0.213 1.00 84.12 804 SER A O 1
ATOM 6177 N N . ASP A 1 805 ? 6.494 -6.649 1.328 1.00 88.25 805 ASP A N 1
ATOM 6178 C CA . ASP A 1 805 ? 5.604 -6.557 2.485 1.00 88.25 805 ASP A CA 1
ATOM 6179 C C . ASP A 1 805 ? 5.868 -5.310 3.348 1.00 88.25 805 ASP A C 1
ATOM 6181 O O . ASP A 1 805 ? 5.281 -5.183 4.418 1.00 88.25 805 ASP A O 1
ATOM 6185 N N . LEU A 1 806 ? 6.733 -4.394 2.899 1.00 86.75 806 LEU A N 1
ATOM 6186 C CA . LEU A 1 806 ? 7.098 -3.152 3.590 1.00 86.75 806 LEU A CA 1
ATOM 6187 C C . LEU A 1 806 ? 6.461 -1.937 2.904 1.00 86.75 806 LEU A C 1
ATOM 6189 O O . LEU A 1 806 ? 6.592 -1.775 1.688 1.00 86.75 806 LEU A O 1
ATOM 6193 N N . VAL A 1 807 ? 5.808 -1.069 3.684 1.00 87.12 807 VAL A N 1
ATOM 6194 C CA . VAL A 1 807 ? 5.000 0.055 3.171 1.00 87.12 807 VAL A CA 1
ATOM 6195 C C . VAL A 1 807 ? 5.791 1.100 2.387 1.00 87.12 807 VAL A C 1
ATOM 6197 O O . VAL A 1 807 ? 5.233 1.726 1.496 1.00 87.12 807 VAL A O 1
ATOM 6200 N N . TRP A 1 808 ? 7.075 1.305 2.685 1.00 80.00 808 TRP A N 1
ATOM 6201 C CA . TRP A 1 808 ? 7.911 2.314 2.016 1.00 80.00 808 TRP A CA 1
ATOM 6202 C C . TRP A 1 808 ? 8.458 1.862 0.661 1.00 80.00 808 TRP A C 1
ATOM 6204 O O . TRP A 1 808 ? 9.083 2.659 -0.030 1.00 80.00 808 TRP A O 1
ATOM 6214 N N . HIS A 1 809 ? 8.235 0.608 0.261 1.00 81.00 809 HIS A N 1
ATOM 6215 C CA . HIS A 1 809 ? 8.478 0.217 -1.123 1.00 81.00 809 HIS A CA 1
ATOM 6216 C C . HIS A 1 809 ? 7.315 0.714 -2.000 1.00 81.00 809 HIS A C 1
ATOM 6218 O O . HIS A 1 809 ? 6.170 0.700 -1.550 1.00 81.00 809 HIS A O 1
ATOM 6224 N N . PRO A 1 810 ? 7.579 1.152 -3.240 1.00 81.38 810 PRO A N 1
ATOM 6225 C CA . PRO A 1 810 ? 6.557 1.701 -4.128 1.00 81.38 810 PRO A CA 1
ATOM 6226 C C . PRO A 1 810 ? 5.483 0.656 -4.477 1.00 81.38 810 PRO A C 1
ATOM 6228 O O . PRO A 1 810 ? 5.788 -0.532 -4.619 1.00 81.38 810 PRO A O 1
ATOM 6231 N N . SER A 1 811 ? 4.227 1.084 -4.680 1.00 86.38 811 SER A N 1
ATOM 6232 C CA . SER A 1 811 ? 3.154 0.171 -5.127 1.00 86.38 811 SER A CA 1
ATOM 6233 C C . SER A 1 811 ? 3.451 -0.463 -6.490 1.00 86.38 811 SER A C 1
ATOM 6235 O O . SER A 1 811 ? 3.051 -1.607 -6.719 1.00 86.38 811 SER A O 1
ATOM 6237 N N . PHE A 1 812 ? 4.147 0.284 -7.358 1.00 85.12 812 PHE A N 1
ATOM 6238 C CA . PHE A 1 812 ? 4.532 -0.079 -8.726 1.00 85.12 812 PHE A CA 1
ATOM 6239 C C . PHE A 1 812 ? 6.058 -0.146 -8.847 1.00 85.12 812 PHE A C 1
ATOM 6241 O O . PHE A 1 812 ? 6.690 0.699 -9.473 1.00 85.12 812 PHE A O 1
ATOM 6248 N N . ALA A 1 813 ? 6.665 -1.147 -8.207 1.00 79.25 813 ALA A N 1
ATOM 6249 C CA . ALA A 1 813 ? 8.120 -1.328 -8.209 1.00 79.25 813 ALA A CA 1
ATOM 6250 C C . ALA A 1 813 ? 8.702 -1.720 -9.584 1.00 79.25 813 ALA A C 1
ATOM 6252 O O . ALA A 1 813 ? 9.907 -1.610 -9.797 1.00 79.25 813 ALA A O 1
ATOM 6253 N N . VAL A 1 814 ? 7.863 -2.194 -10.511 1.00 81.00 814 VAL A N 1
ATOM 6254 C CA . VAL A 1 814 ? 8.249 -2.560 -11.881 1.00 81.00 814 VAL A CA 1
ATOM 6255 C C . VAL A 1 814 ? 7.567 -1.607 -12.855 1.00 81.00 814 VAL A C 1
ATOM 6257 O O . VAL A 1 814 ? 6.373 -1.357 -12.731 1.00 81.00 814 VAL A O 1
ATOM 6260 N N . GLY A 1 815 ? 8.313 -1.104 -13.839 1.00 70.00 815 GLY A N 1
ATOM 6261 C CA . GLY A 1 815 ? 7.764 -0.286 -14.927 1.00 70.00 815 GLY A CA 1
ATOM 6262 C C . GLY A 1 815 ? 7.556 1.194 -14.598 1.00 70.00 815 GLY A C 1
ATOM 6263 O O . GLY A 1 815 ? 7.212 1.953 -15.497 1.00 70.00 815 GLY A O 1
ATOM 6264 N N . ASN A 1 816 ? 7.814 1.621 -13.359 1.00 66.06 816 ASN A N 1
ATOM 6265 C CA . ASN A 1 816 ? 7.766 3.027 -12.969 1.00 66.06 816 ASN A CA 1
ATOM 6266 C C . ASN A 1 816 ? 9.187 3.613 -12.864 1.00 66.06 816 ASN A C 1
ATOM 6268 O O . ASN A 1 816 ? 10.081 2.978 -12.305 1.00 66.06 816 ASN A O 1
ATOM 6272 N N . SER A 1 817 ? 9.408 4.806 -13.421 1.00 56.84 817 SER A N 1
ATOM 6273 C CA . SER A 1 817 ? 10.708 5.498 -13.438 1.00 56.84 817 SER A CA 1
ATOM 6274 C C . SER A 1 817 ? 10.879 6.501 -12.294 1.00 56.84 817 SER A C 1
ATOM 6276 O O . SER A 1 817 ? 11.811 7.305 -12.314 1.00 56.84 817 SER A O 1
ATOM 6278 N N . LEU A 1 818 ? 9.972 6.502 -11.315 1.00 58.50 818 LEU A N 1
ATOM 6279 C CA . LEU A 1 818 ? 10.053 7.394 -10.164 1.00 58.50 818 LEU A CA 1
ATOM 6280 C C . LEU A 1 818 ? 11.193 6.955 -9.238 1.00 58.50 818 LEU A C 1
ATOM 6282 O O . LEU A 1 818 ? 11.215 5.832 -8.735 1.00 58.50 818 LEU A O 1
ATOM 6286 N N . ALA A 1 819 ? 12.155 7.853 -9.027 1.00 54.28 819 ALA A N 1
ATOM 6287 C CA . ALA A 1 819 ? 13.199 7.666 -8.031 1.00 54.28 819 ALA A CA 1
ATOM 6288 C C . ALA A 1 819 ? 12.587 7.763 -6.626 1.00 54.28 819 ALA A C 1
ATOM 6290 O O . ALA A 1 819 ? 11.815 8.683 -6.353 1.00 54.28 819 ALA A O 1
ATOM 6291 N N . ASP A 1 820 ? 12.936 6.829 -5.735 1.00 58.22 820 ASP A N 1
ATOM 6292 C CA . ASP A 1 820 ? 12.468 6.873 -4.347 1.00 58.22 820 ASP A CA 1
ATOM 6293 C C . ASP A 1 820 ? 13.011 8.145 -3.666 1.00 58.22 820 ASP A C 1
ATOM 6295 O O . ASP A 1 820 ? 14.236 8.311 -3.586 1.00 58.22 820 ASP A O 1
ATOM 6299 N N . PRO A 1 821 ? 12.143 9.041 -3.155 1.00 53.53 821 PRO A N 1
ATOM 6300 C CA . PRO A 1 821 ? 12.570 10.293 -2.531 1.00 53.53 821 PRO A CA 1
ATOM 6301 C C . PRO A 1 821 ? 13.403 10.088 -1.254 1.00 53.53 821 PRO A C 1
ATOM 6303 O O . PRO A 1 821 ? 14.022 11.033 -0.768 1.00 53.53 821 PRO A O 1
ATOM 6306 N N . ARG A 1 822 ? 13.438 8.869 -0.697 1.00 55.78 822 ARG A N 1
ATOM 6307 C CA . ARG A 1 822 ? 14.193 8.511 0.516 1.00 55.78 822 ARG A CA 1
ATOM 6308 C C . ARG A 1 822 ? 15.640 8.105 0.230 1.00 55.78 822 ARG A C 1
ATOM 6310 O O . ARG A 1 822 ? 16.406 7.861 1.165 1.00 55.78 822 ARG A O 1
ATOM 6317 N N . LEU A 1 823 ? 16.048 8.038 -1.038 1.00 50.34 823 LEU A N 1
ATOM 6318 C CA . LEU A 1 823 ? 17.455 7.891 -1.404 1.00 50.34 823 LEU A CA 1
ATOM 6319 C C . LEU A 1 823 ? 18.185 9.199 -1.068 1.00 50.34 823 LEU A C 1
ATOM 6321 O O . LEU A 1 823 ? 18.030 10.211 -1.744 1.00 50.34 823 LEU A O 1
ATOM 6325 N N . GLY A 1 824 ? 18.947 9.184 0.029 1.00 38.81 824 GLY A N 1
ATOM 6326 C CA . GLY A 1 824 ? 19.628 10.365 0.553 1.00 38.81 824 GLY A CA 1
ATOM 6327 C C . GLY A 1 824 ? 20.507 11.059 -0.492 1.00 38.81 824 GLY A C 1
ATOM 6328 O O . GLY A 1 824 ? 21.359 10.439 -1.125 1.00 38.81 824 GLY A O 1
ATOM 6329 N N . THR A 1 825 ? 20.353 12.375 -0.599 1.00 34.91 825 THR A N 1
ATOM 6330 C CA . THR A 1 825 ? 21.095 13.263 -1.509 1.00 34.91 825 THR A CA 1
ATOM 6331 C C . THR A 1 825 ? 22.570 13.467 -1.126 1.00 34.91 825 THR A C 1
ATOM 6333 O O . THR A 1 825 ? 23.273 14.234 -1.772 1.00 34.91 825 THR A O 1
ATOM 6336 N N . GLY A 1 826 ? 23.069 12.786 -0.087 1.00 35.00 826 GLY A N 1
ATOM 6337 C CA . GLY A 1 826 ? 24.392 13.037 0.495 1.00 35.00 826 GLY A CA 1
ATOM 6338 C C . GLY A 1 826 ? 25.536 12.123 0.043 1.00 35.00 826 GLY A C 1
ATOM 6339 O O . GLY A 1 826 ? 26.672 12.378 0.431 1.00 35.00 826 GLY A O 1
ATOM 6340 N N . ALA A 1 827 ? 25.285 11.052 -0.723 1.00 35.75 827 ALA A N 1
ATOM 6341 C CA . ALA A 1 827 ? 26.353 10.102 -1.086 1.00 35.75 827 ALA A CA 1
ATOM 6342 C C . ALA A 1 827 ? 26.134 9.324 -2.400 1.00 35.75 827 ALA A C 1
ATOM 6344 O O . ALA A 1 827 ? 26.751 8.283 -2.609 1.00 35.75 827 ALA A O 1
ATOM 6345 N N . LEU A 1 828 ? 25.272 9.809 -3.297 1.00 36.69 828 LEU A N 1
ATOM 6346 C CA . LEU A 1 828 ? 25.100 9.253 -4.645 1.00 36.69 828 LEU A CA 1
ATOM 6347 C C . LEU A 1 828 ? 25.706 10.229 -5.655 1.00 36.69 828 LEU A C 1
ATOM 6349 O O . LEU A 1 828 ? 25.013 11.032 -6.269 1.00 36.69 828 LEU A O 1
ATOM 6353 N N . THR A 1 829 ? 27.026 10.188 -5.802 1.00 31.94 829 THR A N 1
ATOM 6354 C CA . THR A 1 829 ? 27.831 11.163 -6.556 1.00 31.94 829 THR A CA 1
ATOM 6355 C C . THR A 1 829 ? 27.607 11.186 -8.078 1.00 31.94 829 THR A C 1
ATOM 6357 O O . THR A 1 829 ? 28.380 11.850 -8.764 1.00 31.94 829 THR A O 1
ATOM 6360 N N . ARG A 1 830 ? 26.626 10.467 -8.665 1.00 33.09 830 ARG A N 1
ATOM 6361 C CA . ARG A 1 830 ? 26.549 10.293 -10.143 1.00 33.09 830 ARG A CA 1
ATOM 6362 C C . ARG A 1 830 ? 25.175 10.335 -10.811 1.00 33.09 830 ARG A C 1
ATOM 6364 O O . ARG A 1 830 ? 25.124 10.131 -12.017 1.00 33.09 830 ARG A O 1
ATOM 6371 N N . THR A 1 831 ? 24.075 10.613 -10.110 1.00 29.83 831 THR A N 1
ATOM 6372 C CA . THR A 1 831 ? 22.745 10.643 -10.767 1.00 29.83 831 THR A CA 1
ATOM 6373 C C . THR A 1 831 ? 21.861 11.851 -10.454 1.00 29.83 831 THR A C 1
ATOM 6375 O O . THR A 1 831 ? 20.751 11.904 -10.971 1.00 29.83 831 THR A O 1
ATOM 6378 N N . VAL A 1 832 ? 22.311 12.843 -9.676 1.00 29.84 832 VAL A N 1
ATOM 6379 C CA . VAL A 1 832 ? 21.551 14.093 -9.450 1.00 29.84 832 VAL A CA 1
ATOM 6380 C C . VAL A 1 832 ? 22.517 15.293 -9.401 1.00 29.84 832 VAL A C 1
ATOM 6382 O O . VAL A 1 832 ? 23.584 15.146 -8.799 1.00 29.84 832 VAL A O 1
ATOM 6385 N N . PRO A 1 833 ? 22.210 16.449 -10.038 1.00 27.48 833 PRO A N 1
ATOM 6386 C CA . PRO A 1 833 ? 23.127 17.587 -10.118 1.00 27.48 833 PRO A CA 1
ATOM 6387 C C . PRO A 1 833 ? 23.375 18.229 -8.746 1.00 27.48 833 PRO A C 1
ATOM 6389 O O . PRO A 1 833 ? 22.478 18.228 -7.900 1.00 27.48 833 PRO A O 1
ATOM 6392 N N . PRO A 1 834 ? 24.568 18.805 -8.528 1.00 22.91 834 PRO A N 1
ATOM 6393 C CA . PRO A 1 834 ? 24.957 19.362 -7.242 1.00 22.91 834 PRO A CA 1
ATOM 6394 C C . PRO A 1 834 ? 24.229 20.681 -6.966 1.00 22.91 834 PRO A C 1
ATOM 6396 O O . PRO A 1 834 ? 24.077 21.516 -7.858 1.00 22.91 834 PRO A O 1
ATOM 6399 N N . THR A 1 835 ? 23.856 20.909 -5.709 1.00 25.36 835 THR A N 1
ATOM 6400 C CA . THR A 1 835 ? 23.572 22.255 -5.198 1.00 25.36 835 THR A CA 1
ATOM 6401 C C . THR A 1 835 ? 24.454 22.512 -3.984 1.00 25.36 835 THR A C 1
ATOM 6403 O O . THR A 1 835 ? 24.575 21.632 -3.132 1.00 25.36 835 THR A O 1
ATOM 6406 N N . GLU A 1 836 ? 25.084 23.688 -4.000 1.00 31.11 836 GLU A N 1
ATOM 6407 C CA . GLU A 1 836 ? 26.136 24.200 -3.102 1.00 31.11 836 GLU A CA 1
ATOM 6408 C C . GLU A 1 836 ? 25.907 24.021 -1.596 1.00 31.11 836 GLU A C 1
ATOM 6410 O O . GLU A 1 836 ? 24.745 24.136 -1.136 1.00 31.11 836 GLU A O 1
#

Foldseek 3Di:
DDDDDDDDDDDDDDDPDPVVVVVVVVVVVVVVVVVVVVVVVVVVVVVVVVVVVVVVQVVQAVVQVVVLVVVCCVQVVFLQKDKDFCCVVPDPFQQRQWIFIAGQADPVLAGQFDADQAPRDTHRVPPVDDCPPVRGPDTSWDDDPADSNDGDPQWDAPADDPVRGNDIGHWDFDADPVRDGPDTHIDGDGDQPQAAAQLDDDPCPVWDQDPLGTPLSNVVVVVADDHDDPCPDPVRDDFDNVCSNVDPFLVSVCVGRNDVVSRVCVNHYTNDDDDFQFPNSNTDHDDDCVVCLPDPQWDPADDPRHIFGQLAFPRWDRPDDPSRNHPCQQQGFGPLLVSQLLQQAQAPVLEDREWDDWQWDLVVLVVCVVLVVLASTEHRRGSTNHFGQFWFWFKWKKFKDKAKAWDPPDFVTFIFIKIWIKIKTKTWRQEQHKYFAAKKKKKFADQFFFWKKFWWFFADRVRDTDDIDMDIDGGGAFAADAWQDDDPAPVSSCVTCSNVGQGTRIAMEMEHGDIGHFQFMFMWTFPAEEAQFADYNQDPDDGFSHVRYTFQLDWDAQQGTHMHTRRDPPRGDNIGTFWMFTDDDCSQVDDDPGGLAARHQFGKMWMFHLPPDPGDHSVSSNPTHTQAIATLAPDPSGRRHFHQDDDPVDIGGHHHAYRPRGGGHDFGWLSSMRIKRFEALDHDPQQQQAQPPCRPPCLSNDDLQFQWASSARYFFADPLRRFGFDDDPGRYDTHWGDGRRMIGDDHDPCSTPVQQTFDQDPSGGGAASRGTNVSHDRGNHDAYRAHNVPRDPDPCNCQQRPSRNYTRQHNRNPNDPDDNPSPDPPPSPPDDDDDD

Secondary structure (DSSP, 8-state):
----------------SHHHHHHHHHHHHHHHHHHHHHHHHHHHHHHHHHHHHHHHHHHHHHHHHHHHHHHHHHHS-SSSEEEEEGGGG-S--SSTTPEEEEESB-TTS-BSEEE-TTT-PEEEGGGGS--SSTTEEEESBSSSS--SSS--S-EEEEES-SSS-SEEEEPEEEE-TTS-EEEEE--B---STTSEETT---TTTT----TT---TTHHHHHHSPPPP-GGGSTT-----HHHHTT--SHHHHHHHH-HHHHHHTTTTEES------B-TTT-SBPPPSHHHHTTTSEE--BTTBPPEETTSBSSS-TT--GGG--TTSTTSPBHHHHHHHHT--B-TT---EEPBPPPB-TTTTHHHHHTT-S-SSPBP-TT-----B--EEEEEEEEEEEEEEEPTT-SSPPEEEEEEEEEEEEEE--BSS-EEEPPEEEEEE---EEEEEEEEEEE-TTS-EEEEEEEEEEEE-SSS-----S-SSHHHHTTSTTTT-TTTTEEEEEE--EEEPTT-EEEEEESS-EE--S-BTTB-S---GGG-BEESSS---TT--EEEE---TTS-BSEEEEEEEE---GGG-SSTT-S---S-S--EEEEEE-TT-SS--HHHHHTSPEEEEEE--SSTTT--PPPP---TTSPEE-EE--SSS----SPPPGGGEEEEEEPPSS--HHHHHTSGGGTTSSTT-S-HHHH--TT-SEE---TTS---SPPPTTSS---PPEETTEEPPPS-GGGSTTTTPPEEETTEEE--SSS-GGG--S----BPPPBTTTB--SGGGGGGS---SBTTS-TT-SS--PPPTTS-TTS-TTSS----

Radius of gyration: 42.3 Å; Cα contacts (8 Å, |Δi|>4): 1726; chains: 1; bounding box: 82×72×202 Å

Solvent-accessible surface area (backbone atoms only — not comparable to full-atom values): 46507 Å² total; per-residue (Å²): 136,85,82,86,84,90,85,85,89,86,88,86,88,88,88,87,67,67,66,59,56,53,50,50,51,50,51,52,51,51,50,52,50,51,52,51,50,51,51,52,50,52,50,50,52,51,51,50,52,50,50,52,52,50,53,50,51,51,50,32,48,53,49,29,52,51,49,51,52,52,49,46,51,70,67,57,54,54,44,40,40,46,73,50,47,44,53,80,74,50,90,77,39,79,32,36,62,46,17,35,34,31,64,38,36,48,97,89,60,48,43,33,71,38,71,37,52,79,82,61,46,80,40,58,62,55,81,85,50,92,58,74,72,84,53,50,74,47,59,49,50,35,58,84,86,76,35,48,73,64,63,73,93,56,57,41,77,77,41,67,50,94,92,59,54,61,35,67,25,25,57,43,72,41,64,47,102,82,73,45,75,79,47,61,33,53,37,74,47,73,73,58,88,84,23,42,54,60,37,62,78,65,95,59,74,87,51,60,76,51,97,91,54,49,56,84,71,23,54,52,65,79,72,48,76,83,71,66,53,61,53,77,38,91,90,48,51,87,65,66,72,84,54,36,73,67,35,84,41,75,74,47,40,25,76,74,65,34,57,69,52,40,60,74,43,55,74,54,49,30,56,72,83,86,81,78,65,51,26,40,61,81,39,55,67,54,84,75,59,64,68,48,62,75,38,93,45,56,41,80,53,56,97,92,42,80,47,53,40,26,67,34,38,70,53,60,66,76,87,53,62,83,80,57,62,24,86,57,43,52,69,23,39,17,45,20,23,56,43,42,40,41,64,26,83,29,47,86,85,24,60,79,27,71,50,37,64,44,42,64,31,54,78,65,9,62,58,18,69,81,56,72,62,68,36,32,19,31,67,36,60,61,63,32,36,47,39,59,45,68,61,26,80,31,30,44,32,35,30,48,40,52,34,29,24,63,48,86,91,46,81,61,60,21,24,27,43,26,45,32,40,41,48,39,38,28,41,28,27,45,28,67,35,20,36,36,39,66,35,25,36,35,38,40,27,26,72,11,49,40,34,32,34,32,40,27,42,31,54,44,89,83,71,46,82,75,56,73,52,75,46,76,45,81,45,77,43,57,32,77,56,56,47,45,75,89,59,96,44,69,73,53,29,67,70,20,59,26,60,62,35,75,45,29,16,29,46,58,37,19,38,61,66,42,78,35,51,47,12,24,29,38,32,27,14,33,74,46,60,44,73,56,41,51,64,38,72,69,47,83,67,92,55,30,33,53,73,36,49,36,28,34,67,39,70,78,45,54,51,21,22,36,29,47,68,48,76,42,96,78,80,38,38,72,40,43,59,48,26,35,45,40,30,88,51,73,89,29,61,70,58,102,85,61,45,85,70,49,17,20,42,41,30,34,37,38,33,28,45,58,71,92,60,86,66,32,52,72,68,55,53,19,61,26,47,46,57,32,38,39,36,66,37,93,36,90,88,62,5,67,34,62,38,67,65,61,64,83,90,68,58,43,72,28,48,84,39,54,79,88,68,58,70,50,75,71,70,52,52,39,86,40,51,39,55,42,29,42,50,34,75,71,67,57,67,53,49,51,67,42,10,42,92,49,37,90,52,72,82,70,74,60,58,58,60,64,53,19,16,78,79,20,36,36,32,53,63,55,98,77,47,64,73,30,22,42,85,46,95,75,52,60,61,59,37,30,46,43,23,62,67,31,33,33,79,53,74,38,70,70,67,15,58,76,44,55,44,53,44,74,54,97,65,28,15,27,25,33,69,46,50,47,18,75,76,35,60,87,54,53,62,80,29,65,73,33,27,57,88,68,34,69,88,49,82,70,61,51,21,46,43,66,65,56,51,44,24,74,45,36,41,40,73,40,87,53,87,77,75,66,87,74,65,66,92,85,78,60,92,82,83,66,86,89,78,136

Nearest PDB structures (foldseek):
  1v0a-assembly1_A  TM=2.233E-01  e=1.093E-01  Acetivibrio thermocellus
  8iqe-assembly1_A  TM=2.167E-01  e=3.880E-01  Klebsiella phage VLC6
  8iqe-assembly1_B  TM=2.242E-01  e=6.027E-01  Klebsiella phage VLC6
  7xyc-assembly1_A  TM=2.128E-01  e=9.892E-01  Klebsiella phage Kp7
  7lhi-assembly1_C  TM=1.223E-01  e=3.321E+00  Escherichia coli

Mean predicted aligned error: 13.54 Å

Sequence (836 aa):
MCNSPCKRASAGRSRDGYVLVVCVLLLALITMLAVGMLSLANIELRRSAQGEAMERARGNARLAMMLAIGQLQRTLGPDQRVSATAEILGGNPAQPHWTGAWRSTLDDGTPFLVRDPVTGSLHDARADDAAGADRVMEWLVSGDDPDPGAPPSNLVRLFGDADDPDVEAAMVPIRNSTDRIEGNLAWWTGDLGVRANISTQDPRADLAFGKDGGTDESWYRLMLSQAPDIERMNGGIGIEPEILDRFASQLSVSLGAGTDWAETHAFDFTVGSRGVLADVSRGGLKRDLTAWLDSAGSIAGWKGLEGITDTTPLIGRAGGEEQDVNRLSPVSPTFGRLRDWALAPAPMSGGGVDTRVSELDTRAGSSSADFALANESPVKLDGNTRSALQPVLVEATNFIQLSCYQLAGSNPGRYQLRHHLYPRVVLWNPYNVSLDLDRSMVMIQGNGRQEMWTENQYFDAKGKPIYRWTTAWVSFEGGRSTAFGSGGSLSELMGTEGYNDPYIGSYFFAIPQTRFEPGECLVFSPARQAEYDCLSAYRTGSYDLNQNELSCDVPPDPSRSFCITGTDIDGGQKFRPEFFWYAPTPLGSVGLWGGIKNQSDDTRAVLKRVGNRSTVSFEDFDAMPQISVVSASLQYGAGREPRISWNEKRKMPVELLDQFNPQPTVTPDVRTRESVRLRWFQEHLSNQINSGPLSGTPHFDEALLANWNPRAAFSARTPWDNVAGSMPLSGSAGGPWFFGAYTRDLFDQDVSWQEQTPVVSGGRSRGNPFGPPQEGRDRIILFEVPRDSTGVVSIGQFQHAPLSDLVWHPSFAVGNSLADPRLGTGALTRTVPPTE